Protein AF-0000000071163552 (afdb_homodimer)

Solvent-accessible surface area (backbone atoms only — not comparable to full-atom values): 39730 Å² total; per-residue (Å²): 121,70,62,83,81,59,37,46,93,86,49,30,57,55,77,51,95,56,21,67,60,42,23,53,52,38,26,50,52,43,44,50,51,34,49,50,31,59,75,70,67,54,68,48,98,85,42,50,65,62,81,58,57,57,61,61,71,66,43,89,66,30,21,30,47,32,41,34,40,38,36,32,29,97,85,51,42,32,45,34,43,35,42,30,41,34,53,87,60,36,42,56,37,57,42,43,37,38,30,37,78,97,78,46,43,33,28,38,60,50,49,63,61,36,46,64,49,71,61,27,72,38,85,54,45,50,41,45,74,52,30,38,52,44,72,74,37,63,73,34,31,32,42,38,38,36,51,45,67,27,27,28,71,94,42,67,86,43,69,43,50,34,37,37,47,32,37,37,38,31,80,34,50,73,46,36,58,94,50,58,56,39,32,60,23,45,11,53,30,52,22,43,45,59,76,66,50,55,50,44,68,69,60,48,70,80,63,75,58,64,46,46,36,37,31,50,32,30,33,39,33,45,34,28,50,73,83,42,79,45,79,43,65,71,15,43,28,42,32,41,38,38,37,18,36,68,84,62,68,68,50,28,49,33,36,41,43,35,40,37,44,34,73,88,69,38,38,38,40,40,36,39,36,23,30,69,83,79,28,48,47,39,51,47,33,36,32,50,43,95,84,23,45,75,43,47,37,40,42,62,75,71,54,71,67,40,51,39,67,33,66,48,71,69,47,52,45,33,43,41,37,22,47,84,92,43,69,43,45,36,40,37,42,27,89,52,78,46,75,48,38,56,40,94,56,28,36,34,35,43,26,54,37,40,29,28,52,62,87,45,49,32,39,31,36,39,37,38,39,35,10,41,69,64,36,65,68,37,91,70,37,54,87,61,64,73,70,63,67,74,104,124,71,64,82,83,60,38,49,94,85,50,29,57,56,76,52,94,56,20,67,59,42,24,55,52,37,27,50,50,43,45,50,50,34,48,50,32,59,74,69,66,55,67,48,97,86,43,50,66,64,81,56,58,58,63,61,73,65,43,89,66,29,20,29,46,32,41,34,39,39,36,31,30,97,84,51,43,33,45,35,42,35,41,29,38,31,55,85,59,34,46,56,38,55,44,42,37,39,30,37,78,95,78,46,44,32,28,40,61,50,48,67,59,35,45,62,52,74,61,23,74,36,82,58,43,52,41,47,74,52,29,38,52,41,75,75,39,63,75,33,31,32,41,37,37,34,50,44,66,28,27,28,71,96,42,69,85,43,68,43,49,36,39,37,47,32,38,38,38,34,79,37,51,73,45,34,58,93,49,58,55,40,34,58,23,46,12,53,30,52,23,44,46,61,75,67,50,54,52,44,66,69,60,47,65,79,64,73,55,64,46,45,35,35,31,49,33,30,32,40,33,45,34,28,52,72,83,43,78,46,80,45,66,70,14,43,29,42,33,41,39,38,36,16,35,67,83,61,69,67,50,28,48,33,34,41,43,34,41,37,43,34,74,90,69,40,38,37,39,40,36,39,36,23,29,68,82,78,29,46,49,39,51,48,33,36,33,51,43,93,85,22,46,74,43,47,36,40,43,61,74,71,54,70,66,41,51,40,66,36,67,49,72,69,46,52,46,34,43,42,37,22,47,83,93,41,68,44,42,37,38,36,41,27,90,51,78,46,75,47,38,58,41,93,58,28,36,33,33,43,26,53,38,39,29,29,52,63,86,45,48,30,39,30,36,41,38,38,39,34,11,42,68,62,38,67,68,37,91,70,37,51,86,61,62,73,69,62,66,78,103

Secondary structure (DSSP, 8-state):
---TTSEETTTEE---TTHHHHHHHHHHHHHHHHHHHHHTT--BTTB-GGGGSSPPPPSSS--EEEEEEEEE-TT--EEEEEEEEETTS-EEEEEEEEEETTTEEEE---TTTTT--TT---TTSEEETTEEEEEEETTTEEEEEEEEEEEETTEEEEEEEEEEEEEEE--SPPEEHHHH--HHHHHHHHHTS-HHHHHHHHH-TTT---EEEEEEEEEEEEEEETTEEEEEEEEEEEEEEEEES---GGGEEEEEEEEEEETTS-EEEEEEEEETTTEEEEEEEEEE-TTS-EEE--EE---GGGSSTTS---SEEEEEEEETTEEEEEEEEE---EEEEEETTEEEEEEEEEEEETTEEEEEEEEEEEEHHHHHTSTTPPP-THHHH--/---TTSEETTTEE---TTHHHHHHHHHHHHHHHHHHHHHTT--BTTB-GGGGSSPPPPSSS--EEEEEEEEE-TT--EEEEEEEEETTTEEEEEEEEEEETTTEEEE---TTTTT--TT---TTSEEETTEEEEEEETTTEEEEEEEEEEEETTEEEEEEEEEEEEEEE--SPPEEHHHH--HHHHHHHHHTS-HHHHHHHHH-TTT---EEEEEEEEEEEEEEETTEEEEEEEEEEEEEEEEES---GGGEEEEEEEEEEETTS-EEEEEEEEETTTEEEEEEEEEE-TTS-EEE--EE---GGGSSTTS---SEEEEEEEETTEEEEEEEEE---EEEEEETTEEEEEEEEEEEETTEEEEEEEEEEEEHHHHHTSTTPPP-THHHHT-

Structure (mmCIF, N/CA/C/O backbone):
data_AF-0000000071163552-model_v1
#
loop_
_entity.id
_entity.type
_entity.pdbx_description
1 polymer 'Uncharacterized protein'
#
loop_
_atom_site.group_PDB
_atom_site.id
_atom_site.type_symbol
_atom_site.label_atom_id
_atom_site.label_alt_id
_atom_site.label_comp_id
_atom_site.label_asym_id
_atom_site.label_entity_id
_atom_site.label_seq_id
_atom_site.pdbx_PDB_ins_code
_atom_site.Cartn_x
_atom_site.Cartn_y
_atom_site.Cartn_z
_atom_site.occupancy
_atom_site.B_iso_or_equiv
_atom_site.auth_seq_id
_atom_site.auth_comp_id
_atom_site.auth_asym_id
_atom_site.auth_atom_id
_atom_site.pdbx_PDB_model_num
ATOM 1 N N . MET A 1 1 ? -4.895 -18.984 16.172 1 31.03 1 MET A N 1
ATOM 2 C CA . MET A 1 1 ? -5.949 -18.469 17.047 1 31.03 1 MET A CA 1
ATOM 3 C C . MET A 1 1 ? -6.367 -17.062 16.625 1 31.03 1 MET A C 1
ATOM 5 O O . MET A 1 1 ? -5.527 -16.25 16.219 1 31.03 1 MET A O 1
ATOM 9 N N . PRO A 1 2 ? -7.602 -16.844 16.172 1 39.31 2 PRO A N 1
ATOM 10 C CA . PRO A 1 2 ? -8.023 -15.453 15.977 1 39.31 2 PRO A CA 1
ATOM 11 C C . PRO A 1 2 ? -7.504 -14.516 17.062 1 39.31 2 PRO A C 1
ATOM 13 O O . PRO A 1 2 ? -7.355 -14.922 18.219 1 39.31 2 PRO A O 1
ATOM 16 N N . ASN A 1 3 ? -6.566 -13.734 16.766 1 43.59 3 ASN A N 1
ATOM 17 C CA . ASN A 1 3 ? -6.094 -12.805 17.781 1 43.59 3 ASN A CA 1
ATOM 18 C C . ASN A 1 3 ? -7.223 -12.383 18.719 1 43.59 3 ASN A C 1
ATOM 20 O O . ASN A 1 3 ? -8.203 -11.781 18.281 1 43.59 3 ASN A O 1
ATOM 24 N N . ARG A 1 4 ? -7.477 -13.016 19.844 1 44 4 ARG A N 1
ATOM 25 C CA . ARG A 1 4 ? -8.414 -12.781 20.938 1 44 4 ARG A CA 1
ATOM 26 C C . ARG A 1 4 ? -8.523 -11.289 21.25 1 44 4 ARG A C 1
ATOM 28 O O . ARG A 1 4 ? -9.445 -10.859 21.953 1 44 4 ARG A O 1
ATOM 35 N N . SER A 1 5 ? -7.41 -10.508 21.156 1 53.72 5 SER A N 1
ATOM 36 C CA . SER A 1 5 ? -7.402 -9.156 21.719 1 53.72 5 SER A CA 1
ATOM 37 C C . SER A 1 5 ? -8.25 -8.203 20.875 1 53.72 5 SER A C 1
ATOM 39 O O . SER A 1 5 ? -8.539 -7.086 21.312 1 53.72 5 SER A O 1
ATOM 41 N N . GLY A 1 6 ? -8.898 -8.609 19.844 1 76.44 6 GLY A N 1
ATOM 42 C CA . GLY A 1 6 ? -9.758 -7.805 19 1 76.44 6 GLY A CA 1
ATOM 43 C C . GLY A 1 6 ? -8.984 -6.852 18.094 1 76.44 6 GLY A C 1
ATOM 44 O O . GLY A 1 6 ? -9.578 -6.094 17.328 1 76.44 6 GLY A O 1
ATOM 45 N N . THR A 1 7 ? -7.617 -6.84 18.359 1 87.12 7 THR A N 1
ATOM 46 C CA . THR A 1 7 ? -6.797 -5.949 17.547 1 87.12 7 THR A CA 1
ATOM 47 C C . THR A 1 7 ? -5.938 -6.754 16.562 1 87.12 7 THR A C 1
ATOM 49 O O . THR A 1 7 ? -5.684 -7.938 16.781 1 87.12 7 THR A O 1
ATOM 52 N N . PHE A 1 8 ? -5.645 -6.141 15.57 1 90.19 8 PHE A N 1
ATOM 53 C CA . PHE A 1 8 ? -4.676 -6.711 14.641 1 90.19 8 PHE A CA 1
ATOM 54 C C . PHE A 1 8 ? -3.498 -5.766 14.445 1 90.19 8 PHE A C 1
ATOM 56 O O . PHE A 1 8 ? -3.631 -4.551 14.617 1 90.19 8 PHE A O 1
ATOM 63 N N . PHE A 1 9 ? -2.311 -6.352 14.219 1 90.31 9 PHE A N 1
ATOM 64 C CA . PHE A 1 9 ? -1.047 -5.625 14.188 1 90.31 9 PHE A CA 1
ATOM 65 C C . PHE A 1 9 ? -0.836 -4.848 15.477 1 90.31 9 PHE A C 1
ATOM 67 O O . PHE A 1 9 ? -0.377 -3.705 15.453 1 90.31 9 PHE A O 1
ATOM 74 N N . ASP A 1 10 ? -1.286 -5.332 16.562 1 88.88 10 ASP A N 1
ATOM 75 C CA . ASP A 1 10 ? -1.067 -4.895 17.938 1 88.88 10 ASP A CA 1
ATOM 76 C C . ASP A 1 10 ? -1.965 -3.709 18.281 1 88.88 10 ASP A C 1
ATOM 78 O O . ASP A 1 10 ? -2.334 -3.525 19.438 1 88.88 10 ASP A O 1
ATOM 82 N N . TYR A 1 11 ? -2.367 -2.92 17.281 1 93.31 11 TYR A N 1
ATOM 83 C CA . TYR A 1 11 ? -2.975 -1.653 17.672 1 93.31 11 TYR A CA 1
ATOM 84 C C . TYR A 1 11 ? -4.277 -1.413 16.922 1 93.31 11 TYR A C 1
ATOM 86 O O . TYR A 1 11 ? -5.121 -0.629 17.359 1 93.31 11 TYR A O 1
ATOM 94 N N . TYR A 1 12 ? -4.5 -2.021 15.836 1 95.25 12 TYR A N 1
ATOM 95 C CA . TYR A 1 12 ? -5.621 -1.677 14.969 1 95.25 12 TYR A CA 1
ATOM 96 C C . TYR A 1 12 ? -6.836 -2.547 15.281 1 95.25 12 TYR A C 1
ATOM 98 O O . TYR A 1 12 ? -6.691 -3.695 15.703 1 95.25 12 TYR A O 1
ATOM 106 N N . LYS A 1 13 ? -7.953 -2.031 15.008 1 93.25 13 LYS A N 1
ATOM 107 C CA . LYS A 1 13 ? -9.188 -2.748 15.312 1 93.25 13 LYS A CA 1
ATOM 108 C C . LYS A 1 13 ? -10.039 -2.941 14.055 1 93.25 13 LYS A C 1
ATOM 110 O O . LYS A 1 13 ? -9.992 -2.121 13.133 1 93.25 13 LYS A O 1
ATOM 115 N N . LEU A 1 14 ? -10.758 -3.998 14.109 1 92.25 14 LEU A N 1
ATOM 116 C CA . LEU A 1 14 ? -11.758 -4.27 13.07 1 92.25 14 LEU A CA 1
ATOM 117 C C . LEU A 1 14 ? -13.148 -3.852 13.539 1 92.25 14 LEU A C 1
ATOM 119 O O . LEU A 1 14 ? -13.406 -3.76 14.742 1 92.25 14 LEU A O 1
ATOM 123 N N . PRO A 1 15 ? -14.023 -3.574 12.531 1 91.62 15 PRO A N 1
ATOM 124 C CA . PRO A 1 15 ? -15.406 -3.311 12.938 1 91.62 15 PRO A CA 1
ATOM 125 C C . PRO A 1 15 ? -16.031 -4.484 13.688 1 91.62 15 PRO A C 1
ATOM 127 O O . PRO A 1 15 ? -15.984 -5.621 13.219 1 91.62 15 PRO A O 1
ATOM 130 N N . GLY A 1 16 ? -16.578 -4.184 14.836 1 89 16 GLY A N 1
ATOM 131 C CA . GLY A 1 16 ? -17.281 -5.188 15.633 1 89 16 GLY A CA 1
ATOM 132 C C . GLY A 1 16 ? -18.75 -5.297 15.305 1 89 16 GLY A C 1
ATOM 133 O O . GLY A 1 16 ? -19.234 -4.637 14.383 1 89 16 GLY A O 1
ATOM 134 N N . PRO A 1 17 ? -19.422 -6.102 16.047 1 90 17 PRO A N 1
ATOM 135 C CA . PRO A 1 17 ? -20.828 -6.324 15.758 1 90 17 PRO A CA 1
ATOM 136 C C . PRO A 1 17 ? -21.672 -5.062 15.93 1 90 17 PRO A C 1
ATOM 138 O O . PRO A 1 17 ? -22.719 -4.91 15.273 1 90 17 PRO A O 1
ATOM 141 N N . TRP A 1 18 ? -21.234 -4.148 16.781 1 93.81 18 TRP A N 1
ATOM 142 C CA . TRP A 1 18 ? -22.016 -2.953 17.078 1 93.81 18 TRP A CA 1
ATOM 143 C C . TRP A 1 18 ? -21.531 -1.768 16.25 1 93.81 18 TRP A C 1
ATOM 145 O O . TRP A 1 18 ? -21.969 -0.633 16.469 1 93.81 18 TRP A O 1
ATOM 155 N N . TYR A 1 19 ? -20.703 -1.975 15.375 1 94.88 19 TYR A N 1
ATOM 156 C CA . TYR A 1 19 ? -20.062 -0.91 14.617 1 94.88 19 TYR A CA 1
ATOM 157 C C . TYR A 1 19 ? -21.094 -0.001 13.969 1 94.88 19 TYR A C 1
ATOM 159 O O . TYR A 1 19 ? -21.047 1.222 14.109 1 94.88 19 TYR A O 1
ATOM 167 N N . ASN A 1 20 ? -22.094 -0.601 13.328 1 96.12 20 ASN A N 1
ATOM 168 C CA . ASN A 1 20 ? -23.078 0.191 12.586 1 96.12 20 ASN A CA 1
ATOM 169 C C . ASN A 1 20 ? -23.938 1.044 13.516 1 96.12 20 ASN A C 1
ATOM 171 O O . ASN A 1 20 ? -24.266 2.186 13.188 1 96.12 20 ASN A O 1
ATOM 175 N N . VAL A 1 21 ? -24.266 0.477 14.57 1 97.19 21 VAL A N 1
ATOM 176 C CA . VAL A 1 21 ? -25.062 1.206 15.555 1 97.19 21 VAL A CA 1
ATOM 177 C C . VAL A 1 21 ? -24.234 2.357 16.125 1 97.19 21 VAL A C 1
ATOM 179 O O . VAL A 1 21 ? -24.703 3.496 16.188 1 97.19 21 VAL A O 1
ATOM 182 N N . LYS A 1 22 ? -23.031 2.01 16.562 1 95.62 22 LYS A N 1
ATOM 183 C CA . LYS A 1 22 ? -22.156 3.045 17.094 1 95.62 22 LYS A CA 1
ATOM 184 C C . LYS A 1 22 ? -21.922 4.148 16.062 1 95.62 22 LYS A C 1
ATOM 186 O O . LYS A 1 22 ? -21.969 5.336 16.391 1 95.62 22 LYS A O 1
ATOM 191 N N . TYR A 1 23 ? -21.719 3.75 14.852 1 97 23 TYR A N 1
ATOM 192 C CA . TYR A 1 23 ? -21.469 4.711 13.781 1 97 23 TYR A CA 1
ATOM 193 C C . TYR A 1 23 ? -22.625 5.699 13.656 1 97 23 TYR A C 1
ATOM 195 O O . TYR A 1 23 ? -22.406 6.91 13.594 1 97 23 TYR A O 1
ATOM 203 N N . THR A 1 24 ? -23.781 5.172 13.641 1 98.06 24 THR A N 1
ATOM 204 C CA . THR A 1 24 ? -24.969 6.004 13.484 1 98.06 24 THR A CA 1
ATOM 205 C C . THR A 1 24 ? -25.109 6.977 14.656 1 98.06 24 THR A C 1
ATOM 207 O O . THR A 1 24 ? -25.359 8.164 14.453 1 98.06 24 THR A O 1
ATOM 210 N N . ILE A 1 25 ? -24.906 6.488 15.805 1 96.75 25 ILE A N 1
ATOM 211 C CA . ILE A 1 25 ? -25.016 7.316 17 1 96.75 25 ILE A CA 1
ATOM 212 C C . ILE A 1 25 ? -23.969 8.422 16.969 1 96.75 25 ILE A C 1
ATOM 214 O O . ILE A 1 25 ? -24.281 9.602 17.125 1 96.75 25 ILE A O 1
ATOM 218 N N . TYR A 1 26 ? -22.75 8.055 16.703 1 95.38 26 TYR A N 1
ATOM 219 C CA . TYR A 1 26 ? -21.656 9.016 16.734 1 95.38 26 TYR A CA 1
ATOM 220 C C . TYR A 1 26 ? -21.797 10.023 15.602 1 95.38 26 TYR A C 1
ATOM 222 O O . TYR A 1 26 ? -21.422 11.195 15.75 1 95.38 26 TYR A O 1
ATOM 230 N N . TYR A 1 27 ? -22.266 9.602 14.469 1 97.44 27 TYR A N 1
ATOM 231 C CA . TYR A 1 27 ? -22.5 10.531 13.367 1 97.44 27 TYR A CA 1
ATOM 232 C C . TYR A 1 27 ? -23.406 11.672 13.805 1 97.44 27 TYR A C 1
ATOM 234 O O . TYR A 1 27 ? -23.109 12.844 13.57 1 97.44 27 TYR A O 1
ATOM 242 N N . TRP A 1 28 ? -24.469 11.32 14.461 1 97.44 28 TRP A N 1
ATOM 243 C CA . TRP A 1 28 ? -25.438 12.328 14.875 1 97.44 28 TRP A CA 1
ATOM 244 C C . TRP A 1 28 ? -24.891 13.164 16.031 1 97.44 28 TRP A C 1
ATOM 246 O O . TRP A 1 28 ? -25.109 14.375 16.078 1 97.44 28 TRP A O 1
ATOM 256 N N . VAL A 1 29 ? -24.172 12.531 16.922 1 94.31 29 VAL A N 1
ATOM 257 C CA . VAL A 1 29 ? -23.578 13.258 18.031 1 94.31 29 VAL A CA 1
ATOM 258 C C . VAL A 1 29 ? -22.609 14.32 17.5 1 94.31 29 VAL A C 1
ATOM 260 O O . VAL A 1 29 ? -22.703 15.492 17.859 1 94.31 29 VAL A O 1
ATOM 263 N N . PHE A 1 30 ? -21.766 13.93 16.594 1 94.62 30 PHE A N 1
ATOM 264 C CA . PHE A 1 30 ? -20.781 14.875 16.047 1 94.62 30 PHE A CA 1
ATOM 265 C C . PHE A 1 30 ? -21.469 15.945 15.211 1 94.62 30 PHE A C 1
ATOM 267 O O . PHE A 1 30 ? -21.047 17.094 15.211 1 94.62 30 PHE A O 1
ATOM 274 N N . THR A 1 31 ? -22.5 15.555 14.547 1 96.88 31 THR A N 1
ATOM 275 C CA . THR A 1 31 ? -23.234 16.531 13.734 1 96.88 31 THR A CA 1
ATOM 276 C C . THR A 1 31 ? -23.891 17.578 14.617 1 96.88 31 THR A C 1
ATOM 278 O O . THR A 1 31 ? -23.812 18.781 14.32 1 96.88 31 THR A O 1
ATOM 281 N N . VAL A 1 32 ? -24.5 17.125 15.656 1 96.31 32 VAL A N 1
ATOM 282 C CA . VAL A 1 32 ? -25.188 18.047 16.578 1 96.31 32 VAL A CA 1
ATOM 283 C C . VAL A 1 32 ? -24.156 18.953 17.25 1 96.31 32 VAL A C 1
ATOM 285 O O . VAL A 1 32 ? -24.359 20.172 17.312 1 96.31 32 VAL A O 1
ATOM 288 N N . ILE A 1 33 ? -23.094 18.391 17.703 1 92.06 33 ILE A N 1
ATOM 289 C CA . ILE A 1 33 ? -22.047 19.156 18.375 1 92.06 33 ILE A CA 1
ATOM 290 C C . ILE A 1 33 ? -21.5 20.219 17.422 1 92.06 33 ILE A C 1
ATOM 292 O O . ILE A 1 33 ? -21.375 21.391 17.781 1 92.06 33 ILE A O 1
ATOM 296 N N . LYS A 1 34 ? -21.203 19.812 16.297 1 93.94 34 LYS A N 1
ATOM 297 C CA . LYS A 1 34 ? -20.672 20.734 15.289 1 93.94 34 LYS A CA 1
ATOM 298 C C . LYS A 1 34 ? -21.656 21.859 15 1 93.94 34 LYS A C 1
ATOM 300 O O . LYS A 1 34 ? -21.266 23.031 14.914 1 93.94 34 LYS A O 1
ATOM 305 N N . THR A 1 35 ? -22.906 21.5 14.891 1 95.88 35 THR A N 1
ATOM 306 C CA . THR A 1 35 ? -23.938 22.484 14.609 1 95.88 35 THR A CA 1
ATOM 307 C C . THR A 1 35 ? -24.047 23.5 15.75 1 95.88 35 THR A C 1
ATOM 309 O O . THR A 1 35 ? -24.125 24.703 15.508 1 95.88 35 THR A O 1
ATOM 312 N N . ILE A 1 36 ? -24.016 23.031 16.891 1 95.06 36 ILE A N 1
ATOM 313 C CA . ILE A 1 36 ? -24.109 23.891 18.062 1 95.06 36 ILE A CA 1
ATOM 314 C C . ILE A 1 36 ? -22.906 24.828 18.141 1 95.06 36 ILE A C 1
ATOM 316 O O . ILE A 1 36 ? -23.047 26.031 18.359 1 95.06 36 ILE A O 1
ATOM 320 N N . LEU A 1 37 ? -21.719 24.266 17.953 1 93.88 37 LEU A N 1
ATOM 321 C CA . LEU A 1 37 ? -20.5 25.047 18 1 93.88 37 LEU A CA 1
ATOM 322 C C . LEU A 1 37 ? -20.516 26.156 16.953 1 93.88 37 LEU A C 1
ATOM 324 O O . LEU A 1 37 ? -20.109 27.281 17.234 1 93.88 37 LEU A O 1
ATOM 328 N N . HIS A 1 38 ? -21.062 25.844 15.844 1 94.19 38 HIS A N 1
ATOM 329 C CA . HIS A 1 38 ? -21.109 26.844 14.773 1 94.19 38 HIS A CA 1
ATOM 330 C C . HIS A 1 38 ? -22.219 27.859 15.023 1 94.19 38 HIS A C 1
ATOM 332 O O . HIS A 1 38 ? -22.031 29.062 14.766 1 94.19 38 HIS A O 1
ATOM 338 N N . LEU A 1 39 ? -23.328 27.375 15.492 1 95.31 39 LEU A N 1
ATOM 339 C CA . LEU A 1 39 ? -24.453 28.266 15.773 1 95.31 39 LEU A CA 1
ATOM 340 C C . LEU A 1 39 ? -24.078 29.312 16.828 1 95.31 39 LEU A C 1
ATOM 342 O O . LEU A 1 39 ? -24.422 30.484 16.688 1 95.31 39 LEU A O 1
ATOM 346 N N . PHE A 1 40 ? -23.328 28.922 17.797 1 95 40 PHE A N 1
ATOM 347 C CA . PHE A 1 40 ? -22.984 29.812 18.906 1 95 40 PHE A CA 1
ATOM 348 C C . PHE A 1 40 ? -21.594 30.391 18.719 1 95 40 PHE A C 1
ATOM 350 O O . PHE A 1 40 ? -21.062 31.062 19.609 1 95 40 PHE A O 1
ATOM 357 N N . ASN A 1 41 ? -20.953 30.062 17.641 1 94.44 41 ASN A N 1
ATOM 358 C CA . ASN A 1 41 ? -19.641 30.578 17.25 1 94.44 41 ASN A CA 1
ATOM 359 C C . ASN A 1 41 ? -18.594 30.266 18.312 1 94.44 41 ASN A C 1
ATOM 361 O O . ASN A 1 41 ? -17.828 31.156 18.719 1 94.44 41 ASN A O 1
ATOM 365 N N . ILE A 1 42 ? -18.625 29.062 18.844 1 92.94 42 ILE A N 1
ATOM 366 C CA . ILE A 1 42 ? -17.641 28.594 19.812 1 92.94 42 ILE A CA 1
ATOM 367 C C . ILE A 1 42 ? -16.469 27.938 19.078 1 92.94 42 ILE A C 1
ATOM 369 O O . ILE A 1 42 ? -16.672 27.016 18.281 1 92.94 42 ILE A O 1
ATOM 373 N N . HIS A 1 43 ? -15.328 28.344 19.344 1 91.81 43 HIS A N 1
ATOM 374 C CA . HIS A 1 43 ? -14.18 27.844 18.609 1 91.81 43 HIS A CA 1
ATOM 375 C C . HIS A 1 43 ? -13.352 26.875 19.438 1 91.81 43 HIS A C 1
ATOM 377 O O . HIS A 1 43 ? -13.18 25.719 19.062 1 91.81 43 HIS A O 1
ATOM 383 N N . THR A 1 44 ? -12.781 27.359 20.516 1 88.56 44 THR A N 1
ATOM 384 C CA . THR A 1 44 ? -12.008 26.516 21.422 1 88.56 44 THR A CA 1
ATOM 385 C C . THR A 1 44 ? -12.32 26.844 22.875 1 88.56 44 THR A C 1
ATOM 387 O O . THR A 1 44 ? -13.016 27.828 23.156 1 88.56 44 THR A O 1
ATOM 390 N N . LYS A 1 45 ? -11.758 26.016 23.688 1 84.44 45 LYS A N 1
ATOM 391 C CA . LYS A 1 45 ? -11.875 26.281 25.125 1 84.44 45 LYS A CA 1
ATOM 392 C C . LYS A 1 45 ? -11.078 27.531 25.516 1 84.44 45 LYS A C 1
ATOM 394 O O . LYS A 1 45 ? -11.328 28.125 26.578 1 84.44 45 LYS A O 1
ATOM 399 N N . HIS A 1 46 ? -10.18 27.938 24.656 1 88.62 46 HIS A N 1
ATOM 400 C CA . HIS A 1 46 ? -9.312 29.062 24.953 1 88.62 46 HIS A CA 1
ATOM 401 C C . HIS A 1 46 ? -9.727 30.297 24.156 1 88.62 46 HIS A C 1
ATOM 403 O O . HIS A 1 46 ? -8.977 31.281 24.094 1 88.62 46 HIS A O 1
ATOM 409 N N . GLY A 1 47 ? -10.812 30.203 23.484 1 91.25 47 GLY A N 1
ATOM 410 C CA . GLY A 1 47 ? -11.297 31.344 22.719 1 91.25 47 GLY A CA 1
ATOM 411 C C . GLY A 1 47 ? -11.117 31.188 21.219 1 91.25 47 GLY A C 1
ATOM 412 O O . GLY A 1 47 ? -11.047 30.062 20.719 1 91.25 47 GLY A O 1
ATOM 413 N N . LYS A 1 48 ? -11.07 32.344 20.594 1 94.94 48 LYS A N 1
ATOM 414 C CA . LYS A 1 48 ? -10.984 32.344 19.141 1 94.94 48 LYS A CA 1
ATOM 415 C C . LYS A 1 48 ? -9.547 32.125 18.672 1 94.94 48 LYS A C 1
ATOM 417 O O . LYS A 1 48 ? -8.602 32.531 19.359 1 94.94 48 LYS A O 1
ATOM 422 N N . PRO A 1 49 ? -9.461 31.547 17.484 1 95.69 49 PRO A N 1
ATOM 423 C CA . PRO A 1 49 ? -8.109 31.359 16.953 1 95.69 49 PRO A CA 1
ATOM 424 C C . PRO A 1 49 ? -7.336 32.656 16.828 1 95.69 49 PRO A C 1
ATOM 426 O O . PRO A 1 49 ? -6.121 32.688 17.047 1 95.69 49 PRO A O 1
ATOM 429 N N . GLU A 1 50 ? -7.969 33.719 16.531 1 95.62 50 GLU A N 1
ATOM 430 C CA . GLU A 1 50 ? -7.316 35.031 16.359 1 95.62 50 GLU A CA 1
ATOM 431 C C . GLU A 1 50 ? -6.617 35.469 17.641 1 95.62 50 GLU A C 1
ATOM 433 O O . GLU A 1 50 ? -5.539 36.062 17.609 1 95.62 50 GLU A O 1
ATOM 438 N N . ASP A 1 51 ? -7.168 35.094 18.75 1 94.62 51 ASP A N 1
ATOM 439 C CA . ASP A 1 51 ? -6.633 35.5 20.047 1 94.62 51 ASP A CA 1
ATOM 440 C C . ASP A 1 51 ? -5.531 34.531 20.5 1 94.62 51 ASP A C 1
ATOM 442 O O . ASP A 1 51 ? -4.785 34.844 21.438 1 94.62 51 ASP A O 1
ATOM 446 N N . ASN A 1 52 ? -5.398 33.469 19.828 1 94.44 52 ASN A N 1
ATOM 447 C CA . ASN A 1 52 ? -4.488 32.406 20.266 1 94.44 52 ASN A CA 1
ATOM 448 C C . ASN A 1 52 ? -3.436 32.094 19.219 1 94.44 52 ASN A C 1
ATOM 450 O O . ASN A 1 52 ? -2.785 31.062 19.266 1 94.44 52 ASN A O 1
ATOM 454 N N . ASP A 1 53 ? -3.301 33 18.312 1 96.38 53 ASP A N 1
ATOM 455 C CA . ASP A 1 53 ? -2.432 32.75 17.172 1 96.38 53 ASP A CA 1
ATOM 456 C C . ASP A 1 53 ? -0.961 32.875 17.547 1 96.38 53 ASP A C 1
ATOM 458 O O . ASP A 1 53 ? -0.096 32.219 16.969 1 96.38 53 ASP A O 1
ATOM 462 N N . GLY A 1 54 ? -0.655 33.688 18.484 1 92.5 54 GLY A N 1
ATOM 463 C CA . GLY A 1 54 ? 0.712 33.938 18.922 1 92.5 54 GLY A CA 1
ATOM 464 C C . GLY A 1 54 ? 1.148 33 20.031 1 92.5 54 GLY A C 1
ATOM 465 O O . GLY A 1 54 ? 0.384 32.125 20.453 1 92.5 54 GLY A O 1
ATOM 466 N N . PRO A 1 55 ? 2.373 33.188 20.5 1 91.81 55 PRO A N 1
ATOM 467 C CA . PRO A 1 55 ? 2.908 32.312 21.531 1 91.81 55 PRO A CA 1
ATOM 468 C C . PRO A 1 55 ? 2.188 32.469 22.875 1 91.81 55 PRO A C 1
ATOM 470 O O . PRO A 1 55 ? 1.833 33.562 23.266 1 91.81 55 PRO A O 1
ATOM 473 N N . HIS A 1 56 ? 2.021 31.328 23.5 1 90.06 56 HIS A N 1
ATOM 474 C CA . HIS A 1 56 ? 1.431 31.297 24.844 1 90.06 56 HIS A CA 1
ATOM 475 C C . HIS A 1 56 ? 2.508 31.234 25.922 1 90.06 56 HIS A C 1
ATOM 477 O O . HIS A 1 56 ? 3.607 30.734 25.672 1 90.06 56 HIS A O 1
ATOM 483 N N . LYS A 1 57 ? 2.074 31.781 27.031 1 86 57 LYS A N 1
ATOM 484 C CA . LYS A 1 57 ? 2.902 31.5 28.203 1 86 57 LYS A CA 1
ATOM 485 C C . LYS A 1 57 ? 2.709 30.062 28.688 1 86 57 LYS A C 1
ATOM 487 O O . LYS A 1 57 ? 1.58 29.625 28.922 1 86 57 LYS A O 1
ATOM 492 N N . LEU A 1 58 ? 3.834 29.359 28.797 1 85.94 58 LEU A N 1
ATOM 493 C CA . LEU A 1 58 ? 3.75 27.969 29.234 1 85.94 58 LEU A CA 1
ATOM 494 C C . LEU A 1 58 ? 3.541 27.875 30.734 1 85.94 58 LEU A C 1
ATOM 496 O O . LEU A 1 58 ? 4.148 28.625 31.5 1 85.94 58 LEU A O 1
ATOM 500 N N . ASN A 1 59 ? 2.619 27.078 31.078 1 84.06 59 ASN A N 1
ATOM 501 C CA . ASN A 1 59 ? 2.281 26.844 32.5 1 84.06 59 ASN A CA 1
ATOM 502 C C . ASN A 1 59 ? 1.676 25.469 32.688 1 84.06 59 ASN A C 1
ATOM 504 O O . ASN A 1 59 ? 1.914 24.547 31.906 1 84.06 59 ASN A O 1
ATOM 508 N N . GLU A 1 60 ? 0.988 25.328 33.75 1 81.88 60 GLU A N 1
ATOM 509 C CA . GLU A 1 60 ? 0.405 24.047 34.094 1 81.88 60 GLU A CA 1
ATOM 510 C C . GLU A 1 60 ? -0.757 23.688 33.188 1 81.88 60 GLU A C 1
ATOM 512 O O . GLU A 1 60 ? -1.071 22.516 33 1 81.88 60 GLU A O 1
ATOM 517 N N . ILE A 1 61 ? -1.272 24.703 32.625 1 83.25 61 ILE A N 1
ATOM 518 C CA . ILE A 1 61 ? -2.434 24.516 31.781 1 83.25 61 ILE A CA 1
ATOM 519 C C . ILE A 1 61 ? -1.977 24.312 30.328 1 83.25 61 ILE A C 1
ATOM 521 O O . ILE A 1 61 ? -2.52 23.469 29.625 1 83.25 61 ILE A O 1
ATOM 525 N N . ILE A 1 62 ? -1.042 25.094 29.953 1 87.94 62 ILE A N 1
ATOM 526 C CA . ILE A 1 62 ? -0.439 24.969 28.625 1 87.94 62 ILE A CA 1
ATOM 527 C C . ILE A 1 62 ? 1.001 24.484 28.766 1 87.94 62 ILE A C 1
ATOM 529 O O . ILE A 1 62 ? 1.904 25.266 29.062 1 87.94 62 ILE A O 1
ATOM 533 N N . GLY A 1 63 ? 1.123 23.203 28.469 1 85.69 63 GLY A N 1
ATOM 534 C CA . GLY A 1 63 ? 2.432 22.594 28.656 1 85.69 63 GLY A CA 1
ATOM 535 C C . GLY A 1 63 ? 3.264 22.562 27.391 1 85.69 63 GLY A C 1
ATOM 536 O O . GLY A 1 63 ? 4.477 22.344 27.438 1 85.69 63 GLY A O 1
ATOM 537 N N . TYR A 1 64 ? 2.674 22.781 26.281 1 89.19 64 TYR A N 1
ATOM 538 C CA . TYR A 1 64 ? 3.406 22.891 25.016 1 89.19 64 TYR A CA 1
ATOM 539 C C . TYR A 1 64 ? 2.73 23.891 24.078 1 89.19 64 TYR A C 1
ATOM 541 O O . TYR A 1 64 ? 1.534 24.156 24.219 1 89.19 64 TYR A O 1
ATOM 549 N N . ASP A 1 65 ? 3.484 24.453 23.219 1 91.38 65 ASP A N 1
ATOM 550 C CA . ASP A 1 65 ? 3.068 25.453 22.25 1 91.38 65 ASP A CA 1
ATOM 551 C C . ASP A 1 65 ? 3.865 25.344 20.953 1 91.38 65 ASP A C 1
ATOM 553 O O . ASP A 1 65 ? 5.055 25.656 20.906 1 91.38 65 ASP A O 1
ATOM 557 N N . ALA A 1 66 ? 3.105 24.859 19.875 1 92.75 66 ALA A N 1
ATOM 558 C CA . ALA A 1 66 ? 3.848 24.484 18.672 1 92.75 66 ALA A CA 1
ATOM 559 C C . ALA A 1 66 ? 3.238 25.141 17.438 1 92.75 66 ALA A C 1
ATOM 561 O O . ALA A 1 66 ? 2.023 25.344 17.359 1 92.75 66 ALA A O 1
ATOM 562 N N . THR A 1 67 ? 4.051 25.453 16.5 1 95.31 67 THR A N 1
ATOM 563 C CA . THR A 1 67 ? 3.635 25.906 15.18 1 95.31 67 THR A CA 1
ATOM 564 C C . THR A 1 67 ? 4.555 25.328 14.102 1 95.31 67 THR A C 1
ATOM 566 O O . THR A 1 67 ? 5.758 25.172 14.32 1 95.31 67 THR A O 1
ATOM 569 N N . TRP A 1 68 ? 3.998 24.891 13.047 1 96.75 68 TRP A N 1
ATOM 570 C CA . TRP A 1 68 ? 4.672 24.312 11.883 1 96.75 68 TRP A CA 1
ATOM 571 C C . TRP A 1 68 ? 4.152 24.938 10.594 1 96.75 68 TRP A C 1
ATOM 573 O O . TRP A 1 68 ? 2.941 25.031 10.383 1 96.75 68 TRP A O 1
ATOM 583 N N . ILE A 1 69 ? 5.016 25.469 9.773 1 98.25 69 ILE A N 1
ATOM 584 C CA . ILE A 1 69 ? 4.676 26.016 8.469 1 98.25 69 ILE A CA 1
ATOM 585 C C . ILE A 1 69 ? 5.504 25.312 7.387 1 98.25 69 ILE A C 1
ATOM 587 O O . ILE A 1 69 ? 6.734 25.281 7.465 1 98.25 69 ILE A O 1
ATOM 591 N N . GLY A 1 70 ? 4.859 24.719 6.469 1 98.25 70 GLY A N 1
ATOM 592 C CA . GLY A 1 70 ? 5.57 24.047 5.387 1 98.25 70 GLY A CA 1
ATOM 593 C C . GLY A 1 70 ? 4.855 24.156 4.055 1 98.25 70 GLY A C 1
ATOM 594 O O . GLY A 1 70 ? 3.625 24.172 3.998 1 98.25 70 GLY A O 1
ATOM 595 N N . GLY A 1 71 ? 5.648 24.188 3.002 1 97.94 71 GLY A N 1
ATOM 596 C CA . GLY A 1 71 ? 5.059 24.234 1.674 1 97.94 71 GLY A CA 1
ATOM 597 C C . GLY A 1 71 ? 6.094 24.328 0.567 1 97.94 71 GLY A C 1
ATOM 598 O O . GLY A 1 71 ? 7.254 23.969 0.765 1 97.94 71 GLY A O 1
ATOM 599 N N . THR A 1 72 ? 5.594 24.656 -0.585 1 98.62 72 THR A N 1
ATOM 600 C CA . THR A 1 72 ? 6.469 24.562 -1.75 1 98.62 72 THR A CA 1
ATOM 601 C C . THR A 1 72 ? 5.961 25.453 -2.879 1 98.62 72 THR A C 1
ATOM 603 O O . THR A 1 72 ? 4.805 25.875 -2.865 1 98.62 72 THR A O 1
ATOM 606 N N . THR A 1 73 ? 6.836 25.766 -3.746 1 98 73 THR A N 1
ATOM 607 C CA . THR A 1 73 ? 6.477 26.359 -5.027 1 98 73 THR A CA 1
ATOM 608 C C . THR A 1 73 ? 6.23 25.281 -6.078 1 98 73 THR A C 1
ATOM 610 O O . THR A 1 73 ? 6.633 24.141 -5.895 1 98 73 THR A O 1
ATOM 613 N N . PRO A 1 74 ? 5.547 25.656 -7.18 1 95.5 74 PRO A N 1
ATOM 614 C CA . PRO A 1 74 ? 5.297 24.672 -8.234 1 95.5 74 PRO A CA 1
ATOM 615 C C . PRO A 1 74 ? 6.582 24.078 -8.805 1 95.5 74 PRO A C 1
ATOM 617 O O . PRO A 1 74 ? 6.582 22.938 -9.266 1 95.5 74 PRO A O 1
ATOM 620 N N . ASP A 1 75 ? 7.625 24.812 -8.734 1 95.06 75 ASP A N 1
ATOM 621 C CA . ASP A 1 75 ? 8.883 24.328 -9.281 1 95.06 75 ASP A CA 1
ATOM 622 C C . ASP A 1 75 ? 9.648 23.5 -8.258 1 95.06 75 ASP A C 1
ATOM 624 O O . ASP A 1 75 ? 10.766 23.047 -8.523 1 95.06 75 ASP A O 1
ATOM 628 N N . GLY A 1 76 ? 9.117 23.375 -7.074 1 96.38 76 GLY A N 1
ATOM 629 C CA . GLY A 1 76 ? 9.633 22.375 -6.156 1 96.38 76 GLY A CA 1
ATOM 630 C C . GLY A 1 76 ? 10.555 22.938 -5.098 1 96.38 76 GLY A C 1
ATOM 631 O O . GLY A 1 76 ? 11.375 22.219 -4.523 1 96.38 76 GLY A O 1
ATOM 632 N N . LYS A 1 77 ? 10.531 24.203 -4.867 1 98 77 LYS A N 1
ATOM 633 C CA . LYS A 1 77 ? 11.273 24.781 -3.75 1 98 77 LYS A CA 1
ATOM 634 C C . LYS A 1 77 ? 10.492 24.641 -2.445 1 98 77 LYS A C 1
ATOM 636 O O . LYS A 1 77 ? 9.477 25.297 -2.246 1 98 77 LYS A O 1
ATOM 641 N N . TRP A 1 78 ? 11.023 23.844 -1.593 1 98.25 78 TRP A N 1
ATOM 642 C CA . TRP A 1 78 ? 10.344 23.578 -0.333 1 98.25 78 TRP A CA 1
ATOM 643 C C . TRP A 1 78 ? 10.961 24.375 0.809 1 98.25 78 TRP A C 1
ATOM 645 O O . TRP A 1 78 ? 12.188 24.531 0.87 1 98.25 78 TRP A O 1
ATOM 655 N N . ILE A 1 79 ? 10.156 24.812 1.683 1 98.44 79 ILE A N 1
ATOM 656 C CA . ILE A 1 79 ? 10.586 25.516 2.887 1 98.44 79 ILE A CA 1
ATOM 657 C C . ILE A 1 79 ? 9.703 25.109 4.062 1 98.44 79 ILE A C 1
ATOM 659 O O . ILE A 1 79 ? 8.477 25.047 3.936 1 98.44 79 ILE A O 1
ATOM 663 N N . ILE A 1 80 ? 10.312 24.766 5.188 1 97.81 80 ILE A N 1
ATOM 664 C CA . ILE A 1 80 ? 9.594 24.312 6.379 1 97.81 80 ILE A CA 1
ATOM 665 C C . ILE A 1 80 ? 10.164 25 7.617 1 97.81 80 ILE A C 1
ATOM 667 O O . ILE A 1 80 ? 11.383 25.094 7.773 1 97.81 80 ILE A O 1
ATOM 671 N N . PHE A 1 81 ? 9.297 25.484 8.445 1 96.56 81 PHE A N 1
ATOM 672 C CA . PHE A 1 81 ? 9.625 26.047 9.75 1 96.56 81 PHE A CA 1
ATOM 673 C C . PHE A 1 81 ? 8.852 25.328 10.852 1 96.56 81 PHE A C 1
ATOM 675 O O . PHE A 1 81 ? 7.637 25.141 10.75 1 96.56 81 PHE A O 1
ATOM 682 N N . ALA A 1 82 ? 9.555 24.906 11.844 1 94.31 82 ALA A N 1
ATOM 683 C CA . ALA A 1 82 ? 8.867 24.25 12.953 1 94.31 82 ALA A CA 1
ATOM 684 C C . ALA A 1 82 ? 9.461 24.672 14.289 1 94.31 82 ALA A C 1
ATOM 686 O O . ALA A 1 82 ? 10.68 24.625 14.477 1 94.31 82 ALA A O 1
ATOM 687 N N . LEU A 1 83 ? 8.609 25.078 15.141 1 90.25 83 LEU A N 1
ATOM 688 C CA . LEU A 1 83 ? 8.992 25.375 16.516 1 90.25 83 LEU A CA 1
ATOM 689 C C . LEU A 1 83 ? 7.996 24.781 17.5 1 90.25 83 LEU A C 1
ATOM 691 O O . LEU A 1 83 ? 6.785 24.953 17.344 1 90.25 83 LEU A O 1
ATOM 695 N N . ASP A 1 84 ? 8.453 24.016 18.406 1 89.19 84 ASP A N 1
ATOM 696 C CA . ASP A 1 84 ? 7.66 23.391 19.469 1 89.19 84 ASP A CA 1
ATOM 697 C C . ASP A 1 84 ? 8.266 23.672 20.828 1 89.19 84 ASP A C 1
ATOM 699 O O . ASP A 1 84 ? 9.336 23.156 21.172 1 89.19 84 ASP A O 1
ATOM 703 N N . ARG A 1 85 ? 7.539 24.453 21.594 1 84.94 85 ARG A N 1
ATOM 704 C CA . ARG A 1 85 ? 7.977 24.828 22.938 1 84.94 85 ARG A CA 1
ATOM 705 C C . ARG A 1 85 ? 7.34 23.922 23.984 1 84.94 85 ARG A C 1
ATOM 707 O O . ARG A 1 85 ? 6.164 23.562 23.875 1 84.94 85 ARG A O 1
ATOM 714 N N . ARG A 1 86 ? 8.141 23.578 25.094 1 82.31 86 ARG A N 1
ATOM 715 C CA . ARG A 1 86 ? 7.645 22.734 26.188 1 82.31 86 ARG A CA 1
ATOM 716 C C . ARG A 1 86 ? 7.98 23.359 27.547 1 82.31 86 ARG A C 1
ATOM 718 O O . ARG A 1 86 ? 8.836 24.234 27.625 1 82.31 86 ARG A O 1
ATOM 725 N N . ASN A 1 87 ? 7.172 23.031 28.594 1 70 87 ASN A N 1
ATOM 726 C CA . ASN A 1 87 ? 7.27 23.656 29.906 1 70 87 ASN A CA 1
ATOM 727 C C . ASN A 1 87 ? 8.625 23.375 30.562 1 70 87 ASN A C 1
ATOM 729 O O . ASN A 1 87 ? 9.094 24.172 31.375 1 70 87 ASN A O 1
ATOM 733 N N . ASP A 1 88 ? 9.102 22.406 30.359 1 59.69 88 ASP A N 1
ATOM 734 C CA . ASP A 1 88 ? 10.391 22.344 31.047 1 59.69 88 ASP A CA 1
ATOM 735 C C . ASP A 1 88 ? 11.438 23.188 30.328 1 59.69 88 ASP A C 1
ATOM 737 O O . ASP A 1 88 ? 12.641 22.953 30.484 1 59.69 88 ASP A O 1
ATOM 741 N N . ASN A 1 89 ? 10.742 24.219 29.766 1 52.84 89 ASN A N 1
ATOM 742 C CA . ASN A 1 89 ? 11.422 25.312 29.078 1 52.84 89 ASN A CA 1
ATOM 743 C C . ASN A 1 89 ? 12.438 24.797 28.062 1 52.84 89 ASN A C 1
ATOM 745 O O . ASN A 1 89 ? 13.484 25.422 27.859 1 52.84 89 ASN A O 1
ATOM 749 N N . LYS A 1 90 ? 12.234 23.734 27.719 1 57.5 90 LYS A N 1
ATOM 750 C CA . LYS A 1 90 ? 13.188 23.281 26.719 1 57.5 90 LYS A CA 1
ATOM 751 C C . LYS A 1 90 ? 12.547 23.219 25.344 1 57.5 90 LYS A C 1
ATOM 753 O O . LYS A 1 90 ? 11.352 22.922 25.219 1 57.5 90 LYS A O 1
ATOM 758 N N . MET A 1 91 ? 13.148 24.172 24.531 1 56.69 91 MET A N 1
ATOM 759 C CA . MET A 1 91 ? 12.758 23.922 23.156 1 56.69 91 MET A CA 1
ATOM 760 C C . MET A 1 91 ? 12.93 22.453 22.797 1 56.69 91 MET A C 1
ATOM 762 O O . MET A 1 91 ? 14.031 21.922 22.875 1 56.69 91 MET A O 1
ATOM 766 N N . SER A 1 92 ? 11.734 21.891 22.5 1 60.34 92 SER A N 1
ATOM 767 C CA . SER A 1 92 ? 11.812 20.438 22.312 1 60.34 92 SER A CA 1
ATOM 768 C C . SER A 1 92 ? 12 20.078 20.844 1 60.34 92 SER A C 1
ATOM 770 O O . SER A 1 92 ? 12.703 19.125 20.516 1 60.34 92 SER A O 1
ATOM 772 N N . ILE A 1 93 ? 11.414 20.922 19.984 1 73.81 93 ILE A N 1
ATOM 773 C CA . ILE A 1 93 ? 11.562 20.688 18.547 1 73.81 93 ILE A CA 1
ATOM 774 C C . ILE A 1 93 ? 11.719 22.016 17.828 1 73.81 93 ILE A C 1
ATOM 776 O O . ILE A 1 93 ? 10.945 22.953 18.047 1 73.81 93 ILE A O 1
ATOM 780 N N . GLY A 1 94 ? 12.781 22.266 17.156 1 81.69 94 GLY A N 1
ATOM 781 C CA . GLY A 1 94 ? 12.992 23.406 16.281 1 81.69 94 GLY A CA 1
ATOM 782 C C . GLY A 1 94 ? 13.852 23.094 15.078 1 81.69 94 GLY A C 1
ATOM 783 O O . GLY A 1 94 ? 15.016 22.719 15.219 1 81.69 94 GLY A O 1
ATOM 784 N N . TYR A 1 95 ? 13.18 23.188 13.945 1 88.88 95 TYR A N 1
ATOM 785 C CA . TYR A 1 95 ? 14 22.922 12.773 1 88.88 95 TYR A CA 1
ATOM 786 C C . TYR A 1 95 ? 13.469 23.672 11.555 1 88.88 95 TYR A C 1
ATOM 788 O O . TYR A 1 95 ? 12.312 24.078 11.531 1 88.88 95 TYR A O 1
ATOM 796 N N . VAL A 1 96 ? 14.367 23.938 10.742 1 94.81 96 VAL A N 1
ATOM 797 C CA . VAL A 1 96 ? 14.102 24.516 9.43 1 94.81 96 VAL A CA 1
ATOM 798 C C . VAL A 1 96 ? 14.648 23.594 8.344 1 94.81 96 VAL A C 1
ATOM 800 O O . VAL A 1 96 ? 15.727 23.031 8.492 1 94.81 96 VAL A O 1
ATOM 803 N N . CYS A 1 97 ? 13.836 23.453 7.348 1 96.19 97 CYS A N 1
ATOM 804 C CA . CYS A 1 97 ? 14.25 22.656 6.207 1 96.19 97 CYS A CA 1
ATOM 805 C C . CYS A 1 97 ? 14.062 23.406 4.902 1 96.19 97 CYS A C 1
ATOM 807 O O . CYS A 1 97 ? 13.094 24.156 4.746 1 96.19 97 CYS A O 1
ATOM 809 N N . LEU A 1 98 ? 15.039 23.188 4.066 1 96.94 98 LEU A N 1
ATOM 810 C CA . LEU A 1 98 ? 15.016 23.797 2.736 1 96.94 98 LEU A CA 1
ATOM 811 C C . LEU A 1 98 ? 15.375 22.766 1.671 1 96.94 98 LEU A C 1
ATOM 813 O O . LEU A 1 98 ? 16.328 22 1.833 1 96.94 98 LEU A O 1
ATOM 817 N N . LYS A 1 99 ? 14.562 22.703 0.67 1 97.25 99 LYS A N 1
ATOM 818 C CA . LYS A 1 99 ? 14.93 21.922 -0.508 1 97.25 99 LYS A CA 1
ATOM 819 C C . LYS A 1 99 ? 14.859 22.781 -1.774 1 97.25 99 LYS A C 1
ATOM 821 O O . LYS A 1 99 ? 13.781 23.25 -2.156 1 97.25 99 LYS A O 1
ATOM 826 N N . ILE A 1 100 ? 15.945 22.938 -2.379 1 96.5 100 ILE A N 1
ATOM 827 C CA . ILE A 1 100 ? 16.062 23.75 -3.58 1 96.5 100 ILE A CA 1
ATOM 828 C C . ILE A 1 100 ? 16.578 22.906 -4.738 1 96.5 100 ILE A C 1
ATOM 830 O O . ILE A 1 100 ? 17.688 22.375 -4.68 1 96.5 100 ILE A O 1
ATOM 834 N N . PRO A 1 101 ? 15.727 22.844 -5.742 1 95.06 101 PRO A N 1
ATOM 835 C CA . PRO A 1 101 ? 16.219 22.109 -6.91 1 95.06 101 PRO A CA 1
ATOM 836 C C . PRO A 1 101 ? 17.562 22.625 -7.41 1 95.06 101 PRO A C 1
ATOM 838 O O . PRO A 1 101 ? 17.766 23.844 -7.527 1 95.06 101 PRO A O 1
ATOM 841 N N . GLY A 1 102 ? 18.469 21.672 -7.707 1 92.5 102 GLY A N 1
ATOM 842 C CA . GLY A 1 102 ? 19.781 22.047 -8.219 1 92.5 102 GLY A CA 1
ATOM 843 C C . GLY A 1 102 ? 20.797 22.297 -7.125 1 92.5 102 GLY A C 1
ATOM 844 O O . GLY A 1 102 ? 22 22.281 -7.371 1 92.5 102 GLY A O 1
ATOM 845 N N . ILE A 1 103 ? 20.359 22.625 -5.945 1 93.44 103 ILE A N 1
ATOM 846 C CA . ILE A 1 103 ? 21.281 22.891 -4.844 1 93.44 103 ILE A CA 1
ATOM 847 C C . ILE A 1 103 ? 21.281 21.719 -3.867 1 93.44 103 ILE A C 1
ATOM 849 O O . ILE A 1 103 ? 22.328 21.156 -3.576 1 93.44 103 ILE A O 1
ATOM 853 N N . GLY A 1 104 ? 20.016 21.375 -3.385 1 94 104 GLY A N 1
ATOM 854 C CA . GLY A 1 104 ? 19.953 20.234 -2.484 1 94 104 GLY A CA 1
ATOM 855 C C . GLY A 1 104 ? 18.906 20.391 -1.4 1 94 104 GLY A C 1
ATOM 856 O O . GLY A 1 104 ? 18.062 21.297 -1.459 1 94 104 GLY A O 1
ATOM 857 N N . HIS A 1 105 ? 18.906 19.453 -0.541 1 95.75 105 HIS A N 1
ATOM 858 C CA . HIS A 1 105 ? 18.016 19.391 0.614 1 95.75 105 HIS A CA 1
ATOM 859 C C . HIS A 1 105 ? 18.781 19.656 1.908 1 95.75 105 HIS A C 1
ATOM 861 O O . HIS A 1 105 ? 19.703 18.906 2.256 1 95.75 105 HIS A O 1
ATOM 867 N N . LEU A 1 106 ? 18.406 20.734 2.555 1 96.06 106 LEU A N 1
ATOM 868 C CA . LEU A 1 106 ? 19.109 21.172 3.754 1 96.06 106 LEU A CA 1
ATOM 869 C C . LEU A 1 106 ? 18.188 21.156 4.965 1 96.06 106 LEU A C 1
ATOM 871 O O . LEU A 1 106 ? 16.984 21.391 4.84 1 96.06 106 LEU A O 1
ATOM 875 N N . SER A 1 107 ? 18.75 20.891 6.059 1 94 107 SER A N 1
ATOM 876 C CA . SER A 1 107 ? 18 20.922 7.312 1 94 107 SER A CA 1
ATOM 877 C C . SER A 1 107 ? 18.906 21.328 8.477 1 94 107 SER A C 1
ATOM 879 O O . SER A 1 107 ? 20.125 21.125 8.438 1 94 107 SER A O 1
ATOM 881 N N . THR A 1 108 ? 18.281 21.922 9.453 1 91.56 108 THR A N 1
ATOM 882 C CA . THR A 1 108 ? 19.016 22.156 10.695 1 91.56 108 THR A CA 1
ATOM 883 C C . THR A 1 108 ? 19.312 20.844 11.414 1 91.56 108 THR A C 1
ATOM 885 O O . THR A 1 108 ? 18.672 19.828 11.133 1 91.56 108 THR A O 1
ATOM 888 N N . PRO A 1 109 ? 20.25 20.875 12.359 1 82.25 109 PRO A N 1
ATOM 889 C CA . PRO A 1 109 ? 20.484 19.656 13.133 1 82.25 109 PRO A CA 1
ATOM 890 C C . PRO A 1 109 ? 19.25 19.203 13.906 1 82.25 109 PRO A C 1
ATOM 892 O O . PRO A 1 109 ? 18.484 20.031 14.391 1 82.25 109 PRO A O 1
ATOM 895 N N . MET A 1 110 ? 19.172 17.875 14.031 1 81.19 110 MET A N 1
ATOM 896 C CA . MET A 1 110 ? 18.016 17.281 14.703 1 81.19 110 MET A CA 1
ATOM 897 C C . MET A 1 110 ? 18.422 16.656 16.031 1 81.19 110 MET A C 1
ATOM 899 O O . MET A 1 110 ? 19.578 16.766 16.453 1 81.19 110 MET A O 1
ATOM 903 N N . TYR A 1 111 ? 17.484 16.188 16.734 1 77.56 111 TYR A N 1
ATOM 904 C CA . TYR A 1 111 ? 17.766 15.555 18.016 1 77.56 111 TYR A CA 1
ATOM 905 C C . TYR A 1 111 ? 18.969 14.633 17.922 1 77.56 111 TYR A C 1
ATOM 907 O O . TYR A 1 111 ? 19.094 13.859 16.969 1 77.56 111 TYR A O 1
ATOM 915 N N . PRO A 1 112 ? 19.703 14.734 18.891 1 76.06 112 PRO A N 1
ATOM 916 C CA . PRO A 1 112 ? 19.625 15.461 20.156 1 76.06 112 PRO A CA 1
ATOM 917 C C . PRO A 1 112 ? 20.219 16.875 20.062 1 76.06 112 PRO A C 1
ATOM 919 O O . PRO A 1 112 ? 20.031 17.672 20.984 1 76.06 112 PRO A O 1
ATOM 922 N N . ASN A 1 113 ? 20.781 17.141 19 1 70.56 113 ASN A N 1
ATOM 923 C CA . ASN A 1 113 ? 21.547 18.375 18.906 1 70.56 113 ASN A CA 1
ATOM 924 C C . ASN A 1 113 ? 20.625 19.594 18.891 1 70.56 113 ASN A C 1
ATOM 926 O O . ASN A 1 113 ? 21.047 20.703 19.234 1 70.56 113 ASN A O 1
ATOM 930 N N . SER A 1 114 ? 19.469 19.328 18.547 1 67 114 SER A N 1
ATOM 931 C CA . SER A 1 114 ? 18.531 20.438 18.5 1 67 114 SER A CA 1
ATOM 932 C C . SER A 1 114 ? 18.109 20.875 19.891 1 67 114 SER A C 1
ATOM 934 O O . SER A 1 114 ? 17.719 22.031 20.109 1 67 114 SER A O 1
ATOM 936 N N . MET A 1 115 ? 18.125 20 20.766 1 61.31 115 MET A N 1
ATOM 937 C CA . MET A 1 115 ? 17.641 20.25 22.109 1 61.31 115 MET A CA 1
ATOM 938 C C . MET A 1 115 ? 18.719 20.953 22.953 1 61.31 115 MET A C 1
ATOM 940 O O . MET A 1 115 ? 18.406 21.625 23.938 1 61.31 115 MET A O 1
ATOM 944 N N . ASP A 1 116 ? 19.906 20.625 22.562 1 57.28 116 ASP A N 1
ATOM 945 C CA . ASP A 1 116 ? 21 21.266 23.312 1 57.28 116 ASP A CA 1
ATOM 946 C C . ASP A 1 116 ? 21.031 22.766 23.047 1 57.28 116 ASP A C 1
ATOM 948 O O . ASP A 1 116 ? 21.781 23.5 23.703 1 57.28 116 ASP A O 1
ATOM 952 N N . ASN A 1 117 ? 20.297 23.031 22.141 1 52.78 117 ASN A N 1
ATOM 953 C CA . ASN A 1 117 ? 20.375 24.469 21.828 1 52.78 117 ASN A CA 1
ATOM 954 C C . ASN A 1 117 ? 19.734 25.312 22.938 1 52.78 117 ASN A C 1
ATOM 956 O O . ASN A 1 117 ? 18.547 25.188 23.203 1 52.78 117 ASN A O 1
ATOM 960 N N . ALA A 1 118 ? 20.453 25.375 24.031 1 46.75 118 ALA A N 1
ATOM 961 C CA . ALA A 1 118 ? 20.281 26.188 25.234 1 46.75 118 ALA A CA 1
ATOM 962 C C . ALA A 1 118 ? 19.562 27.5 24.906 1 46.75 118 ALA A C 1
ATOM 964 O O . ALA A 1 118 ? 19.109 28.203 25.812 1 46.75 118 ALA A O 1
ATOM 965 N N . LEU A 1 119 ? 19.703 27.922 23.75 1 48.94 119 LEU A N 1
ATOM 966 C CA . LEU A 1 119 ? 19.469 29.359 23.625 1 48.94 119 LEU A CA 1
ATOM 967 C C . LEU A 1 119 ? 17.969 29.656 23.625 1 48.94 119 LEU A C 1
ATOM 969 O O . LEU A 1 119 ? 17.578 30.828 23.609 1 48.94 119 LEU A O 1
ATOM 973 N N . GLY A 1 120 ? 17.109 28.688 23.531 1 49.28 120 GLY A N 1
ATOM 974 C CA . GLY A 1 120 ? 15.805 29.281 23.281 1 49.28 120 GLY A CA 1
ATOM 975 C C . GLY A 1 120 ? 15.086 29.703 24.547 1 49.28 120 GLY A C 1
ATOM 976 O O . GLY A 1 120 ? 14.289 28.953 25.109 1 49.28 120 GLY A O 1
ATOM 977 N N . ASN A 1 121 ? 15.75 30.359 25.391 1 50.12 121 ASN A N 1
ATOM 978 C CA . ASN A 1 121 ? 15 30.922 26.516 1 50.12 121 ASN A CA 1
ATOM 979 C C . ASN A 1 121 ? 13.898 31.859 26.031 1 50.12 121 ASN A C 1
ATOM 981 O O . ASN A 1 121 ? 14.117 33.062 25.938 1 50.12 121 ASN A O 1
ATOM 985 N N . SER A 1 122 ? 13.211 31.609 24.953 1 56.69 122 SER A N 1
ATOM 986 C CA . SER A 1 122 ? 12.336 32.75 24.672 1 56.69 122 SER A CA 1
ATOM 987 C C . SER A 1 122 ? 11.023 32.625 25.438 1 56.69 122 SER A C 1
ATOM 989 O O . SER A 1 122 ? 10.156 31.828 25.078 1 56.69 122 SER A O 1
ATOM 991 N N . VAL A 1 123 ? 11.008 33.219 26.469 1 61.66 123 VAL A N 1
ATOM 992 C CA . VAL A 1 123 ? 9.781 33.375 27.25 1 61.66 123 VAL A CA 1
ATOM 993 C C . VAL A 1 123 ? 8.703 34.031 26.375 1 61.66 123 VAL A C 1
ATOM 995 O O . VAL A 1 123 ? 8.898 35.125 25.844 1 61.66 123 VAL A O 1
ATOM 998 N N . ASN A 1 124 ? 7.637 33.406 25.922 1 72.94 124 ASN A N 1
ATOM 999 C CA . ASN A 1 124 ? 6.43 33.844 25.219 1 72.94 124 ASN A CA 1
ATOM 1000 C C . ASN A 1 124 ? 6.711 34.125 23.75 1 72.94 124 ASN A C 1
ATOM 1002 O O . ASN A 1 124 ? 6.191 35.094 23.188 1 72.94 124 ASN A O 1
ATOM 1006 N N . SER A 1 125 ? 7.707 33.594 23.25 1 81.88 125 SER A N 1
ATOM 1007 C CA . SER A 1 125 ? 8 33.781 21.844 1 81.88 125 SER A CA 1
ATOM 1008 C C . SER A 1 125 ? 8.352 32.469 21.156 1 81.88 125 SER A C 1
ATOM 1010 O O . SER A 1 125 ? 8.812 31.531 21.812 1 81.88 125 SER A O 1
ATOM 1012 N N . PHE A 1 126 ? 8.07 32.469 19.891 1 89.31 126 PHE A N 1
ATOM 1013 C CA . PHE A 1 126 ? 8.594 31.406 19.062 1 89.31 126 PHE A CA 1
ATOM 1014 C C . PHE A 1 126 ? 9.984 31.766 18.531 1 89.31 126 PHE A C 1
ATOM 1016 O O . PHE A 1 126 ? 10.109 32.312 17.438 1 89.31 126 PHE A O 1
ATOM 1023 N N . ALA A 1 127 ? 10.977 31.438 19.406 1 84.12 127 ALA A N 1
ATOM 1024 C CA . ALA A 1 127 ? 12.336 31.797 19.031 1 84.12 127 ALA A CA 1
ATOM 1025 C C . ALA A 1 127 ? 13.336 30.75 19.5 1 84.12 127 ALA A C 1
ATOM 1027 O O . ALA A 1 127 ? 13.195 30.203 20.609 1 84.12 127 ALA A O 1
ATOM 1028 N N . LEU A 1 128 ? 14.188 30.453 18.625 1 83.06 128 LEU A N 1
ATOM 1029 C CA . LEU A 1 128 ? 15.336 29.578 18.875 1 83.06 128 LEU A CA 1
ATOM 1030 C C . LEU A 1 128 ? 16.594 30.141 18.234 1 83.06 128 LEU A C 1
ATOM 1032 O O . LEU A 1 128 ? 16.797 29.984 17.031 1 83.06 128 LEU A O 1
ATOM 1036 N N . ASP A 1 129 ? 17.422 30.75 19.031 1 81.81 129 ASP A N 1
ATOM 1037 C CA . ASP A 1 129 ? 18.594 31.422 18.516 1 81.81 129 ASP A CA 1
ATOM 1038 C C . ASP A 1 129 ? 18.219 32.469 17.469 1 81.81 129 ASP A C 1
ATOM 1040 O O . ASP A 1 129 ? 17.5 33.438 17.766 1 81.81 129 ASP A O 1
ATOM 1044 N N . LYS A 1 130 ? 18.703 32.219 16.312 1 86.12 130 LYS A N 1
ATOM 1045 C CA . LYS A 1 130 ? 18.406 33.188 15.242 1 86.12 130 LYS A CA 1
ATOM 1046 C C . LYS A 1 130 ? 17.25 32.688 14.375 1 86.12 130 LYS A C 1
ATOM 1048 O O . LYS A 1 130 ? 17.172 33.031 13.195 1 86.12 130 LYS A O 1
ATOM 1053 N N . PHE A 1 131 ? 16.547 31.828 14.898 1 91.06 131 PHE A N 1
ATOM 1054 C CA . PHE A 1 131 ? 15.32 31.344 14.289 1 91.06 131 PHE A CA 1
ATOM 1055 C C . PHE A 1 131 ? 14.102 31.906 15.016 1 91.06 131 PHE A C 1
ATOM 1057 O O . PHE A 1 131 ? 13.867 31.578 16.188 1 91.06 131 PHE A O 1
ATOM 1064 N N . THR A 1 132 ? 13.297 32.719 14.305 1 92 132 THR A N 1
ATOM 1065 C CA . THR A 1 132 ? 12.156 33.375 14.953 1 92 132 THR A CA 1
ATOM 1066 C C . THR A 1 132 ? 10.922 33.312 14.055 1 92 132 THR A C 1
ATOM 1068 O O . THR A 1 132 ? 11.023 33.469 12.844 1 92 132 THR A O 1
ATOM 1071 N N . LEU A 1 133 ? 9.844 33.094 14.656 1 95.12 133 LEU A N 1
ATOM 1072 C CA . LEU A 1 133 ? 8.516 33.219 14.062 1 95.12 133 LEU A CA 1
ATOM 1073 C C . LEU A 1 133 ? 7.684 34.25 14.836 1 95.12 133 LEU A C 1
ATOM 1075 O O . LEU A 1 133 ? 7.414 34.062 16.031 1 95.12 133 LEU A O 1
ATOM 1079 N N . SER A 1 134 ? 7.215 35.312 14.164 1 94.81 134 SER A N 1
ATOM 1080 C CA . SER A 1 134 ? 6.512 36.375 14.875 1 94.81 134 SER A CA 1
ATOM 1081 C C . SER A 1 134 ? 5.199 36.719 14.18 1 94.81 134 SER A C 1
ATOM 1083 O O . SER A 1 134 ? 5.145 36.812 12.953 1 94.81 134 SER A O 1
ATOM 1085 N N . VAL A 1 135 ? 4.289 37 15.023 1 96.31 135 VAL A N 1
ATOM 1086 C CA . VAL A 1 135 ? 2.979 37.375 14.508 1 96.31 135 VAL A CA 1
ATOM 1087 C C . VAL A 1 135 ? 2.975 38.875 14.156 1 96.31 135 VAL A C 1
ATOM 1089 O O . VAL A 1 135 ? 3.373 39.688 14.969 1 96.31 135 VAL A O 1
ATOM 1092 N N . ILE A 1 136 ? 2.598 39.219 12.969 1 97.62 136 ILE A N 1
ATOM 1093 C CA . ILE A 1 136 ? 2.354 40.594 12.578 1 97.62 136 ILE A CA 1
ATOM 1094 C C . ILE A 1 136 ? 0.86 40.906 12.672 1 97.62 136 ILE A C 1
ATOM 1096 O O . ILE A 1 136 ? 0.457 41.875 13.32 1 97.62 136 ILE A O 1
ATOM 1100 N N . GLU A 1 137 ? 0.062 40.156 12.039 1 97.94 137 GLU A N 1
ATOM 1101 C CA . GLU A 1 137 ? -1.397 40.156 12.094 1 97.94 137 GLU A CA 1
ATOM 1102 C C . GLU A 1 137 ? -1.932 38.75 12.32 1 97.94 137 GLU A C 1
ATOM 1104 O O . GLU A 1 137 ? -1.738 37.844 11.484 1 97.94 137 GLU A O 1
ATOM 1109 N N . PRO A 1 138 ? -2.635 38.562 13.398 1 97.69 138 PRO A N 1
ATOM 1110 C CA . PRO A 1 138 ? -3.082 37.188 13.734 1 97.69 138 PRO A CA 1
ATOM 1111 C C . PRO A 1 138 ? -3.834 36.531 12.586 1 97.69 138 PRO A C 1
ATOM 1113 O O . PRO A 1 138 ? -4.746 37.125 12.008 1 97.69 138 PRO A O 1
ATOM 1116 N N . LEU A 1 139 ? -3.416 35.344 12.258 1 98 139 LEU A N 1
ATOM 1117 C CA . LEU A 1 139 ? -4.012 34.438 11.281 1 98 139 LEU A CA 1
ATOM 1118 C C . LEU A 1 139 ? -3.785 34.938 9.859 1 98 139 LEU A C 1
ATOM 1120 O O . LEU A 1 139 ? -4.094 34.25 8.891 1 98 139 LEU A O 1
ATOM 1124 N N . ARG A 1 140 ? -3.113 36.062 9.719 1 98.44 140 ARG A N 1
ATOM 1125 C CA . ARG A 1 140 ? -3.057 36.656 8.391 1 98.44 140 ARG A CA 1
ATOM 1126 C C . ARG A 1 140 ? -1.613 36.875 7.949 1 98.44 140 ARG A C 1
ATOM 1128 O O . ARG A 1 140 ? -1.294 36.75 6.766 1 98.44 140 ARG A O 1
ATOM 1135 N N . LYS A 1 141 ? -0.844 37.25 8.922 1 98.56 141 LYS A N 1
ATOM 1136 C CA . LYS A 1 141 ? 0.518 37.594 8.523 1 98.56 141 LYS A CA 1
ATOM 1137 C C . LYS A 1 141 ? 1.517 37.281 9.625 1 98.56 141 LYS A C 1
ATOM 1139 O O . LYS A 1 141 ? 1.323 37.656 10.781 1 98.56 141 LYS A O 1
ATOM 1144 N N . TRP A 1 142 ? 2.584 36.562 9.266 1 98.5 142 TRP A N 1
ATOM 1145 C CA . TRP A 1 142 ? 3.689 36.219 10.156 1 98.5 142 TRP A CA 1
ATOM 1146 C C . TRP A 1 142 ? 5.031 36.562 9.516 1 98.5 142 TRP A C 1
ATOM 1148 O O . TRP A 1 142 ? 5.176 36.5 8.289 1 98.5 142 TRP A O 1
ATOM 1158 N N . LYS A 1 143 ? 5.98 36.938 10.336 1 98.31 143 LYS A N 1
ATOM 1159 C CA . LYS A 1 143 ? 7.375 37.062 9.922 1 98.31 143 LYS A CA 1
ATOM 1160 C C . LYS A 1 143 ? 8.188 35.844 10.344 1 98.31 143 LYS A C 1
ATOM 1162 O O . LYS A 1 143 ? 8.109 35.406 11.492 1 98.31 143 LYS A O 1
ATOM 1167 N N . LEU A 1 144 ? 8.969 35.281 9.43 1 98.06 144 LEU A N 1
ATOM 1168 C CA . LEU A 1 144 ? 9.797 34.094 9.641 1 98.06 144 LEU A CA 1
ATOM 1169 C C . LEU A 1 144 ? 11.258 34.406 9.359 1 98.06 144 LEU A C 1
ATOM 1171 O O . LEU A 1 144 ? 11.617 34.75 8.227 1 98.06 144 LEU A O 1
ATOM 1175 N N . ASN A 1 145 ? 12.109 34.219 10.328 1 96.5 145 ASN A N 1
ATOM 1176 C CA . ASN A 1 145 ? 13.523 34.5 10.141 1 96.5 145 ASN A CA 1
ATOM 1177 C C . ASN A 1 145 ? 14.398 33.344 10.648 1 96.5 145 ASN A C 1
ATOM 1179 O O . ASN A 1 145 ? 14.086 32.719 11.672 1 96.5 145 ASN A O 1
ATOM 1183 N N . PHE A 1 146 ? 15.438 33.125 9.898 1 96.25 146 PHE A N 1
ATOM 1184 C CA . PHE A 1 146 ? 16.406 32.094 10.305 1 96.25 146 PHE A CA 1
ATOM 1185 C C . PHE A 1 146 ? 17.797 32.469 9.812 1 96.25 146 PHE A C 1
ATOM 1187 O O . PHE A 1 146 ? 17.969 32.938 8.688 1 96.25 146 PHE A O 1
ATOM 1194 N N . GLU A 1 147 ? 18.734 32.25 10.664 1 95.44 147 GLU A N 1
ATOM 1195 C CA . GLU A 1 147 ? 20.141 32.312 10.281 1 95.44 147 GLU A CA 1
ATOM 1196 C C . GLU A 1 147 ? 20.953 31.281 11.055 1 95.44 147 GLU A C 1
ATOM 1198 O O . GLU A 1 147 ? 20.922 31.25 12.289 1 95.44 147 GLU A O 1
ATOM 1203 N N . GLY A 1 148 ? 21.578 30.469 10.305 1 92.94 148 GLY A N 1
ATOM 1204 C CA . GLY A 1 148 ? 22.391 29.453 10.969 1 92.94 148 GLY A CA 1
ATOM 1205 C C . GLY A 1 148 ? 22.922 28.391 10.023 1 92.94 148 GLY A C 1
ATOM 1206 O O . GLY A 1 148 ? 22.875 28.578 8.805 1 92.94 148 GLY A O 1
ATOM 1207 N N . LYS A 1 149 ? 23.453 27.422 10.641 1 91.94 149 LYS A N 1
ATOM 1208 C CA . LYS A 1 149 ? 24.062 26.328 9.891 1 91.94 149 LYS A CA 1
ATOM 1209 C C . LYS A 1 149 ? 23.031 25.25 9.562 1 91.94 149 LYS A C 1
ATOM 1211 O O . LYS A 1 149 ? 22.188 24.922 10.406 1 91.94 149 LYS A O 1
ATOM 1216 N N . MET A 1 150 ? 23.031 24.797 8.328 1 93.69 150 MET A N 1
ATOM 1217 C CA . MET A 1 150 ? 22.25 23.641 7.902 1 93.69 150 MET A CA 1
ATOM 1218 C C . MET A 1 150 ? 23.141 22.578 7.285 1 93.69 150 MET A C 1
ATOM 1220 O O . MET A 1 150 ? 24.203 22.875 6.762 1 93.69 150 MET A O 1
ATOM 1224 N N . MET A 1 151 ? 22.625 21.422 7.422 1 93.12 151 MET A N 1
ATOM 1225 C CA . MET A 1 151 ? 23.328 20.281 6.816 1 93.12 151 MET A CA 1
ATOM 1226 C C . MET A 1 151 ? 22.547 19.75 5.617 1 93.12 151 MET A C 1
ATOM 1228 O O . MET A 1 151 ? 21.312 19.781 5.602 1 93.12 151 MET A O 1
ATOM 1232 N N . PHE A 1 152 ? 23.359 19.219 4.695 1 93.31 152 PHE A N 1
ATOM 1233 C CA . PHE A 1 152 ? 22.703 18.531 3.586 1 93.31 152 PHE A CA 1
ATOM 1234 C C . PHE A 1 152 ? 22.203 17.156 4.02 1 93.31 152 PHE A C 1
ATOM 1236 O O . PHE A 1 152 ? 22.938 16.391 4.648 1 93.31 152 PHE A O 1
ATOM 1243 N N . VAL A 1 153 ? 21 16.891 3.68 1 90.31 153 VAL A N 1
ATOM 1244 C CA . VAL A 1 153 ? 20.344 15.664 4.109 1 90.31 153 VAL A CA 1
ATOM 1245 C C . VAL A 1 153 ? 21.047 14.453 3.506 1 90.31 153 VAL A C 1
ATOM 1247 O O . VAL A 1 153 ? 21.234 13.43 4.172 1 90.31 153 VAL A O 1
ATOM 1250 N N . ASN A 1 154 ? 21.422 14.453 2.23 1 86.25 154 ASN A N 1
ATOM 1251 C CA . ASN A 1 154 ? 22.062 13.336 1.547 1 86.25 154 ASN A CA 1
ATOM 1252 C C . ASN A 1 154 ? 23.578 13.375 1.734 1 86.25 154 ASN A C 1
ATOM 1254 O O . ASN A 1 154 ? 24.297 12.539 1.186 1 86.25 154 ASN A O 1
ATOM 1258 N N . GLY A 1 155 ? 24.156 14.211 2.465 1 83.56 155 GLY A N 1
ATOM 1259 C CA . GLY A 1 155 ? 25.578 14.367 2.773 1 83.56 155 GLY A CA 1
ATOM 1260 C C . GLY A 1 155 ? 25.828 15.148 4.047 1 83.56 155 GLY A C 1
ATOM 1261 O O . GLY A 1 155 ? 26.328 16.266 4.004 1 83.56 155 GLY A O 1
ATOM 1262 N N . PRO A 1 156 ? 25.547 14.516 5.078 1 77.56 156 PRO A N 1
ATOM 1263 C CA . PRO A 1 156 ? 25.516 15.273 6.336 1 77.56 156 PRO A CA 1
ATOM 1264 C C . PRO A 1 156 ? 26.891 15.781 6.758 1 77.56 156 PRO A C 1
ATOM 1266 O O . PRO A 1 156 ? 27 16.578 7.695 1 77.56 156 PRO A O 1
ATOM 1269 N N . GLU A 1 157 ? 27.797 15.445 6.016 1 84.19 157 GLU A N 1
ATOM 1270 C CA . GLU A 1 157 ? 29.141 15.938 6.34 1 84.19 157 GLU A CA 1
ATOM 1271 C C . GLU A 1 157 ? 29.344 17.344 5.809 1 84.19 157 GLU A C 1
ATOM 1273 O O . GLU A 1 157 ? 30.281 18.031 6.219 1 84.19 157 GLU A O 1
ATOM 1278 N N . VAL A 1 158 ? 28.516 17.703 4.961 1 89.06 158 VAL A N 1
ATOM 1279 C CA . VAL A 1 158 ? 28.656 19.031 4.348 1 89.06 158 VAL A CA 1
ATOM 1280 C C . VAL A 1 158 ? 27.594 19.969 4.898 1 89.06 158 VAL A C 1
ATOM 1282 O O . VAL A 1 158 ? 26.406 19.609 4.969 1 89.06 158 VAL A O 1
ATOM 1285 N N . SER A 1 159 ? 28.047 21.125 5.309 1 93.25 159 SER A N 1
ATOM 1286 C CA . SER A 1 159 ? 27.125 22.125 5.859 1 93.25 159 SER A CA 1
ATOM 1287 C C . SER A 1 159 ? 27.234 23.438 5.113 1 93.25 159 SER A C 1
ATOM 1289 O O . SER A 1 159 ? 28.172 23.656 4.348 1 93.25 159 SER A O 1
ATOM 1291 N N . ALA A 1 160 ? 26.234 24.203 5.266 1 95.62 160 ALA A N 1
ATOM 1292 C CA . ALA A 1 160 ? 26.172 25.547 4.688 1 95.62 160 ALA A CA 1
ATOM 1293 C C . ALA A 1 160 ? 25.594 26.547 5.676 1 95.62 160 ALA A C 1
ATOM 1295 O O . ALA A 1 160 ? 24.797 26.188 6.543 1 95.62 160 ALA A O 1
ATOM 1296 N N . HIS A 1 161 ? 26.109 27.781 5.543 1 96.5 161 HIS A N 1
ATOM 1297 C CA . HIS A 1 161 ? 25.453 28.859 6.27 1 96.5 161 HIS A CA 1
ATOM 1298 C C . HIS A 1 161 ? 24.25 29.391 5.508 1 96.5 161 HIS A C 1
ATOM 1300 O O . HIS A 1 161 ? 24.359 29.75 4.332 1 96.5 161 HIS A O 1
ATOM 1306 N N . VAL A 1 162 ? 23.109 29.391 6.223 1 97.5 162 VAL A N 1
ATOM 1307 C CA . VAL A 1 162 ? 21.875 29.75 5.551 1 97.5 162 VAL A CA 1
ATOM 1308 C C . VAL A 1 162 ? 21.219 30.922 6.277 1 97.5 162 VAL A C 1
ATOM 1310 O O . VAL A 1 162 ? 21.188 30.953 7.512 1 97.5 162 VAL A O 1
ATOM 1313 N N . LYS A 1 163 ? 20.75 31.906 5.523 1 98 163 LYS A N 1
ATOM 1314 C CA . LYS A 1 163 ? 19.938 33 6.016 1 98 163 LYS A CA 1
ATOM 1315 C C . LYS A 1 163 ? 18.594 33.062 5.293 1 98 163 LYS A C 1
ATOM 1317 O O . LYS A 1 163 ? 18.547 33.031 4.062 1 98 163 LYS A O 1
ATOM 1322 N N . ILE A 1 164 ? 17.562 33.156 6.059 1 98.5 164 ILE A N 1
ATOM 1323 C CA . ILE A 1 164 ? 16.219 33.219 5.488 1 98.5 164 ILE A CA 1
ATOM 1324 C C . ILE A 1 164 ? 15.453 34.406 6.094 1 98.5 164 ILE A C 1
ATOM 1326 O O . ILE A 1 164 ? 15.398 34.562 7.316 1 98.5 164 ILE A O 1
ATOM 1330 N N . THR A 1 165 ? 14.898 35.219 5.305 1 98.62 165 THR A N 1
ATOM 1331 C CA . THR A 1 165 ? 13.883 36.188 5.66 1 98.62 165 THR A CA 1
ATOM 1332 C C . THR A 1 165 ? 12.594 35.938 4.883 1 98.62 165 THR A C 1
ATOM 1334 O O . THR A 1 165 ? 12.586 36 3.652 1 98.62 165 THR A O 1
ATOM 1337 N N . ALA A 1 166 ? 11.586 35.75 5.668 1 98.69 166 ALA A N 1
ATOM 1338 C CA . ALA A 1 166 ? 10.367 35.312 4.984 1 98.69 166 ALA A CA 1
ATOM 1339 C C . ALA A 1 166 ? 9.125 35.938 5.652 1 98.69 166 ALA A C 1
ATOM 1341 O O . ALA A 1 166 ? 9.203 36.438 6.766 1 98.69 166 ALA A O 1
ATOM 1342 N N . GLU A 1 167 ? 8.07 35.906 4.895 1 98.75 167 GLU A N 1
ATOM 1343 C CA . GLU A 1 167 ? 6.746 36.312 5.363 1 98.75 167 GLU A CA 1
ATOM 1344 C C . GLU A 1 167 ? 5.688 35.281 4.977 1 98.75 167 GLU A C 1
ATOM 1346 O O . GLU A 1 167 ? 5.645 34.812 3.83 1 98.75 167 GLU A O 1
ATOM 1351 N N . TRP A 1 168 ? 4.926 34.906 5.926 1 98.81 168 TRP A N 1
ATOM 1352 C CA . TRP A 1 168 ? 3.764 34.062 5.68 1 98.81 168 TRP A CA 1
ATOM 1353 C C . TRP A 1 168 ? 2.477 34.875 5.711 1 98.81 168 TRP A C 1
ATOM 1355 O O . TRP A 1 168 ? 2.262 35.688 6.621 1 98.81 168 TRP A O 1
ATOM 1365 N N . THR A 1 169 ? 1.596 34.656 4.691 1 98.75 169 THR A N 1
ATOM 1366 C CA . THR A 1 169 ? 0.305 35.344 4.625 1 98.75 169 THR A CA 1
ATOM 1367 C C . THR A 1 169 ? -0.811 34.344 4.312 1 98.75 169 THR A C 1
ATOM 1369 O O . THR A 1 169 ? -0.572 33.312 3.684 1 98.75 169 THR A O 1
ATOM 1372 N N . SER A 1 170 ? -1.956 34.625 4.832 1 98.25 170 SER A N 1
ATOM 1373 C CA . SER A 1 170 ? -3.096 33.781 4.527 1 98.25 170 SER A CA 1
ATOM 1374 C C . SER A 1 170 ? -4.391 34.562 4.449 1 98.25 170 SER A C 1
ATOM 1376 O O . SER A 1 170 ? -4.57 35.531 5.191 1 98.25 170 SER A O 1
ATOM 1378 N N . HIS A 1 171 ? -5.242 34.125 3.553 1 95.94 171 HIS A N 1
ATOM 1379 C CA . HIS A 1 171 ? -6.613 34.625 3.49 1 95.94 171 HIS A CA 1
ATOM 1380 C C . HIS A 1 171 ? -7.617 33.5 3.744 1 95.94 171 HIS A C 1
ATOM 1382 O O . HIS A 1 171 ? -8.82 33.719 3.58 1 95.94 171 HIS A O 1
ATOM 1388 N N . HIS A 1 172 ? -7.129 32.438 4.129 1 97.31 172 HIS A N 1
ATOM 1389 C CA . HIS A 1 172 ? -7.984 31.266 4.344 1 97.31 172 HIS A CA 1
ATOM 1390 C C . HIS A 1 172 ? -8.477 31.219 5.785 1 97.31 172 HIS A C 1
ATOM 1392 O O . HIS A 1 172 ? -7.805 31.703 6.699 1 97.31 172 HIS A O 1
ATOM 1398 N N . ASP A 1 173 ? -9.617 30.594 5.91 1 96.5 173 ASP A N 1
ATOM 1399 C CA . ASP A 1 173 ? -10.109 30.266 7.25 1 96.5 173 ASP A CA 1
ATOM 1400 C C . ASP A 1 173 ? -9.273 29.172 7.887 1 96.5 173 ASP A C 1
ATOM 1402 O O . ASP A 1 173 ? -8.633 28.375 7.188 1 96.5 173 ASP A O 1
ATOM 1406 N N . VAL A 1 174 ? -9.305 29.188 9.195 1 97.25 174 VAL A N 1
ATOM 1407 C CA . VAL A 1 174 ? -8.672 28.078 9.906 1 97.25 174 VAL A CA 1
ATOM 1408 C C . VAL A 1 174 ? -9.578 26.859 9.891 1 97.25 174 VAL A C 1
ATOM 1410 O O . VAL A 1 174 ? -10.805 26.984 9.82 1 97.25 174 VAL A O 1
ATOM 1413 N N . TRP A 1 175 ? -9.039 25.75 9.812 1 97.94 175 TRP A N 1
ATOM 1414 C CA . TRP A 1 175 ? -9.727 24.484 10.039 1 97.94 175 TRP A CA 1
ATOM 1415 C C . TRP A 1 175 ? -9.406 23.922 11.422 1 97.94 175 TRP A C 1
ATOM 1417 O O . TRP A 1 175 ? -8.273 23.5 11.68 1 97.94 175 TRP A O 1
ATOM 1427 N N . LEU A 1 176 ? -10.375 23.906 12.258 1 96.31 176 LEU A N 1
ATOM 1428 C CA . LEU A 1 176 ? -10.195 23.469 13.641 1 96.31 176 LEU A CA 1
ATOM 1429 C C . LEU A 1 176 ? -10.594 22 13.797 1 96.31 176 LEU A C 1
ATOM 1431 O O . LEU A 1 176 ? -11.734 21.625 13.508 1 96.31 176 LEU A O 1
ATOM 1435 N N . LEU A 1 177 ? -9.734 21.234 14.359 1 93.25 177 LEU A N 1
ATOM 1436 C CA . LEU A 1 177 ? -9.938 19.797 14.469 1 93.25 177 LEU A CA 1
ATOM 1437 C C . LEU A 1 177 ? -11.195 19.484 15.266 1 93.25 177 LEU A C 1
ATOM 1439 O O . LEU A 1 177 ? -12.016 18.656 14.852 1 93.25 177 LEU A O 1
ATOM 1443 N N . ASN A 1 178 ? -11.43 20.125 16.375 1 88.75 178 ASN A N 1
ATOM 1444 C CA . ASN A 1 178 ? -12.523 19.797 17.297 1 88.75 178 ASN A CA 1
ATOM 1445 C C . ASN A 1 178 ? -13.805 20.547 16.922 1 88.75 178 ASN A C 1
ATOM 1447 O O . ASN A 1 178 ? -14.805 20.453 17.641 1 88.75 178 ASN A O 1
ATOM 1451 N N . ARG A 1 179 ? -13.789 21.266 15.891 1 93.12 179 ARG A N 1
ATOM 1452 C CA . ARG A 1 179 ? -14.953 22.062 15.516 1 93.12 179 ARG A CA 1
ATOM 1453 C C . ARG A 1 179 ? -15.383 21.766 14.086 1 93.12 179 ARG A C 1
ATOM 1455 O O . ARG A 1 179 ? -16.578 21.688 13.789 1 93.12 179 ARG A O 1
ATOM 1462 N N . ASP A 1 180 ? -14.398 21.609 13.242 1 95.38 180 ASP A N 1
ATOM 1463 C CA . ASP A 1 180 ? -14.664 21.562 11.812 1 95.38 180 ASP A CA 1
ATOM 1464 C C . ASP A 1 180 ? -14.539 20.141 11.273 1 95.38 180 ASP A C 1
ATOM 1466 O O . ASP A 1 180 ? -14.648 19.922 10.062 1 95.38 180 ASP A O 1
ATOM 1470 N N . LEU A 1 181 ? -14.406 19.234 12.094 1 93.5 181 LEU A N 1
ATOM 1471 C CA . LEU A 1 181 ? -14.156 17.844 11.734 1 93.5 181 LEU A CA 1
ATOM 1472 C C . LEU A 1 181 ? -15.297 17.297 10.891 1 93.5 181 LEU A C 1
ATOM 1474 O O . LEU A 1 181 ? -16.391 17.859 10.867 1 93.5 181 LEU A O 1
ATOM 1478 N N . SER A 1 182 ? -15.039 16.266 10.102 1 97.31 182 SER A N 1
ATOM 1479 C CA . SER A 1 182 ? -16.078 15.523 9.391 1 97.31 182 SER A CA 1
ATOM 1480 C C . SER A 1 182 ? -16.812 14.578 10.328 1 97.31 182 SER A C 1
ATOM 1482 O O . SER A 1 182 ? -16.219 13.68 10.914 1 97.31 182 SER A O 1
ATOM 1484 N N . SER A 1 183 ? -18.125 14.734 10.375 1 97.19 183 SER A N 1
ATOM 1485 C CA . SER A 1 183 ? -18.922 13.844 11.211 1 97.19 183 SER A CA 1
ATOM 1486 C C . SER A 1 183 ? -18.797 12.391 10.766 1 97.19 183 SER A C 1
ATOM 1488 O O . SER A 1 183 ? -18.734 11.484 11.602 1 97.19 183 SER A O 1
ATOM 1490 N N . GLU A 1 184 ? -18.703 12.258 9.531 1 97.38 184 GLU A N 1
ATOM 1491 C CA . GLU A 1 184 ? -18.609 10.906 8.977 1 97.38 184 GLU A CA 1
ATOM 1492 C C . GLU A 1 184 ? -17.281 10.25 9.352 1 97.38 184 GLU A C 1
ATOM 1494 O O . GLU A 1 184 ? -17.266 9.125 9.852 1 97.38 184 GLU A O 1
ATOM 1499 N N . SER A 1 185 ? -16.188 10.906 9.086 1 96.69 185 SER A N 1
ATOM 1500 C CA . SER A 1 185 ? -14.867 10.336 9.336 1 96.69 185 SER A CA 1
ATOM 1501 C C . SER A 1 185 ? -14.656 10.07 10.82 1 96.69 185 SER A C 1
ATOM 1503 O O . SER A 1 185 ? -14.109 9.031 11.195 1 96.69 185 SER A O 1
ATOM 1505 N N . PHE A 1 186 ? -15.117 10.938 11.656 1 94.94 186 PHE A N 1
ATOM 1506 C CA . PHE A 1 186 ? -14.945 10.758 13.086 1 94.94 186 PHE A CA 1
ATOM 1507 C C . PHE A 1 186 ? -15.852 9.648 13.609 1 94.94 186 PHE A C 1
ATOM 1509 O O . PHE A 1 186 ? -15.445 8.859 14.461 1 94.94 186 PHE A O 1
ATOM 1516 N N . ALA A 1 187 ? -17.078 9.656 13.117 1 96.56 187 ALA A N 1
ATOM 1517 C CA . ALA A 1 187 ? -17.969 8.57 13.5 1 96.56 187 ALA A CA 1
ATOM 1518 C C . ALA A 1 187 ? -17.359 7.211 13.172 1 96.56 187 ALA A C 1
ATOM 1520 O O . ALA A 1 187 ? -17.422 6.281 13.984 1 96.56 187 ALA A O 1
ATOM 1521 N N . ASP A 1 188 ? -16.812 7.141 12.023 1 95.88 188 ASP A N 1
ATOM 1522 C CA . ASP A 1 188 ? -16.172 5.902 11.594 1 95.88 188 ASP A CA 1
ATOM 1523 C C . ASP A 1 188 ? -15.023 5.52 12.531 1 95.88 188 ASP A C 1
ATOM 1525 O O . ASP A 1 188 ? -14.93 4.371 12.969 1 95.88 188 ASP A O 1
ATOM 1529 N N . SER A 1 189 ? -14.18 6.461 12.844 1 93.44 189 SER A N 1
ATOM 1530 C CA . SER A 1 189 ? -13.016 6.227 13.695 1 93.44 189 SER A CA 1
ATOM 1531 C C . SER A 1 189 ? -13.438 5.828 15.102 1 93.44 189 SER A C 1
ATOM 1533 O O . SER A 1 189 ? -12.859 4.918 15.695 1 93.44 189 SER A O 1
ATOM 1535 N N . PHE A 1 190 ? -14.477 6.422 15.594 1 93 190 PHE A N 1
ATOM 1536 C CA . PHE A 1 190 ? -14.93 6.152 16.953 1 93 190 PHE A CA 1
ATOM 1537 C C . PHE A 1 190 ? -15.695 4.836 17.016 1 93 190 PHE A C 1
ATOM 1539 O O . PHE A 1 190 ? -15.648 4.133 18.031 1 93 190 PHE A O 1
ATOM 1546 N N . ALA A 1 191 ? -16.375 4.566 15.977 1 95.19 191 ALA A N 1
ATOM 1547 C CA . ALA A 1 191 ? -17.188 3.352 15.953 1 95.19 191 ALA A CA 1
ATOM 1548 C C . ALA A 1 191 ? -16.312 2.104 16.016 1 95.19 191 ALA A C 1
ATOM 1550 O O . ALA A 1 191 ? -16.781 1.035 16.422 1 95.19 191 ALA A O 1
ATOM 1551 N N . LEU A 1 192 ? -15.102 2.211 15.609 1 93.44 192 LEU A N 1
ATOM 1552 C CA . LEU A 1 192 ? -14.172 1.091 15.656 1 93.44 192 LEU A CA 1
ATOM 1553 C C . LEU A 1 192 ? -13.773 0.778 17.094 1 93.44 192 LEU A C 1
ATOM 1555 O O . LEU A 1 192 ? -13.391 -0.353 17.406 1 93.44 192 LEU A O 1
ATOM 1559 N N . GLU A 1 193 ? -13.875 1.781 17.969 1 92.12 193 GLU A N 1
ATOM 1560 C CA . GLU A 1 193 ? -13.359 1.659 19.328 1 92.12 193 GLU A CA 1
ATOM 1561 C C . GLU A 1 193 ? -14.422 1.094 20.281 1 92.12 193 GLU A C 1
ATOM 1563 O O . GLU A 1 193 ? -15.602 1.036 19.922 1 92.12 193 GLU A O 1
ATOM 1568 N N . ASN A 1 194 ? -13.922 0.72 21.422 1 88.06 194 ASN A N 1
ATOM 1569 C CA . ASN A 1 194 ? -14.852 0.238 22.438 1 88.06 194 ASN A CA 1
ATOM 1570 C C . ASN A 1 194 ? -15.742 1.36 22.953 1 88.06 194 ASN A C 1
ATOM 1572 O O . ASN A 1 194 ? -15.352 2.527 22.953 1 88.06 194 ASN A O 1
ATOM 1576 N N . TRP A 1 195 ? -16.844 1.002 23.484 1 83.88 195 TRP A N 1
ATOM 1577 C CA . TRP A 1 195 ? -17.812 1.964 24 1 83.88 195 TRP A CA 1
ATOM 1578 C C . TRP A 1 195 ? -17.172 2.836 25.094 1 83.88 195 TRP A C 1
ATOM 1580 O O . TRP A 1 195 ? -17.484 4.027 25.188 1 83.88 195 TRP A O 1
ATOM 1590 N N . SER A 1 196 ? -16.328 2.336 25.812 1 78.56 196 SER A N 1
ATOM 1591 C CA . SER A 1 196 ? -15.734 3.035 26.953 1 78.56 196 SER A CA 1
ATOM 1592 C C . SER A 1 196 ? -14.828 4.168 26.484 1 78.56 196 SER A C 1
ATOM 1594 O O . SER A 1 196 ? -14.648 5.16 27.188 1 78.56 196 SER A O 1
ATOM 1596 N N . LYS A 1 197 ? -14.352 4.059 25.375 1 72.19 197 LYS A N 1
ATOM 1597 C CA . LYS A 1 197 ? -13.422 5.062 24.859 1 72.19 197 LYS A CA 1
ATOM 1598 C C . LYS A 1 197 ? -14.148 6.363 24.531 1 72.19 197 LYS A C 1
ATOM 1600 O O . LYS A 1 197 ? -13.602 7.453 24.734 1 72.19 197 LYS A O 1
ATOM 1605 N N . PHE A 1 198 ? -15.266 6.242 24.062 1 68.19 198 PHE A N 1
ATOM 1606 C CA . PHE A 1 198 ? -16.047 7.43 23.75 1 68.19 198 PHE A CA 1
ATOM 1607 C C . PHE A 1 198 ? -16.312 8.25 25 1 68.19 198 PHE A C 1
ATOM 1609 O O . PHE A 1 198 ? -16.141 9.469 25 1 68.19 198 PHE A O 1
ATOM 1616 N N . SER A 1 199 ? -16.625 7.594 25.969 1 65.31 199 SER A N 1
ATOM 1617 C CA . SER A 1 199 ? -16.922 8.266 27.234 1 65.31 199 SER A CA 1
ATOM 1618 C C . SER A 1 199 ? -15.688 8.977 27.781 1 65.31 199 SER A C 1
ATOM 1620 O O . SER A 1 199 ? -15.773 10.117 28.25 1 65.31 199 SER A O 1
ATOM 1622 N N . SER A 1 200 ? -14.656 8.359 27.609 1 65.25 200 SER A N 1
ATOM 1623 C CA . SER A 1 200 ? -13.414 8.938 28.109 1 65.25 200 SER A CA 1
ATOM 1624 C C . SER A 1 200 ? -12.984 10.133 27.25 1 65.25 200 SER A C 1
ATOM 1626 O O . SER A 1 200 ? -12.508 11.141 27.781 1 65.25 200 SER A O 1
ATOM 1628 N N . ALA A 1 201 ? -13.234 9.992 26 1 62.25 201 ALA A N 1
ATOM 1629 C CA . ALA A 1 201 ? -12.844 11.055 25.078 1 62.25 201 ALA A CA 1
ATOM 1630 C C . ALA A 1 201 ? -13.719 12.297 25.266 1 62.25 201 ALA A C 1
ATOM 1632 O O . ALA A 1 201 ? -13.234 13.422 25.172 1 62.25 201 ALA A O 1
ATOM 1633 N N . PHE A 1 202 ? -14.883 12.055 25.578 1 56.25 202 PHE A N 1
ATOM 1634 C CA . PHE A 1 202 ? -15.844 13.148 25.703 1 56.25 202 PHE A CA 1
ATOM 1635 C C . PHE A 1 202 ? -15.875 13.68 27.125 1 56.25 202 PHE A C 1
ATOM 1637 O O . PHE A 1 202 ? -16.078 14.875 27.359 1 56.25 202 PHE A O 1
ATOM 1644 N N . PHE A 1 203 ? -15.695 12.719 28.047 1 48.56 203 PHE A N 1
ATOM 1645 C CA . PHE A 1 203 ? -15.93 13.148 29.422 1 48.56 203 PHE A CA 1
ATOM 1646 C C . PHE A 1 203 ? -14.609 13.414 30.125 1 48.56 203 PHE A C 1
ATOM 1648 O O . PHE A 1 203 ? -14.586 14.086 31.172 1 48.56 203 PHE A O 1
ATOM 1655 N N . ASP A 1 204 ? -13.727 12.75 29.828 1 51.47 204 ASP A N 1
ATOM 1656 C CA . ASP A 1 204 ? -12.461 13.055 30.5 1 51.47 204 ASP A CA 1
ATOM 1657 C C . ASP A 1 204 ? -11.828 14.32 29.922 1 51.47 204 ASP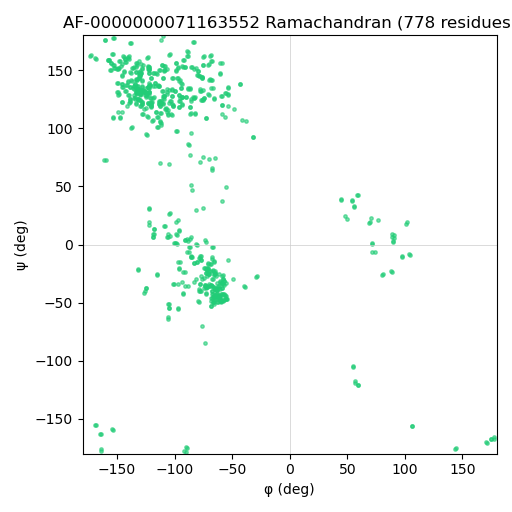 A C 1
ATOM 1659 O O . ASP A 1 204 ? -10.961 14.242 29.047 1 51.47 204 ASP A O 1
ATOM 1663 N N . ARG A 1 205 ? -12.445 15.484 30.344 1 47.34 205 ARG A N 1
ATOM 1664 C CA . ARG A 1 205 ? -12.078 16.859 30.047 1 47.34 205 ARG A CA 1
ATOM 1665 C C . ARG A 1 205 ? -10.68 17.172 30.562 1 47.34 205 ARG A C 1
ATOM 1667 O O . ARG A 1 205 ? -10.141 18.25 30.281 1 47.34 205 ARG A O 1
ATOM 1674 N N . SER A 1 206 ? -10.344 16.531 31.625 1 45.06 206 SER A N 1
ATOM 1675 C CA . SER A 1 206 ? -9.094 16.844 32.312 1 45.06 206 SER A CA 1
ATOM 1676 C C . SER A 1 206 ? -7.895 16.688 31.391 1 45.06 206 SER A C 1
ATOM 1678 O O . SER A 1 206 ? -6.895 17.391 31.531 1 45.06 206 SER A O 1
ATOM 1680 N N . LYS A 1 207 ? -7.891 15.617 30.766 1 50.41 207 LYS A N 1
ATOM 1681 C CA . LYS A 1 207 ? -6.602 15.18 30.25 1 50.41 207 LYS A CA 1
ATOM 1682 C C . LYS A 1 207 ? -6.176 16.031 29.047 1 50.41 207 LYS A C 1
ATOM 1684 O O . LYS A 1 207 ? -5.027 16.469 28.969 1 50.41 207 LYS A O 1
ATOM 1689 N N . ASP A 1 208 ? -6.637 15.711 27.703 1 53.12 208 ASP A N 1
ATOM 1690 C CA . ASP A 1 208 ? -5.871 16.203 26.547 1 53.12 208 ASP A CA 1
ATOM 1691 C C . ASP A 1 208 ? -6.578 17.375 25.875 1 53.12 208 ASP A C 1
ATOM 1693 O O . ASP A 1 208 ? -7.465 17.172 25.047 1 53.12 208 ASP A O 1
ATOM 1697 N N . ASN A 1 209 ? -6.57 18.516 26.641 1 69.81 209 ASN A N 1
ATOM 1698 C CA . ASN A 1 209 ? -7.066 19.766 26.094 1 69.81 209 ASN A CA 1
ATOM 1699 C C . ASN A 1 209 ? -6.172 20.281 24.969 1 69.81 209 ASN A C 1
ATOM 1701 O O . ASN A 1 209 ? -5.496 21.312 25.141 1 69.81 209 ASN A O 1
ATOM 1705 N N . VAL A 1 210 ? -6.121 19.609 23.938 1 84.38 210 VAL A N 1
ATOM 1706 C CA . VAL A 1 210 ? -5.277 20 22.812 1 84.38 210 VAL A CA 1
ATOM 1707 C C . VAL A 1 210 ? -6.09 20.828 21.812 1 84.38 210 VAL A C 1
ATOM 1709 O O . VAL A 1 210 ? -7.207 20.438 21.438 1 84.38 210 VAL A O 1
ATOM 1712 N N . VAL A 1 211 ? -5.645 22 21.625 1 92.31 211 VAL A N 1
ATOM 1713 C CA . VAL A 1 211 ? -6.172 22.797 20.531 1 92.31 211 VAL A CA 1
ATOM 1714 C C . VAL A 1 211 ? -5.289 22.625 19.297 1 92.31 211 VAL A C 1
ATOM 1716 O O . VAL A 1 211 ? -4.062 22.734 19.375 1 92.31 211 VAL A O 1
ATOM 1719 N N . HIS A 1 212 ? -5.93 22.281 18.234 1 94.31 212 HIS A N 1
ATOM 1720 C CA . HIS A 1 212 ? -5.199 22.062 17 1 94.31 212 HIS A CA 1
ATOM 1721 C C . HIS A 1 212 ? -5.957 22.641 15.805 1 94.31 212 HIS A C 1
ATOM 1723 O O . HIS A 1 212 ? -7.141 22.359 15.617 1 94.31 212 HIS A O 1
ATOM 1729 N N . TRP A 1 213 ? -5.305 23.5 15.039 1 96.75 213 TRP A N 1
ATOM 1730 C CA . TRP A 1 213 ? -5.906 23.938 13.781 1 96.75 213 TRP A CA 1
ATOM 1731 C C . TRP A 1 213 ? -4.855 24.031 12.68 1 96.75 213 TRP A C 1
ATOM 1733 O O . TRP A 1 213 ? -3.654 24.047 12.961 1 96.75 213 TRP A O 1
ATOM 1743 N N . GLU A 1 214 ? -5.312 24 11.523 1 98.25 214 GLU A N 1
ATOM 1744 C CA . GLU A 1 214 ? -4.48 24.156 10.328 1 98.25 214 GLU A CA 1
ATOM 1745 C C . GLU A 1 214 ? -5.039 25.234 9.406 1 98.25 214 GLU A C 1
ATOM 1747 O O . GLU A 1 214 ? -6.238 25.516 9.422 1 98.25 214 GLU A O 1
ATOM 1752 N N . GLN A 1 215 ? -4.141 25.844 8.688 1 98.69 215 GLN A N 1
ATOM 1753 C CA . GLN A 1 215 ? -4.531 26.953 7.82 1 98.69 215 GLN A CA 1
ATOM 1754 C C . GLN A 1 215 ? -3.629 27.031 6.594 1 98.69 215 GLN A C 1
ATOM 1756 O O . GLN A 1 215 ? -2.402 27 6.711 1 98.69 215 GLN A O 1
ATOM 1761 N N . PHE A 1 216 ? -4.301 27.141 5.441 1 98.75 216 PHE A N 1
ATOM 1762 C CA . PHE A 1 216 ? -3.527 27.297 4.215 1 98.75 216 PHE A CA 1
ATOM 1763 C C . PHE A 1 216 ? -3.057 28.734 4.055 1 98.75 216 PHE A C 1
ATOM 1765 O O . PHE A 1 216 ? -3.717 29.672 4.52 1 98.75 216 PHE A O 1
ATOM 1772 N N . GLY A 1 217 ? -1.903 28.875 3.408 1 98.62 217 GLY A N 1
ATOM 1773 C CA . GLY A 1 217 ? -1.339 30.188 3.158 1 98.62 217 GLY A CA 1
ATOM 1774 C C . GLY A 1 217 ? -0.234 30.188 2.119 1 98.62 217 GLY A C 1
ATOM 1775 O O . GLY A 1 217 ? -0.146 29.25 1.309 1 98.62 217 GLY A O 1
ATOM 1776 N N . ARG A 1 218 ? 0.515 31.297 2.162 1 98.62 218 ARG A N 1
ATOM 1777 C CA . ARG A 1 218 ? 1.62 31.484 1.228 1 98.62 218 ARG A CA 1
ATOM 1778 C C . ARG A 1 218 ? 2.855 32.031 1.938 1 98.62 218 ARG A C 1
ATOM 1780 O O . ARG A 1 218 ? 2.74 32.719 2.943 1 98.62 218 ARG A O 1
ATOM 1787 N N . VAL A 1 219 ? 3.971 31.672 1.342 1 98.75 219 VAL A N 1
ATOM 1788 C CA . VAL A 1 219 ? 5.219 32.188 1.879 1 98.75 219 VAL A CA 1
ATOM 1789 C C . VAL A 1 219 ? 6.02 32.875 0.764 1 98.75 219 VAL A C 1
ATOM 1791 O O . VAL A 1 219 ? 6.125 32.344 -0.343 1 98.75 219 VAL A O 1
ATOM 1794 N N . ASP A 1 220 ? 6.504 34.031 1.01 1 98.75 220 ASP A N 1
ATOM 1795 C CA . ASP A 1 220 ? 7.574 34.688 0.263 1 98.75 220 ASP A CA 1
ATOM 1796 C C . ASP A 1 220 ? 8.859 34.75 1.081 1 98.75 220 ASP A C 1
ATOM 1798 O O . ASP A 1 220 ? 8.859 35.219 2.219 1 98.75 220 ASP A O 1
ATOM 1802 N N . ALA A 1 221 ? 9.953 34.281 0.488 1 98.81 221 ALA A N 1
ATOM 1803 C CA . ALA A 1 221 ? 11.195 34.188 1.251 1 98.81 221 ALA A CA 1
ATOM 1804 C C . ALA A 1 221 ? 12.391 34.594 0.395 1 98.81 221 ALA A C 1
ATOM 1806 O O . ALA A 1 221 ? 12.438 34.281 -0.798 1 98.81 221 ALA A O 1
ATOM 1807 N N . ASN A 1 222 ? 13.281 35.312 1.041 1 98.62 222 ASN A N 1
ATOM 1808 C CA . ASN A 1 222 ? 14.641 35.5 0.551 1 98.62 222 ASN A CA 1
ATOM 1809 C C . ASN A 1 222 ? 15.625 34.594 1.303 1 98.62 222 ASN A C 1
ATOM 1811 O O . ASN A 1 222 ? 15.75 34.688 2.525 1 98.62 222 ASN A O 1
ATOM 1815 N N . VAL A 1 223 ? 16.266 33.75 0.507 1 98.5 223 VAL A N 1
ATOM 1816 C CA . VAL A 1 223 ? 17.188 32.781 1.093 1 98.5 223 VAL A CA 1
ATOM 1817 C C . VAL A 1 223 ? 18.609 33.031 0.585 1 98.5 223 VAL A C 1
ATOM 1819 O O . VAL A 1 223 ? 18.812 33.312 -0.6 1 98.5 223 VAL A O 1
ATOM 1822 N N . GLU A 1 224 ? 19.5 32.969 1.509 1 98.06 224 GLU A N 1
ATOM 1823 C CA . GLU A 1 224 ? 20.922 33.031 1.167 1 98.06 224 GLU A CA 1
ATOM 1824 C C . GLU A 1 224 ? 21.641 31.766 1.643 1 98.06 224 GLU A C 1
ATOM 1826 O O . GLU A 1 224 ? 21.609 31.438 2.83 1 98.06 224 GLU A O 1
ATOM 1831 N N . ILE A 1 225 ? 22.219 31.031 0.72 1 97.19 225 ILE A N 1
ATOM 1832 C CA . ILE A 1 225 ? 23.031 29.859 1.03 1 97.19 225 ILE A CA 1
ATOM 1833 C C . ILE A 1 225 ? 24.484 30.141 0.684 1 97.19 225 ILE A C 1
ATOM 1835 O O . ILE A 1 225 ? 24.859 30.203 -0.493 1 97.19 225 ILE A O 1
ATOM 1839 N N . ASP A 1 226 ? 25.312 30.203 1.642 1 95 226 ASP A N 1
ATOM 1840 C CA . ASP A 1 226 ? 26.719 30.562 1.471 1 95 226 ASP A CA 1
ATOM 1841 C C . ASP A 1 226 ? 26.859 31.766 0.544 1 95 226 ASP A C 1
ATOM 1843 O O . ASP A 1 226 ? 27.625 31.719 -0.428 1 95 226 ASP A O 1
ATOM 1847 N N . ARG A 1 227 ? 26.078 32.688 0.565 1 90.12 227 ARG A N 1
ATOM 1848 C CA . ARG A 1 227 ? 26.141 34 -0.074 1 90.12 227 ARG A CA 1
ATOM 1849 C C . ARG A 1 227 ? 25.5 33.969 -1.459 1 90.12 227 ARG A C 1
ATOM 1851 O O . ARG A 1 227 ? 25.578 34.938 -2.217 1 90.12 227 ARG A O 1
ATOM 1858 N N . ILE A 1 228 ? 24.938 32.844 -1.715 1 93.88 228 ILE A N 1
ATOM 1859 C CA . ILE A 1 228 ? 24.156 32.781 -2.949 1 93.88 228 ILE A CA 1
ATOM 1860 C C . ILE A 1 228 ? 22.688 33.031 -2.654 1 93.88 228 ILE A C 1
ATOM 1862 O O . ILE A 1 228 ? 22.062 32.312 -1.87 1 93.88 228 ILE A O 1
ATOM 1866 N N . GLY A 1 229 ? 22.109 34.031 -3.312 1 96.19 229 GLY A N 1
ATOM 1867 C CA . GLY A 1 229 ? 20.734 34.406 -3.074 1 96.19 229 GLY A CA 1
ATOM 1868 C C . GLY A 1 229 ? 19.734 33.625 -3.891 1 96.19 229 GLY A C 1
ATOM 1869 O O . GLY A 1 229 ? 19.938 33.406 -5.086 1 96.19 229 GLY A O 1
ATOM 1870 N N . ILE A 1 230 ? 18.688 33.188 -3.256 1 96.94 230 ILE A N 1
ATOM 1871 C CA . ILE A 1 230 ? 17.578 32.438 -3.877 1 96.94 230 ILE A CA 1
ATOM 1872 C C . ILE A 1 230 ? 16.25 33.031 -3.402 1 96.94 230 ILE A C 1
ATOM 1874 O O . ILE A 1 230 ? 16.062 33.281 -2.209 1 96.94 230 ILE A O 1
ATOM 1878 N N . GLU A 1 231 ? 15.367 33.219 -4.332 1 97.69 231 GLU A N 1
ATOM 1879 C CA . GLU A 1 231 ? 14.039 33.719 -3.979 1 97.69 231 GLU A CA 1
ATOM 1880 C C . GLU A 1 231 ? 12.992 32.594 -4.047 1 97.69 231 GLU A C 1
ATOM 1882 O O . GLU A 1 231 ? 12.969 31.812 -5 1 97.69 231 GLU A O 1
ATOM 1887 N N . ILE A 1 232 ? 12.219 32.531 -3.053 1 98.25 232 ILE A N 1
ATOM 1888 C CA . ILE A 1 232 ? 11.008 31.719 -3.021 1 98.25 232 ILE A CA 1
ATOM 1889 C C . ILE A 1 232 ? 9.781 32.625 -2.98 1 98.25 232 ILE A C 1
ATOM 1891 O O . ILE A 1 232 ? 9.602 33.406 -2.035 1 98.25 232 ILE A O 1
ATOM 1895 N N . ARG A 1 233 ? 8.938 32.5 -4.012 1 98.31 233 ARG A N 1
ATOM 1896 C CA . ARG A 1 233 ? 7.785 33.406 -4.102 1 98.31 233 ARG A CA 1
ATOM 1897 C C . ARG A 1 233 ? 6.484 32.625 -4.172 1 98.31 233 ARG A C 1
ATOM 1899 O O . ARG A 1 233 ? 6.398 31.609 -4.883 1 98.31 233 ARG A O 1
ATOM 1906 N N . ASN A 1 234 ? 5.578 33.094 -3.424 1 98 234 ASN A N 1
ATOM 1907 C CA . ASN A 1 234 ? 4.211 32.594 -3.439 1 98 234 ASN A CA 1
ATOM 1908 C C . ASN A 1 234 ? 4.164 31.078 -3.217 1 98 234 ASN A C 1
ATOM 1910 O O . ASN A 1 234 ? 3.428 30.359 -3.904 1 98 234 ASN A O 1
ATOM 1914 N N . ALA A 1 235 ? 5.008 30.625 -2.377 1 98.62 235 ALA A N 1
ATOM 1915 C CA . ALA A 1 235 ? 4.965 29.188 -2.047 1 98.62 235 ALA A CA 1
ATOM 1916 C C . ALA A 1 235 ? 3.67 28.844 -1.325 1 98.62 235 ALA A C 1
ATOM 1918 O O . ALA A 1 235 ? 3.303 29.484 -0.341 1 98.62 235 ALA A O 1
ATOM 1919 N N . ALA A 1 236 ? 2.947 27.828 -1.869 1 98.69 236 ALA A N 1
ATOM 1920 C CA . ALA A 1 236 ? 1.775 27.328 -1.159 1 98.69 236 ALA A CA 1
ATOM 1921 C C . ALA A 1 236 ? 2.178 26.609 0.129 1 98.69 236 ALA A C 1
ATOM 1923 O O . ALA A 1 236 ? 3.109 25.812 0.132 1 98.69 236 ALA A O 1
ATOM 1924 N N . THR A 1 237 ? 1.469 26.922 1.209 1 98.75 237 THR A N 1
ATOM 1925 C CA . THR A 1 237 ? 1.861 26.359 2.494 1 98.75 237 THR A CA 1
ATOM 1926 C C . THR A 1 237 ? 0.633 25.969 3.307 1 98.75 237 THR A C 1
ATOM 1928 O O . THR A 1 237 ? -0.491 26.328 2.967 1 98.75 237 THR A O 1
ATOM 1931 N N . VAL A 1 238 ? 0.901 25.125 4.277 1 98.75 238 VAL A N 1
ATOM 1932 C CA . VAL A 1 238 ? -0.024 24.875 5.379 1 98.75 238 VAL A CA 1
ATOM 1933 C C . VAL A 1 238 ? 0.661 25.188 6.711 1 98.75 238 VAL A C 1
ATOM 1935 O O . VAL A 1 238 ? 1.853 24.906 6.875 1 98.75 238 VAL A O 1
ATOM 1938 N N . ARG A 1 239 ? -0.041 25.812 7.535 1 98.5 239 ARG A N 1
ATOM 1939 C CA . ARG A 1 239 ? 0.421 26.062 8.898 1 98.5 239 ARG A CA 1
ATOM 1940 C C . ARG A 1 239 ? -0.359 25.219 9.906 1 98.5 239 ARG A C 1
ATOM 1942 O O . ARG A 1 239 ? -1.592 25.219 9.898 1 98.5 239 ARG A O 1
ATOM 1949 N N . ASP A 1 240 ? 0.327 24.516 10.656 1 97.5 240 ASP A N 1
ATOM 1950 C CA . ASP A 1 240 ? -0.216 23.719 11.758 1 97.5 240 ASP A CA 1
ATOM 1951 C C . ASP A 1 240 ? 0.05 24.406 13.102 1 97.5 240 ASP A C 1
ATOM 1953 O O . ASP A 1 240 ? 1.191 24.75 13.414 1 97.5 240 ASP A O 1
ATOM 1957 N N . ARG A 1 241 ? -0.945 24.656 13.844 1 96.69 241 ARG A N 1
ATOM 1958 C CA . ARG A 1 241 ? -0.881 25.281 15.164 1 96.69 241 ARG A CA 1
ATOM 1959 C C . ARG A 1 241 ? -1.483 24.359 16.234 1 96.69 241 ARG A C 1
ATOM 1961 O O . ARG A 1 241 ? -2.623 23.906 16.094 1 96.69 241 ARG A O 1
ATOM 1968 N N . SER A 1 242 ? -0.67 24.109 17.266 1 94.38 242 SER A N 1
ATOM 1969 C CA . SER A 1 242 ? -1.164 23.234 18.312 1 94.38 242 SER A CA 1
ATOM 1970 C C . SER A 1 242 ? -0.637 23.656 19.672 1 94.38 242 SER A C 1
ATOM 1972 O O . SER A 1 242 ? 0.527 24.031 19.812 1 94.38 242 SER A O 1
ATOM 1974 N N . PHE A 1 243 ? -1.472 23.625 20.641 1 92.75 243 PHE A N 1
ATOM 1975 C CA . PHE A 1 243 ? -1.061 23.844 22.031 1 92.75 243 PHE A CA 1
ATOM 1976 C C . PHE A 1 243 ? -2 23.141 23 1 92.75 243 PHE A C 1
ATOM 1978 O O . PHE A 1 243 ? -3.15 22.859 22.656 1 92.75 243 PHE A O 1
ATOM 1985 N N . GLY A 1 244 ? -1.492 22.828 24.156 1 90.5 244 GLY A N 1
ATOM 1986 C CA . GLY A 1 244 ? -2.244 22.094 25.156 1 90.5 244 GLY A CA 1
ATOM 1987 C C . GLY A 1 244 ? -1.414 21.734 26.375 1 90.5 244 GLY A C 1
ATOM 1988 O O . GLY A 1 244 ? -0.31 22.25 26.562 1 90.5 244 GLY A O 1
ATOM 1989 N N . LYS A 1 245 ? -1.945 20.891 27.156 1 86.5 245 LYS A N 1
ATOM 1990 C CA . LYS A 1 245 ? -1.317 20.562 28.438 1 86.5 245 LYS A CA 1
ATOM 1991 C C . LYS A 1 245 ? -0.161 19.594 28.25 1 86.5 245 LYS A C 1
ATOM 1993 O O . LYS A 1 245 ? 0.918 19.781 28.812 1 86.5 245 LYS A O 1
ATOM 1998 N N . ILE A 1 246 ? -0.471 18.531 27.5 1 82.75 246 ILE A N 1
ATOM 1999 C CA . ILE A 1 246 ? 0.538 17.484 27.344 1 82.75 246 ILE A CA 1
ATOM 2000 C C . ILE A 1 246 ? 0.703 17.125 25.875 1 82.75 246 ILE A C 1
ATOM 2002 O O . ILE A 1 246 ? -0.286 16.969 25.156 1 82.75 246 ILE A O 1
ATOM 2006 N N . ARG A 1 247 ? 1.938 17.062 25.5 1 83.19 247 ARG A N 1
ATOM 2007 C CA . ARG A 1 247 ? 2.293 16.547 24.172 1 83.19 247 ARG A CA 1
ATOM 2008 C C . ARG A 1 247 ? 3.18 15.305 24.297 1 83.19 247 ARG A C 1
ATOM 2010 O O . ARG A 1 247 ? 4.34 15.406 24.703 1 83.19 247 ARG A O 1
ATOM 2017 N N . ASP A 1 248 ? 2.627 14.203 24.016 1 84.38 248 ASP A N 1
ATOM 2018 C CA . ASP A 1 248 ? 3.377 12.953 24.109 1 84.38 248 ASP A CA 1
ATOM 2019 C C . ASP A 1 248 ? 3.338 12.188 22.797 1 84.38 248 ASP A C 1
ATOM 2021 O O . ASP A 1 248 ? 2.479 11.328 22.594 1 84.38 248 ASP A O 1
ATOM 2025 N N . PHE A 1 249 ? 4.355 12.398 22.031 1 88.88 249 PHE A N 1
ATOM 2026 C CA . PHE A 1 249 ? 4.414 11.734 20.734 1 88.88 249 PHE A CA 1
ATOM 2027 C C . PHE A 1 249 ? 4.598 10.227 20.906 1 88.88 249 PHE A C 1
ATOM 2029 O O . PHE A 1 249 ? 4.305 9.453 19.984 1 88.88 249 PHE A O 1
ATOM 2036 N N . THR A 1 250 ? 5.109 9.805 22.016 1 89.19 250 THR A N 1
ATOM 2037 C CA . THR A 1 250 ? 5.359 8.383 22.219 1 89.19 250 THR A CA 1
ATOM 2038 C C . THR A 1 250 ? 4.047 7.625 22.375 1 89.19 250 THR A C 1
ATOM 2040 O O . THR A 1 250 ? 4.016 6.395 22.266 1 89.19 250 THR A O 1
ATOM 2043 N N . ALA A 1 251 ? 3.023 8.359 22.641 1 90.5 251 ALA A N 1
ATOM 2044 C CA . ALA A 1 251 ? 1.697 7.758 22.75 1 90.5 251 ALA A CA 1
ATOM 2045 C C . ALA A 1 251 ? 1.15 7.383 21.375 1 90.5 251 ALA A C 1
ATOM 2047 O O . ALA A 1 251 ? 0.205 6.598 21.266 1 90.5 251 ALA A O 1
ATOM 2048 N N . ILE A 1 252 ? 1.717 8.016 20.391 1 94.19 252 ILE A N 1
ATOM 2049 C CA . ILE A 1 252 ? 1.315 7.734 19.016 1 94.19 252 ILE A CA 1
ATOM 2050 C C . ILE A 1 252 ? 2.105 6.547 18.469 1 94.19 252 ILE A C 1
ATOM 2052 O O . ILE A 1 252 ? 3.338 6.535 18.516 1 94.19 252 ILE A O 1
ATOM 2056 N N . HIS A 1 253 ? 1.4 5.562 18.031 1 95.94 253 HIS A N 1
ATOM 2057 C CA . HIS A 1 253 ? 2.084 4.465 17.359 1 95.94 253 HIS A CA 1
ATOM 2058 C C . HIS A 1 253 ? 2.693 4.926 16.031 1 95.94 253 HIS A C 1
ATOM 2060 O O . HIS A 1 253 ? 3.895 4.766 15.805 1 95.94 253 HIS A O 1
ATOM 2066 N N . ARG A 1 254 ? 1.871 5.551 15.32 1 96.31 254 ARG A N 1
ATOM 2067 C CA . ARG A 1 254 ? 2.326 6.133 14.055 1 96.31 254 ARG A CA 1
ATOM 2068 C C . ARG A 1 254 ? 1.283 7.086 13.484 1 96.31 254 ARG A C 1
ATOM 2070 O O . ARG A 1 254 ? 0.111 7.031 13.859 1 96.31 254 ARG A O 1
ATOM 2077 N N . TYR A 1 255 ? 1.714 7.961 12.602 1 96.69 255 TYR A N 1
ATOM 2078 C CA . TYR A 1 255 ? 0.767 8.734 11.812 1 96.69 255 TYR A CA 1
ATOM 2079 C C . TYR A 1 255 ? 1.334 9.039 10.43 1 96.69 255 TYR A C 1
ATOM 2081 O O . TYR A 1 255 ? 2.537 8.898 10.203 1 96.69 255 TYR A O 1
ATOM 2089 N N . TYR A 1 256 ? 0.409 9.32 9.492 1 96.88 256 TYR A N 1
ATOM 2090 C CA . TYR A 1 256 ? 0.705 9.953 8.211 1 96.88 256 TYR A CA 1
ATOM 2091 C C . TYR A 1 256 ? 0.1 11.352 8.141 1 96.88 256 TYR A C 1
ATOM 2093 O O . TYR A 1 256 ? -1.08 11.539 8.445 1 96.88 256 TYR A O 1
ATOM 2101 N N . TYR A 1 257 ? 0.922 12.211 7.902 1 97.81 257 TYR A N 1
ATOM 2102 C CA . TYR A 1 257 ? 0.522 13.578 7.59 1 97.81 257 TYR A CA 1
ATOM 2103 C C . TYR A 1 257 ? 0.903 13.945 6.16 1 97.81 257 TYR A C 1
ATOM 2105 O O . TYR A 1 257 ? 2.088 14.07 5.84 1 97.81 257 TYR A O 1
ATOM 2113 N N . ILE A 1 258 ? -0.092 14.078 5.312 1 98.38 258 ILE A N 1
ATOM 2114 C CA . ILE A 1 258 ? 0.137 14.312 3.891 1 98.38 258 ILE A CA 1
ATOM 2115 C C . ILE A 1 258 ? -0.355 15.703 3.51 1 98.38 258 ILE A C 1
ATOM 2117 O O . ILE A 1 258 ? -1.521 16.047 3.729 1 98.38 258 ILE A O 1
ATOM 2121 N N . THR A 1 259 ? 0.492 16.469 2.986 1 98.75 259 THR A N 1
ATOM 2122 C CA . THR A 1 259 ? 0.12 17.766 2.438 1 98.75 259 THR A CA 1
ATOM 2123 C C . THR A 1 259 ? 0.307 17.797 0.922 1 98.75 259 THR A C 1
ATOM 2125 O O . THR A 1 259 ? 1.283 17.25 0.405 1 98.75 259 THR A O 1
ATOM 2128 N N . MET A 1 260 ? -0.602 18.328 0.288 1 98.75 260 MET A N 1
ATOM 2129 C CA . MET A 1 260 ? -0.562 18.422 -1.17 1 98.75 260 MET A CA 1
ATOM 2130 C C . MET A 1 260 ? -0.898 19.828 -1.644 1 98.75 260 MET A C 1
ATOM 2132 O O . MET A 1 260 ? -1.854 20.438 -1.16 1 98.75 260 MET A O 1
ATOM 2136 N N . PHE A 1 261 ? -0.166 20.297 -2.559 1 98.81 261 PHE A N 1
ATOM 2137 C CA . PHE A 1 261 ? -0.342 21.594 -3.174 1 98.81 261 PHE A CA 1
ATOM 2138 C C . PHE A 1 261 ? -0.498 21.469 -4.684 1 98.81 261 PHE A C 1
ATOM 2140 O O . PHE A 1 261 ? 0.477 21.219 -5.395 1 98.81 261 PHE A O 1
ATOM 2147 N N . MET A 1 262 ? -1.658 21.719 -5.145 1 98.31 262 MET A N 1
ATOM 2148 C CA . MET A 1 262 ? -2.02 21.422 -6.523 1 98.31 262 MET A CA 1
ATOM 2149 C C . MET A 1 262 ? -1.76 22.625 -7.434 1 98.31 262 MET A C 1
ATOM 2151 O O . MET A 1 262 ? -1.815 23.766 -6.984 1 98.31 262 MET A O 1
ATOM 2155 N N . GLU A 1 263 ? -1.641 22.328 -8.695 1 97.06 263 GLU A N 1
ATOM 2156 C CA . GLU A 1 263 ? -1.355 23.375 -9.68 1 97.06 263 GLU A CA 1
ATOM 2157 C C . GLU A 1 263 ? -2.574 24.25 -9.914 1 97.06 263 GLU A C 1
ATOM 2159 O O . GLU A 1 263 ? -2.441 25.391 -10.367 1 97.06 263 GLU A O 1
ATOM 2164 N N . ASN A 1 264 ? -3.691 23.719 -9.656 1 96.19 264 ASN A N 1
ATOM 2165 C CA . ASN A 1 264 ? -4.891 24.516 -9.859 1 96.19 264 ASN A CA 1
ATOM 2166 C C . ASN A 1 264 ? -5.145 25.453 -8.672 1 96.19 264 ASN A C 1
ATOM 2168 O O . ASN A 1 264 ? -6.195 26.094 -8.594 1 96.19 264 ASN A O 1
ATOM 2172 N N . GLY A 1 265 ? -4.277 25.406 -7.688 1 95.69 265 GLY A N 1
ATOM 2173 C CA . GLY A 1 265 ? -4.352 26.359 -6.59 1 95.69 265 GLY A CA 1
ATOM 2174 C C . GLY A 1 265 ? -4.938 25.766 -5.324 1 95.69 265 GLY A C 1
ATOM 2175 O O . GLY A 1 265 ? -4.879 26.375 -4.258 1 95.69 265 GLY A O 1
ATOM 2176 N N . ARG A 1 266 ? -5.438 24.609 -5.379 1 96.94 266 ARG A N 1
ATOM 2177 C CA . ARG A 1 266 ? -6.016 23.984 -4.199 1 96.94 266 ARG A CA 1
ATOM 2178 C C . ARG A 1 266 ? -4.941 23.266 -3.381 1 96.94 266 ARG A C 1
ATOM 2180 O O . ARG A 1 266 ? -3.912 22.859 -3.922 1 96.94 266 ARG A O 1
ATOM 2187 N N . SER A 1 267 ? -5.227 23.188 -2.154 1 98.38 267 SER A N 1
ATOM 2188 C CA . SER A 1 267 ? -4.355 22.484 -1.226 1 98.38 267 SER A CA 1
ATOM 2189 C C . SER A 1 267 ? -5.148 21.5 -0.371 1 98.38 267 SER A C 1
ATOM 2191 O O . SER A 1 267 ? -6.32 21.734 -0.074 1 98.38 267 SER A O 1
ATOM 2193 N N . LEU A 1 268 ? -4.52 20.406 -0.078 1 98.56 268 LEU A N 1
ATOM 2194 C CA . LEU A 1 268 ? -5.152 19.375 0.736 1 98.56 268 LEU A CA 1
ATOM 2195 C C . LEU A 1 268 ? -4.234 18.953 1.875 1 98.56 268 LEU A C 1
ATOM 2197 O O . LEU A 1 268 ? -3.012 18.953 1.728 1 98.56 268 LEU A O 1
ATOM 2201 N N . VAL A 1 269 ? -4.883 18.578 2.916 1 98.62 269 VAL A N 1
ATOM 2202 C CA . VAL A 1 269 ? -4.211 17.906 4.02 1 98.62 269 VAL A CA 1
ATOM 2203 C C . VAL A 1 269 ? -4.961 16.625 4.375 1 98.62 269 VAL A C 1
ATOM 2205 O O . VAL A 1 269 ? -6.195 16.609 4.438 1 98.62 269 VAL A O 1
ATOM 2208 N N . ILE A 1 270 ? -4.215 15.578 4.523 1 98.38 270 ILE A N 1
ATOM 2209 C CA . ILE A 1 270 ? -4.758 14.297 4.941 1 98.38 270 ILE A CA 1
ATOM 2210 C C . ILE A 1 270 ? -3.943 13.742 6.109 1 98.38 270 ILE A C 1
ATOM 2212 O O . ILE A 1 270 ? -2.715 13.664 6.035 1 98.38 270 ILE A O 1
ATOM 2216 N N . THR A 1 271 ? -4.633 13.359 7.137 1 97.88 271 THR A N 1
ATOM 2217 C CA . THR A 1 271 ? -3.951 12.812 8.305 1 97.88 271 THR A CA 1
ATOM 2218 C C . THR A 1 271 ? -4.609 11.516 8.766 1 97.88 271 THR A C 1
ATOM 2220 O O . THR A 1 271 ? -5.836 11.422 8.836 1 97.88 271 THR A O 1
ATOM 2223 N N . VAL A 1 272 ? -3.822 10.562 8.977 1 97.06 272 VAL A N 1
ATOM 2224 C CA . VAL A 1 272 ? -4.246 9.32 9.617 1 97.06 272 VAL A CA 1
ATOM 2225 C C . VAL A 1 272 ? -3.346 9.023 10.82 1 97.06 272 VAL A C 1
ATOM 2227 O O . VAL A 1 272 ? -2.119 9.031 10.703 1 97.06 272 VAL A O 1
ATOM 2230 N N . VAL A 1 273 ? -3.988 8.727 11.945 1 95.88 273 VAL A N 1
ATOM 2231 C CA . VAL A 1 273 ? -3.213 8.594 13.172 1 95.88 273 VAL A CA 1
ATOM 2232 C C . VAL A 1 273 ? -3.65 7.344 13.93 1 95.88 273 VAL A C 1
ATOM 2234 O O . VAL A 1 273 ? -4.84 7.031 13.984 1 95.88 273 VAL A O 1
ATOM 2237 N N . CYS A 1 274 ? -2.73 6.66 14.43 1 96 274 CYS A N 1
ATOM 2238 C CA . CYS A 1 274 ? -2.959 5.582 15.383 1 96 274 CYS A CA 1
ATOM 2239 C C . CYS A 1 274 ? -2.406 5.945 16.75 1 96 274 CYS A C 1
ATOM 2241 O O . CYS A 1 274 ? -1.191 6.012 16.938 1 96 274 CYS A O 1
ATOM 2243 N N . HIS A 1 275 ? -3.26 6.238 17.594 1 92.25 275 HIS A N 1
ATOM 2244 C CA . HIS A 1 275 ? -2.914 6.465 19 1 92.25 275 HIS A CA 1
ATOM 2245 C C . HIS A 1 275 ? -3.064 5.188 19.812 1 92.25 275 HIS A C 1
ATOM 2247 O O . HIS A 1 275 ? -4.145 4.59 19.859 1 92.25 275 HIS A O 1
ATOM 2253 N N . LYS A 1 276 ? -2.078 4.801 20.5 1 88.56 276 LYS A N 1
ATOM 2254 C CA . LYS A 1 276 ? -1.971 3.477 21.109 1 88.56 276 LYS A CA 1
ATOM 2255 C C . LYS A 1 276 ? -3.145 3.205 22.047 1 88.56 276 LYS A C 1
ATOM 2257 O O . LYS A 1 276 ? -3.631 2.074 22.125 1 88.56 276 LYS A O 1
ATOM 2262 N N . LYS A 1 277 ? -3.656 4.23 22.625 1 83.44 277 LYS A N 1
ATOM 2263 C CA . LYS A 1 277 ? -4.633 3.982 23.688 1 83.44 277 LYS A CA 1
ATOM 2264 C C . LYS A 1 277 ? -6.012 4.508 23.297 1 83.44 277 LYS A C 1
ATOM 2266 O O . LYS A 1 277 ? -7.031 4.008 23.766 1 83.44 277 LYS A O 1
ATOM 2271 N N . THR A 1 278 ? -6.027 5.484 22.438 1 82.94 278 THR A N 1
ATOM 2272 C CA . THR A 1 278 ? -7.305 6.172 22.25 1 82.94 278 THR A CA 1
ATOM 2273 C C . THR A 1 278 ? -7.949 5.766 20.922 1 82.94 278 THR A C 1
ATOM 2275 O O . THR A 1 278 ? -9.148 5.469 20.875 1 82.94 278 THR A O 1
ATOM 2278 N N . PHE A 1 279 ? -7.184 5.855 19.844 1 89.31 279 PHE A N 1
ATOM 2279 C CA . PHE A 1 279 ? -7.742 5.578 18.531 1 89.31 279 PHE A CA 1
ATOM 2280 C C . PHE A 1 279 ? -6.836 4.637 17.75 1 89.31 279 PHE A C 1
ATOM 2282 O O . PHE A 1 279 ? -5.66 4.938 17.516 1 89.31 279 PHE A O 1
ATOM 2289 N N . SER A 1 280 ? -7.5 3.566 17.344 1 92.5 280 SER A N 1
ATOM 2290 C CA . SER A 1 280 ? -6.746 2.658 16.484 1 92.5 280 SER A CA 1
ATOM 2291 C C . SER A 1 280 ? -6.48 3.281 15.109 1 92.5 280 SER A C 1
ATOM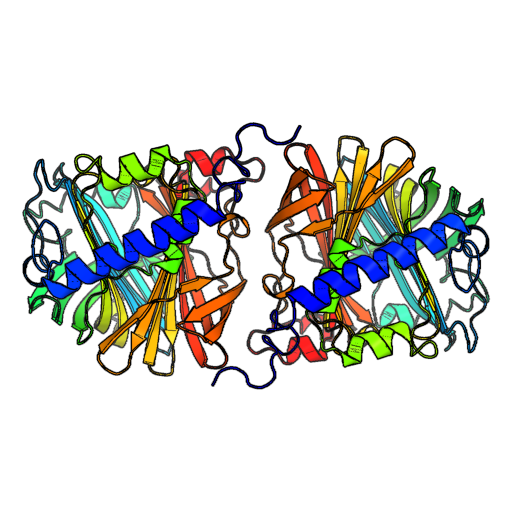 2293 O O . SER A 1 280 ? -5.449 3.02 14.492 1 92.5 280 SER A O 1
ATOM 2295 N N . ARG A 1 281 ? -7.422 4.023 14.664 1 94 281 ARG A N 1
ATOM 2296 C CA . ARG A 1 281 ? -7.293 4.738 13.391 1 94 281 ARG A CA 1
ATOM 2297 C C . ARG A 1 281 ? -8.172 5.984 13.375 1 94 281 ARG A C 1
ATOM 2299 O O . ARG A 1 281 ? -9.398 5.883 13.359 1 94 281 ARG A O 1
ATOM 2306 N N . LEU A 1 282 ? -7.59 7.113 13.414 1 93.94 282 LEU A N 1
ATOM 2307 C CA . LEU A 1 282 ? -8.289 8.383 13.266 1 93.94 282 LEU A CA 1
ATOM 2308 C C . LEU A 1 282 ? -7.934 9.055 11.945 1 93.94 282 LEU A C 1
ATOM 2310 O O . LEU A 1 282 ? -6.754 9.289 11.664 1 93.94 282 LEU A O 1
ATOM 2314 N N . PHE A 1 283 ? -8.984 9.273 11.18 1 96.56 283 PHE A N 1
ATOM 2315 C CA . PHE A 1 283 ? -8.781 9.922 9.883 1 96.56 283 PHE A CA 1
ATOM 2316 C C . PHE A 1 283 ? -9.438 11.297 9.867 1 96.56 283 PHE A C 1
ATOM 2318 O O . PHE A 1 283 ? -10.586 11.453 10.281 1 96.56 283 PHE A O 1
ATOM 2325 N N . PHE A 1 284 ? -8.688 12.25 9.32 1 97.12 284 PHE A N 1
ATOM 2326 C CA . PHE A 1 284 ? -9.289 13.531 8.977 1 97.12 284 PHE A CA 1
ATOM 2327 C C . PHE A 1 284 ? -8.508 14.219 7.871 1 97.12 284 PHE A C 1
ATOM 2329 O O . PHE A 1 284 ? -7.332 13.906 7.648 1 97.12 284 PHE A O 1
ATOM 2336 N N . GLY A 1 285 ? -9.125 15.055 7.191 1 97.94 285 GLY A N 1
ATOM 2337 C CA . GLY A 1 285 ? -8.523 15.836 6.121 1 97.94 285 GLY A CA 1
ATOM 2338 C C . GLY A 1 285 ? -9.461 16.891 5.566 1 97.94 285 GLY A C 1
ATOM 2339 O O . GLY A 1 285 ? -10.664 16.875 5.828 1 97.94 285 GLY A O 1
ATOM 2340 N N . PHE A 1 286 ? -8.875 17.812 4.895 1 98.5 286 PHE A N 1
ATOM 2341 C CA . PHE A 1 286 ? -9.664 18.891 4.297 1 98.5 286 PHE A CA 1
ATOM 2342 C C . PHE A 1 286 ? -8.961 19.469 3.078 1 98.5 286 PHE A C 1
ATOM 2344 O O . PHE A 1 286 ? -7.789 19.172 2.836 1 98.5 286 PHE A O 1
ATOM 2351 N N . ILE A 1 287 ? -9.711 20.172 2.311 1 98.44 287 ILE A N 1
ATOM 2352 C CA . ILE A 1 287 ? -9.25 20.797 1.071 1 98.44 287 ILE A CA 1
ATOM 2353 C C . ILE A 1 287 ? -9.648 22.266 1.043 1 98.44 287 ILE A C 1
ATOM 2355 O O . ILE A 1 287 ? -10.711 22.625 1.562 1 98.44 287 ILE A O 1
ATOM 2359 N N . SER A 1 288 ? -8.82 23.062 0.447 1 97.94 288 SER A N 1
ATOM 2360 C CA . SER A 1 288 ? -9.109 24.484 0.337 1 97.94 288 SER A CA 1
ATOM 2361 C C . SER A 1 288 ? -10.094 24.766 -0.791 1 97.94 288 SER A C 1
ATOM 2363 O O . SER A 1 288 ? -10.055 24.109 -1.837 1 97.94 288 SER A O 1
ATOM 2365 N N . ASN A 1 289 ? -10.875 25.734 -0.529 1 95.81 289 ASN A N 1
ATOM 2366 C CA . ASN A 1 289 ? -11.742 26.281 -1.572 1 95.81 289 ASN A CA 1
ATOM 2367 C C . ASN A 1 289 ? -11.219 27.609 -2.092 1 95.81 289 ASN A C 1
ATOM 2369 O O . ASN A 1 289 ? -10.43 28.281 -1.421 1 95.81 289 ASN A O 1
ATOM 2373 N N . ASP A 1 290 ? -11.727 27.984 -3.217 1 92.5 290 ASP A N 1
ATOM 2374 C CA . ASP A 1 290 ? -11.266 29.219 -3.855 1 92.5 290 ASP A CA 1
ATOM 2375 C C . ASP A 1 290 ? -11.641 30.438 -3.025 1 92.5 290 ASP A C 1
ATOM 2377 O O . ASP A 1 290 ? -10.93 31.453 -3.049 1 92.5 290 ASP A O 1
ATOM 2381 N N . ASP A 1 291 ? -12.664 30.328 -2.242 1 94.69 291 ASP A N 1
ATOM 2382 C CA . ASP A 1 291 ? -13.156 31.484 -1.511 1 94.69 291 ASP A CA 1
ATOM 2383 C C . ASP A 1 291 ? -12.5 31.594 -0.138 1 94.69 291 ASP A C 1
ATOM 2385 O O . ASP A 1 291 ? -12.898 32.406 0.689 1 94.69 291 ASP A O 1
ATOM 2389 N N . GLY A 1 292 ? -11.602 30.75 0.12 1 95.69 292 GLY A N 1
ATOM 2390 C CA . GLY A 1 292 ? -10.875 30.828 1.376 1 95.69 292 GLY A CA 1
ATOM 2391 C C . GLY A 1 292 ? -11.43 29.891 2.445 1 95.69 292 GLY A C 1
ATOM 2392 O O . GLY A 1 292 ? -10.82 29.734 3.504 1 95.69 292 GLY A O 1
ATOM 2393 N N . THR A 1 293 ? -12.555 29.328 2.15 1 96.81 293 THR A N 1
ATOM 2394 C CA . THR A 1 293 ? -13.117 28.359 3.072 1 96.81 293 THR A CA 1
ATOM 2395 C C . THR A 1 293 ? -12.516 26.969 2.83 1 96.81 293 THR A C 1
ATOM 2397 O O . THR A 1 293 ? -11.664 26.812 1.954 1 96.81 293 THR A O 1
ATOM 2400 N N . ASN A 1 294 ? -12.883 26.047 3.699 1 97.62 294 ASN A N 1
ATOM 2401 C CA . ASN A 1 294 ? -12.398 24.672 3.574 1 97.62 294 ASN A CA 1
ATOM 2402 C C . ASN A 1 294 ? -13.555 23.688 3.465 1 97.62 294 ASN A C 1
ATOM 2404 O O . ASN A 1 294 ? -14.664 23.969 3.928 1 97.62 294 ASN A O 1
ATOM 2408 N N . SER A 1 295 ? -13.266 22.594 2.807 1 98 295 SER A N 1
ATOM 2409 C CA . SER A 1 295 ? -14.18 21.469 2.768 1 98 295 SER A CA 1
ATOM 2410 C C . SER A 1 295 ? -13.539 20.203 3.352 1 98 295 SER A C 1
ATOM 2412 O O . SER A 1 295 ? -12.359 19.953 3.127 1 98 295 SER A O 1
ATOM 2414 N N . ASN A 1 296 ? -14.344 19.484 4.016 1 98.25 296 ASN A N 1
ATOM 2415 C CA . ASN A 1 296 ? -13.836 18.25 4.625 1 98.25 296 ASN A CA 1
ATOM 2416 C C . ASN A 1 296 ? -13.656 17.141 3.594 1 98.25 296 ASN A C 1
ATOM 2418 O O . ASN A 1 296 ? -14.438 17.031 2.648 1 98.25 296 ASN A O 1
ATOM 2422 N N . ILE A 1 297 ? -12.648 16.391 3.773 1 98.44 297 ILE A N 1
ATOM 2423 C CA . ILE A 1 297 ? -12.555 15.062 3.188 1 98.44 297 ILE A CA 1
ATOM 2424 C C . ILE A 1 297 ? -13.227 14.039 4.109 1 98.44 297 ILE A C 1
ATOM 2426 O O . ILE A 1 297 ? -12.719 13.742 5.191 1 98.44 297 ILE A O 1
ATOM 2430 N N . ASP A 1 298 ? -14.227 13.398 3.656 1 98.06 298 ASP A N 1
ATOM 2431 C CA . ASP A 1 298 ? -15.133 12.688 4.551 1 98.06 298 ASP A CA 1
ATOM 2432 C C . ASP A 1 298 ? -14.758 11.203 4.641 1 98.06 298 ASP A C 1
ATOM 2434 O O . ASP A 1 298 ? -15.172 10.508 5.566 1 98.06 298 ASP A O 1
ATOM 2438 N N . TRP A 1 299 ? -14.07 10.82 3.652 1 97 299 TRP A N 1
ATOM 2439 C CA . TRP A 1 299 ? -13.773 9.391 3.59 1 97 299 TRP A CA 1
ATOM 2440 C C . TRP A 1 299 ? -12.5 9.141 2.785 1 97 299 TRP A C 1
ATOM 2442 O O . TRP A 1 299 ? -12.188 9.891 1.861 1 97 299 TRP A O 1
ATOM 2452 N N . THR A 1 300 ? -11.789 8.07 3.137 1 97.25 300 THR A N 1
ATOM 2453 C CA . THR A 1 300 ? -10.656 7.566 2.369 1 97.25 300 THR A CA 1
ATOM 2454 C C . THR A 1 300 ? -10.531 6.055 2.521 1 97.25 300 THR A C 1
ATOM 2456 O O . THR A 1 300 ? -10.984 5.484 3.516 1 97.25 300 THR A O 1
ATOM 2459 N N . ASP A 1 301 ? -10.016 5.402 1.548 1 95.38 301 ASP A N 1
ATOM 2460 C CA . ASP A 1 301 ? -9.703 3.984 1.702 1 95.38 301 ASP A CA 1
ATOM 2461 C C . ASP A 1 301 ? -8.234 3.783 2.086 1 95.38 301 ASP A C 1
ATOM 2463 O O . ASP A 1 301 ? -7.715 2.67 1.997 1 95.38 301 ASP A O 1
ATOM 2467 N N . LEU A 1 302 ? -7.602 4.863 2.441 1 95.25 302 LEU A N 1
ATOM 2468 C CA . LEU A 1 302 ? -6.234 4.809 2.947 1 95.25 302 LEU A CA 1
ATOM 2469 C C . LEU A 1 302 ? -6.199 4.223 4.355 1 95.25 302 LEU A C 1
ATOM 2471 O O . LEU A 1 302 ? -6.645 4.863 5.309 1 95.25 302 LEU A O 1
ATOM 2475 N N . ASN A 1 303 ? -5.684 3.031 4.453 1 94.12 303 ASN A N 1
ATOM 2476 C CA . ASN A 1 303 ? -5.5 2.393 5.754 1 94.12 303 ASN A CA 1
ATOM 2477 C C . ASN A 1 303 ? -4.043 2.451 6.207 1 94.12 303 ASN A C 1
ATOM 2479 O O . ASN A 1 303 ? -3.154 1.944 5.52 1 94.12 303 ASN A O 1
ATOM 2483 N N . ILE A 1 304 ? -3.844 2.902 7.34 1 94.5 304 ILE A N 1
ATOM 2484 C CA . ILE A 1 304 ? -2.508 3.236 7.816 1 94.5 304 ILE A CA 1
ATOM 2485 C C . ILE A 1 304 ? -1.677 1.963 7.961 1 94.5 304 ILE A C 1
ATOM 2487 O O . ILE A 1 304 ? -0.457 1.987 7.785 1 94.5 304 ILE A O 1
ATOM 2491 N N . TYR A 1 305 ? -2.281 0.855 8.242 1 95 305 TYR A N 1
ATOM 2492 C CA . TYR A 1 305 ? -1.523 -0.36 8.516 1 95 305 TYR A CA 1
ATOM 2493 C C . TYR A 1 305 ? -1.021 -0.993 7.223 1 95 305 TYR A C 1
ATOM 2495 O O . TYR A 1 305 ? -0.163 -1.878 7.25 1 95 305 TYR A O 1
ATOM 2503 N N . GLN A 1 306 ? -1.506 -0.524 6.133 1 94.44 306 GLN A N 1
ATOM 2504 C CA . GLN A 1 306 ? -1.151 -1.168 4.871 1 94.44 306 GLN A CA 1
ATOM 2505 C C . GLN A 1 306 ? 0.164 -0.621 4.324 1 94.44 306 GLN A C 1
ATOM 2507 O O . GLN A 1 306 ? 0.763 -1.214 3.424 1 94.44 306 GLN A O 1
ATOM 2512 N N . PHE A 1 307 ? 0.613 0.479 4.973 1 90.44 307 PHE A N 1
ATOM 2513 C CA . PHE A 1 307 ? 1.799 1.137 4.438 1 90.44 307 PHE A CA 1
ATOM 2514 C C . PHE A 1 307 ? 2.775 1.485 5.555 1 90.44 307 PHE A C 1
ATOM 2516 O O . PHE A 1 307 ? 2.391 2.094 6.555 1 90.44 307 PHE A O 1
ATOM 2523 N N . GLY A 1 308 ? 3.912 1.076 5.402 1 92.44 308 GLY A N 1
ATOM 2524 C CA . GLY A 1 308 ? 4.984 1.524 6.277 1 92.44 308 GLY A CA 1
ATOM 2525 C C . GLY A 1 308 ? 4.859 0.988 7.691 1 92.44 308 GLY A C 1
ATOM 2526 O O . GLY A 1 308 ? 5.418 1.562 8.633 1 92.44 308 GLY A O 1
ATOM 2527 N N . GLU A 1 309 ? 4.125 -0.039 7.887 1 94.06 309 GLU A N 1
ATOM 2528 C CA . GLU A 1 309 ? 3.898 -0.575 9.227 1 94.06 309 GLU A CA 1
ATOM 2529 C C . GLU A 1 309 ? 5.215 -0.938 9.906 1 94.06 309 GLU A C 1
ATOM 2531 O O . GLU A 1 309 ? 5.363 -0.757 11.117 1 94.06 309 GLU A O 1
ATOM 2536 N N . ASN A 1 310 ? 6.195 -1.336 9.133 1 94.31 310 ASN A N 1
ATOM 2537 C CA . ASN A 1 310 ? 7.465 -1.814 9.672 1 94.31 310 ASN A CA 1
ATOM 2538 C C . ASN A 1 310 ? 8.594 -0.816 9.422 1 94.31 310 ASN A C 1
ATOM 2540 O O . ASN A 1 310 ? 9.766 -1.18 9.461 1 94.31 310 ASN A O 1
ATOM 2544 N N . GLY A 1 311 ? 8.258 0.35 9.102 1 94.19 311 GLY A N 1
ATOM 2545 C CA . GLY A 1 311 ? 9.258 1.387 8.898 1 94.19 311 GLY A CA 1
ATOM 2546 C C . GLY A 1 311 ? 9.766 1.456 7.477 1 94.19 311 GLY A C 1
ATOM 2547 O O . GLY A 1 311 ? 10.781 2.102 7.207 1 94.19 311 GLY A O 1
ATOM 2548 N N . ARG A 1 312 ? 9.18 0.76 6.598 1 93.44 312 ARG A N 1
ATOM 2549 C CA . ARG A 1 312 ? 9.523 0.831 5.184 1 93.44 312 ARG A CA 1
ATOM 2550 C C . ARG A 1 312 ? 8.547 1.734 4.43 1 93.44 312 ARG A C 1
ATOM 2552 O O . ARG A 1 312 ? 7.492 1.285 3.988 1 93.44 312 ARG A O 1
ATOM 2559 N N . VAL A 1 313 ? 9 2.906 4.266 1 91.38 313 VAL A N 1
ATOM 2560 C CA . VAL A 1 313 ? 8.109 3.9 3.68 1 91.38 313 VAL A CA 1
ATOM 2561 C C . VAL A 1 313 ? 7.969 3.648 2.18 1 91.38 313 VAL A C 1
ATOM 2563 O O . VAL A 1 313 ? 8.789 2.941 1.585 1 91.38 313 VAL A O 1
ATOM 2566 N N . ILE A 1 314 ? 6.949 4.211 1.648 1 88.38 314 ILE A N 1
ATOM 2567 C CA . ILE A 1 314 ? 6.527 3.859 0.298 1 88.38 314 ILE A CA 1
ATOM 2568 C C . ILE A 1 314 ? 7.055 4.895 -0.695 1 88.38 314 ILE A C 1
ATOM 2570 O O . ILE A 1 314 ? 7.199 6.07 -0.357 1 88.38 314 ILE A O 1
ATOM 2574 N N . GLU A 1 315 ? 7.285 4.379 -1.894 1 92.56 315 GLU A N 1
ATOM 2575 C CA . GLU A 1 315 ? 7.664 5.27 -2.988 1 92.56 315 GLU A CA 1
ATOM 2576 C C . GLU A 1 315 ? 6.438 5.73 -3.771 1 92.56 315 GLU A C 1
ATOM 2578 O O . GLU A 1 315 ? 6.484 6.75 -4.461 1 92.56 315 GLU A O 1
ATOM 2583 N N . GLU A 1 316 ? 5.445 4.922 -3.65 1 94.88 316 GLU A N 1
ATOM 2584 C CA . GLU A 1 316 ? 4.195 5.234 -4.34 1 94.88 316 GLU A CA 1
ATOM 2585 C C . GLU A 1 316 ? 2.988 4.926 -3.459 1 94.88 316 GLU A C 1
ATOM 2587 O O . GLU A 1 316 ? 2.959 3.904 -2.771 1 94.88 316 GLU A O 1
ATOM 2592 N N . LEU A 1 317 ? 2.1 5.863 -3.479 1 94.56 317 LEU A N 1
ATOM 2593 C CA . LEU A 1 317 ? 0.852 5.719 -2.738 1 94.56 317 LEU A CA 1
ATOM 2594 C C . LEU A 1 317 ? -0.343 6.105 -3.602 1 94.56 317 LEU A C 1
ATOM 2596 O O . LEU A 1 317 ? -0.379 7.203 -4.16 1 94.56 317 LEU A O 1
ATOM 2600 N N . CYS A 1 318 ? -1.269 5.188 -3.789 1 96.38 318 CYS A N 1
ATOM 2601 C CA . CYS A 1 318 ? -2.514 5.449 -4.504 1 96.38 318 CYS A CA 1
ATOM 2602 C C . CYS A 1 318 ? -3.721 5.145 -3.623 1 96.38 318 CYS A C 1
ATOM 2604 O O . CYS A 1 318 ? -3.775 4.094 -2.98 1 96.38 318 CYS A O 1
ATOM 2606 N N . PHE A 1 319 ? -4.668 6.039 -3.553 1 97.12 319 PHE A N 1
ATOM 2607 C CA . PHE A 1 319 ? -5.859 5.832 -2.74 1 97.12 319 PHE A CA 1
ATOM 2608 C C . PHE A 1 319 ? -6.984 6.758 -3.188 1 97.12 319 PHE A C 1
ATOM 2610 O O . PHE A 1 319 ? -6.812 7.547 -4.117 1 97.12 319 PHE A O 1
ATOM 2617 N N . LEU A 1 320 ? -8.094 6.578 -2.57 1 97.44 320 LEU A N 1
ATOM 2618 C CA . LEU A 1 320 ? -9.281 7.367 -2.885 1 97.44 320 LEU A CA 1
ATOM 2619 C C . LEU A 1 320 ? -9.648 8.273 -1.719 1 97.44 320 LEU A C 1
ATOM 2621 O O . LEU A 1 320 ? -9.406 7.934 -0.559 1 97.44 320 LEU A O 1
ATOM 2625 N N . ILE A 1 321 ? -10.219 9.367 -2.045 1 98.06 321 ILE A N 1
ATOM 2626 C CA . ILE A 1 321 ? -10.836 10.242 -1.05 1 98.06 321 ILE A CA 1
ATOM 2627 C C . ILE A 1 321 ? -12.227 10.664 -1.522 1 98.06 321 ILE A C 1
ATOM 2629 O O . ILE A 1 321 ? -12.508 10.656 -2.723 1 98.06 321 ILE A O 1
ATOM 2633 N N . ARG A 1 322 ? -13.016 11.008 -0.592 1 97.62 322 ARG A N 1
ATOM 2634 C CA . ARG A 1 322 ? -14.336 11.508 -0.943 1 97.62 322 ARG A CA 1
ATOM 2635 C C . ARG A 1 322 ? -14.586 12.883 -0.335 1 97.62 322 ARG A C 1
ATOM 2637 O O . ARG A 1 322 ? -14.344 13.094 0.857 1 97.62 322 ARG A O 1
ATOM 2644 N N . ILE A 1 323 ? -14.953 13.781 -1.104 1 97.19 323 ILE A N 1
ATOM 2645 C CA . ILE A 1 323 ? -15.375 15.117 -0.715 1 97.19 323 ILE A CA 1
ATOM 2646 C C . ILE A 1 323 ? -16.844 15.328 -1.076 1 97.19 323 ILE A C 1
ATOM 2648 O O . ILE A 1 323 ? -17.203 15.383 -2.256 1 97.19 323 ILE A O 1
ATOM 2652 N N . GLY A 1 324 ? -17.656 15.484 -0.059 1 94.38 324 GLY A N 1
ATOM 2653 C CA . GLY A 1 324 ? -19.078 15.469 -0.332 1 94.38 324 GLY A CA 1
ATOM 2654 C C . GLY A 1 324 ? -19.547 14.172 -0.964 1 94.38 324 GLY A C 1
ATOM 2655 O O . GLY A 1 324 ? -19.328 13.086 -0.415 1 94.38 324 GLY A O 1
ATOM 2656 N N . LYS A 1 325 ? -20.125 14.273 -2.145 1 92.12 325 LYS A N 1
ATOM 2657 C CA . LYS A 1 325 ? -20.656 13.094 -2.812 1 92.12 325 LYS A CA 1
ATOM 2658 C C . LYS A 1 325 ? -19.688 12.57 -3.863 1 92.12 325 LYS A C 1
ATOM 2660 O O . LYS A 1 325 ? -19.922 11.523 -4.473 1 92.12 325 LYS A O 1
ATOM 2665 N N . PHE A 1 326 ? -18.547 13.219 -3.984 1 93.44 326 PHE A N 1
ATOM 2666 C CA . PHE A 1 326 ? -17.672 12.898 -5.102 1 93.44 326 PHE A CA 1
ATOM 2667 C C . PHE A 1 326 ? -16.406 12.188 -4.609 1 93.44 326 PHE A C 1
ATOM 2669 O O . PHE A 1 326 ? -15.789 12.617 -3.639 1 93.44 326 PHE A O 1
ATOM 2676 N N . VAL A 1 327 ? -16.141 11.109 -5.301 1 95.81 327 VAL A N 1
ATOM 2677 C CA . VAL A 1 327 ? -14.914 10.359 -5.012 1 95.81 327 VAL A CA 1
ATOM 2678 C C . VAL A 1 327 ? -13.797 10.812 -5.949 1 95.81 327 VAL A C 1
ATOM 2680 O O . VAL A 1 327 ? -14.016 10.961 -7.156 1 95.81 327 VAL A O 1
ATOM 2683 N N . HIS A 1 328 ? -12.617 11.031 -5.414 1 96.94 328 HIS A N 1
ATOM 2684 C CA . HIS A 1 328 ? -11.43 11.469 -6.145 1 96.94 328 HIS A CA 1
ATOM 2685 C C . HIS A 1 328 ? -10.281 10.484 -5.977 1 96.94 328 HIS A C 1
ATOM 2687 O O . HIS A 1 328 ? -10.211 9.773 -4.973 1 96.94 328 HIS A O 1
ATOM 2693 N N . THR A 1 329 ? -9.422 10.414 -6.988 1 97.19 329 THR A N 1
ATOM 2694 C CA . THR A 1 329 ? -8.234 9.57 -6.941 1 97.19 329 THR A CA 1
ATOM 2695 C C . THR A 1 329 ? -7.016 10.383 -6.52 1 97.19 329 THR A C 1
ATOM 2697 O O . THR A 1 329 ? -6.863 11.539 -6.914 1 97.19 329 THR A O 1
ATOM 2700 N N . VAL A 1 330 ? -6.219 9.789 -5.73 1 98.12 330 VAL A N 1
ATOM 2701 C CA . VAL A 1 330 ? -4.969 10.406 -5.312 1 98.12 330 VAL A CA 1
ATOM 2702 C C . VAL A 1 330 ? -3.799 9.477 -5.637 1 98.12 330 VAL A C 1
ATOM 2704 O O . VAL A 1 330 ? -3.834 8.289 -5.309 1 98.12 330 VAL A O 1
ATOM 2707 N N . GLN A 1 331 ? -2.84 9.992 -6.289 1 97.25 331 GLN A N 1
ATOM 2708 C CA . GLN A 1 331 ? -1.576 9.305 -6.539 1 97.25 331 GLN A CA 1
ATOM 2709 C C . GLN A 1 331 ? -0.393 10.133 -6.051 1 97.25 331 GLN A C 1
ATOM 2711 O O . GLN A 1 331 ? -0.3 11.328 -6.348 1 97.25 331 GLN A O 1
ATOM 2716 N N . ILE A 1 332 ? 0.475 9.484 -5.324 1 97.06 332 ILE A N 1
ATOM 2717 C CA . ILE A 1 332 ? 1.666 10.148 -4.812 1 97.06 332 ILE A CA 1
ATOM 2718 C C . ILE A 1 332 ? 2.908 9.336 -5.16 1 97.06 332 ILE A C 1
ATOM 2720 O O . ILE A 1 332 ? 2.902 8.109 -5.043 1 97.06 332 ILE A O 1
ATOM 2724 N N . VAL A 1 333 ? 3.939 9.984 -5.605 1 96.44 333 VAL A N 1
ATOM 2725 C CA . VAL A 1 333 ? 5.234 9.359 -5.852 1 96.44 333 VAL A CA 1
ATOM 2726 C C . VAL A 1 333 ? 6.332 10.148 -5.145 1 96.44 333 VAL A C 1
ATOM 2728 O O . VAL A 1 333 ? 6.457 11.359 -5.34 1 96.44 333 VAL A O 1
ATOM 2731 N N . CYS A 1 334 ? 7.051 9.406 -4.277 1 93.88 334 CYS A N 1
ATOM 2732 C CA . CYS A 1 334 ? 8.172 9.992 -3.555 1 93.88 334 CYS A CA 1
ATOM 2733 C C . CYS A 1 334 ? 9.43 9.141 -3.715 1 93.88 334 CYS A C 1
ATOM 2735 O O . CYS A 1 334 ? 9.375 7.922 -3.566 1 93.88 334 CYS A O 1
ATOM 2737 N N . ASP A 1 335 ? 10.516 9.711 -4.035 1 83.25 335 ASP A N 1
ATOM 2738 C CA . ASP A 1 335 ? 11.727 8.922 -4.219 1 83.25 335 ASP A CA 1
ATOM 2739 C C . ASP A 1 335 ? 12.812 9.32 -3.219 1 83.25 335 ASP A C 1
ATOM 2741 O O . ASP A 1 335 ? 13.992 9.023 -3.418 1 83.25 335 ASP A O 1
ATOM 2745 N N . ASN A 1 336 ? 12.492 10.039 -2.252 1 90.88 336 ASN A N 1
ATOM 2746 C CA . ASN A 1 336 ? 13.453 10.445 -1.223 1 90.88 336 ASN A CA 1
ATOM 2747 C C . ASN A 1 336 ? 12.938 10.117 0.176 1 90.88 336 ASN A C 1
ATOM 2749 O O . ASN A 1 336 ? 11.734 9.953 0.377 1 90.88 336 ASN A O 1
ATOM 2753 N N . GLN A 1 337 ? 13.852 9.953 1.078 1 92.12 337 GLN A N 1
ATOM 2754 C CA . GLN A 1 337 ? 13.539 9.719 2.484 1 92.12 337 GLN A CA 1
ATOM 2755 C C . GLN A 1 337 ? 14.477 10.508 3.395 1 92.12 337 GLN A C 1
ATOM 2757 O O . GLN A 1 337 ? 15.703 10.43 3.25 1 92.12 337 GLN A O 1
ATOM 2762 N N . HIS A 1 338 ? 13.93 11.305 4.195 1 93.5 338 HIS A N 1
ATOM 2763 C CA . HIS A 1 338 ? 14.688 11.984 5.234 1 93.5 338 HIS A CA 1
ATOM 2764 C C . HIS A 1 338 ? 14.25 11.531 6.625 1 93.5 338 HIS A C 1
ATOM 2766 O O . HIS A 1 338 ? 13.227 11.992 7.137 1 93.5 338 HIS A O 1
ATOM 2772 N N . TRP A 1 339 ? 15.07 10.633 7.203 1 93.19 339 TRP A N 1
ATOM 2773 C CA . TRP A 1 339 ? 14.789 10.117 8.539 1 93.19 339 TRP A CA 1
ATOM 2774 C C . TRP A 1 339 ? 15.516 10.93 9.602 1 93.19 339 TRP A C 1
ATOM 2776 O O . TRP A 1 339 ? 16.672 11.312 9.414 1 93.19 339 TRP A O 1
ATOM 2786 N N . TYR A 1 340 ? 14.859 11.195 10.648 1 90.81 340 TYR A N 1
ATOM 2787 C CA . TYR A 1 340 ? 15.492 11.852 11.789 1 90.81 340 TYR A CA 1
ATOM 2788 C C . TYR A 1 340 ? 14.734 11.562 13.078 1 90.81 340 TYR A C 1
ATOM 2790 O O . TYR A 1 340 ? 13.578 11.141 13.039 1 90.81 340 TYR A O 1
ATOM 2798 N N . ARG A 1 341 ? 15.359 11.711 14.156 1 90.38 341 ARG A N 1
ATOM 2799 C CA . ARG A 1 341 ? 14.711 11.648 15.453 1 90.38 341 ARG A CA 1
ATOM 2800 C C . ARG A 1 341 ? 14.133 13.008 15.852 1 90.38 341 ARG A C 1
ATOM 2802 O O . ARG A 1 341 ? 14.875 13.977 16.016 1 90.38 341 ARG A O 1
ATOM 2809 N N . LEU A 1 342 ? 12.883 13.008 15.891 1 88.12 342 LEU A N 1
ATOM 2810 C CA . LEU A 1 342 ? 12.203 14.242 16.266 1 88.12 342 LEU A CA 1
ATOM 2811 C C . LEU A 1 342 ? 12.469 14.578 17.734 1 88.12 342 LEU A C 1
ATOM 2813 O O . LEU A 1 342 ? 12.742 15.734 18.062 1 88.12 342 LEU A O 1
ATOM 2817 N N . GLU A 1 343 ? 12.367 13.664 18.547 1 85.75 343 GLU A N 1
ATOM 2818 C CA . GLU A 1 343 ? 12.695 13.672 19.969 1 85.75 343 GLU A CA 1
ATOM 2819 C C . GLU A 1 343 ? 13.062 12.281 20.453 1 85.75 343 GLU A C 1
ATOM 2821 O O . GLU A 1 343 ? 13.008 11.312 19.703 1 85.75 343 GLU A O 1
ATOM 2826 N N . LYS A 1 344 ? 13.406 12.234 21.688 1 84.62 344 LYS A N 1
ATOM 2827 C CA . LYS A 1 344 ? 13.797 10.93 22.219 1 84.62 344 LYS A CA 1
ATOM 2828 C C . LYS A 1 344 ? 12.664 9.914 22.078 1 84.62 344 LYS A C 1
ATOM 2830 O O . LYS A 1 344 ? 11.547 10.172 22.531 1 84.62 344 LYS A O 1
ATOM 2835 N N . GLY A 1 345 ? 12.953 8.891 21.375 1 89.31 345 GLY A N 1
ATOM 2836 C CA . GLY A 1 345 ? 12.008 7.785 21.266 1 89.31 345 GLY A CA 1
ATOM 2837 C C . GLY A 1 345 ? 11.031 7.949 20.109 1 89.31 345 GLY A C 1
ATOM 2838 O O . GLY A 1 345 ? 10.141 7.113 19.938 1 89.31 345 GLY A O 1
ATOM 2839 N N . VAL A 1 346 ? 11.148 8.961 19.344 1 93.06 346 VAL A N 1
ATOM 2840 C CA . VAL A 1 346 ? 10.234 9.227 18.25 1 93.06 346 VAL A CA 1
ATOM 2841 C C . VAL A 1 346 ? 11.031 9.492 16.969 1 93.06 346 VAL A C 1
ATOM 2843 O O . VAL A 1 346 ? 11.891 10.375 16.938 1 93.06 346 VAL A O 1
ATOM 2846 N N . VAL A 1 347 ? 10.742 8.734 15.969 1 94.5 347 VAL A N 1
ATOM 2847 C CA . VAL A 1 347 ? 11.414 8.945 14.695 1 94.5 347 VAL A CA 1
ATOM 2848 C C . VAL A 1 347 ? 10.398 9.367 13.633 1 94.5 347 VAL A C 1
ATOM 2850 O O . VAL A 1 347 ? 9.234 8.969 13.688 1 94.5 347 VAL A O 1
ATOM 2853 N N . ARG A 1 348 ? 10.867 10.164 12.75 1 95.5 348 ARG A N 1
ATOM 2854 C CA . ARG A 1 348 ? 10.023 10.688 11.68 1 95.5 348 ARG A CA 1
ATOM 2855 C C . ARG A 1 348 ? 10.727 10.586 10.336 1 95.5 348 ARG A C 1
ATOM 2857 O O . ARG A 1 348 ? 11.945 10.703 10.258 1 95.5 348 ARG A O 1
ATOM 2864 N N . CYS A 1 349 ? 9.992 10.289 9.352 1 95.81 349 CYS A N 1
ATOM 2865 C CA . CYS A 1 349 ? 10.469 10.312 7.969 1 95.81 349 CYS A CA 1
ATOM 2866 C C . CYS A 1 349 ? 9.68 11.32 7.141 1 95.81 349 CYS A C 1
ATOM 2868 O O . CYS A 1 349 ? 8.445 11.297 7.133 1 95.81 349 CYS A O 1
ATOM 2870 N N . GLU A 1 350 ? 10.359 12.18 6.516 1 96.25 350 GLU A N 1
ATOM 2871 C CA . GLU A 1 350 ? 9.734 13.117 5.59 1 96.25 350 GLU A CA 1
ATOM 2872 C C . GLU A 1 350 ? 10.102 12.797 4.145 1 96.25 350 GLU A C 1
ATOM 2874 O O . GLU A 1 350 ? 11.273 12.609 3.826 1 96.25 350 GLU A O 1
ATOM 2879 N N . GLN A 1 351 ? 9.078 12.688 3.367 1 96.69 351 GLN A N 1
ATOM 2880 C CA . GLN A 1 351 ? 9.242 12.453 1.937 1 96.69 351 GLN A CA 1
ATOM 2881 C C . GLN A 1 351 ? 8.578 13.555 1.117 1 96.69 351 GLN A C 1
ATOM 2883 O O . GLN A 1 351 ? 7.488 14.016 1.452 1 96.69 351 GLN A O 1
ATOM 2888 N N . ILE A 1 352 ? 9.281 14 0.143 1 96.69 352 ILE A N 1
ATOM 2889 C CA . ILE A 1 352 ? 8.773 15.023 -0.766 1 96.69 352 ILE A CA 1
ATOM 2890 C C . ILE A 1 352 ? 8.68 14.453 -2.182 1 96.69 352 ILE A C 1
ATOM 2892 O O . ILE A 1 352 ? 9.555 13.695 -2.611 1 96.69 352 ILE A O 1
ATOM 2896 N N . GLY A 1 353 ? 7.605 14.789 -2.85 1 96 353 GLY A N 1
ATOM 2897 C CA . GLY A 1 353 ? 7.453 14.273 -4.203 1 96 353 GLY A CA 1
ATOM 2898 C C . GLY A 1 353 ? 6.328 14.938 -4.973 1 96 353 GLY A C 1
ATOM 2899 O O . GLY A 1 353 ? 6.031 16.125 -4.758 1 96 353 GLY A O 1
ATOM 2900 N N . ASP A 1 354 ? 5.816 14.219 -5.941 1 97.44 354 ASP A N 1
ATOM 2901 C CA . ASP A 1 354 ? 4.75 14.695 -6.82 1 97.44 354 ASP A CA 1
ATOM 2902 C C . ASP A 1 354 ? 3.451 13.938 -6.562 1 97.44 354 ASP A C 1
ATOM 2904 O O . ASP A 1 354 ? 3.471 12.812 -6.047 1 97.44 354 ASP A O 1
ATOM 2908 N N . CYS A 1 355 ? 2.408 14.617 -6.895 1 98.06 355 CYS A N 1
ATOM 2909 C CA . CYS A 1 355 ? 1.118 13.961 -6.695 1 98.06 355 CYS A CA 1
ATOM 2910 C C . CYS A 1 355 ? 0.151 14.32 -7.82 1 98.06 355 CYS A C 1
ATOM 2912 O O . CYS A 1 355 ? 0.407 15.234 -8.602 1 98.06 355 CYS A O 1
ATOM 2914 N N . LEU A 1 356 ? -0.821 13.5 -7.945 1 97.75 356 LEU A N 1
ATOM 2915 C CA . LEU A 1 356 ? -1.971 13.695 -8.82 1 97.75 356 LEU A CA 1
ATOM 2916 C C . LEU A 1 356 ? -3.277 13.516 -8.055 1 97.75 356 LEU A C 1
ATOM 2918 O O . LEU A 1 356 ? -3.463 12.5 -7.371 1 97.75 356 LEU A O 1
ATOM 2922 N N . VAL A 1 357 ? -4.066 14.484 -8.031 1 97.62 357 VAL A N 1
ATOM 2923 C CA . VAL A 1 357 ? -5.453 14.328 -7.605 1 97.62 357 VAL A CA 1
ATOM 2924 C C . VAL A 1 357 ? -6.375 14.375 -8.82 1 97.62 357 VAL A C 1
ATOM 2926 O O . VAL A 1 357 ? -6.504 15.414 -9.477 1 97.62 357 VAL A O 1
ATOM 2929 N N . ASP A 1 358 ? -6.941 13.195 -9.039 1 94.5 358 ASP A N 1
ATOM 2930 C CA . ASP A 1 358 ? -7.574 12.992 -10.336 1 94.5 358 ASP A CA 1
ATOM 2931 C C . ASP A 1 358 ? -6.594 13.273 -11.477 1 94.5 358 ASP A C 1
ATOM 2933 O O . ASP A 1 358 ? -5.594 12.57 -11.625 1 94.5 358 ASP A O 1
ATOM 2937 N N . HIS A 1 359 ? -6.668 14.32 -12.156 1 92.94 359 HIS A N 1
ATOM 2938 C CA . HIS A 1 359 ? -5.777 14.609 -13.273 1 92.94 359 HIS A CA 1
ATOM 2939 C C . HIS A 1 359 ? -4.973 15.883 -13.023 1 92.94 359 HIS A C 1
ATOM 2941 O O . HIS A 1 359 ? -4.203 16.312 -13.891 1 92.94 359 HIS A O 1
ATOM 2947 N N . VAL A 1 360 ? -5.098 16.406 -11.867 1 97 360 VAL A N 1
ATOM 2948 C CA . VAL A 1 360 ? -4.43 17.656 -11.57 1 97 360 VAL A CA 1
ATOM 2949 C C . VAL A 1 360 ? -3.098 17.391 -10.867 1 97 360 VAL A C 1
ATOM 2951 O O . VAL A 1 360 ? -3.068 16.828 -9.773 1 97 360 VAL A O 1
ATOM 2954 N N . PRO A 1 361 ? -2.021 17.797 -11.469 1 97.69 361 PRO A N 1
ATOM 2955 C CA . PRO A 1 361 ? -0.713 17.578 -10.852 1 97.69 361 PRO A CA 1
ATOM 2956 C C . PRO A 1 361 ? -0.444 18.531 -9.68 1 97.69 361 PRO A C 1
ATOM 2958 O O . PRO A 1 361 ? -1.055 19.594 -9.602 1 97.69 361 PRO A O 1
ATOM 2961 N N . GLY A 1 362 ? 0.415 18.109 -8.758 1 98.31 362 GLY A N 1
ATOM 2962 C CA . GLY A 1 362 ? 0.863 18.922 -7.637 1 98.31 362 GLY A CA 1
ATOM 2963 C C . GLY A 1 362 ? 2.111 18.375 -6.969 1 98.31 362 GLY A C 1
ATOM 2964 O O . GLY A 1 362 ? 2.76 17.484 -7.5 1 98.31 362 GLY A O 1
ATOM 2965 N N . LYS A 1 363 ? 2.479 19.078 -5.93 1 98.31 363 LYS A N 1
ATOM 2966 C CA . LYS A 1 363 ? 3.572 18.656 -5.062 1 98.31 363 LYS A CA 1
ATOM 2967 C C . LYS A 1 363 ? 3.045 18.141 -3.725 1 98.31 363 LYS A C 1
ATOM 2969 O O . LYS A 1 363 ? 1.963 18.531 -3.287 1 98.31 363 LYS A O 1
ATOM 2974 N N . CYS A 1 364 ? 3.828 17.234 -3.18 1 98.06 364 CYS A N 1
ATOM 2975 C CA . CYS A 1 364 ? 3.326 16.672 -1.928 1 98.06 364 CYS A CA 1
ATOM 2976 C C . CYS A 1 364 ? 4.469 16.406 -0.952 1 98.06 364 CYS A C 1
ATOM 2978 O O . CYS A 1 364 ? 5.629 16.344 -1.354 1 98.06 364 CYS A O 1
ATOM 2980 N N . MET A 1 365 ? 4.113 16.359 0.271 1 97.88 365 MET A N 1
ATOM 2981 C CA . MET A 1 365 ? 4.98 15.898 1.352 1 97.88 365 MET A CA 1
ATOM 2982 C C . MET A 1 365 ? 4.254 14.891 2.242 1 97.88 365 MET A C 1
ATOM 2984 O O . MET A 1 365 ? 3.072 15.07 2.547 1 97.88 365 MET A O 1
ATOM 2988 N N . ILE A 1 366 ? 4.949 13.82 2.541 1 97.69 366 ILE A N 1
ATOM 2989 C CA . ILE A 1 366 ? 4.449 12.852 3.512 1 97.69 366 ILE A CA 1
ATOM 2990 C C . ILE A 1 366 ? 5.344 12.852 4.75 1 97.69 366 ILE A C 1
ATOM 2992 O O . ILE A 1 366 ? 6.555 12.648 4.648 1 97.69 366 ILE A O 1
ATOM 2996 N N . GLN A 1 367 ? 4.738 13.133 5.848 1 97.44 367 GLN A N 1
ATOM 2997 C CA . GLN A 1 367 ? 5.395 12.938 7.137 1 97.44 367 GLN A CA 1
ATOM 2998 C C . GLN A 1 367 ? 4.906 11.656 7.809 1 97.44 367 GLN A C 1
ATOM 3000 O O . GLN A 1 367 ? 3.707 11.492 8.062 1 97.44 367 GLN A O 1
ATOM 3005 N N . SER A 1 368 ? 5.812 10.758 8.039 1 97 368 SER A N 1
ATOM 3006 C CA . SER A 1 368 ? 5.516 9.516 8.75 1 97 368 SER A CA 1
ATOM 3007 C C . SER A 1 368 ? 6.199 9.484 10.117 1 97 368 SER A C 1
ATOM 3009 O O . SER A 1 368 ? 7.422 9.586 10.203 1 97 368 SER A O 1
ATOM 3011 N N . LEU A 1 369 ? 5.426 9.352 11.109 1 97.25 369 LEU A N 1
ATOM 3012 C CA . LEU A 1 369 ? 5.965 9.297 12.469 1 97.25 369 LEU A CA 1
ATOM 3013 C C . LEU A 1 369 ? 5.809 7.902 13.062 1 97.25 369 LEU A C 1
ATOM 3015 O O . LEU A 1 369 ? 4.781 7.25 12.859 1 97.25 369 LEU A O 1
ATOM 3019 N N . TYR A 1 370 ? 6.84 7.516 13.844 1 96.25 370 TYR A N 1
ATOM 3020 C CA . TYR A 1 370 ? 6.836 6.234 14.539 1 96.25 370 TYR A CA 1
ATOM 3021 C C . TYR A 1 370 ? 7.301 6.398 15.984 1 96.25 370 TYR A C 1
ATOM 3023 O O . TYR A 1 370 ? 8.273 7.113 16.25 1 96.25 370 TYR A O 1
ATOM 3031 N N . SER A 1 371 ? 6.598 5.738 16.859 1 95.12 371 SER A N 1
ATOM 3032 C CA . SER A 1 371 ? 7.23 5.445 18.141 1 95.12 371 SER A CA 1
ATOM 3033 C C . SER A 1 371 ? 8.32 4.391 17.984 1 95.12 371 SER A C 1
ATOM 3035 O O . SER A 1 371 ? 8.07 3.297 17.484 1 95.12 371 SER A O 1
ATOM 3037 N N . GLU A 1 372 ? 9.445 4.676 18.484 1 92.44 372 GLU A N 1
ATOM 3038 C CA . GLU A 1 372 ? 10.562 3.756 18.312 1 92.44 372 GLU A CA 1
ATOM 3039 C C . GLU A 1 372 ? 10.297 2.428 19.016 1 92.44 372 GLU A C 1
ATOM 3041 O O . GLU A 1 372 ? 10.633 1.363 18.5 1 92.44 372 GLU A O 1
ATOM 3046 N N . THR A 1 373 ? 9.719 2.566 20.109 1 91.44 373 THR A N 1
ATOM 3047 C CA . THR A 1 373 ? 9.43 1.365 20.875 1 91.44 373 THR A CA 1
ATOM 3048 C C . THR A 1 373 ? 8.492 0.437 20.109 1 91.44 373 THR A C 1
ATOM 3050 O O . THR A 1 373 ? 8.758 -0.759 19.984 1 91.44 373 THR A O 1
ATOM 3053 N N . SER A 1 374 ? 7.5 0.975 19.562 1 91 374 SER A N 1
ATOM 3054 C CA . SER A 1 374 ? 6.527 0.156 18.859 1 91 374 SER A CA 1
ATOM 3055 C C . SER A 1 374 ? 7.094 -0.346 17.531 1 91 374 SER A C 1
ATOM 3057 O O . SER A 1 374 ? 6.805 -1.469 17.109 1 91 374 SER A O 1
ATOM 3059 N N . LEU A 1 375 ? 7.883 0.47 16.906 1 93.06 375 LEU A N 1
ATOM 3060 C CA . LEU A 1 375 ? 8.484 0.081 15.641 1 93.06 375 LEU A CA 1
ATOM 3061 C C . LEU A 1 375 ? 9.477 -1.058 15.836 1 93.06 375 LEU A C 1
ATOM 3063 O O . LEU A 1 375 ? 9.43 -2.057 15.117 1 93.06 375 LEU A O 1
ATOM 3067 N N . ARG A 1 376 ? 10.281 -0.975 16.875 1 92 376 ARG A N 1
ATOM 3068 C CA . ARG A 1 376 ? 11.328 -1.963 17.141 1 92 376 ARG A CA 1
ATOM 3069 C C . ARG A 1 376 ? 10.727 -3.287 17.594 1 92 376 ARG A C 1
ATOM 3071 O O . ARG A 1 376 ? 11.375 -4.332 17.516 1 92 376 ARG A O 1
ATOM 3078 N N . ALA A 1 377 ? 9.539 -3.203 18.047 1 91.44 377 ALA A N 1
ATOM 3079 C CA . ALA A 1 377 ? 8.867 -4.41 18.516 1 91.44 377 ALA A CA 1
ATOM 3080 C C . ALA A 1 377 ? 8.359 -5.25 17.344 1 91.44 377 ALA A C 1
ATOM 3082 O O . ALA A 1 377 ? 8 -6.418 17.531 1 91.44 377 ALA A O 1
ATOM 3083 N N . LYS A 1 378 ? 8.344 -4.668 16.188 1 93.38 378 LYS A N 1
ATOM 3084 C CA . LYS A 1 378 ? 7.848 -5.379 15.016 1 93.38 378 LYS A CA 1
ATOM 3085 C C . LYS A 1 378 ? 8.867 -6.398 14.516 1 93.38 378 LYS A C 1
ATOM 3087 O O . LYS A 1 378 ? 10.07 -6.133 14.5 1 93.38 378 LYS A O 1
ATOM 3092 N N . THR A 1 379 ? 8.352 -7.488 14.039 1 91.75 379 THR A N 1
ATOM 3093 C CA . THR A 1 379 ? 9.203 -8.562 13.539 1 91.75 379 THR A CA 1
ATOM 3094 C C . THR A 1 379 ? 9.984 -8.109 12.312 1 91.75 379 THR A C 1
ATOM 3096 O O . THR A 1 379 ? 11.172 -8.422 12.18 1 91.75 379 THR A O 1
ATOM 3099 N N . PHE A 1 380 ? 9.406 -7.344 11.453 1 93.25 380 PHE A N 1
ATOM 3100 C CA . PHE A 1 380 ? 10.031 -6.93 10.203 1 93.25 380 PHE A CA 1
ATOM 3101 C C . PHE A 1 380 ? 10.516 -5.488 10.297 1 93.25 380 PHE A C 1
ATOM 3103 O O . PHE A 1 380 ? 10.602 -4.789 9.281 1 93.25 380 PHE A O 1
ATOM 3110 N N . CYS A 1 381 ? 10.797 -5.121 11.422 1 93.25 381 CYS A N 1
ATOM 3111 C CA . CYS A 1 381 ? 11.227 -3.74 11.617 1 93.25 381 CYS A CA 1
ATOM 3112 C C . CYS A 1 381 ? 12.43 -3.414 10.742 1 93.25 381 CYS A C 1
ATOM 3114 O O . CYS A 1 381 ? 13.414 -4.156 10.734 1 93.25 381 CYS A O 1
ATOM 3116 N N . LYS A 1 382 ? 12.297 -2.328 10.062 1 90.75 382 LYS A N 1
ATOM 3117 C CA . LYS A 1 382 ? 13.438 -1.823 9.312 1 90.75 382 LYS A CA 1
ATOM 3118 C C . LYS A 1 382 ? 14.523 -1.299 10.25 1 90.75 382 LYS A C 1
ATOM 3120 O O . LYS A 1 382 ? 14.227 -0.637 11.25 1 90.75 382 LYS A O 1
ATOM 3125 N N . SER A 1 383 ? 15.719 -1.563 9.859 1 87.38 383 SER A N 1
ATOM 3126 C CA . SER A 1 383 ? 16.812 -1.068 10.695 1 87.38 383 SER A CA 1
ATOM 3127 C C . SER A 1 383 ? 17 0.433 10.508 1 87.38 383 SER A C 1
ATOM 3129 O O . SER A 1 383 ? 17.125 0.918 9.383 1 87.38 383 SER A O 1
ATOM 3131 N N . LEU A 1 384 ? 16.953 1.099 11.602 1 86 384 LEU A N 1
ATOM 3132 C CA . LEU A 1 384 ? 17.219 2.531 11.625 1 86 384 LEU A CA 1
ATOM 3133 C C . LEU A 1 384 ? 18.375 2.855 12.562 1 86 384 LEU A C 1
ATOM 3135 O O . LEU A 1 384 ? 18.406 3.932 13.164 1 86 384 LEU A O 1
ATOM 3139 N N . ASN A 1 385 ? 19.203 1.956 12.641 1 80.44 385 ASN A N 1
ATOM 3140 C CA . ASN A 1 385 ? 20.312 2.066 13.578 1 80.44 385 ASN A CA 1
ATOM 3141 C C . ASN A 1 385 ? 21.25 3.219 13.219 1 80.44 385 ASN A C 1
ATOM 3143 O O . ASN A 1 385 ? 21.969 3.725 14.07 1 80.44 385 ASN A O 1
ATOM 3147 N N . TYR A 1 386 ? 21.25 3.617 11.992 1 79.94 386 TYR A N 1
ATOM 3148 C CA . TYR A 1 386 ? 22.125 4.715 11.586 1 79.94 386 TYR A CA 1
ATOM 3149 C C . TYR A 1 386 ? 21.703 6.02 12.25 1 79.94 386 TYR A C 1
ATOM 3151 O O . TYR A 1 386 ? 22.484 6.973 12.297 1 79.94 386 TYR A O 1
ATOM 3159 N N . LEU A 1 387 ? 20.531 5.996 12.789 1 82.25 387 LEU A N 1
ATOM 3160 C CA . LEU A 1 387 ? 20.062 7.184 13.492 1 82.25 387 LEU A CA 1
ATOM 3161 C C . LEU A 1 387 ? 20.641 7.246 14.898 1 82.25 387 LEU A C 1
ATOM 3163 O O . LEU A 1 387 ? 20.609 8.297 15.547 1 82.25 387 LEU A O 1
ATOM 3167 N N . ASP A 1 388 ? 21.188 6.082 15.336 1 74.5 388 ASP A N 1
ATOM 3168 C CA . ASP A 1 388 ? 21.766 6.031 16.672 1 74.5 388 ASP A CA 1
ATOM 3169 C C . ASP A 1 388 ? 23.156 6.66 16.703 1 74.5 388 ASP A C 1
ATOM 3171 O O . ASP A 1 388 ? 23.625 7.117 17.75 1 74.5 388 ASP A O 1
ATOM 3175 N N . LYS A 1 389 ? 24.094 6.426 15.594 1 60.72 389 LYS A N 1
ATOM 3176 C CA . LYS A 1 389 ? 25.484 6.879 15.547 1 60.72 389 LYS A CA 1
ATOM 3177 C C . LYS A 1 389 ? 25.562 8.398 15.477 1 60.72 389 LYS A C 1
ATOM 3179 O O . LYS A 1 389 ? 26.594 8.992 15.797 1 60.72 389 LYS A O 1
ATOM 3184 N N . ASN A 1 390 ? 24.891 8.852 14.672 1 48.97 390 ASN A N 1
ATOM 3185 C CA . ASN A 1 390 ? 25.172 10.25 14.375 1 48.97 390 ASN A CA 1
ATOM 3186 C C . ASN A 1 390 ? 25.266 11.094 15.648 1 48.97 390 ASN A C 1
ATOM 3188 O O . ASN A 1 390 ? 25.516 12.297 15.586 1 48.97 390 ASN A O 1
ATOM 3192 N N . TYR A 1 391 ? 24.609 10.852 16.812 1 40.25 391 TYR A N 1
ATOM 3193 C CA . TYR A 1 391 ? 24.781 11.93 17.781 1 40.25 391 TYR A CA 1
ATOM 3194 C C . TYR A 1 391 ? 25.688 11.492 18.938 1 40.25 391 TYR A C 1
ATOM 3196 O O . TYR A 1 391 ? 25.625 10.336 19.375 1 40.25 391 TYR A O 1
ATOM 3204 N N . MET B 1 1 ? -14.141 17.438 -12.539 1 30.91 1 MET B N 1
ATOM 3205 C CA . MET B 1 1 ? -15.312 16.703 -13 1 30.91 1 MET B CA 1
ATOM 3206 C C . MET B 1 1 ? -15.273 15.258 -12.516 1 30.91 1 MET B C 1
ATOM 3208 O O . MET B 1 1 ? -14.211 14.641 -12.477 1 30.91 1 MET B O 1
ATOM 3212 N N . PRO B 1 2 ? -16.203 14.789 -11.68 1 39.56 2 PRO B N 1
ATOM 3213 C CA . PRO B 1 2 ? -16.234 13.359 -11.375 1 39.56 2 PRO B CA 1
ATOM 3214 C C . PRO B 1 2 ? -15.984 12.484 -12.602 1 3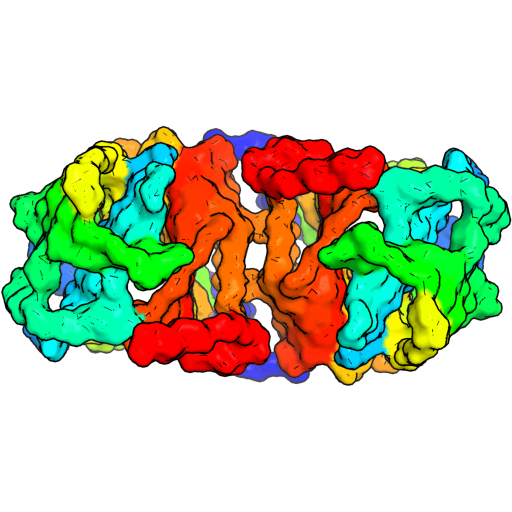9.56 2 PRO B C 1
ATOM 3216 O O . PRO B 1 2 ? -16.344 12.867 -13.719 1 39.56 2 PRO B O 1
ATOM 3219 N N . ASN B 1 3 ? -14.883 11.906 -12.672 1 43.59 3 ASN B N 1
ATOM 3220 C CA . ASN B 1 3 ? -14.641 11.031 -13.812 1 43.59 3 ASN B CA 1
ATOM 3221 C C . ASN B 1 3 ? -15.922 10.359 -14.281 1 43.59 3 ASN B C 1
ATOM 3223 O O . ASN B 1 3 ? -16.531 9.594 -13.539 1 43.59 3 ASN B O 1
ATOM 3227 N N . ARG B 1 4 ? -16.703 10.875 -15.234 1 44.12 4 ARG B N 1
ATOM 3228 C CA . ARG B 1 4 ? -17.906 10.406 -15.914 1 44.12 4 ARG B CA 1
ATOM 3229 C C . ARG B 1 4 ? -17.828 8.914 -16.219 1 44.12 4 ARG B C 1
ATOM 3231 O O . ARG B 1 4 ? -18.828 8.297 -16.578 1 44.12 4 ARG B O 1
ATOM 3238 N N . SER B 1 5 ? -16.625 8.367 -16.562 1 54.12 5 SER B N 1
ATOM 3239 C CA . SER B 1 5 ? -16.562 7.031 -17.141 1 54.12 5 SER B CA 1
ATOM 3240 C C . SER B 1 5 ? -16.828 5.957 -16.094 1 54.12 5 SER B C 1
ATOM 3242 O O . SER B 1 5 ? -17.047 4.793 -16.438 1 54.12 5 SER B O 1
ATOM 3244 N N . GLY B 1 6 ? -17.141 6.258 -14.891 1 77.25 6 GLY B N 1
ATOM 3245 C CA . GLY B 1 6 ? -17.453 5.328 -13.82 1 77.25 6 GLY B CA 1
ATOM 3246 C C . GLY B 1 6 ? -16.25 4.574 -13.305 1 77.25 6 GLY B C 1
ATOM 3247 O O . GLY B 1 6 ? -16.359 3.73 -12.414 1 77.25 6 GLY B O 1
ATOM 3248 N N . THR B 1 7 ? -15.086 4.812 -14.047 1 87.5 7 THR B N 1
ATOM 3249 C CA . THR B 1 7 ? -13.875 4.125 -13.617 1 87.5 7 THR B CA 1
ATOM 3250 C C . THR B 1 7 ? -12.883 5.113 -13.008 1 87.5 7 THR B C 1
ATOM 3252 O O . THR B 1 7 ? -12.953 6.316 -13.266 1 87.5 7 THR B O 1
ATOM 3255 N N . PHE B 1 8 ? -12.125 4.602 -12.211 1 90.38 8 PHE B N 1
ATOM 3256 C CA . PHE B 1 8 ? -11.008 5.379 -11.688 1 90.38 8 PHE B CA 1
ATOM 3257 C C . PHE B 1 8 ? -9.688 4.684 -11.984 1 90.38 8 PHE B C 1
ATOM 3259 O O . PHE B 1 8 ? -9.641 3.463 -12.141 1 90.38 8 PHE B O 1
ATOM 3266 N N . PHE B 1 9 ? -8.641 5.488 -12.195 1 90.38 9 PHE B N 1
ATOM 3267 C CA . PHE B 1 9 ? -7.344 5.02 -12.664 1 90.38 9 PHE B CA 1
ATOM 3268 C C . PHE B 1 9 ? -7.488 4.246 -13.969 1 90.38 9 PHE B C 1
ATOM 3270 O O . PHE B 1 9 ? -6.844 3.213 -14.164 1 90.38 9 PHE B O 1
ATOM 3277 N N . ASP B 1 10 ? -8.391 4.578 -14.781 1 88.94 10 ASP B N 1
ATOM 3278 C CA . ASP B 1 10 ? -8.625 4.141 -16.156 1 88.94 10 ASP B CA 1
ATOM 3279 C C . ASP B 1 10 ? -9.344 2.793 -16.188 1 88.94 10 ASP B C 1
ATOM 3281 O O . ASP B 1 10 ? -10.078 2.498 -17.125 1 88.94 10 ASP B O 1
ATOM 3285 N N . TYR B 1 11 ? -9.188 1.979 -15.125 1 93.25 11 TYR B N 1
ATOM 3286 C CA . TYR B 1 11 ? -9.641 0.606 -15.312 1 93.25 11 TYR B CA 1
ATOM 3287 C C . TYR B 1 11 ? -10.508 0.157 -14.133 1 93.25 11 TYR B C 1
ATOM 3289 O O . TYR B 1 11 ? -11.297 -0.779 -14.258 1 93.25 11 TYR B O 1
ATOM 3297 N N . TYR B 1 12 ? -10.406 0.748 -13.016 1 95.25 12 TYR B N 1
ATOM 3298 C CA . TYR B 1 12 ? -11.039 0.232 -11.805 1 95.25 12 TYR B CA 1
ATOM 3299 C C . TYR B 1 12 ? -12.422 0.846 -11.609 1 95.25 12 TYR B C 1
ATOM 3301 O O . TYR B 1 12 ? -12.656 1.988 -12.008 1 95.25 12 TYR B O 1
ATOM 3309 N N . LYS B 1 13 ? -13.242 0.144 -10.961 1 93.38 13 LYS B N 1
ATOM 3310 C CA . LYS B 1 13 ? -14.617 0.604 -10.758 1 93.38 13 LYS B CA 1
ATOM 3311 C C . LYS B 1 13 ? -14.953 0.687 -9.273 1 93.38 13 LYS B C 1
ATOM 3313 O O . LYS B 1 13 ? -14.422 -0.08 -8.469 1 93.38 13 LYS B O 1
ATOM 3318 N N . LEU B 1 14 ? -15.828 1.58 -9.016 1 92.38 14 LEU B N 1
ATOM 3319 C CA . LEU B 1 14 ? -16.391 1.7 -7.68 1 92.38 14 LEU B CA 1
ATOM 3320 C C . LEU B 1 14 ? -17.75 1.008 -7.602 1 92.38 14 LEU B C 1
ATOM 3322 O O . LEU B 1 14 ? -18.422 0.819 -8.625 1 92.38 14 LEU B O 1
ATOM 3326 N N . PRO B 1 15 ? -18.125 0.617 -6.348 1 91.69 15 PRO B N 1
ATOM 3327 C CA . PRO B 1 15 ? -19.484 0.082 -6.215 1 91.69 15 PRO B CA 1
ATOM 3328 C C . PRO B 1 15 ? -20.547 1.083 -6.637 1 91.69 15 PRO B C 1
ATOM 3330 O O . PRO B 1 15 ? -20.547 2.227 -6.176 1 91.69 15 PRO B O 1
ATOM 3333 N N . GLY B 1 16 ? -21.422 0.651 -7.508 1 89.19 16 GLY B N 1
ATOM 3334 C CA . GLY B 1 16 ? -22.531 1.473 -7.953 1 89.19 16 GLY B CA 1
ATOM 3335 C C . GLY B 1 16 ? -23.766 1.309 -7.098 1 89.19 16 GLY B C 1
ATOM 3336 O O . GLY B 1 16 ? -23.75 0.609 -6.086 1 89.19 16 GLY B O 1
ATOM 3337 N N . PRO B 1 17 ? -24.812 1.936 -7.52 1 90.19 17 PRO B N 1
ATOM 3338 C CA . PRO B 1 17 ? -26.031 1.897 -6.715 1 90.19 17 PRO B CA 1
ATOM 3339 C C . PRO B 1 17 ? -26.625 0.493 -6.605 1 90.19 17 PRO B C 1
ATOM 3341 O O . PRO B 1 17 ? -27.297 0.175 -5.617 1 90.19 17 PRO B O 1
ATOM 3344 N N . TRP B 1 18 ? -26.344 -0.353 -7.586 1 93.88 18 TRP B N 1
ATOM 3345 C CA . TRP B 1 18 ? -26.938 -1.687 -7.609 1 93.88 18 TRP B CA 1
ATOM 3346 C C . TRP B 1 18 ? -25.969 -2.725 -7.07 1 93.88 18 TRP B C 1
ATOM 3348 O O . TRP B 1 18 ? -26.219 -3.928 -7.152 1 93.88 18 TRP B O 1
ATOM 3358 N N . TYR B 1 19 ? -24.938 -2.328 -6.555 1 94.81 19 TYR B N 1
ATOM 3359 C CA . TYR B 1 19 ? -23.875 -3.223 -6.129 1 94.81 19 TYR B CA 1
ATOM 3360 C C . TYR B 1 19 ? -24.406 -4.285 -5.172 1 94.81 19 TYR B C 1
ATOM 3362 O O . TYR B 1 19 ? -24.172 -5.48 -5.371 1 94.81 19 TYR B O 1
ATOM 3370 N N . ASN B 1 20 ? -25.188 -3.863 -4.176 1 96.12 20 ASN B N 1
ATOM 3371 C CA . ASN B 1 20 ? -25.641 -4.797 -3.152 1 96.12 20 ASN B CA 1
ATOM 3372 C C . ASN B 1 20 ? -26.609 -5.832 -3.727 1 96.12 20 ASN B C 1
ATOM 3374 O O . ASN B 1 20 ? -26.562 -7.004 -3.35 1 96.12 20 ASN B O 1
ATOM 3378 N N . VAL B 1 21 ? -27.422 -5.379 -4.559 1 97.12 21 VAL B N 1
ATOM 3379 C CA . VAL B 1 21 ? -28.359 -6.281 -5.203 1 97.12 21 VAL B CA 1
ATOM 3380 C C . VAL B 1 21 ? -27.625 -7.277 -6.086 1 97.12 21 VAL B C 1
ATOM 3382 O O . VAL B 1 21 ? -27.859 -8.484 -6.004 1 97.12 21 VAL B O 1
ATOM 3385 N N . LYS B 1 22 ? -26.734 -6.723 -6.914 1 95.62 22 LYS B N 1
ATOM 3386 C CA . LYS B 1 22 ? -25.938 -7.59 -7.773 1 95.62 22 LYS B CA 1
ATOM 3387 C C . LYS B 1 22 ? -25.141 -8.594 -6.949 1 95.62 22 LYS B C 1
ATOM 3389 O O . LYS B 1 22 ? -25.078 -9.773 -7.285 1 95.62 22 LYS B O 1
ATOM 3394 N N . TYR B 1 23 ? -24.578 -8.125 -5.898 1 97 23 TYR B N 1
ATOM 3395 C CA . TYR B 1 23 ? -23.781 -8.984 -5.031 1 97 23 TYR B CA 1
ATOM 3396 C C . TYR B 1 23 ? -24.594 -10.164 -4.527 1 97 23 TYR B C 1
ATOM 3398 O O . TYR B 1 23 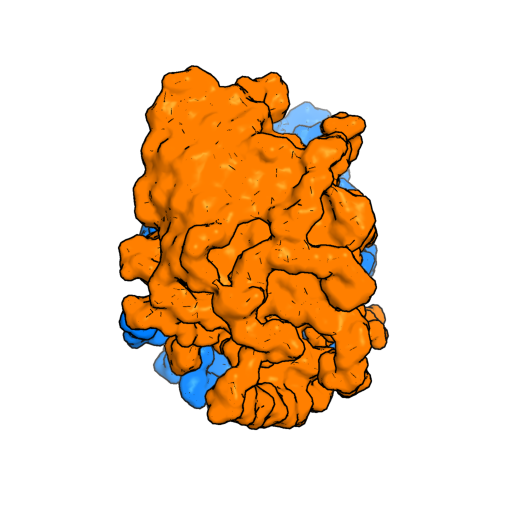? -24.156 -11.312 -4.594 1 97 23 TYR B O 1
ATOM 3406 N N . THR B 1 24 ? -25.75 -9.859 -4.059 1 98.06 24 THR B N 1
ATOM 3407 C CA . THR B 1 24 ? -26.609 -10.891 -3.502 1 98.06 24 THR B CA 1
ATOM 3408 C C . THR B 1 24 ? -26.984 -11.914 -4.57 1 98.06 24 THR B C 1
ATOM 3410 O O . THR B 1 24 ? -26.922 -13.125 -4.336 1 98.06 24 THR B O 1
ATOM 3413 N N . ILE B 1 25 ? -27.328 -11.438 -5.695 1 96.75 25 ILE B N 1
ATOM 3414 C CA . ILE B 1 25 ? -27.703 -12.312 -6.793 1 96.75 25 ILE B CA 1
ATOM 3415 C C . ILE B 1 25 ? -26.531 -13.195 -7.191 1 96.75 25 ILE B C 1
ATOM 3417 O O . ILE B 1 25 ? -26.656 -14.422 -7.266 1 96.75 25 ILE B O 1
ATOM 3421 N N . TYR B 1 26 ? -25.391 -12.602 -7.391 1 95.38 26 TYR B N 1
ATOM 3422 C CA . TYR B 1 26 ? -24.219 -13.344 -7.855 1 95.38 26 TYR B CA 1
ATOM 3423 C C . TYR B 1 26 ? -23.734 -14.32 -6.789 1 95.38 26 TYR B C 1
ATOM 3425 O O . TYR B 1 26 ? -23.25 -15.406 -7.109 1 95.38 26 TYR B O 1
ATOM 3433 N N . TYR B 1 27 ? -23.828 -13.938 -5.543 1 97.44 27 TYR B N 1
ATOM 3434 C CA . TYR B 1 27 ? -23.453 -14.859 -4.473 1 97.44 27 TYR B CA 1
ATOM 3435 C C . TYR B 1 27 ? -24.234 -16.156 -4.574 1 97.44 27 TYR B C 1
ATOM 3437 O O . TYR B 1 27 ? -23.656 -17.25 -4.52 1 97.44 27 TYR B O 1
ATOM 3445 N N . TRP B 1 28 ? -25.5 -16.031 -4.797 1 97.44 28 TRP B N 1
ATOM 3446 C CA . TRP B 1 28 ? -26.344 -17.219 -4.859 1 97.44 28 TRP B CA 1
ATOM 3447 C C . TRP B 1 28 ? -26.125 -17.984 -6.16 1 97.44 28 TRP B C 1
ATOM 3449 O O . TRP B 1 28 ? -26.109 -19.219 -6.168 1 97.44 28 TRP B O 1
ATOM 3459 N N . VAL B 1 29 ? -25.922 -17.266 -7.23 1 94.31 29 VAL B N 1
ATOM 3460 C CA . VAL B 1 29 ? -25.641 -17.906 -8.508 1 94.31 29 VAL B CA 1
ATOM 3461 C C . VAL B 1 29 ? -24.375 -18.75 -8.406 1 94.31 29 VAL B C 1
ATOM 3463 O O . VAL B 1 29 ? -24.375 -19.938 -8.75 1 94.31 29 VAL B O 1
ATOM 3466 N N . PHE B 1 30 ? -23.344 -18.172 -7.867 1 94.69 30 PHE B N 1
ATOM 3467 C CA . PHE B 1 30 ? -22.078 -18.891 -7.77 1 94.69 30 PHE B CA 1
ATOM 3468 C C . PHE B 1 30 ? -22.188 -20.047 -6.773 1 94.69 30 PHE B C 1
ATOM 3470 O O . PHE B 1 30 ? -21.578 -21.109 -6.973 1 94.69 30 PHE B O 1
ATOM 3477 N N . THR B 1 31 ? -22.953 -19.844 -5.742 1 96.88 31 THR B N 1
ATOM 3478 C CA . THR B 1 31 ? -23.125 -20.891 -4.754 1 96.88 31 THR B CA 1
ATOM 3479 C C . THR B 1 31 ? -23.859 -22.094 -5.363 1 96.88 31 THR B C 1
ATOM 3481 O O . THR B 1 31 ? -23.453 -23.234 -5.164 1 96.88 31 THR B O 1
ATOM 3484 N N . VAL B 1 32 ? -24.891 -21.797 -6.094 1 96.38 32 VAL B N 1
ATOM 3485 C CA . VAL B 1 32 ? -25.672 -22.859 -6.723 1 96.38 32 VAL B CA 1
ATOM 3486 C C . VAL B 1 32 ? -24.828 -23.578 -7.762 1 96.38 32 VAL B C 1
ATOM 3488 O O . VAL B 1 32 ? -24.812 -24.812 -7.801 1 96.38 32 VAL B O 1
ATOM 3491 N N . ILE B 1 33 ? -24.125 -22.844 -8.555 1 92.19 33 ILE B N 1
ATOM 3492 C CA . ILE B 1 33 ? -23.297 -23.422 -9.594 1 92.19 33 ILE B CA 1
ATOM 3493 C C . ILE B 1 33 ? -22.234 -24.328 -8.953 1 92.19 33 ILE B C 1
ATOM 3495 O O . ILE B 1 33 ? -22.047 -25.469 -9.375 1 92.19 33 ILE B O 1
ATOM 3499 N N . LYS B 1 34 ? -21.625 -23.812 -8 1 93.94 34 LYS B N 1
ATOM 3500 C CA . LYS B 1 34 ? -20.594 -24.578 -7.301 1 93.94 34 LYS B CA 1
ATOM 3501 C C . LYS B 1 34 ? -21.172 -25.859 -6.711 1 93.94 34 LYS B C 1
ATOM 3503 O O . LYS B 1 34 ? -20.562 -26.938 -6.82 1 93.94 34 LYS B O 1
ATOM 3508 N N . THR B 1 35 ? -22.328 -25.75 -6.133 1 95.88 35 THR B N 1
ATOM 3509 C CA . THR B 1 35 ? -22.969 -26.906 -5.527 1 95.88 35 THR B CA 1
ATOM 3510 C C . THR B 1 35 ? -23.312 -27.953 -6.582 1 95.88 35 THR B C 1
ATOM 3512 O O . THR B 1 35 ? -23.062 -29.141 -6.379 1 95.88 35 THR B O 1
ATOM 3515 N N . ILE B 1 36 ? -23.781 -27.531 -7.629 1 95 36 ILE B N 1
ATOM 3516 C CA . ILE B 1 36 ? -24.156 -28.438 -8.719 1 95 36 ILE B CA 1
ATOM 3517 C C . ILE B 1 36 ? -22.906 -29.125 -9.266 1 95 36 ILE B C 1
ATOM 3519 O O . ILE B 1 36 ? -22.906 -30.344 -9.453 1 95 36 ILE B O 1
ATOM 3523 N N . LEU B 1 37 ? -21.875 -28.344 -9.508 1 93.94 37 LEU B N 1
ATOM 3524 C CA . LEU B 1 37 ? -20.625 -28.891 -10.047 1 93.94 37 LEU B CA 1
ATOM 3525 C C . LEU B 1 37 ? -20.047 -29.953 -9.102 1 93.94 37 LEU B C 1
ATOM 3527 O O . LEU B 1 37 ? -19.578 -30.984 -9.547 1 93.94 37 LEU B O 1
ATOM 3531 N N . HIS B 1 38 ? -20.188 -29.703 -7.859 1 94.12 38 HIS B N 1
ATOM 3532 C CA . HIS B 1 38 ? -19.656 -30.656 -6.883 1 94.12 38 HIS B CA 1
ATOM 3533 C C . HIS B 1 38 ? -20.562 -31.875 -6.746 1 94.12 38 HIS B C 1
ATOM 3535 O O . HIS B 1 38 ? -20.078 -33 -6.617 1 94.12 38 HIS B O 1
ATOM 3541 N N . LEU B 1 39 ? -21.844 -31.609 -6.758 1 95.31 39 LEU B N 1
ATOM 3542 C CA . LEU B 1 39 ? -22.797 -32.719 -6.637 1 95.31 39 LEU B CA 1
ATOM 3543 C C . LEU B 1 39 ? -22.641 -33.688 -7.789 1 95.31 39 LEU B C 1
ATOM 3545 O O . LEU B 1 39 ? -22.688 -34.906 -7.582 1 95.31 39 LEU B O 1
ATOM 3549 N N . PHE B 1 40 ? -22.391 -33.219 -8.945 1 94.94 40 PHE B N 1
ATOM 3550 C CA . PHE B 1 40 ? -22.312 -34.062 -10.133 1 94.94 40 PHE B CA 1
ATOM 3551 C C . PHE B 1 40 ? -20.875 -34.375 -10.492 1 94.94 40 PHE B C 1
ATOM 3553 O O . PHE B 1 40 ? -20.594 -34.969 -11.547 1 94.94 40 PHE B O 1
ATOM 3560 N N . ASN B 1 41 ? -19.969 -33.906 -9.719 1 94.31 41 ASN B N 1
ATOM 3561 C CA . ASN B 1 41 ? -18.531 -34.156 -9.867 1 94.31 41 ASN B CA 1
ATOM 3562 C C . ASN B 1 41 ? -18.031 -33.688 -11.234 1 94.31 41 ASN B C 1
ATOM 3564 O O . ASN B 1 41 ? -17.312 -34.406 -11.914 1 94.31 41 ASN B O 1
ATOM 3568 N N . ILE B 1 42 ? -18.469 -32.531 -11.664 1 92.81 42 ILE B N 1
ATOM 3569 C CA . ILE B 1 42 ? -18.016 -31.906 -12.906 1 92.81 42 ILE B CA 1
ATOM 3570 C C . ILE B 1 42 ? -16.812 -31.016 -12.625 1 92.81 42 ILE B C 1
ATOM 3572 O O . ILE B 1 42 ? -16.875 -30.109 -11.789 1 92.81 42 ILE B O 1
ATOM 3576 N N . HIS B 1 43 ? -15.797 -31.219 -13.312 1 91.69 43 HIS B N 1
ATOM 3577 C CA . HIS B 1 43 ? -14.57 -30.484 -13.023 1 91.69 43 HIS B CA 1
ATOM 3578 C C . HIS B 1 43 ? -14.312 -29.406 -14.07 1 91.69 43 HIS B C 1
ATOM 3580 O O . HIS B 1 43 ? -14.211 -28.234 -13.734 1 91.69 43 HIS B O 1
ATOM 3586 N N . THR B 1 44 ? -14.125 -29.797 -15.305 1 88.38 44 THR B N 1
ATOM 3587 C CA . THR B 1 44 ? -13.922 -28.859 -16.391 1 88.38 44 THR B CA 1
ATOM 3588 C C . THR B 1 44 ? -14.68 -29.297 -17.641 1 88.38 44 THR B C 1
ATOM 3590 O O . THR B 1 44 ? -15.227 -30.406 -17.688 1 88.38 44 THR B O 1
ATOM 3593 N N . LYS B 1 45 ? -14.625 -28.406 -18.562 1 84.31 45 LYS B N 1
ATOM 3594 C CA . LYS B 1 45 ? -15.211 -28.75 -19.859 1 84.31 45 LYS B CA 1
ATOM 3595 C C . LYS B 1 45 ? -14.398 -29.828 -20.578 1 84.31 45 LYS B C 1
ATOM 3597 O O . LYS B 1 45 ? -14.906 -30.484 -21.469 1 84.31 45 LYS B O 1
ATOM 3602 N N . HIS B 1 46 ? -13.188 -30.016 -20.125 1 88.62 46 HIS B N 1
ATOM 3603 C CA . HIS B 1 46 ? -12.289 -30.984 -20.766 1 88.62 46 HIS B CA 1
ATOM 3604 C C . HIS B 1 46 ? -12.133 -32.25 -19.938 1 88.62 46 HIS B C 1
ATOM 3606 O O . HIS B 1 46 ? -11.25 -33.062 -20.188 1 88.62 46 HIS B O 1
ATOM 3612 N N . GLY B 1 47 ? -12.891 -32.344 -18.891 1 91.19 47 GLY B N 1
ATOM 3613 C CA . GLY B 1 47 ? -12.828 -33.531 -18.047 1 91.19 47 GLY B CA 1
ATOM 3614 C C . GLY B 1 47 ? -12.125 -33.281 -16.734 1 91.19 47 GLY B C 1
ATOM 3615 O O . GLY B 1 47 ? -12.078 -32.125 -16.25 1 91.19 47 GLY B O 1
ATOM 3616 N N . LYS B 1 48 ? -11.641 -34.375 -16.219 1 94.94 48 LYS B N 1
ATOM 3617 C CA . LYS B 1 48 ? -11.016 -34.312 -14.891 1 94.94 48 LYS B CA 1
ATOM 3618 C C . LYS B 1 48 ? -9.57 -33.844 -14.992 1 94.94 48 LYS B C 1
ATOM 3620 O O . LYS B 1 48 ? -8.898 -34.062 -16 1 94.94 48 LYS B O 1
ATOM 3625 N N . PRO B 1 49 ? -9.172 -33.188 -13.891 1 95.75 49 PRO B N 1
ATOM 3626 C CA . PRO B 1 49 ? -7.781 -32.719 -13.898 1 95.75 49 PRO B CA 1
ATOM 3627 C C . PRO B 1 49 ? -6.785 -33.875 -14.125 1 95.75 49 PRO B C 1
ATOM 3629 O O . PRO B 1 49 ? -5.758 -33.656 -14.781 1 95.75 49 PRO B O 1
ATOM 3632 N N . GLU B 1 50 ? -7.051 -35 -13.648 1 95.56 50 GLU B N 1
ATOM 3633 C CA . GLU B 1 50 ? -6.16 -36.156 -13.781 1 95.56 50 GLU B CA 1
ATOM 3634 C C . GLU B 1 50 ? -5.922 -36.5 -15.25 1 95.56 50 GLU B C 1
ATOM 3636 O O . GLU B 1 50 ? -4.816 -36.875 -15.633 1 95.56 50 GLU B O 1
ATOM 3641 N N . ASP B 1 51 ? -6.887 -36.281 -16.047 1 94.62 51 ASP B N 1
ATOM 3642 C CA . ASP B 1 51 ? -6.809 -36.625 -17.469 1 94.62 51 ASP B CA 1
ATOM 3643 C C . ASP B 1 51 ? -6.156 -35.5 -18.266 1 94.62 51 ASP B C 1
ATOM 3645 O O . ASP B 1 51 ? -5.785 -35.688 -19.422 1 94.62 51 ASP B O 1
ATOM 3649 N N . ASN B 1 52 ? -5.984 -34.375 -17.656 1 94.44 52 ASN B N 1
ATOM 3650 C CA . ASN B 1 52 ? -5.52 -33.219 -18.375 1 94.44 52 ASN B CA 1
ATOM 3651 C C . ASN B 1 52 ? -4.227 -32.656 -17.766 1 94.44 52 ASN B C 1
ATOM 3653 O O . ASN B 1 52 ? -3.859 -31.516 -18.031 1 94.44 52 ASN B O 1
ATOM 3657 N N . ASP B 1 53 ? -3.586 -33.5 -17.016 1 96.38 53 ASP B N 1
ATOM 3658 C CA . ASP B 1 53 ? -2.422 -33.031 -16.281 1 96.38 53 ASP B CA 1
ATOM 3659 C C . ASP B 1 53 ? -1.202 -32.906 -17.188 1 96.38 53 ASP B C 1
ATOM 3661 O O . ASP B 1 53 ? -0.32 -32.062 -16.953 1 96.38 53 ASP B O 1
ATOM 3665 N N . GLY B 1 54 ? -1.131 -33.656 -18.219 1 92.56 54 GLY B N 1
ATOM 3666 C CA . GLY B 1 54 ? -0.01 -33.656 -19.141 1 92.56 54 GLY B CA 1
ATOM 3667 C C . GLY B 1 54 ? -0.205 -32.688 -20.297 1 92.56 54 GLY B C 1
ATOM 3668 O O . GLY B 1 54 ? -1.225 -32 -20.375 1 92.56 54 GLY B O 1
ATOM 3669 N N . PRO B 1 55 ? 0.772 -32.688 -21.188 1 91.94 55 PRO B N 1
ATOM 3670 C CA . PRO B 1 55 ? 0.702 -31.75 -22.312 1 91.94 55 PRO B CA 1
ATOM 3671 C C . PRO B 1 55 ? -0.422 -32.094 -23.297 1 91.94 55 PRO B C 1
ATOM 3673 O O . PRO B 1 55 ? -0.677 -33.281 -23.562 1 91.94 55 PRO B O 1
ATOM 3676 N N . HIS B 1 56 ? -1.027 -31.031 -23.766 1 90.25 56 HIS B N 1
ATOM 3677 C CA . HIS B 1 56 ? -2.068 -31.172 -24.781 1 90.25 56 HIS B CA 1
ATOM 3678 C C . HIS B 1 56 ? -1.509 -30.953 -26.188 1 90.25 56 HIS B C 1
ATOM 3680 O O . HIS B 1 56 ? -0.516 -30.234 -26.359 1 90.25 56 HIS B O 1
ATOM 3686 N N . LYS B 1 57 ? -2.211 -31.609 -27.078 1 86.5 57 LYS B N 1
ATOM 3687 C CA . LYS B 1 57 ? -1.955 -31.219 -28.469 1 86.5 57 LYS B CA 1
ATOM 3688 C C . LYS B 1 57 ? -2.59 -29.875 -28.781 1 86.5 57 LYS B C 1
ATOM 3690 O O . LYS B 1 57 ? -3.785 -29.672 -28.547 1 86.5 57 LYS B O 1
ATOM 3695 N N . LEU B 1 58 ? -1.741 -28.984 -29.281 1 86.62 58 LEU B N 1
ATOM 3696 C CA . LEU B 1 58 ? -2.252 -27.656 -29.594 1 86.62 58 LEU B CA 1
ATOM 3697 C C . LEU B 1 58 ? -3.029 -27.688 -30.906 1 86.62 58 LEU B C 1
ATOM 3699 O O . LEU B 1 58 ? -2.617 -28.328 -31.875 1 86.62 58 LEU B O 1
ATOM 3703 N N . ASN B 1 59 ? -4.145 -27.078 -30.859 1 84.38 59 ASN B N 1
ATOM 3704 C CA . ASN B 1 59 ? -5.023 -26.984 -32.031 1 84.38 59 ASN B CA 1
ATOM 3705 C C . ASN B 1 59 ? -5.914 -25.75 -31.953 1 84.38 59 ASN B C 1
ATOM 3707 O O . ASN B 1 59 ? -5.574 -24.766 -31.297 1 84.38 59 ASN B O 1
ATOM 3711 N N . GLU B 1 60 ? -6.969 -25.797 -32.656 1 81.94 60 GLU B N 1
ATOM 3712 C CA . GLU B 1 60 ? -7.871 -24.641 -32.719 1 81.94 60 GLU B CA 1
ATOM 3713 C C . GLU B 1 60 ? -8.648 -24.484 -31.422 1 81.94 60 GLU B C 1
ATOM 3715 O O . GLU B 1 60 ? -9.086 -23.375 -31.094 1 81.94 60 GLU B O 1
ATOM 3720 N N . ILE B 1 61 ? -8.719 -25.531 -30.734 1 83.19 61 ILE B N 1
ATOM 3721 C CA . ILE B 1 61 ? -9.484 -25.516 -29.5 1 83.19 61 ILE B CA 1
ATOM 3722 C C . ILE B 1 61 ? -8.562 -25.172 -28.328 1 83.19 61 ILE B C 1
ATOM 3724 O O . ILE B 1 61 ? -8.945 -24.422 -27.438 1 83.19 61 ILE B O 1
ATOM 3728 N N . ILE B 1 62 ? -7.426 -25.75 -28.375 1 88 62 ILE B N 1
ATOM 3729 C CA . ILE B 1 62 ? -6.406 -25.469 -27.359 1 88 62 ILE B CA 1
ATOM 3730 C C . ILE B 1 62 ? -5.242 -24.719 -28.016 1 88 62 ILE B C 1
ATOM 3732 O O . ILE B 1 62 ? -4.398 -25.328 -28.672 1 88 62 ILE B O 1
ATOM 3736 N N . GLY B 1 63 ? -5.25 -23.422 -27.719 1 86.31 63 GLY B N 1
ATOM 3737 C CA . GLY B 1 63 ? -4.25 -22.594 -28.375 1 86.31 63 GLY B CA 1
ATOM 3738 C C . GLY B 1 63 ? -3.023 -22.359 -27.516 1 86.31 63 GLY B C 1
ATOM 3739 O O . GLY B 1 63 ? -1.98 -21.938 -28.016 1 86.31 63 GLY B O 1
ATOM 3740 N N . TYR B 1 64 ? -3.102 -22.625 -26.266 1 89.5 64 TYR B N 1
ATOM 3741 C CA . TYR B 1 64 ? -1.941 -22.562 -25.391 1 89.5 64 TYR B CA 1
ATOM 3742 C C . TYR B 1 64 ? -2.014 -23.625 -24.312 1 89.5 64 TYR B C 1
ATOM 3744 O O . TYR B 1 64 ? -3.096 -24.125 -23.984 1 89.5 64 TYR B O 1
ATOM 3752 N N . ASP B 1 65 ? -0.891 -24 -23.797 1 91.81 65 ASP B N 1
ATOM 3753 C CA . ASP B 1 65 ? -0.709 -25.031 -22.781 1 91.81 65 ASP B CA 1
ATOM 3754 C C . ASP B 1 65 ? 0.473 -24.703 -21.875 1 91.81 65 ASP B C 1
ATOM 3756 O O . ASP B 1 65 ? 1.629 -24.797 -22.297 1 91.81 65 ASP B O 1
ATOM 3760 N N . ALA B 1 66 ? 0.091 -24.328 -20.578 1 93.06 66 ALA B N 1
ATOM 3761 C CA . ALA B 1 66 ? 1.139 -23.781 -19.734 1 93.06 66 ALA B CA 1
ATOM 3762 C C . ALA B 1 66 ? 1.171 -24.469 -18.375 1 93.06 66 ALA B C 1
ATOM 3764 O O . ALA B 1 66 ? 0.134 -24.906 -17.875 1 93.06 66 ALA B O 1
ATOM 3765 N N . THR B 1 67 ? 2.316 -24.609 -17.828 1 95.5 67 THR B N 1
ATOM 3766 C CA . THR B 1 67 ? 2.516 -25.078 -16.453 1 95.5 67 THR B CA 1
ATOM 3767 C C . THR B 1 67 ? 3.646 -24.312 -15.789 1 95.5 67 THR B C 1
ATOM 3769 O O . THR B 1 67 ? 4.633 -23.953 -16.438 1 95.5 67 THR B O 1
ATOM 3772 N N . TRP B 1 68 ? 3.461 -23.938 -14.578 1 96.88 68 TRP B N 1
ATOM 3773 C CA . TRP B 1 68 ? 4.395 -23.203 -13.734 1 96.88 68 TRP B CA 1
ATOM 3774 C C . TRP B 1 68 ? 4.527 -23.859 -12.367 1 96.88 68 TRP B C 1
ATOM 3776 O O . TRP B 1 68 ? 3.523 -24.188 -11.727 1 96.88 68 TRP B O 1
ATOM 3786 N N . ILE B 1 69 ? 5.715 -24.188 -11.945 1 98.25 69 ILE B N 1
ATOM 3787 C CA . ILE B 1 69 ? 6 -24.734 -10.625 1 98.25 69 ILE B CA 1
ATOM 3788 C C . ILE B 1 69 ? 7.02 -23.859 -9.906 1 98.25 69 ILE B C 1
ATOM 3790 O O . ILE B 1 69 ? 8.094 -23.578 -10.445 1 98.25 69 ILE B O 1
ATOM 3794 N N . GLY B 1 70 ? 6.668 -23.359 -8.797 1 98.25 70 GLY B N 1
ATOM 3795 C CA . GLY B 1 70 ? 7.59 -22.531 -8.031 1 98.25 70 GLY B CA 1
ATOM 3796 C C . GLY B 1 70 ? 7.461 -22.719 -6.531 1 98.25 70 GLY B C 1
ATOM 3797 O O . GLY B 1 70 ? 6.363 -22.953 -6.023 1 98.25 70 GLY B O 1
ATOM 3798 N N . GLY B 1 71 ? 8.57 -22.547 -5.855 1 97.88 71 GLY B N 1
ATOM 3799 C CA . GLY B 1 71 ? 8.539 -22.672 -4.406 1 97.88 71 GLY B CA 1
ATOM 3800 C C . GLY B 1 71 ? 9.906 -22.516 -3.766 1 97.88 71 GLY B C 1
ATOM 3801 O O . GLY B 1 71 ? 10.82 -21.938 -4.367 1 97.88 71 GLY B O 1
ATOM 3802 N N . THR B 1 72 ? 9.945 -22.875 -2.516 1 98.62 72 THR B N 1
ATOM 3803 C CA . THR B 1 72 ? 11.156 -22.578 -1.759 1 98.62 72 THR B CA 1
ATOM 3804 C C . THR B 1 72 ? 11.281 -23.5 -0.554 1 98.62 72 THR B C 1
ATOM 3806 O O . THR B 1 72 ? 10.312 -24.141 -0.148 1 98.62 72 THR B O 1
ATOM 3809 N N . THR B 1 73 ? 12.453 -23.625 -0.091 1 98 73 THR B N 1
ATOM 3810 C CA . THR B 1 73 ? 12.719 -24.219 1.212 1 98 73 THR B CA 1
ATOM 3811 C C . THR B 1 73 ? 12.688 -23.172 2.312 1 98 73 THR B C 1
ATOM 3813 O O . THR B 1 73 ? 12.766 -21.969 2.031 1 98 73 THR B O 1
ATOM 3816 N N . PRO B 1 74 ? 12.547 -23.625 3.58 1 95.62 74 PRO B N 1
ATOM 3817 C CA . PRO B 1 74 ? 12.531 -22.672 4.688 1 95.62 74 PRO B CA 1
ATOM 3818 C C . PRO B 1 74 ? 13.797 -21.828 4.754 1 95.62 74 PRO B C 1
ATOM 3820 O O . PRO B 1 74 ? 13.758 -20.688 5.23 1 95.62 74 PRO B O 1
ATOM 3823 N N . ASP B 1 75 ? 14.852 -22.344 4.262 1 95.06 75 ASP B N 1
ATOM 3824 C CA . ASP B 1 75 ? 16.109 -21.609 4.324 1 95.06 75 ASP B CA 1
ATOM 3825 C C . ASP B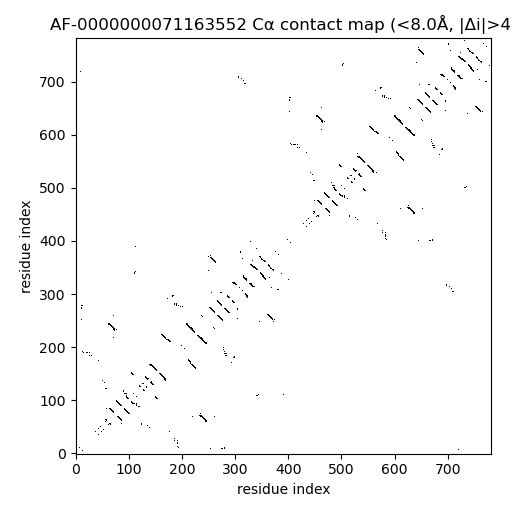 1 75 ? 16.266 -20.688 3.115 1 95.06 75 ASP B C 1
ATOM 3827 O O . ASP B 1 75 ? 17.297 -20.016 2.965 1 95.06 75 ASP B O 1
ATOM 3831 N N . GLY B 1 76 ? 15.336 -20.719 2.229 1 96.31 76 GLY B N 1
ATOM 3832 C CA . GLY B 1 76 ? 15.266 -19.672 1.223 1 96.31 76 GLY B CA 1
ATOM 3833 C C . GLY B 1 76 ? 15.82 -20.094 -0.123 1 96.31 76 GLY B C 1
ATOM 3834 O O . GLY B 1 76 ? 16.219 -19.266 -0.934 1 96.31 76 GLY B O 1
ATOM 3835 N N . LYS B 1 77 ? 15.938 -21.344 -0.378 1 98 77 LYS B N 1
ATOM 3836 C CA . LYS B 1 77 ? 16.297 -21.812 -1.71 1 98 77 LYS B CA 1
ATOM 3837 C C . LYS B 1 77 ? 15.086 -21.875 -2.623 1 98 77 LYS B C 1
ATOM 3839 O O . LYS B 1 77 ? 14.211 -22.734 -2.451 1 98 77 LYS B O 1
ATOM 3844 N N . TRP B 1 78 ? 15.102 -21.047 -3.584 1 98.19 78 TRP B N 1
ATOM 3845 C CA . TRP B 1 78 ? 13.961 -20.938 -4.488 1 98.19 78 TRP B CA 1
ATOM 3846 C C . TRP B 1 78 ? 14.25 -21.656 -5.805 1 98.19 78 TRP B C 1
ATOM 3848 O O . TRP B 1 78 ? 15.367 -21.578 -6.324 1 98.19 78 TRP B O 1
ATOM 3858 N N . ILE B 1 79 ? 13.266 -22.266 -6.332 1 98.44 79 ILE B N 1
ATOM 3859 C CA . ILE B 1 79 ? 13.344 -22.922 -7.633 1 98.44 79 ILE B CA 1
ATOM 3860 C C . ILE B 1 79 ? 12.023 -22.734 -8.383 1 98.44 79 ILE B C 1
ATOM 3862 O O . ILE B 1 79 ? 10.945 -22.891 -7.801 1 98.44 79 ILE B O 1
ATOM 3866 N N . ILE B 1 80 ? 12.094 -22.344 -9.633 1 97.81 80 ILE B N 1
ATOM 3867 C CA . ILE B 1 80 ? 10.922 -22.078 -10.453 1 97.81 80 ILE B CA 1
ATOM 3868 C C . ILE B 1 80 ? 11.109 -22.688 -11.836 1 97.81 80 ILE B C 1
ATOM 3870 O O . ILE B 1 80 ? 12.172 -22.562 -12.445 1 97.81 80 ILE B O 1
ATOM 3874 N N . PHE B 1 81 ? 10.102 -23.344 -12.305 1 96.69 81 PHE B N 1
ATOM 3875 C CA . PHE B 1 81 ? 10.016 -23.875 -13.664 1 96.69 81 PHE B CA 1
ATOM 3876 C C . PHE B 1 81 ? 8.766 -23.359 -14.367 1 96.69 81 PHE B C 1
ATOM 3878 O O . PHE B 1 81 ? 7.668 -23.406 -13.812 1 96.69 81 PHE B O 1
ATOM 3885 N N . ALA B 1 82 ? 8.945 -22.859 -15.539 1 94.44 82 ALA B N 1
ATOM 3886 C CA . ALA B 1 82 ? 7.785 -22.391 -16.281 1 94.44 82 ALA B CA 1
ATOM 3887 C C . ALA B 1 82 ? 7.902 -22.734 -17.766 1 94.44 82 ALA B C 1
ATOM 3889 O O . ALA B 1 82 ? 8.938 -22.484 -18.391 1 94.44 82 ALA B O 1
ATOM 3890 N N . LEU B 1 83 ? 6.895 -23.328 -18.266 1 90.69 83 LEU B N 1
ATOM 3891 C CA . LEU B 1 83 ? 6.789 -23.594 -19.688 1 90.69 83 LEU B CA 1
ATOM 3892 C C . LEU B 1 83 ? 5.398 -23.234 -20.203 1 90.69 83 LEU B C 1
ATOM 3894 O O . LEU B 1 83 ? 4.391 -23.625 -19.609 1 90.69 83 LEU B O 1
ATOM 3898 N N . ASP B 1 84 ? 5.332 -22.453 -21.188 1 89.5 84 ASP B N 1
ATOM 3899 C CA . ASP B 1 84 ? 4.102 -22.031 -21.859 1 89.5 84 ASP B CA 1
ATOM 3900 C C . ASP B 1 84 ? 4.191 -22.25 -23.359 1 89.5 84 ASP B C 1
ATOM 3902 O O . ASP B 1 84 ? 4.945 -21.547 -24.047 1 89.5 84 ASP B O 1
ATOM 3906 N N . ARG B 1 85 ? 3.406 -23.156 -23.828 1 85.31 85 ARG B N 1
ATOM 3907 C CA . ARG B 1 85 ? 3.367 -23.484 -25.25 1 85.31 85 ARG B CA 1
ATOM 3908 C C . ARG B 1 85 ? 2.215 -22.766 -25.953 1 85.31 85 ARG B C 1
ATOM 3910 O O . ARG B 1 85 ? 1.122 -22.656 -25.391 1 85.31 85 ARG B O 1
ATOM 3917 N N . ARG B 1 86 ? 2.453 -22.328 -27.25 1 82.81 86 ARG B N 1
ATOM 3918 C CA . ARG B 1 86 ? 1.422 -21.641 -28.031 1 82.81 86 ARG B CA 1
ATOM 3919 C C . ARG B 1 86 ? 1.291 -22.25 -29.422 1 82.81 86 ARG B C 1
ATOM 3921 O O . ARG B 1 86 ? 2.166 -22.984 -29.875 1 82.81 86 ARG B O 1
ATOM 3928 N N . ASN B 1 87 ? 0.118 -22.062 -30.109 1 71.06 87 ASN B N 1
ATOM 3929 C CA . ASN B 1 87 ? -0.295 -22.703 -31.344 1 71.06 87 ASN B CA 1
ATOM 3930 C C . ASN B 1 87 ? 0.738 -22.5 -32.438 1 71.06 87 ASN B C 1
ATOM 3932 O O . ASN B 1 87 ? 0.887 -23.359 -33.344 1 71.06 87 ASN B O 1
ATOM 3936 N N . ASP B 1 88 ? 1.308 -21.594 -32.469 1 61.12 88 ASP B N 1
ATOM 3937 C CA . ASP B 1 88 ? 2.266 -21.578 -33.562 1 61.12 88 ASP B CA 1
ATOM 3938 C C . ASP B 1 88 ? 3.537 -22.344 -33.188 1 61.12 88 ASP B C 1
ATOM 3940 O O . ASP B 1 88 ? 4.602 -22.109 -33.781 1 61.12 88 ASP B O 1
ATOM 3944 N N . ASN B 1 89 ? 3.129 -23.312 -32.312 1 54.06 89 ASN B N 1
ATOM 3945 C CA . ASN B 1 89 ? 4.094 -24.281 -31.812 1 54.06 89 ASN B CA 1
ATOM 3946 C C . ASN B 1 89 ? 5.367 -23.594 -31.328 1 54.06 89 ASN B C 1
ATOM 3948 O O . ASN B 1 89 ? 6.465 -24.141 -31.469 1 54.06 89 ASN B O 1
ATOM 3952 N N . LYS B 1 90 ? 5.148 -22.5 -31.031 1 59.94 90 LYS B N 1
ATOM 3953 C CA . LYS B 1 90 ? 6.328 -21.812 -30.516 1 59.94 90 LYS B CA 1
ATOM 3954 C C . LYS B 1 90 ? 6.262 -21.656 -28.984 1 59.94 90 LYS B C 1
ATOM 3956 O O . LYS B 1 90 ? 5.176 -21.531 -28.422 1 59.94 90 LYS B O 1
ATOM 3961 N N . MET B 1 91 ? 7.324 -22.25 -28.469 1 58.16 91 MET B N 1
ATOM 3962 C CA . MET B 1 91 ? 7.453 -21.922 -27.062 1 58.16 91 MET B CA 1
ATOM 3963 C C . MET B 1 91 ? 7.453 -20.406 -26.859 1 58.16 91 MET B C 1
ATOM 3965 O O . MET B 1 91 ? 8.297 -19.703 -27.406 1 58.16 91 MET B O 1
ATOM 3969 N N . SER B 1 92 ? 6.43 -20.047 -26.094 1 61.47 92 SER B N 1
ATOM 3970 C CA . SER B 1 92 ? 6.293 -18.609 -25.938 1 61.47 92 SER B CA 1
ATOM 3971 C C . SER B 1 92 ? 6.945 -18.125 -24.641 1 61.47 92 SER B C 1
ATOM 3973 O O . SER B 1 92 ? 7.512 -17.031 -24.609 1 61.47 92 SER B O 1
ATOM 3975 N N . ILE B 1 93 ? 6.871 -18.969 -23.656 1 75.19 93 ILE B N 1
ATOM 3976 C CA . ILE B 1 93 ? 7.492 -18.656 -22.375 1 75.19 93 ILE B CA 1
ATOM 3977 C C . ILE B 1 93 ? 8.164 -19.906 -21.812 1 75.19 93 ILE B C 1
ATOM 3979 O O . ILE B 1 93 ? 7.555 -20.969 -21.766 1 75.19 93 ILE B O 1
ATOM 3983 N N . GLY B 1 94 ? 9.398 -19.875 -21.562 1 82.38 94 GLY B N 1
ATOM 3984 C CA . GLY B 1 94 ? 10.141 -20.922 -20.875 1 82.38 94 GLY B CA 1
ATOM 3985 C C . GLY B 1 94 ? 11.312 -20.406 -20.062 1 82.38 94 GLY B C 1
ATOM 3986 O O . GLY B 1 94 ? 12.242 -19.812 -20.625 1 82.38 94 GLY B O 1
ATOM 3987 N N . TYR B 1 95 ? 11.148 -20.594 -18.766 1 89.12 95 TYR B N 1
ATOM 3988 C CA . TYR B 1 95 ? 12.289 -20.125 -17.984 1 89.12 95 TYR B CA 1
ATOM 3989 C C . TYR B 1 95 ? 12.398 -20.922 -16.672 1 89.12 95 TYR B C 1
ATOM 3991 O O . TYR B 1 95 ? 11.43 -21.547 -16.234 1 89.12 95 TYR B O 1
ATOM 3999 N N . VAL B 1 96 ? 13.562 -20.984 -16.266 1 94.88 96 VAL B N 1
ATOM 4000 C CA . VAL B 1 96 ? 13.914 -21.547 -14.961 1 94.88 96 VAL B CA 1
ATOM 4001 C C . VAL B 1 96 ? 14.641 -20.5 -14.125 1 94.88 96 VAL B C 1
ATOM 4003 O O . VAL B 1 96 ? 15.461 -19.734 -14.641 1 94.88 96 VAL B O 1
ATOM 4006 N N . CYS B 1 97 ? 14.25 -20.469 -12.898 1 96.25 97 CYS B N 1
ATOM 4007 C CA . CYS B 1 97 ? 14.898 -19.547 -11.961 1 96.25 97 CYS B CA 1
ATOM 4008 C C . CYS B 1 97 ? 15.359 -20.281 -10.711 1 96.25 97 CYS B C 1
ATOM 4010 O O . CYS B 1 97 ? 14.68 -21.188 -10.227 1 96.25 97 CYS B O 1
ATOM 4012 N N . LEU B 1 98 ? 16.516 -19.844 -10.289 1 96.94 98 LEU B N 1
ATOM 4013 C CA . LEU B 1 98 ? 17.109 -20.391 -9.07 1 96.94 98 LEU B CA 1
ATOM 4014 C C . LEU B 1 98 ? 17.625 -19.266 -8.18 1 96.94 98 LEU B C 1
ATOM 4016 O O . LEU B 1 98 ? 18.297 -18.344 -8.656 1 96.94 98 LEU B O 1
ATOM 4020 N N . LYS B 1 99 ? 17.266 -19.344 -6.945 1 97.25 99 LYS B N 1
ATOM 4021 C CA . LYS B 1 99 ? 17.875 -18.469 -5.957 1 97.25 99 LYS B CA 1
ATOM 4022 C C . LYS B 1 99 ? 18.453 -19.266 -4.793 1 97.25 99 LYS B C 1
ATOM 4024 O O . LYS B 1 99 ? 17.703 -19.922 -4.055 1 97.25 99 LYS B O 1
ATOM 4029 N N . ILE B 1 100 ? 19.688 -19.188 -4.641 1 96.44 100 ILE B N 1
ATOM 4030 C CA . ILE B 1 100 ? 20.406 -19.922 -3.6 1 96.44 100 ILE B CA 1
ATOM 4031 C C . ILE B 1 100 ? 21.141 -18.953 -2.688 1 96.44 100 ILE B C 1
ATOM 4033 O O . ILE B 1 100 ? 22.031 -18.219 -3.139 1 96.44 100 ILE B O 1
ATOM 4037 N N . PRO B 1 101 ? 20.734 -19.016 -1.443 1 95.06 101 PRO B N 1
ATOM 4038 C CA . PRO B 1 101 ? 21.469 -18.156 -0.517 1 95.06 101 PRO B CA 1
ATOM 4039 C C . PRO B 1 101 ? 22.984 -18.391 -0.578 1 95.06 101 PRO B C 1
ATOM 4041 O O . PRO B 1 101 ? 23.438 -19.531 -0.588 1 95.06 101 PRO B O 1
ATOM 4044 N N . GLY B 1 102 ? 23.719 -17.266 -0.605 1 92.44 102 GLY B N 1
ATOM 4045 C CA . GLY B 1 102 ? 25.172 -17.359 -0.634 1 92.44 102 GLY B CA 1
ATOM 4046 C C . GLY B 1 102 ? 25.734 -17.469 -2.039 1 92.44 102 GLY B C 1
ATOM 4047 O O . GLY B 1 102 ? 26.922 -17.219 -2.26 1 92.44 102 GLY B O 1
ATOM 4048 N N . ILE B 1 103 ? 24.969 -17.906 -2.977 1 93.44 103 ILE B N 1
ATOM 4049 C CA . ILE B 1 103 ? 25.438 -18.062 -4.352 1 93.44 103 ILE B CA 1
ATOM 4050 C C . ILE B 1 103 ? 24.859 -16.938 -5.215 1 93.44 103 ILE B C 1
ATOM 4052 O O . ILE B 1 103 ? 25.594 -16.203 -5.859 1 93.44 103 ILE B O 1
ATOM 4056 N N . GLY B 1 104 ? 23.453 -16.844 -5.164 1 94 104 GLY B N 1
ATOM 4057 C CA . GLY B 1 104 ? 22.844 -15.781 -5.938 1 94 104 GLY B CA 1
ATOM 4058 C C . GLY B 1 104 ? 21.531 -16.172 -6.559 1 94 104 GLY B C 1
ATOM 4059 O O . GLY B 1 104 ? 20.969 -17.219 -6.227 1 94 104 GLY B O 1
ATOM 4060 N N . HIS B 1 105 ? 21.031 -15.273 -7.312 1 95.69 105 HIS B N 1
ATOM 4061 C CA . HIS B 1 105 ? 19.797 -15.43 -8.055 1 95.69 105 HIS B CA 1
ATOM 4062 C C . HIS B 1 105 ? 20.047 -15.594 -9.547 1 95.69 105 HIS B C 1
ATOM 4064 O O . HIS B 1 105 ? 20.625 -14.703 -10.18 1 95.69 105 HIS B O 1
ATOM 4070 N N . LEU B 1 106 ? 19.656 -16.734 -10.047 1 96.06 106 LEU B N 1
ATOM 4071 C CA . LEU B 1 106 ? 19.938 -17.078 -11.445 1 96.06 106 LEU B CA 1
ATOM 4072 C C . LEU B 1 106 ? 18.641 -17.281 -12.219 1 96.06 106 LEU B C 1
ATOM 4074 O O . LEU B 1 106 ? 17.641 -17.734 -11.664 1 96.06 106 LEU B O 1
ATOM 4078 N N . SER B 1 107 ? 18.703 -16.953 -13.43 1 93.88 107 SER B N 1
ATOM 4079 C CA . SER B 1 107 ? 17.562 -17.172 -14.312 1 93.88 107 SER B CA 1
ATOM 4080 C C . SER B 1 107 ? 18.016 -17.453 -15.742 1 93.88 107 SER B C 1
ATOM 4082 O O . SER B 1 107 ? 19.094 -17.016 -16.156 1 93.88 107 SER B O 1
ATOM 4084 N N . THR B 1 108 ? 17.219 -18.188 -16.453 1 91.5 108 THR B N 1
ATOM 4085 C CA . THR B 1 108 ? 17.453 -18.328 -17.891 1 91.5 108 THR B CA 1
ATOM 4086 C C . THR B 1 108 ? 17.172 -17.016 -18.609 1 91.5 108 THR B C 1
ATOM 4088 O O . THR B 1 108 ? 16.484 -16.125 -18.078 1 91.5 108 THR B O 1
ATOM 4091 N N . PRO B 1 109 ? 17.688 -16.891 -19.844 1 82 109 PRO B N 1
ATOM 4092 C CA . PRO B 1 109 ? 17.359 -15.688 -20.594 1 82 109 PRO B CA 1
ATOM 4093 C C . PRO B 1 109 ? 15.859 -15.531 -20.844 1 82 109 PRO B C 1
ATOM 4095 O O . PRO B 1 109 ? 15.164 -16.531 -21.047 1 82 109 PRO B O 1
ATOM 4098 N N . MET B 1 110 ? 15.461 -14.273 -20.859 1 80.56 110 MET B N 1
ATOM 4099 C CA . MET B 1 110 ? 14.047 -13.969 -21.047 1 80.56 110 MET B CA 1
ATOM 4100 C C . MET B 1 110 ? 13.797 -13.336 -22.406 1 80.56 110 MET B C 1
ATOM 4102 O O . MET B 1 110 ? 14.703 -13.258 -23.234 1 80.56 110 MET B O 1
ATOM 4106 N N . TYR B 1 111 ? 12.594 -13.039 -22.703 1 77.12 111 TYR B N 1
ATOM 4107 C CA . TYR B 1 111 ? 12.25 -12.414 -23.969 1 77.12 111 TYR B CA 1
ATOM 4108 C C . TYR B 1 111 ? 13.234 -11.305 -24.328 1 77.12 111 TYR B C 1
ATOM 4110 O O . TYR B 1 111 ? 13.586 -10.484 -23.469 1 77.12 111 TYR B O 1
ATOM 4118 N N . PRO B 1 112 ? 13.531 -11.312 -25.5 1 75.56 112 PRO B N 1
ATOM 4119 C CA . PRO B 1 112 ? 13.109 -12.109 -26.656 1 75.56 112 PRO B CA 1
ATOM 4120 C C . PRO B 1 112 ? 13.93 -13.383 -26.828 1 75.56 112 PRO B C 1
ATOM 4122 O O . PRO B 1 112 ? 13.57 -14.258 -27.625 1 75.56 112 PRO B O 1
ATOM 4125 N N . ASN B 1 113 ? 14.898 -13.508 -26.062 1 69.88 113 ASN B N 1
ATOM 4126 C CA . ASN B 1 113 ? 15.852 -14.594 -26.281 1 69.88 113 ASN B CA 1
ATOM 4127 C C . ASN B 1 113 ? 15.234 -15.953 -25.953 1 69.88 113 ASN B C 1
ATOM 4129 O O . ASN B 1 113 ? 15.672 -16.984 -26.469 1 69.88 113 ASN B O 1
ATOM 4133 N N . SER B 1 114 ? 14.281 -15.867 -25.172 1 65.88 114 SER B N 1
ATOM 4134 C CA . SER B 1 114 ? 13.641 -17.125 -24.812 1 65.88 114 SER B CA 1
ATOM 4135 C C . SER B 1 114 ? 12.836 -17.703 -25.969 1 65.88 114 SER B C 1
ATOM 4137 O O . SER B 1 114 ? 12.641 -18.922 -26.047 1 65.88 114 SER B O 1
ATOM 4139 N N . MET B 1 115 ? 12.391 -16.891 -26.797 1 61.22 115 MET B N 1
ATOM 4140 C CA . MET B 1 115 ? 11.523 -17.297 -27.891 1 61.22 115 MET B CA 1
ATOM 4141 C C . MET B 1 115 ? 12.344 -17.828 -29.062 1 61.22 115 MET B C 1
ATOM 4143 O O . MET B 1 115 ? 11.836 -18.594 -29.875 1 61.22 115 MET B O 1
ATOM 4147 N N . ASP B 1 116 ? 13.5 -17.219 -29.156 1 57.19 116 ASP B N 1
ATOM 4148 C CA . ASP B 1 116 ? 14.336 -17.656 -30.266 1 57.19 116 ASP B CA 1
ATOM 4149 C C . ASP B 1 116 ? 14.82 -19.094 -30.062 1 57.19 116 ASP B C 1
ATOM 4151 O O . ASP B 1 116 ? 15.43 -19.688 -30.953 1 57.19 116 ASP B O 1
ATOM 4155 N N . ASN B 1 117 ? 14.594 -19.422 -28.938 1 52.5 117 ASN B N 1
ATOM 4156 C CA . ASN B 1 117 ? 15.086 -20.781 -28.719 1 52.5 117 ASN B CA 1
ATOM 4157 C C . ASN B 1 117 ? 14.328 -21.797 -29.578 1 52.5 117 ASN B C 1
ATOM 4159 O O . ASN B 1 117 ? 13.117 -21.938 -29.438 1 52.5 117 ASN B O 1
ATOM 4163 N N . ALA B 1 118 ? 14.656 -21.766 -30.859 1 46.69 118 ALA B N 1
ATOM 4164 C CA . ALA B 1 118 ? 14.25 -22.609 -31.984 1 46.69 118 ALA B CA 1
ATOM 4165 C C . ALA B 1 118 ? 13.914 -24.016 -31.5 1 46.69 118 ALA B C 1
ATOM 4167 O O . ALA B 1 118 ? 13.344 -24.828 -32.25 1 46.69 118 ALA B O 1
ATOM 4168 N N . LEU B 1 119 ? 14.508 -24.391 -30.484 1 48.84 119 LEU B N 1
ATOM 4169 C CA . LEU B 1 119 ? 14.57 -25.844 -30.359 1 48.84 119 LEU B CA 1
ATOM 4170 C C . LEU B 1 119 ? 13.234 -26.406 -29.891 1 48.84 119 LEU B C 1
ATOM 4172 O O . LEU B 1 119 ? 13.07 -27.625 -29.797 1 48.84 119 LEU B O 1
ATOM 4176 N N . GLY B 1 120 ? 12.297 -25.609 -29.484 1 49.09 120 GLY B N 1
ATOM 4177 C CA . GLY B 1 120 ? 11.305 -26.422 -28.797 1 49.09 120 GLY B CA 1
ATOM 4178 C C . GLY B 1 120 ? 10.281 -27.031 -29.734 1 49.09 120 GLY B C 1
ATOM 4179 O O . GLY B 1 120 ? 9.258 -26.422 -30.031 1 49.09 120 GLY B O 1
ATOM 4180 N N . ASN B 1 121 ? 10.727 -27.672 -30.75 1 50.31 121 ASN B N 1
ATOM 4181 C CA . ASN B 1 121 ? 9.727 -28.484 -31.438 1 50.31 121 ASN B CA 1
ATOM 4182 C C . ASN B 1 121 ? 9.047 -29.469 -30.484 1 50.31 121 ASN B C 1
ATOM 4184 O O . ASN B 1 121 ? 9.547 -30.578 -30.281 1 50.31 121 ASN B O 1
ATOM 4188 N N . SER B 1 122 ? 8.578 -29.016 -29.359 1 56.97 122 SER B N 1
ATOM 4189 C CA . SER B 1 122 ? 8.055 -30.078 -28.5 1 56.97 122 SER B CA 1
ATOM 4190 C C . SER B 1 122 ? 6.602 -30.391 -28.828 1 56.97 122 SER B C 1
ATOM 4192 O O . SER B 1 122 ? 5.688 -29.875 -28.188 1 56.97 122 SER B O 1
ATOM 4194 N N . VAL B 1 123 ? 6.441 -31.062 -29.828 1 62.75 123 VAL B N 1
ATOM 4195 C CA . VAL B 1 123 ? 5.098 -31.547 -30.125 1 62.75 123 VAL B CA 1
ATOM 4196 C C . VAL B 1 123 ? 4.582 -32.406 -28.953 1 62.75 123 VAL B C 1
ATOM 4198 O O . VAL B 1 123 ? 5.188 -33.406 -28.594 1 62.75 123 VAL B O 1
ATOM 4201 N N . ASN B 1 124 ? 3.602 -32.031 -28.188 1 73 124 ASN B N 1
ATOM 4202 C CA . ASN B 1 124 ? 2.861 -32.719 -27.109 1 73 124 ASN B CA 1
ATOM 4203 C C . ASN B 1 124 ? 3.725 -32.906 -25.875 1 73 124 ASN B C 1
ATOM 4205 O O . ASN B 1 124 ? 3.672 -33.938 -25.234 1 73 124 ASN B O 1
ATOM 4209 N N . SER B 1 125 ? 4.68 -32.125 -25.75 1 82.38 125 SER B N 1
ATOM 4210 C CA . SER B 1 125 ? 5.52 -32.219 -24.562 1 82.38 125 SER B CA 1
ATOM 4211 C C . SER B 1 125 ? 5.844 -30.844 -24 1 82.38 125 SER B C 1
ATOM 4213 O O . SER B 1 125 ? 5.828 -29.844 -24.734 1 82.38 125 SER B O 1
ATOM 4215 N N . PHE B 1 126 ? 6.062 -30.859 -22.734 1 89.5 126 PHE B N 1
ATOM 4216 C CA . PHE B 1 126 ? 6.645 -29.672 -22.109 1 89.5 126 PHE B CA 1
ATOM 4217 C C . PHE B 1 126 ? 8.172 -29.75 -22.141 1 89.5 126 PHE B C 1
ATOM 4219 O O . PHE B 1 126 ? 8.797 -30.25 -21.203 1 89.5 126 PHE B O 1
ATOM 4226 N N . ALA B 1 127 ? 8.68 -29.266 -23.312 1 84.62 127 ALA B N 1
ATOM 4227 C CA . ALA B 1 127 ? 10.125 -29.375 -23.484 1 84.62 127 ALA B CA 1
ATOM 4228 C C . ALA B 1 127 ? 10.664 -28.172 -24.266 1 84.62 127 ALA B C 1
ATOM 4230 O O . ALA B 1 127 ? 10.023 -27.688 -25.203 1 84.62 127 ALA B O 1
ATOM 4231 N N . LEU B 1 128 ? 11.711 -27.688 -23.766 1 83.19 128 LEU B N 1
ATOM 4232 C CA . LEU B 1 128 ? 12.492 -26.625 -24.391 1 83.19 128 LEU B CA 1
ATOM 4233 C C . LEU B 1 128 ? 13.984 -26.906 -24.281 1 83.19 128 LEU B C 1
ATOM 4235 O O . LEU B 1 128 ? 14.586 -26.672 -23.234 1 83.19 128 LEU B O 1
ATOM 4239 N N . ASP B 1 129 ? 14.555 -27.391 -25.344 1 81.94 129 ASP B N 1
ATOM 4240 C CA . ASP B 1 129 ? 15.953 -27.812 -25.312 1 81.94 129 ASP B CA 1
ATOM 4241 C C . ASP B 1 129 ? 16.188 -28.859 -24.234 1 81.94 129 ASP B C 1
ATOM 4243 O O . ASP B 1 129 ? 15.617 -29.953 -24.281 1 81.94 129 ASP B O 1
ATOM 4247 N N . LYS B 1 130 ? 17.031 -28.5 -23.344 1 86.44 130 LYS B N 1
ATOM 4248 C CA . LYS B 1 130 ? 17.328 -29.438 -22.266 1 86.44 130 LYS B CA 1
ATOM 4249 C C . LYS B 1 130 ? 16.516 -29.125 -21.016 1 86.44 130 LYS B C 1
ATOM 4251 O O . LYS B 1 130 ? 16.969 -29.375 -19.906 1 86.44 130 LYS B O 1
ATOM 4256 N N . PHE B 1 131 ? 15.516 -28.469 -21.234 1 91.12 131 PHE B N 1
ATOM 4257 C CA . PHE B 1 131 ? 14.531 -28.203 -20.203 1 91.12 131 PHE B CA 1
ATOM 4258 C C . PHE B 1 131 ? 13.258 -29 -20.438 1 91.12 131 PHE B C 1
ATOM 4260 O O . PHE B 1 131 ? 12.555 -28.781 -21.422 1 91.12 131 PHE B O 1
ATOM 4267 N N . THR B 1 132 ? 12.93 -29.922 -19.5 1 92.19 132 THR B N 1
ATOM 4268 C CA . THR B 1 132 ? 11.766 -30.781 -19.688 1 92.19 132 THR B CA 1
ATOM 4269 C C . THR B 1 132 ? 10.977 -30.922 -18.406 1 92.19 132 THR B C 1
ATOM 4271 O O . THR B 1 132 ? 11.555 -31.031 -17.312 1 92.19 132 THR B O 1
ATOM 4274 N N . LEU B 1 133 ? 9.719 -30.938 -18.547 1 95.19 133 LEU B N 1
ATOM 4275 C CA . LEU B 1 133 ? 8.766 -31.312 -17.5 1 95.19 133 LEU B CA 1
ATOM 4276 C C . LEU B 1 133 ? 7.91 -32.5 -17.938 1 95.19 133 LEU B C 1
ATOM 4278 O O . LEU B 1 133 ? 7.195 -32.406 -18.938 1 95.19 133 LEU B O 1
ATOM 4282 N N . SER B 1 134 ? 7.934 -33.594 -17.172 1 94.94 134 SER B N 1
ATOM 4283 C CA . SER B 1 134 ? 7.234 -34.781 -17.609 1 94.94 134 SER B CA 1
ATOM 4284 C C . SER B 1 134 ? 6.367 -35.344 -16.5 1 94.94 134 SER B C 1
ATOM 4286 O O . SER B 1 134 ? 6.797 -35.406 -15.336 1 94.94 134 SER B O 1
ATOM 4288 N N . VAL B 1 135 ? 5.277 -35.812 -16.938 1 96.31 135 VAL B N 1
ATOM 4289 C CA . VAL B 1 135 ? 4.352 -36.438 -15.984 1 96.31 135 VAL B CA 1
ATOM 4290 C C . VAL B 1 135 ? 4.762 -37.875 -15.719 1 96.31 135 VAL B C 1
ATOM 4292 O O . VAL B 1 135 ? 4.969 -38.656 -16.656 1 96.31 135 VAL B O 1
ATOM 4295 N N . ILE B 1 136 ? 4.93 -38.25 -14.492 1 97.62 136 ILE B N 1
ATOM 4296 C CA . ILE B 1 136 ? 5.113 -39.625 -14.086 1 97.62 136 ILE B CA 1
ATOM 4297 C C . ILE B 1 136 ? 3.781 -40.219 -13.625 1 97.62 136 ILE B C 1
ATOM 4299 O O . ILE B 1 136 ? 3.357 -41.25 -14.109 1 97.62 136 ILE B O 1
ATOM 4303 N N . GLU B 1 137 ? 3.152 -39.625 -12.703 1 97.94 137 GLU B N 1
ATOM 4304 C CA . GLU B 1 137 ? 1.806 -39.875 -12.211 1 97.94 137 GLU B CA 1
ATOM 4305 C C . GLU B 1 137 ? 0.968 -38.594 -12.164 1 97.94 137 GLU B C 1
ATOM 4307 O O . GLU B 1 137 ? 1.291 -37.656 -11.438 1 97.94 137 GLU B O 1
ATOM 4312 N N . PRO B 1 138 ? -0.111 -38.594 -12.898 1 97.69 138 PRO B N 1
ATOM 4313 C CA . PRO B 1 138 ? -0.898 -37.375 -13 1 97.69 138 PRO B CA 1
ATOM 4314 C C . PRO B 1 138 ? -1.278 -36.812 -11.633 1 97.69 138 PRO B C 1
ATOM 4316 O O . PRO B 1 138 ? -1.777 -37.531 -10.773 1 97.69 138 PRO B O 1
ATOM 4319 N N . LEU B 1 139 ? -1.005 -35.562 -11.445 1 98.06 139 LEU B N 1
ATOM 4320 C CA . LEU B 1 139 ? -1.352 -34.719 -10.281 1 98.06 139 LEU B CA 1
ATOM 4321 C C . LEU B 1 139 ? -0.517 -35.125 -9.07 1 98.06 139 LEU B C 1
ATOM 4323 O O . LEU B 1 139 ? -0.567 -34.469 -8.031 1 98.06 139 LEU B O 1
ATOM 4327 N N . ARG B 1 140 ? 0.36 -36.094 -9.234 1 98.38 140 ARG B N 1
ATOM 4328 C CA . ARG B 1 140 ? 1.021 -36.625 -8.039 1 98.38 140 ARG B CA 1
ATOM 4329 C C . ARG B 1 140 ? 2.537 -36.562 -8.18 1 98.38 140 ARG B C 1
ATOM 4331 O O . ARG B 1 140 ? 3.246 -36.312 -7.203 1 98.38 140 ARG B O 1
ATOM 4338 N N . LYS B 1 141 ? 2.947 -36.812 -9.375 1 98.56 141 LYS B N 1
ATOM 4339 C CA . LYS B 1 141 ? 4.398 -36.906 -9.523 1 98.56 141 LYS B CA 1
ATOM 4340 C C . LYS B 1 141 ? 4.828 -36.438 -10.914 1 98.56 141 LYS B C 1
ATOM 4342 O O . LYS B 1 141 ? 4.297 -36.875 -11.922 1 98.56 141 LYS B O 1
ATOM 4347 N N . TRP B 1 142 ? 5.809 -35.5 -10.953 1 98.5 142 TRP B N 1
ATOM 4348 C CA . TRP B 1 142 ? 6.414 -35 -12.18 1 98.5 142 TRP B CA 1
ATOM 4349 C C . TRP B 1 142 ? 7.934 -35.062 -12.102 1 98.5 142 TRP B C 1
ATOM 4351 O O . TRP B 1 142 ? 8.516 -34.906 -11.016 1 98.5 142 TRP B O 1
ATOM 4361 N N . LYS B 1 143 ? 8.555 -35.281 -13.227 1 98.31 143 LYS B N 1
ATOM 4362 C CA . LYS B 1 143 ? 10 -35.125 -13.367 1 98.31 143 LYS B CA 1
ATOM 4363 C C . LYS B 1 143 ? 10.359 -33.781 -14.016 1 98.31 143 LYS B C 1
ATOM 4365 O O . LYS B 1 143 ? 9.773 -33.406 -15.031 1 98.31 143 LYS B O 1
ATOM 4370 N N . LEU B 1 144 ? 11.289 -33.062 -13.445 1 98.06 144 LEU B N 1
ATOM 4371 C CA . LEU B 1 144 ? 11.742 -31.766 -13.906 1 98.06 144 LEU B CA 1
ATOM 4372 C C . LEU B 1 144 ? 13.234 -31.766 -14.203 1 98.06 144 LEU B C 1
ATOM 4374 O O . LEU B 1 144 ? 14.047 -32 -13.305 1 98.06 144 LEU B O 1
ATOM 4378 N N . ASN B 1 145 ? 13.609 -31.453 -15.414 1 96.5 145 ASN B N 1
ATOM 4379 C CA . ASN B 1 145 ? 15.023 -31.453 -15.781 1 96.5 145 ASN B CA 1
ATOM 4380 C C . ASN B 1 145 ? 15.406 -30.172 -16.531 1 96.5 145 ASN B C 1
ATOM 4382 O O . ASN B 1 145 ? 14.625 -29.656 -17.328 1 96.5 145 ASN B O 1
ATOM 4386 N N . PHE B 1 146 ? 16.578 -29.734 -16.203 1 96.31 146 PHE B N 1
ATOM 4387 C CA . PHE B 1 146 ? 17.109 -28.578 -16.906 1 96.31 146 PHE B CA 1
ATOM 4388 C C . PHE B 1 146 ? 18.641 -28.641 -17 1 96.31 146 PHE B C 1
ATOM 4390 O O . PHE B 1 146 ? 19.297 -29.031 -16.031 1 96.31 146 PHE B O 1
ATOM 4397 N N . GLU B 1 147 ? 19.125 -28.281 -18.125 1 95.31 147 GLU B N 1
ATOM 4398 C CA . GLU B 1 147 ? 20.562 -28.047 -18.297 1 95.31 147 GLU B CA 1
ATOM 4399 C C . GLU B 1 147 ? 20.812 -26.922 -19.281 1 95.31 147 GLU B C 1
ATOM 4401 O O . GLU B 1 147 ? 20.312 -26.938 -20.406 1 95.31 147 GLU B O 1
ATOM 4406 N N . GLY B 1 148 ? 21.5 -25.984 -18.781 1 92.94 148 GLY B N 1
ATOM 4407 C CA . GLY B 1 148 ? 21.797 -24.859 -19.656 1 92.94 148 GLY B CA 1
ATOM 4408 C C . GLY B 1 148 ? 22.438 -23.703 -18.953 1 92.94 148 GLY B C 1
ATOM 4409 O O . GLY B 1 148 ? 22.891 -23.828 -17.812 1 92.94 148 GLY B O 1
ATOM 4410 N N . LYS B 1 149 ? 22.516 -22.656 -19.688 1 92 149 LYS B N 1
ATOM 4411 C CA . LYS B 1 149 ? 23.141 -21.438 -19.172 1 92 149 LYS B CA 1
ATOM 4412 C C . LYS B 1 149 ? 22.125 -20.562 -18.453 1 92 149 LYS B C 1
ATOM 4414 O O . LYS B 1 149 ? 21 -20.406 -18.906 1 92 149 LYS B O 1
ATOM 4419 N N . MET B 1 150 ? 22.5 -20.062 -17.281 1 93.62 150 MET B N 1
ATOM 4420 C CA . MET B 1 150 ? 21.719 -19.062 -16.562 1 93.62 150 MET B CA 1
ATOM 4421 C C . MET B 1 150 ? 22.562 -17.812 -16.281 1 93.62 150 MET B C 1
ATOM 4423 O O . MET B 1 150 ? 23.781 -17.891 -16.219 1 93.62 150 MET B O 1
ATOM 4427 N N . MET B 1 151 ? 21.828 -16.781 -16.172 1 93.06 151 MET B N 1
ATOM 4428 C CA . MET B 1 151 ? 22.469 -15.523 -15.82 1 93.06 151 MET B CA 1
ATOM 4429 C C . MET B 1 151 ? 22.109 -15.102 -14.398 1 93.06 151 MET B C 1
ATOM 4431 O O . MET B 1 151 ? 21 -15.375 -13.93 1 93.06 151 MET B O 1
ATOM 4435 N N . PHE B 1 152 ? 23.094 -14.414 -13.828 1 93.25 152 PHE B N 1
ATOM 4436 C CA . PHE B 1 152 ? 22.781 -13.82 -12.531 1 93.25 152 PHE B CA 1
ATOM 4437 C C . PHE B 1 152 ? 21.906 -12.586 -12.695 1 93.25 152 PHE B C 1
ATOM 4439 O O . PHE B 1 152 ? 22.188 -11.719 -13.523 1 93.25 152 PHE B O 1
ATOM 4446 N N . VAL B 1 153 ? 20.875 -12.531 -11.914 1 90.12 153 VAL B N 1
ATOM 4447 C CA . VAL B 1 153 ? 19.891 -11.461 -12.023 1 90.12 153 VAL B CA 1
ATOM 4448 C C . VAL B 1 153 ? 20.531 -10.125 -11.68 1 90.12 153 VAL B C 1
ATOM 4450 O O . VAL B 1 153 ? 20.266 -9.109 -12.328 1 90.12 153 VAL B O 1
ATOM 4453 N N . ASN B 1 154 ? 21.344 -10.008 -10.625 1 86.12 154 ASN B N 1
ATOM 4454 C CA . ASN B 1 154 ? 21.984 -8.766 -10.188 1 86.12 154 ASN B CA 1
ATOM 4455 C C . ASN B 1 154 ? 23.297 -8.523 -10.93 1 86.12 154 ASN B C 1
ATOM 4457 O O . ASN B 1 154 ? 24.016 -7.559 -10.648 1 86.12 154 ASN B O 1
ATOM 4461 N N . GLY B 1 155 ? 23.688 -9.242 -11.875 1 83.5 155 GLY B N 1
ATOM 4462 C CA . GLY B 1 155 ? 24.891 -9.141 -12.695 1 83.5 155 GLY B CA 1
ATOM 4463 C C . GLY B 1 155 ? 24.781 -9.914 -13.992 1 83.5 155 GLY B C 1
ATOM 4464 O O . GLY B 1 155 ? 25.469 -10.922 -14.18 1 83.5 155 GLY B O 1
ATOM 4465 N N . PRO B 1 156 ? 24.031 -9.391 -14.828 1 77.44 156 PRO B N 1
ATOM 4466 C CA . PRO B 1 156 ? 23.688 -10.18 -16 1 77.44 156 PRO B CA 1
ATOM 4467 C C . PRO B 1 156 ? 24.875 -10.438 -16.922 1 77.44 156 PRO B C 1
ATOM 4469 O O . PRO B 1 156 ? 24.766 -11.219 -17.875 1 77.44 156 PRO B O 1
ATOM 4472 N N . GLU B 1 157 ? 25.922 -9.914 -16.562 1 84.06 157 GLU B N 1
ATOM 4473 C CA . GLU B 1 157 ? 27.109 -10.148 -17.375 1 84.06 157 GLU B CA 1
ATOM 4474 C C . GLU B 1 157 ? 27.766 -11.477 -17.016 1 84.06 157 GLU B C 1
ATOM 4476 O O . GLU B 1 157 ? 28.594 -11.992 -17.766 1 84.06 157 GLU B O 1
ATOM 4481 N N . VAL B 1 158 ? 27.375 -11.953 -15.93 1 89 158 VAL B N 1
ATOM 4482 C CA . VAL B 1 158 ? 27.984 -13.195 -15.461 1 89 158 VAL B CA 1
ATOM 4483 C C . VAL B 1 158 ? 27 -14.344 -15.625 1 89 158 VAL B C 1
ATOM 4485 O O . VAL B 1 158 ? 25.828 -14.227 -15.234 1 89 158 VAL B O 1
ATOM 4488 N N . SER B 1 159 ? 27.484 -15.398 -16.234 1 93.12 159 SER B N 1
ATOM 4489 C CA . SER B 1 159 ? 26.641 -16.562 -16.438 1 93.12 159 SER B CA 1
ATOM 4490 C C . SER B 1 159 ? 27.266 -17.812 -15.828 1 93.12 159 SER B C 1
ATOM 4492 O O . SER B 1 159 ? 28.438 -17.812 -15.477 1 93.12 159 SER B O 1
ATOM 4494 N N . ALA B 1 160 ? 26.422 -18.766 -15.641 1 95.5 160 ALA B N 1
ATOM 4495 C CA . ALA B 1 160 ? 26.859 -20.078 -15.125 1 95.5 160 ALA B CA 1
ATOM 4496 C C . ALA B 1 160 ? 26.141 -21.203 -15.859 1 95.5 160 ALA B C 1
ATOM 4498 O O . ALA B 1 160 ? 25.016 -21.031 -16.344 1 95.5 160 ALA B O 1
ATOM 4499 N N . HIS B 1 161 ? 26.891 -22.297 -15.969 1 96.44 161 HIS B N 1
ATOM 4500 C CA . HIS B 1 161 ? 26.234 -23.516 -16.438 1 96.44 161 HIS B CA 1
ATOM 4501 C C . HIS B 1 161 ? 25.531 -24.234 -15.305 1 96.44 161 HIS B C 1
ATOM 4503 O O . HIS B 1 161 ? 26.125 -24.516 -14.266 1 96.44 161 HIS B O 1
ATOM 4509 N N . VAL B 1 162 ? 24.219 -24.5 -15.547 1 97.44 162 VAL B N 1
ATOM 4510 C CA . VAL B 1 162 ? 23.406 -25.062 -14.469 1 97.44 162 VAL B CA 1
ATOM 4511 C C . VAL B 1 162 ? 22.766 -26.359 -14.945 1 97.44 162 VAL B C 1
ATOM 4513 O O . VAL B 1 162 ? 22.281 -26.453 -16.078 1 97.44 162 VAL B O 1
ATOM 4516 N N . LYS B 1 163 ? 22.812 -27.375 -14.109 1 97.94 163 LYS B N 1
ATOM 4517 C CA . LYS B 1 163 ? 22.109 -28.641 -14.305 1 97.94 163 LYS B CA 1
ATOM 4518 C C . LYS B 1 163 ? 21.172 -28.922 -13.133 1 97.94 163 LYS B C 1
ATOM 4520 O O . LYS B 1 163 ? 21.578 -28.844 -11.969 1 97.94 163 LYS B O 1
ATOM 4525 N N . ILE B 1 164 ? 19.953 -29.234 -13.461 1 98.5 164 ILE B N 1
ATOM 4526 C CA . ILE B 1 164 ? 18.969 -29.516 -12.43 1 98.5 164 ILE B CA 1
ATOM 4527 C C . ILE B 1 164 ? 18.266 -30.844 -12.75 1 98.5 164 ILE B C 1
ATOM 4529 O O . ILE B 1 164 ? 17.797 -31.047 -13.867 1 98.5 164 ILE B O 1
ATOM 4533 N N . THR B 1 165 ? 18.203 -31.703 -11.836 1 98.56 165 THR B N 1
ATOM 4534 C CA . THR B 1 165 ? 17.344 -32.875 -11.82 1 98.56 165 THR B CA 1
ATOM 4535 C C . THR B 1 165 ? 16.406 -32.844 -10.609 1 98.56 165 THR B C 1
ATOM 4537 O O . THR B 1 165 ? 16.875 -32.844 -9.469 1 98.56 165 THR B O 1
ATOM 4540 N N . ALA B 1 166 ? 15.164 -32.875 -10.953 1 98.69 166 ALA B N 1
ATOM 4541 C CA . ALA B 1 166 ? 14.234 -32.656 -9.844 1 98.69 166 ALA B CA 1
ATOM 4542 C C . ALA B 1 166 ? 12.977 -33.5 -10.023 1 98.69 166 ALA B C 1
ATOM 4544 O O . ALA B 1 166 ? 12.727 -34.062 -11.102 1 98.69 166 ALA B O 1
ATOM 4545 N N . GLU B 1 167 ? 12.281 -33.656 -8.93 1 98.75 167 GLU B N 1
ATOM 4546 C CA . GLU B 1 167 ? 10.984 -34.312 -8.883 1 98.75 167 GLU B CA 1
ATOM 4547 C C . GLU B 1 167 ? 9.969 -33.5 -8.094 1 98.75 167 GLU B C 1
ATOM 4549 O O . GLU B 1 167 ? 10.273 -33 -7 1 98.75 167 GLU B O 1
ATOM 4554 N N . TRP B 1 168 ? 8.859 -33.312 -8.68 1 98.81 168 TRP B N 1
ATOM 4555 C CA . TRP B 1 168 ? 7.734 -32.688 -7.992 1 98.81 168 TRP B CA 1
ATOM 4556 C C . TRP B 1 168 ? 6.707 -33.75 -7.562 1 98.81 168 TRP B C 1
ATOM 4558 O O . TRP B 1 168 ? 6.328 -34.594 -8.352 1 98.81 168 TRP B O 1
ATOM 4568 N N . THR B 1 169 ? 6.242 -33.656 -6.277 1 98.75 169 THR B N 1
ATOM 4569 C CA . THR B 1 169 ? 5.227 -34.562 -5.758 1 98.75 169 THR B CA 1
ATOM 4570 C C . THR B 1 169 ? 4.137 -33.781 -5.02 1 98.75 169 THR B C 1
ATOM 4572 O O . THR B 1 169 ? 4.391 -32.688 -4.496 1 98.75 169 THR B O 1
ATOM 4575 N N . SER B 1 170 ? 2.961 -34.312 -5.09 1 98.25 170 SER B N 1
ATOM 4576 C CA . SER B 1 170 ? 1.878 -33.656 -4.348 1 98.25 170 SER B CA 1
ATOM 4577 C C . SER B 1 170 ? 0.887 -34.688 -3.82 1 98.25 170 SER B C 1
ATOM 4579 O O . SER B 1 170 ? 0.636 -35.719 -4.469 1 98.25 170 SER B O 1
ATOM 4581 N N . HIS B 1 171 ? 0.352 -34.375 -2.662 1 96.06 171 HIS B N 1
ATOM 4582 C CA . HIS B 1 171 ? -0.776 -35.125 -2.109 1 96.06 171 HIS B CA 1
ATOM 4583 C C . HIS B 1 171 ? -1.993 -34.219 -1.929 1 96.06 171 HIS B C 1
ATOM 4585 O O . HIS B 1 171 ? -2.986 -34.625 -1.321 1 96.06 171 HIS B O 1
ATOM 4591 N N . HIS B 1 172 ? -1.897 -33.094 -2.432 1 97.31 172 HIS B N 1
ATOM 4592 C CA . HIS B 1 172 ? -2.975 -32.125 -2.27 1 97.31 172 HIS B CA 1
ATOM 4593 C C . HIS B 1 172 ? -3.973 -32.219 -3.418 1 97.31 172 HIS B C 1
ATOM 4595 O O . HIS B 1 172 ? -3.613 -32.625 -4.531 1 97.31 172 HIS B O 1
ATOM 4601 N N . ASP B 1 173 ? -5.172 -31.828 -3.082 1 96.5 173 ASP B N 1
ATOM 4602 C CA . ASP B 1 173 ? -6.176 -31.656 -4.125 1 96.5 173 ASP B CA 1
ATOM 4603 C C . ASP B 1 173 ? -5.863 -30.438 -4.992 1 96.5 173 ASP B C 1
ATOM 4605 O O . ASP B 1 173 ? -5.18 -29.516 -4.547 1 96.5 173 ASP B O 1
ATOM 4609 N N . VAL B 1 174 ? -6.363 -30.516 -6.199 1 97.25 174 VAL B N 1
ATOM 4610 C CA . VAL B 1 174 ? -6.262 -29.328 -7.062 1 97.25 174 VAL B CA 1
ATOM 4611 C C . VAL B 1 174 ? -7.316 -28.297 -6.66 1 97.25 174 VAL B C 1
ATOM 4613 O O . VAL B 1 174 ? -8.383 -28.656 -6.148 1 97.25 174 VAL B O 1
ATOM 4616 N N . TRP B 1 175 ? -7.016 -27.109 -6.758 1 97.94 175 TRP B N 1
ATOM 4617 C CA . TRP B 1 175 ? -7.969 -26.016 -6.66 1 97.94 175 TRP B CA 1
ATOM 4618 C C . TRP B 1 175 ? -8.297 -25.453 -8.039 1 97.94 175 TRP B C 1
ATOM 4620 O O . TRP B 1 175 ? -7.441 -24.844 -8.688 1 97.94 175 TRP B O 1
ATOM 4630 N N . LEU B 1 176 ? -9.492 -25.656 -8.453 1 96.38 176 LEU B N 1
ATOM 4631 C CA . LEU B 1 176 ? -9.93 -25.234 -9.781 1 96.38 176 LEU B CA 1
ATOM 4632 C C . LEU B 1 176 ? -10.625 -23.891 -9.719 1 96.38 176 LEU B C 1
ATOM 4634 O O . LEU B 1 176 ? -11.617 -23.719 -9.008 1 96.38 176 LEU B O 1
ATOM 4638 N N . LEU B 1 177 ? -10.203 -22.984 -10.531 1 93.25 177 LEU B N 1
ATOM 4639 C CA . LEU B 1 177 ? -10.703 -21.609 -10.5 1 93.25 177 LEU B CA 1
ATOM 4640 C C . LEU B 1 177 ? -12.203 -21.578 -10.766 1 93.25 177 LEU B C 1
ATOM 4642 O O . LEU B 1 177 ? -12.945 -20.906 -10.039 1 93.25 177 LEU B O 1
ATOM 4646 N N . ASN B 1 178 ? -12.711 -22.297 -11.727 1 88.94 178 ASN B N 1
ATOM 4647 C CA . ASN B 1 178 ? -14.109 -22.203 -12.156 1 88.94 178 ASN B CA 1
ATOM 4648 C C . ASN B 1 178 ? -14.992 -23.172 -11.367 1 88.94 178 ASN B C 1
ATOM 4650 O O . ASN B 1 178 ? -16.188 -23.297 -11.656 1 88.94 178 ASN B O 1
ATOM 4654 N N . ARG B 1 179 ? -14.461 -23.828 -10.438 1 93.12 179 ARG B N 1
ATOM 4655 C CA . ARG B 1 179 ? -15.227 -24.828 -9.68 1 93.12 179 ARG B CA 1
ATOM 4656 C C . ARG B 1 179 ? -15.133 -24.547 -8.18 1 93.12 179 ARG B C 1
ATOM 4658 O O . ARG B 1 179 ? -16.125 -24.688 -7.461 1 93.12 179 ARG B O 1
ATOM 4665 N N . ASP B 1 180 ? -13.953 -24.203 -7.762 1 95.31 180 ASP B N 1
ATOM 4666 C CA . ASP B 1 180 ? -13.672 -24.156 -6.332 1 95.31 180 ASP B CA 1
ATOM 4667 C C . ASP B 1 180 ? -13.633 -22.719 -5.828 1 95.31 180 ASP B C 1
ATOM 4669 O O . ASP B 1 180 ? -13.344 -22.469 -4.656 1 95.31 180 ASP B O 1
ATOM 4673 N N . LEU B 1 181 ? -13.969 -21.828 -6.621 1 93.62 181 LEU B N 1
ATOM 4674 C CA . LEU B 1 181 ? -13.883 -20.406 -6.332 1 93.62 181 LEU B CA 1
ATOM 4675 C C . LEU B 1 181 ? -14.711 -20.047 -5.102 1 93.62 181 LEU B C 1
ATOM 4677 O O . LEU B 1 181 ? -15.586 -20.812 -4.695 1 93.62 181 LEU B O 1
ATOM 4681 N N . SER B 1 182 ? -14.383 -18.969 -4.43 1 97.31 182 SER B N 1
ATOM 4682 C CA . SER B 1 182 ? -15.195 -18.406 -3.357 1 97.31 182 SER B CA 1
ATOM 4683 C C . SER B 1 182 ? -16.406 -17.656 -3.914 1 97.31 182 SER B C 1
ATOM 4685 O O . SER B 1 182 ? -16.25 -16.688 -4.652 1 97.31 182 SER B O 1
ATOM 4687 N N . SER B 1 183 ? -17.578 -18.047 -3.479 1 97.19 183 SER B N 1
ATOM 4688 C CA . SER B 1 183 ? -18.781 -17.375 -3.924 1 97.19 183 SER B CA 1
ATOM 4689 C C . SER B 1 183 ? -18.781 -15.898 -3.506 1 97.19 183 SER B C 1
ATOM 4691 O O . SER B 1 183 ? -19.219 -15.031 -4.262 1 97.19 183 SER B O 1
ATOM 4693 N N . GLU B 1 184 ? -18.25 -15.688 -2.391 1 97.44 184 GLU B N 1
ATOM 4694 C CA . GLU B 1 184 ? -18.203 -14.328 -1.862 1 97.44 184 GLU B CA 1
ATOM 4695 C C . GLU B 1 184 ? -17.266 -13.445 -2.682 1 97.44 184 GLU B C 1
ATOM 4697 O O . GLU B 1 184 ? -17.656 -12.359 -3.113 1 97.44 184 GLU B O 1
ATOM 4702 N N . SER B 1 185 ? -16.062 -13.883 -2.857 1 96.62 185 SER B N 1
ATOM 4703 C CA . SER B 1 185 ? -15.062 -13.078 -3.562 1 96.62 185 SER B CA 1
ATOM 4704 C C . SER B 1 185 ? -15.477 -12.836 -5.008 1 96.62 185 SER B C 1
ATOM 4706 O O . SER B 1 185 ? -15.312 -11.727 -5.527 1 96.62 185 SER B O 1
ATOM 4708 N N . PHE B 1 186 ? -16.031 -13.797 -5.641 1 95 186 PHE B N 1
ATOM 4709 C CA . PHE B 1 186 ? -16.453 -13.641 -7.031 1 95 186 PHE B CA 1
ATOM 4710 C C . PHE B 1 186 ? -17.688 -12.75 -7.133 1 95 186 PHE B C 1
ATOM 4712 O O . PHE B 1 186 ? -17.781 -11.922 -8.047 1 95 186 PHE B O 1
ATOM 4719 N N . ALA B 1 187 ? -18.594 -12.969 -6.223 1 96.56 187 ALA B N 1
ATOM 4720 C CA . ALA B 1 187 ? -19.766 -12.086 -6.203 1 96.56 187 ALA B CA 1
ATOM 4721 C C . ALA B 1 187 ? -19.344 -10.625 -6.074 1 96.56 187 ALA B C 1
ATOM 4723 O O . ALA B 1 187 ? -19.875 -9.758 -6.77 1 96.56 187 ALA B O 1
ATOM 4724 N N . ASP B 1 188 ? -18.422 -10.406 -5.215 1 95.88 188 ASP B N 1
ATOM 4725 C CA . ASP B 1 188 ? -17.906 -9.055 -5.004 1 95.88 188 ASP B CA 1
ATOM 4726 C C . ASP B 1 188 ? -17.297 -8.5 -6.285 1 95.88 188 ASP B C 1
ATOM 4728 O O . ASP B 1 188 ? -17.594 -7.371 -6.684 1 95.88 188 ASP B O 1
ATOM 4732 N N . SER B 1 189 ? -16.484 -9.281 -6.934 1 93.44 189 SER B N 1
ATOM 4733 C CA . SER B 1 189 ? -15.789 -8.859 -8.148 1 93.44 189 SER B CA 1
ATOM 4734 C C . SER B 1 189 ? -16.766 -8.602 -9.281 1 93.44 189 SER B C 1
ATOM 4736 O O . SER B 1 189 ? -16.641 -7.621 -10.016 1 93.44 189 SER B O 1
ATOM 4738 N N . PHE B 1 190 ? -17.781 -9.398 -9.367 1 92.94 190 PHE B N 1
ATOM 4739 C CA . PHE B 1 190 ? -18.75 -9.273 -10.445 1 92.94 190 PHE B CA 1
ATOM 4740 C C . PHE B 1 190 ? -19.719 -8.125 -10.18 1 92.94 190 PHE B C 1
ATOM 4742 O O . PHE B 1 190 ? -20.188 -7.469 -11.117 1 92.94 190 PHE B O 1
ATOM 4749 N N . ALA B 1 191 ? -20 -7.945 -8.953 1 95.19 191 ALA B N 1
ATOM 4750 C CA . ALA B 1 191 ? -20.953 -6.906 -8.578 1 95.19 191 ALA B CA 1
ATOM 4751 C C . ALA B 1 191 ? -20.422 -5.52 -8.93 1 95.19 191 ALA B C 1
ATOM 4753 O O . ALA B 1 191 ? -21.188 -4.574 -9.086 1 95.19 191 ALA B O 1
ATOM 4754 N N . LEU B 1 192 ? -19.156 -5.391 -9.008 1 93.38 192 LEU B N 1
ATOM 4755 C CA . LEU B 1 192 ? -18.531 -4.121 -9.375 1 93.38 192 LEU B CA 1
ATOM 4756 C C . LEU B 1 192 ? -18.766 -3.801 -10.844 1 93.38 192 LEU B C 1
ATOM 4758 O O . LEU B 1 192 ? -18.75 -2.633 -11.242 1 93.38 192 LEU B O 1
ATOM 4762 N N . GLU B 1 193 ? -18.984 -4.836 -11.648 1 92.06 193 GLU B N 1
ATOM 4763 C CA . GLU B 1 193 ? -19.062 -4.68 -13.102 1 92.06 193 GLU B CA 1
ATOM 4764 C C . GLU B 1 193 ? -20.469 -4.363 -13.555 1 92.06 193 GLU B C 1
ATOM 4766 O O . GLU B 1 193 ? -21.422 -4.516 -12.789 1 92.06 193 GLU B O 1
ATOM 4771 N N . ASN B 1 194 ? -20.516 -3.936 -14.789 1 87.94 194 ASN B N 1
ATOM 4772 C CA . ASN B 1 194 ? -21.828 -3.676 -15.367 1 87.94 194 ASN B CA 1
ATOM 4773 C C . ASN B 1 194 ? -22.625 -4.965 -15.555 1 87.94 194 ASN B C 1
ATOM 4775 O O . ASN B 1 194 ? -22.047 -6.035 -15.734 1 87.94 194 ASN B O 1
ATOM 4779 N N . TRP B 1 195 ? -23.891 -4.84 -15.625 1 83.75 195 TRP B N 1
ATOM 4780 C CA . TRP B 1 195 ? -24.781 -5.984 -15.781 1 83.75 195 TRP B CA 1
ATOM 4781 C C . TRP B 1 195 ? -24.453 -6.762 -17.047 1 83.75 195 TRP B C 1
ATOM 4783 O O . TRP B 1 195 ? -24.547 -7.992 -17.078 1 83.75 195 TRP B O 1
ATOM 4793 N N . SER B 1 196 ? -24.047 -6.133 -18.016 1 77.94 196 SER B N 1
ATOM 4794 C CA . SER B 1 196 ? -23.797 -6.75 -19.328 1 77.94 196 SER B CA 1
ATOM 4795 C C . SER B 1 196 ? -22.578 -7.672 -19.266 1 77.94 196 SER B C 1
ATOM 4797 O O . SER B 1 196 ? -22.484 -8.633 -20.031 1 77.94 196 SER B O 1
ATOM 4799 N N . LYS B 1 197 ? -21.766 -7.426 -18.422 1 71.5 197 LYS B N 1
ATOM 4800 C CA . LYS B 1 197 ? -20.547 -8.211 -18.328 1 71.5 197 LYS B CA 1
ATOM 4801 C C . LYS B 1 197 ? -20.828 -9.617 -17.797 1 71.5 197 LYS B C 1
ATOM 4803 O O . LYS B 1 197 ? -20.188 -10.586 -18.219 1 71.5 197 LYS B O 1
ATOM 4808 N N . PHE B 1 198 ? -21.719 -9.688 -16.953 1 67.69 198 PHE B N 1
ATOM 4809 C CA . PHE B 1 198 ? -22.078 -10.992 -16.406 1 67.69 198 PHE B CA 1
ATOM 4810 C C . PHE B 1 198 ? -22.625 -11.906 -17.5 1 67.69 198 PHE B C 1
ATOM 4812 O O . PHE B 1 198 ? -22.219 -13.062 -17.594 1 67.69 198 PHE B O 1
ATOM 4819 N N . SER B 1 199 ? -23.375 -11.367 -18.266 1 64.75 199 SER B N 1
ATOM 4820 C CA . SER B 1 199 ? -23.984 -12.148 -19.344 1 64.75 199 SER B CA 1
ATOM 4821 C C . SER B 1 199 ? -22.922 -12.625 -20.344 1 64.75 199 SER B C 1
ATOM 4823 O O . SER B 1 199 ? -22.953 -13.773 -20.781 1 64.75 199 SER B O 1
ATOM 4825 N N . SER B 1 200 ? -22.031 -11.805 -20.531 1 63.78 200 SER B N 1
ATOM 4826 C CA . SER B 1 200 ? -20.969 -12.156 -21.484 1 63.78 200 SER B CA 1
ATOM 4827 C C . SER B 1 200 ? -20.031 -13.203 -20.891 1 63.78 200 SER B C 1
ATOM 4829 O O . SER B 1 200 ? -19.609 -14.125 -21.594 1 63.78 200 SER B O 1
ATOM 4831 N N . ALA B 1 201 ? -19.844 -13.086 -19.656 1 61.28 201 ALA B N 1
ATOM 4832 C CA . ALA B 1 201 ? -18.938 -14.016 -18.984 1 61.28 201 ALA B CA 1
ATOM 4833 C C . ALA B 1 201 ? -19.547 -15.406 -18.875 1 61.28 201 ALA B C 1
ATOM 4835 O O . ALA B 1 201 ? -18.859 -16.422 -19 1 61.28 201 ALA B O 1
ATOM 4836 N N . PHE B 1 202 ? -20.781 -15.406 -18.672 1 55 202 PHE B N 1
ATOM 4837 C CA . PHE B 1 202 ? -21.5 -16.672 -18.469 1 55 202 PHE B CA 1
ATOM 4838 C C . PHE B 1 202 ? -21.953 -17.25 -19.797 1 55 202 PHE B C 1
ATOM 4840 O O . PHE B 1 202 ? -21.969 -18.484 -19.969 1 55 202 PHE B O 1
ATOM 4847 N N . PHE B 1 203 ? -22.312 -16.328 -20.672 1 47.44 203 PHE B N 1
ATOM 4848 C CA . PHE B 1 203 ? -22.953 -16.844 -21.875 1 47.44 203 PHE B CA 1
ATOM 4849 C C . PHE B 1 203 ? -21.969 -16.906 -23.031 1 47.44 203 PHE B C 1
ATOM 4851 O O . PHE B 1 203 ? -22.172 -17.641 -24 1 47.44 203 PHE B O 1
ATOM 4858 N N . ASP B 1 204 ? -21.172 -16.062 -23.047 1 50.78 204 ASP B N 1
ATOM 4859 C CA . ASP B 1 204 ? -20.203 -16.156 -24.141 1 50.78 204 ASP B CA 1
ATOM 4860 C C . ASP B 1 204 ? -19.141 -17.203 -23.859 1 50.78 204 ASP B C 1
ATOM 4862 O O . ASP B 1 204 ? -18.047 -16.875 -23.406 1 50.78 204 ASP B O 1
ATOM 4866 N N . ARG B 1 205 ? -19.625 -18.469 -23.938 1 46.56 205 ARG B N 1
ATOM 4867 C CA . ARG B 1 205 ? -18.844 -19.688 -23.781 1 46.56 205 ARG B CA 1
ATOM 4868 C C . ARG B 1 205 ? -17.766 -19.797 -24.844 1 46.56 205 ARG B C 1
ATOM 4870 O O . ARG B 1 205 ? -16.938 -20.719 -24.812 1 46.56 205 ARG B O 1
ATOM 4877 N N . SER B 1 206 ? -18 -19.156 -25.953 1 44.66 206 SER B N 1
ATOM 4878 C CA . SER B 1 206 ? -17.078 -19.312 -27.078 1 44.66 206 SER B CA 1
ATOM 4879 C C . SER B 1 206 ? -15.672 -18.875 -26.719 1 44.66 206 SER B C 1
ATOM 4881 O O . SER B 1 206 ? -14.695 -19.406 -27.25 1 44.66 206 SER B O 1
ATOM 4883 N N . LYS B 1 207 ? -15.578 -17.75 -26.172 1 50.28 207 LYS B N 1
ATOM 4884 C CA . LYS B 1 207 ? -14.305 -17.047 -26.266 1 50.28 207 LYS B CA 1
ATOM 4885 C C . LYS B 1 207 ? -13.281 -17.656 -25.297 1 50.28 207 LYS B C 1
ATOM 4887 O O . LYS B 1 207 ? -12.094 -17.766 -25.641 1 50.28 207 LYS B O 1
ATOM 4892 N N . ASP B 1 208 ? -13.391 -17.516 -23.891 1 53.38 208 ASP B N 1
ATOM 4893 C CA . ASP B 1 208 ? -12.188 -17.812 -23.125 1 53.38 208 ASP B CA 1
ATOM 4894 C C . ASP B 1 208 ? -12.352 -19.062 -22.281 1 53.38 208 ASP B C 1
ATOM 4896 O O . ASP B 1 208 ? -12.891 -19 -21.172 1 53.38 208 ASP B O 1
ATOM 4900 N N . ASN B 1 209 ? -12.406 -20.219 -23.047 1 71 209 ASN B N 1
ATOM 4901 C CA . ASN B 1 209 ? -12.438 -21.531 -22.406 1 71 209 ASN B CA 1
ATOM 4902 C C . ASN B 1 209 ? -11.117 -21.844 -21.703 1 71 209 ASN B C 1
ATOM 4904 O O . ASN B 1 209 ? -10.383 -22.734 -22.125 1 71 209 ASN B O 1
ATOM 4908 N N . VAL B 1 210 ? -10.805 -21.109 -20.734 1 84.38 210 VAL B N 1
ATOM 4909 C CA . VAL B 1 210 ? -9.547 -21.297 -20.016 1 84.38 210 VAL B CA 1
ATOM 4910 C C . VAL B 1 210 ? -9.758 -22.203 -18.812 1 84.38 210 VAL B C 1
ATOM 4912 O O . VAL B 1 210 ? -10.711 -22.031 -18.047 1 84.38 210 VAL B O 1
ATOM 4915 N N . VAL B 1 211 ? -9.047 -23.25 -18.828 1 92.31 211 VAL B N 1
ATOM 4916 C CA . VAL B 1 211 ? -8.969 -24.094 -17.641 1 92.31 211 VAL B CA 1
ATOM 4917 C C . VAL B 1 211 ? -7.738 -23.719 -16.812 1 92.31 211 VAL B C 1
ATOM 4919 O O . VAL B 1 211 ? -6.637 -23.578 -17.359 1 92.31 211 VAL B O 1
ATOM 4922 N N . HIS B 1 212 ? -7.988 -23.453 -15.578 1 94.44 212 HIS B N 1
ATOM 4923 C CA . HIS B 1 212 ? -6.906 -23.062 -14.688 1 94.44 212 HIS B CA 1
ATOM 4924 C C . HIS B 1 212 ? -7.039 -23.719 -13.328 1 94.44 212 HIS B C 1
ATOM 4926 O O . HIS B 1 212 ? -8.102 -23.656 -12.695 1 94.44 212 HIS B O 1
ATOM 4932 N N . TRP B 1 213 ? -6.004 -24.406 -12.898 1 96.75 213 TRP B N 1
ATOM 4933 C CA . TRP B 1 213 ? -6 -24.891 -11.523 1 96.75 213 TRP B CA 1
ATOM 4934 C C . TRP B 1 213 ? -4.613 -24.75 -10.898 1 96.75 213 TRP B C 1
ATOM 4936 O O . TRP B 1 213 ? -3.625 -24.562 -11.609 1 96.75 213 TRP B O 1
ATOM 4946 N N . GLU B 1 214 ? -4.594 -24.766 -9.656 1 98.25 214 GLU B N 1
ATOM 4947 C CA . GLU B 1 214 ? -3.365 -24.719 -8.867 1 98.25 214 GLU B CA 1
ATOM 4948 C C . GLU B 1 214 ? -3.322 -25.844 -7.844 1 98.25 214 GLU B C 1
ATOM 4950 O O . GLU B 1 214 ? -4.367 -26.344 -7.414 1 98.25 214 GLU B O 1
ATOM 4955 N N . GLN B 1 215 ? -2.119 -26.234 -7.535 1 98.69 215 GLN B N 1
ATOM 4956 C CA . GLN B 1 215 ? -1.94 -27.359 -6.629 1 98.69 215 GLN B CA 1
ATOM 4957 C C . GLN B 1 215 ? -0.649 -27.234 -5.828 1 98.69 215 GLN B C 1
ATOM 4959 O O . GLN B 1 215 ? 0.412 -26.953 -6.391 1 98.69 215 GLN B O 1
ATOM 4964 N N . PHE B 1 216 ? -0.815 -27.422 -4.516 1 98.75 216 PHE B N 1
ATOM 4965 C CA . PHE B 1 216 ? 0.374 -27.375 -3.67 1 98.75 216 PHE B CA 1
ATOM 4966 C C . PHE B 1 216 ? 1.136 -28.703 -3.748 1 98.75 216 PHE B C 1
ATOM 4968 O O . PHE B 1 216 ? 0.537 -29.75 -3.955 1 98.75 216 PHE B O 1
ATOM 4975 N N . GLY B 1 217 ? 2.445 -28.594 -3.596 1 98.62 217 GLY B N 1
ATOM 4976 C CA . GLY B 1 217 ? 3.301 -29.766 -3.623 1 98.62 217 GLY B CA 1
ATOM 4977 C C . GLY B 1 217 ? 4.688 -29.5 -3.064 1 98.62 217 GLY B C 1
ATOM 4978 O O . GLY B 1 217 ? 4.891 -28.562 -2.307 1 98.62 217 GLY B O 1
ATOM 4979 N N . ARG B 1 218 ? 5.57 -30.469 -3.42 1 98.62 218 ARG B N 1
ATOM 4980 C CA . ARG B 1 218 ? 6.957 -30.406 -2.969 1 98.62 218 ARG B CA 1
ATOM 4981 C C . ARG B 1 218 ? 7.918 -30.719 -4.109 1 98.62 218 ARG B C 1
ATOM 4983 O O . ARG B 1 218 ? 7.574 -31.469 -5.027 1 98.62 218 ARG B O 1
ATOM 4990 N N . VAL B 1 219 ? 9.086 -30.156 -3.951 1 98.75 219 VAL B N 1
ATOM 4991 C CA . VAL B 1 219 ? 10.125 -30.453 -4.934 1 98.75 219 VAL B CA 1
ATOM 4992 C C . VAL B 1 219 ? 11.391 -30.922 -4.227 1 98.75 219 VAL B C 1
ATOM 4994 O O . VAL B 1 219 ? 11.797 -30.328 -3.219 1 98.75 219 VAL B O 1
ATOM 4997 N N . ASP B 1 220 ? 11.953 -31.953 -4.672 1 98.75 220 ASP B N 1
ATOM 4998 C CA . ASP B 1 220 ? 13.328 -32.375 -4.402 1 98.75 220 ASP B CA 1
ATOM 4999 C C . ASP B 1 220 ? 14.203 -32.219 -5.645 1 98.75 220 ASP B C 1
ATOM 5001 O O . ASP B 1 220 ? 13.867 -32.719 -6.719 1 98.75 220 ASP B O 1
ATOM 5005 N N . ALA B 1 221 ? 15.328 -31.531 -5.492 1 98.81 221 ALA B N 1
ATOM 5006 C CA . ALA B 1 221 ? 16.156 -31.25 -6.66 1 98.81 221 ALA B CA 1
ATOM 5007 C C . ALA B 1 221 ? 17.641 -31.391 -6.328 1 98.81 221 ALA B C 1
ATOM 5009 O O . ALA B 1 221 ? 18.078 -31.031 -5.227 1 98.81 221 ALA B O 1
ATOM 5010 N N . ASN B 1 222 ? 18.344 -31.938 -7.273 1 98.62 222 ASN B N 1
ATOM 5011 C CA . ASN B 1 222 ? 19.797 -31.844 -7.332 1 98.62 222 ASN B CA 1
ATOM 5012 C C . ASN B 1 222 ? 20.234 -30.812 -8.367 1 98.62 222 ASN B C 1
ATOM 5014 O O . ASN B 1 222 ? 19.906 -30.922 -9.547 1 98.62 222 ASN B O 1
ATOM 5018 N N . VAL B 1 223 ? 20.969 -29.844 -7.848 1 98.5 223 VAL B N 1
ATOM 5019 C CA . VAL B 1 223 ? 21.391 -28.734 -8.695 1 98.5 223 VAL B CA 1
ATOM 5020 C C . VAL B 1 223 ? 22.922 -28.703 -8.758 1 98.5 223 VAL B C 1
ATOM 5022 O O . VAL B 1 223 ? 23.594 -28.891 -7.746 1 98.5 223 VAL B O 1
ATOM 5025 N N . GLU B 1 224 ? 23.375 -28.5 -9.945 1 98.06 224 GLU B N 1
ATOM 5026 C CA . GLU B 1 224 ? 24.797 -28.25 -10.164 1 98.06 224 GLU B CA 1
ATOM 5027 C C . GLU B 1 224 ? 25.031 -26.906 -10.828 1 98.06 224 GLU B C 1
ATOM 5029 O O . GLU B 1 224 ? 24.5 -26.625 -11.906 1 98.06 224 GLU B O 1
ATOM 5034 N N . ILE B 1 225 ? 25.766 -26.047 -10.164 1 97.12 225 ILE B N 1
ATOM 5035 C CA . ILE B 1 225 ? 26.156 -24.75 -10.711 1 97.12 225 ILE B CA 1
ATOM 5036 C C . ILE B 1 225 ? 27.672 -24.734 -10.945 1 97.12 225 ILE B C 1
ATOM 50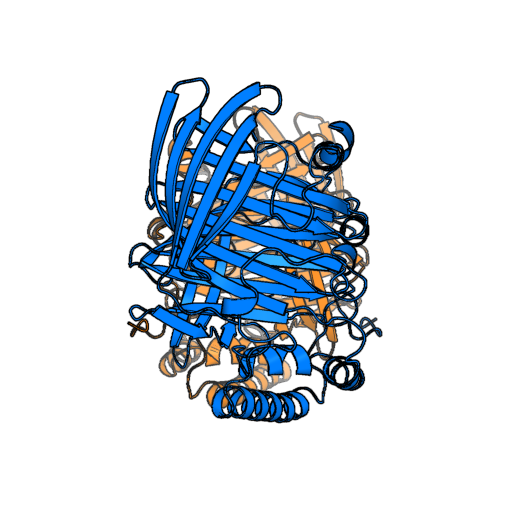38 O O . ILE B 1 225 ? 28.453 -24.688 -9.984 1 97.12 225 ILE B O 1
ATOM 5042 N N . ASP B 1 226 ? 28.078 -24.672 -12.133 1 94.94 226 ASP B N 1
ATOM 5043 C CA . ASP B 1 226 ? 29.484 -24.75 -12.5 1 94.94 226 ASP B CA 1
ATOM 5044 C C . ASP B 1 226 ? 30.188 -25.859 -11.734 1 94.94 226 ASP B C 1
ATOM 5046 O O . ASP B 1 226 ? 31.234 -25.641 -11.109 1 94.94 226 ASP B O 1
ATOM 5050 N N . ARG B 1 227 ? 29.641 -26.938 -11.508 1 90.06 227 ARG B N 1
ATOM 5051 C CA . ARG B 1 227 ? 30.172 -28.188 -10.977 1 90.06 227 ARG B CA 1
ATOM 5052 C C . ARG B 1 227 ? 30.094 -28.219 -9.453 1 90.06 227 ARG B C 1
ATOM 5054 O O . ARG B 1 227 ? 30.625 -29.125 -8.82 1 90.06 227 ARG B O 1
ATOM 5061 N N . ILE B 1 228 ? 29.469 -27.219 -8.969 1 93.88 228 ILE B N 1
ATOM 5062 C CA . ILE B 1 228 ? 29.219 -27.234 -7.535 1 93.88 228 ILE B CA 1
ATOM 5063 C C . ILE B 1 228 ? 27.828 -27.797 -7.273 1 93.88 228 ILE B C 1
ATOM 5065 O O . ILE B 1 228 ? 26.828 -27.234 -7.742 1 93.88 228 ILE B O 1
ATOM 5069 N N . GLY B 1 229 ? 27.734 -28.828 -6.492 1 96.06 229 GLY B N 1
ATOM 5070 C CA . GLY B 1 229 ? 26.469 -29.5 -6.211 1 96.06 229 GLY B CA 1
ATOM 5071 C C . GLY B 1 229 ? 25.719 -28.875 -5.055 1 96.06 229 GLY B C 1
ATOM 5072 O O . GLY B 1 229 ? 26.297 -28.562 -4.016 1 96.06 229 GLY B O 1
ATOM 5073 N N . ILE B 1 230 ? 24.438 -28.656 -5.23 1 96.94 230 ILE B N 1
ATOM 5074 C CA . ILE B 1 230 ? 23.531 -28.125 -4.219 1 96.94 230 ILE B CA 1
ATOM 5075 C C . ILE B 1 230 ? 22.25 -28.969 -4.184 1 96.94 230 ILE B C 1
ATOM 5077 O O . ILE B 1 230 ? 21.688 -29.297 -5.227 1 96.94 230 ILE B O 1
ATOM 5081 N N . GLU B 1 231 ? 21.828 -29.266 -2.998 1 97.69 231 GLU B N 1
ATOM 5082 C CA . GLU B 1 231 ? 20.578 -30.031 -2.85 1 97.69 231 GLU B CA 1
ATOM 5083 C C . GLU B 1 231 ? 19.453 -29.141 -2.361 1 97.69 231 GLU B C 1
ATOM 5085 O O . GLU B 1 231 ? 19.625 -28.328 -1.443 1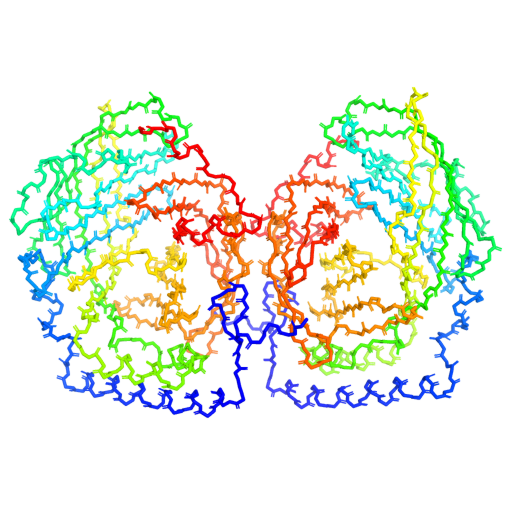 97.69 231 GLU B O 1
ATOM 5090 N N . ILE B 1 232 ? 18.359 -29.266 -2.986 1 98.25 232 ILE B N 1
ATOM 5091 C CA . ILE B 1 232 ? 17.094 -28.703 -2.533 1 98.25 232 ILE B CA 1
ATOM 5092 C C . ILE B 1 232 ? 16.141 -29.828 -2.145 1 98.25 232 ILE B C 1
ATOM 5094 O O . ILE B 1 232 ? 15.781 -30.656 -2.98 1 98.25 232 ILE B O 1
ATOM 5098 N N . ARG B 1 233 ? 15.742 -29.828 -0.867 1 98.31 233 ARG B N 1
ATOM 5099 C CA . ARG B 1 233 ? 14.898 -30.906 -0.382 1 98.31 233 ARG B CA 1
ATOM 5100 C C . ARG B 1 233 ? 13.594 -30.375 0.198 1 98.31 233 ARG B C 1
ATOM 5102 O O . ARG B 1 233 ? 13.594 -29.391 0.927 1 98.31 233 ARG B O 1
ATOM 5109 N N . ASN B 1 234 ? 12.578 -31.047 -0.176 1 98 234 ASN B N 1
ATOM 5110 C CA . ASN B 1 234 ? 11.242 -30.812 0.368 1 98 234 ASN B CA 1
ATOM 5111 C C . ASN B 1 234 ? 10.828 -29.359 0.233 1 98 234 ASN B C 1
ATOM 5113 O O . ASN B 1 234 ? 10.273 -28.766 1.167 1 98 234 ASN B O 1
ATOM 5117 N N . ALA B 1 235 ? 11.203 -28.781 -0.845 1 98.62 235 ALA B N 1
ATOM 5118 C CA . ALA B 1 235 ? 10.773 -27.406 -1.082 1 98.62 235 ALA B CA 1
ATOM 5119 C C . ALA B 1 235 ? 9.258 -27.328 -1.261 1 98.62 235 ALA B C 1
ATOM 5121 O O . ALA B 1 235 ? 8.68 -28.062 -2.059 1 98.62 235 ALA B O 1
ATOM 5122 N N . ALA B 1 236 ? 8.609 -26.469 -0.451 1 98.69 236 ALA B N 1
ATOM 5123 C CA . ALA B 1 236 ? 7.188 -26.219 -0.661 1 98.69 236 ALA B CA 1
ATOM 5124 C C . ALA B 1 236 ? 6.941 -25.5 -1.982 1 98.69 236 ALA B C 1
ATOM 5126 O O . ALA B 1 236 ? 7.641 -24.531 -2.309 1 98.69 236 ALA B O 1
ATOM 5127 N N . THR B 1 237 ? 5.957 -25.969 -2.73 1 98.75 237 THR B N 1
ATOM 5128 C CA . THR B 1 237 ? 5.727 -25.391 -4.051 1 98.75 237 THR B CA 1
ATOM 5129 C C . THR B 1 237 ? 4.234 -25.25 -4.328 1 98.75 237 THR B C 1
ATOM 5131 O O . THR B 1 237 ? 3.408 -25.812 -3.605 1 98.75 237 THR B O 1
ATOM 5134 N N . VAL B 1 238 ? 3.955 -24.422 -5.293 1 98.75 238 VAL B N 1
ATOM 5135 C CA . VAL B 1 238 ? 2.656 -24.406 -5.961 1 98.75 238 VAL B CA 1
ATOM 5136 C C . VAL B 1 238 ? 2.844 -24.625 -7.461 1 98.75 238 VAL B C 1
ATOM 5138 O O . VAL B 1 238 ? 3.814 -24.141 -8.047 1 98.75 238 VAL B O 1
ATOM 5141 N N . ARG B 1 239 ? 2.02 -25.375 -7.992 1 98.5 239 ARG B N 1
ATOM 5142 C CA . ARG B 1 239 ? 1.981 -25.594 -9.438 1 98.5 239 ARG B CA 1
ATOM 5143 C C . ARG B 1 239 ? 0.738 -24.953 -10.047 1 98.5 239 ARG B C 1
ATOM 5145 O O . ARG B 1 239 ? -0.379 -25.188 -9.586 1 98.5 239 ARG B O 1
ATOM 5152 N N . ASP B 1 240 ? 0.939 -24.172 -10.977 1 97.5 240 ASP B N 1
ATOM 5153 C CA . ASP B 1 240 ? -0.114 -23.547 -11.773 1 97.5 240 ASP B CA 1
ATOM 5154 C C . ASP B 1 240 ? -0.245 -24.203 -13.141 1 97.5 240 ASP B C 1
ATOM 5156 O O . ASP B 1 240 ? 0.743 -24.359 -13.859 1 97.5 240 ASP B O 1
ATOM 5160 N N . ARG B 1 241 ? -1.375 -24.672 -13.469 1 96.75 241 ARG B N 1
ATOM 5161 C CA . ARG B 1 241 ? -1.693 -25.312 -14.742 1 96.75 241 ARG B CA 1
ATOM 5162 C C . ARG B 1 241 ? -2.807 -24.578 -15.469 1 96.75 241 ARG B C 1
ATOM 5164 O O . ARG B 1 241 ? -3.875 -24.328 -14.906 1 96.75 241 ARG B O 1
ATOM 5171 N N . SER B 1 242 ? -2.508 -24.219 -16.719 1 94.44 242 SER B N 1
ATOM 5172 C CA . SER B 1 242 ? -3.514 -23.484 -1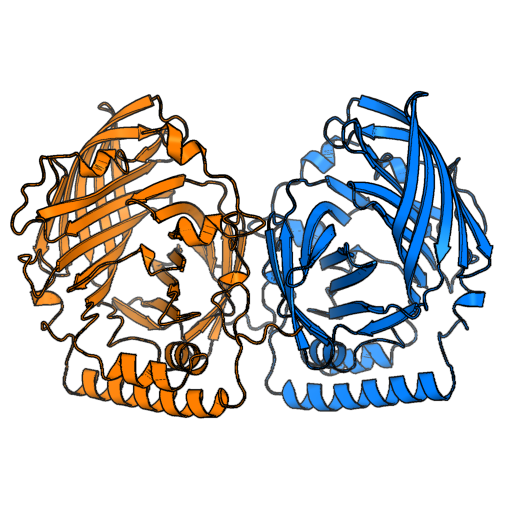7.484 1 94.44 242 SER B CA 1
ATOM 5173 C C . SER B 1 242 ? -3.467 -23.859 -18.953 1 94.44 242 SER B C 1
ATOM 5175 O O . SER B 1 242 ? -2.387 -24.016 -19.531 1 94.44 242 SER B O 1
ATOM 5177 N N . PHE B 1 243 ? -4.582 -24.016 -19.547 1 93.06 243 PHE B N 1
ATOM 5178 C CA . PHE B 1 243 ? -4.688 -24.219 -20.984 1 93.06 243 PHE B CA 1
ATOM 5179 C C . PHE B 1 243 ? -6.035 -23.734 -21.5 1 93.06 243 PHE B C 1
ATOM 5181 O O . PHE B 1 243 ? -7.008 -23.656 -20.75 1 93.06 243 PHE B O 1
ATOM 5188 N N . GLY B 1 244 ? -6.066 -23.375 -22.75 1 90.75 244 GLY B N 1
ATOM 5189 C CA . GLY B 1 244 ? -7.266 -22.844 -23.375 1 90.75 244 GLY B CA 1
ATOM 5190 C C . GLY B 1 244 ? -7.031 -22.375 -24.797 1 90.75 244 GLY B C 1
ATOM 5191 O O . GLY B 1 244 ? -6.004 -22.688 -25.391 1 90.75 244 GLY B O 1
ATOM 5192 N N . LYS B 1 245 ? -7.969 -21.672 -25.297 1 86.75 245 LYS B N 1
ATOM 5193 C CA . LYS B 1 245 ? -7.93 -21.281 -26.703 1 86.75 245 LYS B CA 1
ATOM 5194 C C . LYS B 1 245 ? -6.996 -20.094 -26.922 1 86.75 245 LYS B C 1
ATOM 5196 O O . LYS B 1 245 ? -6.176 -20.109 -27.844 1 86.75 245 LYS B O 1
ATOM 5201 N N . ILE B 1 246 ? -7.195 -19.094 -26.078 1 83 246 ILE B N 1
ATOM 5202 C CA . ILE B 1 246 ? -6.422 -17.875 -26.297 1 83 246 ILE B CA 1
ATOM 5203 C C . ILE B 1 246 ? -5.777 -17.438 -24.969 1 83 246 ILE B C 1
ATOM 5205 O O . ILE B 1 246 ? -6.43 -17.438 -23.922 1 83 246 ILE B O 1
ATOM 5209 N N . ARG B 1 247 ? -4.527 -17.125 -25.078 1 83.5 247 ARG B N 1
ATOM 5210 C CA . ARG B 1 247 ? -3.805 -16.516 -23.969 1 83.5 247 ARG B CA 1
ATOM 5211 C C . ARG B 1 247 ? -3.273 -15.133 -24.375 1 83.5 247 ARG B C 1
ATOM 5213 O O . ARG B 1 247 ? -2.357 -15.031 -25.188 1 83.5 247 ARG B O 1
ATOM 5220 N N . ASP B 1 248 ? -3.896 -14.148 -23.875 1 85.06 248 ASP B N 1
ATOM 5221 C CA . ASP B 1 248 ? -3.48 -12.789 -24.188 1 85.06 248 ASP B CA 1
ATOM 5222 C C . ASP B 1 248 ? -3.176 -11.992 -22.922 1 85.06 248 ASP B C 1
ATOM 5224 O O . ASP B 1 248 ? -4.047 -11.305 -22.391 1 85.06 248 ASP B O 1
ATOM 5228 N N . PHE B 1 249 ? -1.928 -11.992 -22.578 1 88.94 249 PHE B N 1
ATOM 5229 C CA . PHE B 1 249 ? -1.521 -11.273 -21.375 1 88.94 249 PHE B CA 1
ATOM 5230 C C . PHE B 1 249 ? -1.706 -9.773 -21.547 1 88.94 249 PHE B C 1
ATOM 5232 O O . PHE B 1 249 ? -1.781 -9.031 -20.562 1 88.94 249 PHE B O 1
ATOM 5239 N N . THR B 1 250 ? -1.738 -9.289 -22.75 1 89.12 250 THR B N 1
ATOM 5240 C CA . THR B 1 250 ? -1.854 -7.855 -22.984 1 89.12 250 THR B CA 1
ATOM 5241 C C . THR B 1 250 ? -3.252 -7.363 -22.625 1 89.12 250 THR B C 1
ATOM 5243 O O . THR B 1 250 ? -3.469 -6.16 -22.469 1 89.12 250 THR B O 1
ATOM 5246 N N . ALA B 1 251 ? -4.141 -8.289 -22.5 1 90.5 251 ALA B N 1
ATOM 5247 C CA . ALA B 1 251 ? -5.5 -7.945 -22.078 1 90.5 251 ALA B CA 1
ATOM 5248 C C . ALA B 1 251 ? -5.555 -7.621 -20.594 1 90.5 251 ALA B C 1
ATOM 5250 O O . ALA B 1 251 ? -6.52 -7.02 -20.109 1 90.5 251 ALA B O 1
ATOM 5251 N N . ILE B 1 252 ? -4.551 -8.102 -19.922 1 94.19 252 ILE B N 1
ATOM 5252 C CA . ILE B 1 252 ? -4.457 -7.852 -18.484 1 94.19 252 ILE B CA 1
ATOM 5253 C C . ILE B 1 252 ? -3.773 -6.508 -18.25 1 94.19 252 ILE B C 1
ATOM 5255 O O . ILE B 1 252 ? -2.684 -6.254 -18.766 1 94.19 252 ILE B O 1
ATOM 5259 N N . HIS B 1 253 ? -4.426 -5.66 -17.516 1 96 253 HIS B N 1
ATOM 5260 C CA . HIS B 1 253 ? -3.762 -4.43 -17.109 1 96 253 HIS B CA 1
ATOM 5261 C C . HIS B 1 253 ? -2.629 -4.715 -16.125 1 96 253 HIS B C 1
ATOM 5263 O O . HIS B 1 253 ? -1.486 -4.312 -16.359 1 96 253 HIS B O 1
ATOM 5269 N N . ARG B 1 254 ? -2.99 -5.469 -15.188 1 96.31 254 ARG B N 1
ATOM 5270 C CA . ARG B 1 254 ? -1.995 -5.898 -14.211 1 96.31 254 ARG B CA 1
ATOM 5271 C C . ARG B 1 254 ? -2.545 -7.008 -13.32 1 96.31 254 ARG B C 1
ATOM 5273 O O . ARG B 1 254 ? -3.762 -7.195 -13.234 1 96.31 254 ARG B O 1
ATOM 5280 N N . TYR B 1 255 ? -1.655 -7.742 -12.68 1 96.75 255 TYR B N 1
ATOM 5281 C CA . TYR B 1 255 ? -2.076 -8.648 -11.617 1 96.75 255 TYR B CA 1
ATOM 5282 C C . TYR B 1 255 ? -0.99 -8.781 -10.555 1 96.75 255 TYR B C 1
ATOM 5284 O O . TYR B 1 255 ? 0.162 -8.406 -10.789 1 96.75 255 TYR B O 1
ATOM 5292 N N . TYR B 1 256 ? -1.432 -9.188 -9.359 1 96.94 256 TYR B N 1
ATOM 5293 C CA . TYR B 1 256 ? -0.569 -9.703 -8.305 1 96.94 256 TYR B CA 1
ATOM 5294 C C . TYR B 1 256 ? -0.824 -11.188 -8.062 1 96.94 256 TYR B C 1
ATOM 5296 O O . TYR B 1 256 ? -1.973 -11.609 -7.914 1 96.94 256 TYR B O 1
ATOM 5304 N N . TYR B 1 257 ? 0.182 -11.875 -8.188 1 97.88 257 TYR B N 1
ATOM 5305 C CA . TYR B 1 257 ? 0.195 -13.281 -7.805 1 97.88 257 TYR B CA 1
ATOM 5306 C C . TYR B 1 257 ? 1.142 -13.516 -6.633 1 97.88 257 TYR B C 1
ATOM 5308 O O . TYR B 1 257 ? 2.361 -13.406 -6.777 1 97.88 257 TYR B O 1
ATOM 5316 N N . ILE B 1 258 ? 0.577 -13.812 -5.48 1 98.44 258 ILE B N 1
ATOM 5317 C CA . ILE B 1 258 ? 1.354 -13.945 -4.254 1 98.44 258 ILE B CA 1
ATOM 5318 C C . ILE B 1 258 ? 1.312 -15.391 -3.766 1 98.44 258 ILE B C 1
ATOM 5320 O O . ILE B 1 258 ? 0.234 -15.945 -3.539 1 98.44 258 ILE B O 1
ATOM 5324 N N . THR B 1 259 ? 2.428 -15.953 -3.617 1 98.75 259 THR B N 1
ATOM 5325 C CA . THR B 1 259 ? 2.541 -17.281 -3.018 1 98.75 259 THR B CA 1
ATOM 5326 C C . THR B 1 259 ? 3.281 -17.203 -1.684 1 98.75 259 THR B C 1
ATOM 5328 O O . THR B 1 259 ? 4.262 -16.469 -1.551 1 98.75 259 THR B O 1
ATOM 5331 N N . MET B 1 260 ? 2.783 -17.891 -0.782 1 98.75 260 MET B N 1
ATOM 5332 C CA . MET B 1 260 ? 3.381 -17.906 0.551 1 98.75 260 MET B CA 1
ATOM 5333 C C . MET B 1 260 ? 3.521 -19.344 1.063 1 98.75 260 MET B C 1
ATOM 5335 O O . MET B 1 260 ? 2.592 -20.141 0.947 1 98.75 260 MET B O 1
ATOM 5339 N N . PHE B 1 261 ? 4.617 -19.609 1.621 1 98.81 261 PHE B N 1
ATOM 5340 C CA . PHE B 1 261 ? 4.938 -20.906 2.207 1 98.81 261 PHE B CA 1
ATOM 5341 C C . PHE B 1 261 ? 5.34 -20.75 3.67 1 98.81 261 PHE B C 1
ATOM 5343 O O . PHE B 1 261 ? 6.438 -20.281 3.973 1 98.81 261 PHE B O 1
ATOM 5350 N N . MET B 1 262 ? 4.504 -21.219 4.516 1 98.31 262 MET B N 1
ATOM 5351 C CA . MET B 1 262 ? 4.629 -20.938 5.941 1 98.31 262 MET B CA 1
ATOM 5352 C C . MET B 1 262 ? 5.434 -22.031 6.648 1 98.31 262 MET B C 1
ATOM 5354 O O . MET B 1 262 ? 5.441 -23.172 6.211 1 98.31 262 MET B O 1
ATOM 5358 N N . GLU B 1 263 ? 5.961 -21.672 7.789 1 97.12 263 GLU B N 1
ATOM 5359 C CA . GLU B 1 263 ? 6.785 -22.609 8.562 1 97.12 263 GLU B CA 1
ATOM 5360 C C . GLU B 1 263 ? 5.934 -23.703 9.203 1 97.12 263 GLU B C 1
ATOM 5362 O O . GLU B 1 263 ? 6.441 -24.781 9.523 1 97.12 263 GLU B O 1
ATOM 5367 N N . ASN B 1 264 ? 4.719 -23.391 9.398 1 96.25 264 ASN B N 1
ATOM 5368 C CA . ASN B 1 264 ? 3.857 -24.406 10 1 96.25 264 ASN B CA 1
ATOM 5369 C C . ASN B 1 264 ? 3.369 -25.422 8.961 1 96.25 264 ASN B C 1
ATOM 5371 O O . ASN B 1 264 ? 2.516 -26.25 9.258 1 96.25 264 ASN B O 1
ATOM 5375 N N . GLY B 1 265 ? 3.777 -25.234 7.723 1 95.75 265 GLY B N 1
ATOM 5376 C CA . GLY B 1 265 ? 3.484 -26.219 6.695 1 95.75 265 GLY B CA 1
ATOM 5377 C C . GLY B 1 265 ? 2.373 -25.797 5.754 1 95.75 265 GLY B C 1
ATOM 5378 O O . GLY B 1 265 ? 2.154 -26.422 4.715 1 95.75 265 GLY B O 1
ATOM 5379 N N . ARG B 1 266 ? 1.713 -24.766 6.031 1 97 266 ARG B N 1
ATOM 5380 C CA . ARG B 1 266 ? 0.628 -24.297 5.176 1 97 266 ARG B CA 1
ATOM 5381 C C . ARG B 1 266 ? 1.162 -23.422 4.047 1 97 266 ARG B C 1
ATOM 5383 O O . ARG B 1 266 ? 2.223 -22.812 4.176 1 97 266 ARG B O 1
ATOM 5390 N N . SER B 1 267 ? 0.423 -23.438 3.023 1 98.38 267 SER B N 1
ATOM 5391 C CA . SER B 1 267 ? 0.731 -22.609 1.863 1 98.38 267 SER B CA 1
ATOM 5392 C C . SER B 1 267 ? -0.493 -21.828 1.404 1 98.38 267 SER B C 1
ATOM 5394 O O . SER B 1 267 ? -1.626 -22.281 1.558 1 98.38 267 SER B O 1
ATOM 5396 N N . LEU B 1 268 ? -0.243 -20.656 0.937 1 98.56 268 LEU B N 1
ATOM 5397 C CA . LEU B 1 268 ? -1.317 -19.797 0.458 1 98.56 268 LEU B CA 1
ATOM 5398 C C . LEU B 1 268 ? -0.995 -19.234 -0.926 1 98.56 268 LEU B C 1
ATOM 5400 O O . LEU B 1 268 ? 0.172 -19 -1.25 1 98.56 268 LEU B O 1
ATOM 5404 N N . VAL B 1 269 ? -2.031 -19.047 -1.635 1 98.69 269 VAL B N 1
ATOM 5405 C CA . VAL B 1 269 ? -1.964 -18.297 -2.887 1 98.69 269 VAL B CA 1
ATOM 5406 C C . VAL B 1 269 ? -3.021 -17.203 -2.891 1 98.69 269 VAL B C 1
ATOM 5408 O O . VAL B 1 269 ? -4.168 -17.422 -2.494 1 98.69 269 VAL B O 1
ATOM 5411 N N . ILE B 1 270 ? -2.602 -16.047 -3.266 1 98.38 270 ILE B N 1
ATOM 5412 C CA . ILE B 1 270 ? -3.494 -14.898 -3.402 1 98.38 270 ILE B CA 1
ATOM 5413 C C . ILE B 1 270 ? -3.291 -14.242 -4.766 1 98.38 270 ILE B C 1
ATOM 5415 O O . ILE B 1 270 ? -2.16 -13.938 -5.152 1 98.38 270 ILE B O 1
ATOM 5419 N N . THR B 1 271 ? -4.367 -14.016 -5.441 1 97.88 271 THR B N 1
ATOM 5420 C CA . THR B 1 271 ? -4.285 -13.398 -6.762 1 97.88 271 THR B CA 1
ATOM 5421 C C . THR B 1 271 ? -5.301 -12.273 -6.898 1 97.88 271 THR B C 1
ATOM 5423 O O . THR B 1 271 ? -6.461 -12.422 -6.504 1 97.88 271 THR B O 1
ATOM 5426 N N . VAL B 1 272 ? -4.855 -11.195 -7.359 1 97.12 272 VAL B N 1
ATOM 5427 C CA . VAL B 1 272 ? -5.715 -10.086 -7.75 1 97.12 272 VAL B CA 1
ATOM 5428 C C . VAL B 1 272 ? -5.398 -9.672 -9.188 1 97.12 272 VAL B C 1
ATOM 5430 O O . VAL B 1 272 ? -4.238 -9.438 -9.531 1 97.12 272 VAL B O 1
ATOM 5433 N N . VAL B 1 273 ? -6.445 -9.547 -9.984 1 96 273 VAL B N 1
ATOM 5434 C CA . VAL B 1 273 ? -6.219 -9.312 -11.406 1 96 273 VAL B CA 1
ATOM 5435 C C . VAL B 1 273 ? -7.141 -8.203 -11.906 1 96 273 VAL B C 1
ATOM 5437 O O . VAL B 1 273 ? -8.305 -8.125 -11.508 1 96 273 VAL B O 1
ATOM 5440 N N . CYS B 1 274 ? -6.625 -7.375 -12.688 1 96.06 274 CYS B N 1
ATOM 5441 C CA . CYS B 1 274 ? -7.395 -6.402 -13.453 1 96.06 274 CYS B CA 1
ATOM 5442 C C . CYS B 1 274 ? -7.332 -6.707 -14.938 1 96.06 274 CYS B C 1
ATOM 5444 O O . CYS B 1 274 ? -6.285 -6.555 -15.57 1 96.06 274 CYS B O 1
ATOM 5446 N N . HIS B 1 275 ? -8.367 -7.176 -15.414 1 92.25 275 HIS B N 1
ATOM 5447 C CA . HIS B 1 275 ? -8.531 -7.383 -16.844 1 92.25 275 HIS B CA 1
ATOM 5448 C C . HIS B 1 275 ? -9.211 -6.184 -17.5 1 92.25 275 HIS B C 1
ATOM 5450 O O . HIS B 1 275 ? -10.312 -5.801 -17.109 1 92.25 275 HIS B O 1
ATOM 5456 N N . LYS B 1 276 ? -8.641 -5.66 -18.5 1 88.62 276 LYS B N 1
ATOM 5457 C CA . LYS B 1 276 ? -9.023 -4.363 -19.047 1 88.62 276 LYS B CA 1
ATOM 5458 C C . LYS B 1 276 ? -10.492 -4.355 -19.469 1 88.62 276 LYS B C 1
ATOM 5460 O O . LYS B 1 276 ? -11.18 -3.344 -19.312 1 88.62 276 LYS B O 1
ATOM 5465 N N . LYS B 1 277 ? -10.984 -5.48 -19.859 1 83.31 277 LYS B N 1
ATOM 5466 C CA . LYS B 1 277 ? -12.312 -5.465 -20.469 1 83.31 277 LYS B CA 1
ATOM 5467 C C . LYS B 1 277 ? -13.312 -6.223 -19.609 1 83.31 277 LYS B C 1
ATOM 5469 O O . LYS B 1 277 ? -14.508 -5.934 -19.641 1 83.31 277 LYS B O 1
ATOM 5474 N N . THR B 1 278 ? -12.828 -7.16 -18.828 1 82.81 278 THR B N 1
ATOM 5475 C CA . THR B 1 278 ? -13.789 -8.07 -18.219 1 82.81 278 THR B CA 1
ATOM 5476 C C . THR B 1 278 ? -13.961 -7.742 -16.734 1 82.81 278 THR B C 1
ATOM 5478 O O . THR B 1 278 ? -15.086 -7.68 -16.234 1 82.81 278 THR B O 1
ATOM 5481 N N . PHE B 1 279 ? -12.836 -7.645 -16.016 1 89.12 279 PHE B N 1
ATOM 5482 C CA . PHE B 1 279 ? -12.906 -7.426 -14.578 1 89.12 279 PHE B CA 1
ATOM 5483 C C . PHE B 1 279 ? -11.977 -6.297 -14.156 1 89.12 279 PHE B C 1
ATOM 5485 O O . PHE B 1 279 ? -10.773 -6.352 -14.414 1 89.12 279 PHE B O 1
ATOM 5492 N N . SER B 1 280 ? -12.617 -5.367 -13.484 1 92.44 280 SER B N 1
ATOM 5493 C CA . SER B 1 280 ? -11.789 -4.301 -12.938 1 92.44 280 SER B CA 1
ATOM 5494 C C . SER B 1 280 ? -10.922 -4.809 -11.789 1 92.44 280 SER B C 1
ATOM 5496 O O . SER B 1 280 ? -9.797 -4.344 -11.602 1 92.44 280 SER B O 1
ATOM 5498 N N . ARG B 1 281 ? -11.477 -5.699 -11.047 1 93.94 281 ARG B N 1
ATOM 5499 C CA . ARG B 1 281 ? -10.742 -6.324 -9.945 1 93.94 281 ARG B CA 1
ATOM 5500 C C . ARG B 1 281 ? -11.297 -7.711 -9.641 1 93.94 281 ARG B C 1
ATOM 5502 O O . ARG B 1 281 ? -12.422 -7.844 -9.148 1 93.94 281 ARG B O 1
ATOM 5509 N N . LEU B 1 282 ? -10.57 -8.703 -9.953 1 93.94 282 LEU B N 1
ATOM 5510 C CA . LEU B 1 282 ? -10.914 -10.078 -9.602 1 93.94 282 LEU B CA 1
ATOM 5511 C C . LEU B 1 282 ? -9.969 -10.617 -8.531 1 93.94 282 LEU B C 1
ATOM 5513 O O . LEU B 1 282 ? -8.75 -10.609 -8.719 1 93.94 282 LEU B O 1
ATOM 5517 N N . PHE B 1 283 ? -10.602 -11.008 -7.441 1 96.44 283 PHE B N 1
ATOM 5518 C CA . PHE B 1 283 ? -9.812 -11.555 -6.34 1 96.44 283 PHE B CA 1
ATOM 5519 C C . PHE B 1 283 ? -10.141 -13.023 -6.121 1 96.44 283 PHE B C 1
ATOM 5521 O O . PHE B 1 283 ? -11.312 -13.414 -6.098 1 96.44 283 PHE B O 1
ATOM 5528 N N . PHE B 1 284 ? -9.07 -13.789 -5.922 1 97.12 284 PHE B N 1
ATOM 5529 C CA . PHE B 1 284 ? -9.242 -15.148 -5.426 1 97.12 284 PHE B CA 1
ATOM 5530 C C . PHE B 1 284 ? -7.988 -15.625 -4.711 1 97.12 284 PHE B C 1
ATOM 5532 O O . PHE B 1 284 ? -6.902 -15.094 -4.93 1 97.12 284 PHE B O 1
ATOM 5539 N N . GLY B 1 285 ? -8.141 -16.531 -3.885 1 97.94 285 GLY B N 1
ATOM 5540 C CA . GLY B 1 285 ? -7.055 -17.156 -3.141 1 97.94 285 GLY B CA 1
ATOM 5541 C C . GLY B 1 285 ? -7.496 -18.359 -2.326 1 97.94 285 GLY B C 1
ATOM 5542 O O . GLY B 1 285 ? -8.695 -18.562 -2.119 1 97.94 285 GLY B O 1
ATOM 5543 N N . PHE B 1 286 ? -6.539 -19.109 -1.951 1 98.5 286 PHE B N 1
ATOM 5544 C CA . PHE B 1 286 ? -6.832 -20.297 -1.147 1 98.5 286 PHE B CA 1
ATOM 5545 C C . PHE B 1 286 ? -5.629 -20.688 -0.3 1 98.5 286 PHE B C 1
ATOM 5547 O O . PHE B 1 286 ? -4.527 -20.172 -0.502 1 98.5 286 PHE B O 1
ATOM 5554 N N . ILE B 1 287 ? -5.891 -21.5 0.662 1 98.44 287 ILE B N 1
ATOM 5555 C CA . ILE B 1 287 ? -4.891 -21.969 1.617 1 98.44 287 ILE B CA 1
ATOM 5556 C C . ILE B 1 287 ? -4.969 -23.484 1.735 1 98.44 287 ILE B C 1
ATOM 5558 O O . ILE B 1 287 ? -6.051 -24.062 1.63 1 98.44 287 ILE B O 1
ATOM 5562 N N . SER B 1 288 ? -3.832 -24.078 1.964 1 97.94 288 SER B N 1
ATOM 5563 C CA . SER B 1 288 ? -3.781 -25.531 2.119 1 97.94 288 SER B CA 1
ATOM 5564 C C . SER B 1 288 ? -4.203 -25.953 3.523 1 97.94 288 SER B C 1
ATOM 5566 O O . SER B 1 288 ? -3.895 -25.266 4.5 1 97.94 288 SER B O 1
ATOM 5568 N N . ASN B 1 289 ? -4.832 -27.062 3.537 1 95.81 289 ASN B N 1
ATOM 5569 C CA . ASN B 1 289 ? -5.125 -27.719 4.809 1 95.81 289 ASN B CA 1
ATOM 5570 C C . ASN B 1 289 ? -4.211 -28.922 5.047 1 95.81 289 ASN B C 1
ATOM 5572 O O . ASN B 1 289 ? -3.629 -29.453 4.102 1 95.81 289 ASN B O 1
ATOM 5576 N N . ASP B 1 290 ? -4.172 -29.344 6.262 1 92.56 290 ASP B N 1
ATOM 5577 C CA . ASP B 1 290 ? -3.283 -30.438 6.637 1 92.56 290 ASP B CA 1
ATOM 5578 C C . ASP B 1 290 ? -3.703 -31.734 5.957 1 92.56 290 ASP B C 1
ATOM 5580 O O . ASP B 1 290 ? -2.863 -32.594 5.68 1 92.56 290 ASP B O 1
ATOM 5584 N N . ASP B 1 291 ? -4.953 -31.844 5.625 1 94.69 291 ASP B N 1
ATOM 5585 C CA . ASP B 1 291 ? -5.453 -33.094 5.086 1 94.69 291 ASP B CA 1
ATOM 5586 C C . ASP B 1 291 ? -5.348 -33.125 3.561 1 94.69 291 ASP B C 1
ATOM 5588 O O . ASP B 1 291 ? -5.863 -34.031 2.912 1 94.69 291 ASP B O 1
ATOM 5592 N N . GLY B 1 292 ? -4.789 -32.125 3.02 1 95.75 292 GLY B N 1
ATOM 5593 C CA . GLY B 1 292 ? -4.578 -32.125 1.582 1 95.75 292 GLY B CA 1
ATOM 5594 C C . GLY B 1 292 ? -5.648 -31.359 0.828 1 95.75 292 GLY B C 1
ATOM 5595 O O . GLY B 1 292 ? -5.52 -31.125 -0.374 1 95.75 292 GLY B O 1
ATOM 5596 N N . THR B 1 293 ? -6.68 -31.016 1.536 1 96.88 293 THR B N 1
ATOM 5597 C CA . THR B 1 293 ? -7.719 -30.188 0.926 1 96.88 293 THR B CA 1
ATOM 5598 C C . THR B 1 293 ? -7.344 -28.719 0.981 1 96.88 293 THR B C 1
ATOM 5600 O O . THR B 1 293 ? -6.277 -28.359 1.485 1 96.88 293 THR B O 1
ATOM 5603 N N . ASN B 1 294 ? -8.18 -27.906 0.341 1 97.62 294 ASN B N 1
ATOM 5604 C CA . ASN B 1 294 ? -7.953 -26.469 0.33 1 97.62 294 ASN B CA 1
ATOM 5605 C C . ASN B 1 294 ? -9.148 -25.719 0.903 1 97.62 294 ASN B C 1
ATOM 5607 O O . ASN B 1 294 ? -10.273 -26.203 0.881 1 97.62 294 ASN B O 1
ATOM 5611 N N . SER B 1 295 ? -8.852 -24.562 1.446 1 98 295 SER B N 1
ATOM 5612 C CA . SER B 1 295 ? -9.883 -23.625 1.865 1 98 295 SER B CA 1
ATOM 5613 C C . SER B 1 295 ? -9.75 -22.297 1.128 1 98 295 SER B C 1
ATOM 5615 O O . SER B 1 295 ? -8.641 -21.812 0.906 1 98 295 SER B O 1
ATOM 5617 N N . ASN B 1 296 ? -10.867 -21.766 0.84 1 98.31 296 ASN B N 1
ATOM 5618 C CA . ASN B 1 296 ? -10.867 -20.484 0.129 1 98.31 296 ASN B CA 1
ATOM 5619 C C . ASN B 1 296 ? -10.523 -19.328 1.06 1 98.31 296 ASN B C 1
ATOM 5621 O O . ASN B 1 296 ? -10.906 -19.328 2.23 1 98.31 296 ASN B O 1
ATOM 5625 N N . ILE B 1 297 ? -9.82 -18.406 0.539 1 98.44 297 ILE B N 1
ATOM 5626 C CA . ILE B 1 297 ? -9.766 -17.062 1.098 1 98.44 297 ILE B CA 1
ATOM 5627 C C . ILE B 1 297 ? -10.914 -16.219 0.532 1 98.44 297 ILE B C 1
ATOM 5629 O O . ILE B 1 297 ? -10.898 -15.859 -0.649 1 98.44 297 ILE B O 1
ATOM 5633 N N . ASP B 1 298 ? -11.773 -15.766 1.36 1 98.06 298 ASP B N 1
ATOM 5634 C CA . ASP B 1 298 ? -13.07 -15.273 0.895 1 98.06 298 ASP B CA 1
ATOM 5635 C C . ASP B 1 298 ? -13.039 -13.75 0.729 1 98.06 298 ASP B C 1
ATOM 5637 O O . ASP B 1 298 ? -13.906 -13.18 0.056 1 98.06 298 ASP B O 1
ATOM 5641 N N . TRP B 1 299 ? -12.117 -13.203 1.385 1 96.94 299 TRP B N 1
ATOM 5642 C CA . TRP B 1 299 ? -12.094 -11.742 1.381 1 96.94 299 TRP B CA 1
ATOM 5643 C C . TRP B 1 299 ? -10.688 -11.219 1.664 1 96.94 299 TRP B C 1
ATOM 5645 O O . TRP B 1 299 ? -9.906 -11.867 2.369 1 96.94 299 TRP B O 1
ATOM 5655 N N . THR B 1 300 ? -10.391 -10.055 1.122 1 97.19 300 THR B N 1
ATOM 5656 C CA . THR B 1 300 ? -9.172 -9.32 1.431 1 97.19 300 THR B CA 1
ATOM 5657 C C . THR B 1 300 ? -9.398 -7.816 1.299 1 97.19 300 THR B C 1
ATOM 5659 O O . THR B 1 300 ? -10.289 -7.379 0.573 1 97.19 300 THR B O 1
ATOM 5662 N N . ASP B 1 301 ? -8.688 -7.035 2.031 1 95.31 301 ASP B N 1
ATOM 5663 C CA . ASP B 1 301 ? -8.727 -5.59 1.826 1 95.31 301 ASP B CA 1
ATOM 5664 C C . ASP B 1 301 ? -7.578 -5.133 0.932 1 95.31 301 ASP B C 1
ATOM 5666 O O . ASP B 1 301 ? -7.281 -3.938 0.86 1 95.31 301 ASP B O 1
ATOM 5670 N N . LEU B 1 302 ? -6.93 -6.098 0.31 1 95.38 302 LEU B N 1
ATOM 5671 C CA . LEU B 1 302 ? -5.887 -5.801 -0.667 1 95.38 302 LEU B CA 1
ATOM 5672 C C . LEU B 1 302 ? -6.492 -5.27 -1.963 1 95.38 302 LEU B C 1
ATOM 5674 O O . LEU B 1 302 ? -7.133 -6.016 -2.705 1 95.38 302 LEU B O 1
ATOM 5678 N N . ASN B 1 303 ? -6.281 -3.992 -2.193 1 94.31 303 ASN B N 1
ATOM 5679 C CA . ASN B 1 303 ? -6.719 -3.381 -3.443 1 94.31 303 ASN B CA 1
ATOM 5680 C C . ASN B 1 303 ? -5.555 -3.184 -4.41 1 94.31 303 ASN B C 1
ATOM 5682 O O . ASN B 1 303 ? -4.586 -2.49 -4.09 1 94.31 303 ASN B O 1
ATOM 5686 N N . ILE B 1 304 ? -5.711 -3.637 -5.551 1 94.5 304 ILE B N 1
ATOM 5687 C CA . ILE B 1 304 ? -4.613 -3.729 -6.508 1 94.5 304 ILE B CA 1
ATOM 5688 C C . ILE B 1 304 ? -4.152 -2.328 -6.902 1 94.5 304 ILE B C 1
ATOM 5690 O O . ILE B 1 304 ? -2.977 -2.113 -7.199 1 94.5 304 ILE B O 1
ATOM 5694 N N . TYR B 1 305 ? -5.02 -1.363 -6.891 1 95.06 305 TYR B N 1
ATOM 5695 C CA . TYR B 1 305 ? -4.668 -0.037 -7.387 1 95.06 305 TYR B CA 1
ATOM 5696 C C . TYR B 1 305 ? -3.852 0.733 -6.352 1 95.06 305 TYR B C 1
ATOM 5698 O O . TYR B 1 305 ? -3.254 1.765 -6.668 1 95.06 305 TYR B O 1
ATOM 5706 N N . GLN B 1 306 ? -3.801 0.222 -5.168 1 94.5 306 GLN B N 1
ATOM 5707 C CA . GLN B 1 306 ? -3.141 0.978 -4.109 1 94.5 306 GLN B CA 1
ATOM 5708 C C . GLN B 1 306 ? -1.634 0.733 -4.117 1 94.5 306 GLN B C 1
ATOM 5710 O O . GLN B 1 306 ? -0.876 1.477 -3.49 1 94.5 306 GLN B O 1
ATOM 5715 N N . PHE B 1 307 ? -1.251 -0.289 -4.926 1 90.5 307 PHE B N 1
ATOM 5716 C CA . PHE B 1 307 ? 0.155 -0.674 -4.895 1 90.5 307 PHE B CA 1
ATOM 5717 C C . PHE B 1 307 ? 0.689 -0.889 -6.305 1 90.5 307 PHE B C 1
ATOM 5719 O O . PHE B 1 307 ? 0.075 -1.598 -7.105 1 90.5 307 PHE B O 1
ATOM 5726 N N . GLY B 1 308 ? 1.717 -0.28 -6.566 1 92.62 308 GLY B N 1
ATOM 5727 C CA . GLY B 1 308 ? 2.449 -0.561 -7.793 1 92.62 308 GLY B CA 1
ATOM 5728 C C . GLY B 1 308 ? 1.713 -0.114 -9.039 1 92.62 308 GLY B C 1
ATOM 5729 O O . GLY B 1 308 ? 1.99 -0.602 -10.141 1 92.62 308 GLY B O 1
ATOM 5730 N N . GLU B 1 309 ? 0.768 0.741 -8.914 1 94.19 309 GLU B N 1
ATOM 5731 C CA . GLU B 1 309 ? -0.038 1.168 -10.055 1 94.19 309 GLU B CA 1
ATOM 5732 C C . GLU B 1 309 ? 0.835 1.747 -11.156 1 94.19 309 GLU B C 1
ATOM 5734 O O . GLU B 1 309 ? 0.557 1.55 -12.344 1 94.19 309 GLU B O 1
ATOM 5739 N N . ASN B 1 310 ? 1.935 2.359 -10.789 1 94.38 310 ASN B N 1
ATOM 5740 C CA . ASN B 1 310 ? 2.793 3.049 -11.75 1 94.38 310 ASN B CA 1
ATOM 5741 C C . ASN B 1 310 ? 4.102 2.295 -11.977 1 94.38 310 ASN B C 1
ATOM 5743 O O . ASN B 1 310 ? 5.082 2.875 -12.438 1 94.38 310 ASN B O 1
ATOM 5747 N N . GLY B 1 311 ? 4.148 1.102 -11.586 1 94.19 311 GLY B N 1
ATOM 5748 C CA . GLY B 1 311 ? 5.328 0.283 -11.812 1 94.19 311 GLY B CA 1
ATOM 5749 C C . GLY B 1 311 ? 6.336 0.361 -10.68 1 94.19 311 GLY B C 1
ATOM 5750 O O . GLY B 1 311 ? 7.48 -0.073 -10.836 1 94.19 311 GLY B O 1
ATOM 5751 N N . ARG B 1 312 ? 5.996 0.969 -9.625 1 93.56 312 ARG B N 1
ATOM 5752 C CA . ARG B 1 312 ? 6.848 1.012 -8.438 1 93.56 312 ARG B CA 1
ATOM 5753 C C . ARG B 1 312 ? 6.418 -0.033 -7.414 1 93.56 312 ARG B C 1
ATOM 5755 O O . ARG B 1 312 ? 5.531 0.221 -6.598 1 93.56 312 ARG B O 1
ATOM 5762 N N . VAL B 1 313 ? 7.113 -1.104 -7.484 1 91.56 313 VAL B N 1
ATOM 5763 C CA . VAL B 1 313 ? 6.711 -2.227 -6.645 1 91.56 313 VAL B CA 1
ATOM 5764 C C . VAL B 1 313 ? 7.098 -1.948 -5.191 1 91.56 313 VAL B C 1
ATOM 5766 O O . VAL B 1 313 ? 7.926 -1.078 -4.922 1 91.56 313 VAL B O 1
ATOM 5769 N N . ILE B 1 314 ? 6.488 -2.678 -4.336 1 88.81 314 ILE B N 1
ATOM 5770 C CA . ILE B 1 314 ? 6.539 -2.355 -2.914 1 88.81 314 ILE B CA 1
ATOM 5771 C C . ILE B 1 314 ? 7.586 -3.227 -2.225 1 88.81 314 ILE B C 1
ATOM 5773 O O . ILE B 1 314 ? 7.824 -4.367 -2.633 1 88.81 314 ILE B O 1
ATOM 5777 N N . GLU B 1 315 ? 8.148 -2.621 -1.184 1 92.62 315 GLU B N 1
ATOM 5778 C CA . GLU B 1 315 ? 9.062 -3.379 -0.335 1 92.62 315 GLU B CA 1
ATOM 5779 C C . GLU B 1 315 ? 8.32 -4.043 0.821 1 92.62 315 GLU B C 1
ATOM 5781 O O . GLU B 1 315 ? 8.805 -5.02 1.397 1 92.62 315 GLU B O 1
ATOM 5786 N N . GLU B 1 316 ? 7.223 -3.447 1.107 1 94.81 316 GLU B N 1
ATOM 5787 C CA . GLU B 1 316 ? 6.398 -3.973 2.191 1 94.81 316 GLU B CA 1
ATOM 5788 C C . GLU B 1 316 ? 4.918 -3.939 1.826 1 94.81 316 GLU B C 1
ATOM 5790 O O . GLU B 1 316 ? 4.441 -2.969 1.236 1 94.81 316 GLU B O 1
ATOM 5795 N N . LEU B 1 317 ? 4.297 -5.02 2.143 1 94.69 317 LEU B N 1
ATOM 5796 C CA . LEU B 1 317 ? 2.861 -5.148 1.92 1 94.69 317 LEU B CA 1
ATOM 5797 C C . LEU B 1 317 ? 2.168 -5.715 3.152 1 94.69 317 LEU B C 1
ATOM 5799 O O . LEU B 1 317 ? 2.547 -6.781 3.646 1 94.69 317 LEU B O 1
ATOM 5803 N N . CYS B 1 318 ? 1.221 -4.984 3.709 1 96.38 318 CYS B N 1
ATOM 5804 C CA . CYS B 1 318 ? 0.404 -5.441 4.828 1 96.38 318 CYS B CA 1
ATOM 5805 C C . CYS B 1 318 ? -1.077 -5.406 4.473 1 96.38 318 CYS B C 1
ATOM 5807 O O . CYS B 1 318 ? -1.566 -4.41 3.932 1 96.38 318 CYS B O 1
ATOM 5809 N N . PHE B 1 319 ? -1.786 -6.457 4.727 1 97.12 319 PHE B N 1
ATOM 5810 C CA . PHE B 1 319 ? -3.211 -6.512 4.426 1 97.12 319 PHE B CA 1
ATOM 5811 C C . PHE B 1 319 ? -3.891 -7.617 5.227 1 97.12 319 PHE B C 1
ATOM 5813 O O . PHE B 1 319 ? -3.238 -8.32 6 1 97.12 319 PHE B O 1
ATOM 5820 N N . LEU B 1 320 ? -5.172 -7.68 5.078 1 97.44 320 LEU B N 1
ATOM 5821 C CA . LEU B 1 320 ? -5.977 -8.672 5.785 1 97.44 320 LEU B CA 1
ATOM 5822 C C . LEU B 1 320 ? -6.582 -9.672 4.809 1 97.44 320 LEU B C 1
ATOM 5824 O O . LEU B 1 320 ? -6.859 -9.336 3.658 1 97.44 320 LEU B O 1
ATOM 5828 N N . ILE B 1 321 ? -6.77 -10.836 5.281 1 98.06 321 ILE B N 1
ATOM 5829 C CA . ILE B 1 321 ? -7.539 -11.844 4.555 1 98.06 321 ILE B CA 1
ATOM 5830 C C . ILE B 1 321 ? -8.539 -12.508 5.5 1 98.06 321 ILE B C 1
ATOM 5832 O O . ILE B 1 321 ? -8.352 -12.5 6.719 1 98.06 321 ILE B O 1
ATOM 5836 N N . ARG B 1 322 ? -9.539 -13.016 4.918 1 97.56 322 ARG B N 1
ATOM 5837 C CA . ARG B 1 322 ? -10.516 -13.742 5.723 1 97.56 322 ARG B CA 1
ATOM 5838 C C . ARG B 1 322 ? -10.703 -15.164 5.199 1 97.56 322 ARG B C 1
ATOM 5840 O O . ARG B 1 322 ? -10.891 -15.367 4 1 97.56 322 ARG B O 1
ATOM 5847 N N . ILE B 1 323 ? -10.586 -16.094 6.023 1 97.19 323 ILE B N 1
ATOM 5848 C CA . ILE B 1 323 ? -10.859 -17.5 5.777 1 97.19 323 ILE B CA 1
ATOM 5849 C C . ILE B 1 323 ? -12.023 -17.969 6.648 1 97.19 323 ILE B C 1
ATOM 5851 O O . ILE B 1 323 ? -11.891 -18.047 7.875 1 97.19 323 ILE B O 1
ATOM 5855 N N . GLY B 1 324 ? -13.102 -18.312 6.004 1 94.38 324 GLY B N 1
ATOM 5856 C CA . GLY B 1 324 ? -14.305 -18.547 6.789 1 94.38 324 GLY B CA 1
ATOM 5857 C C . GLY B 1 324 ? -14.734 -17.344 7.598 1 94.38 324 GLY B C 1
ATOM 5858 O O . GLY B 1 324 ? -14.938 -16.266 7.043 1 94.38 324 GLY B O 1
ATOM 5859 N N . LYS B 1 325 ? -14.805 -17.516 8.891 1 92.25 325 LYS B N 1
ATOM 5860 C CA . LYS B 1 325 ? -15.266 -16.438 9.758 1 92.25 325 LYS B CA 1
ATOM 5861 C C . LYS B 1 325 ? -14.086 -15.695 10.383 1 92.25 325 LYS B C 1
ATOM 5863 O O . LYS B 1 325 ? -14.273 -14.688 11.07 1 92.25 325 LYS B O 1
ATOM 5868 N N . PHE B 1 326 ? -12.883 -16.109 10.047 1 93.44 326 PHE B N 1
ATOM 5869 C CA . PHE B 1 326 ? -11.727 -15.578 10.766 1 93.44 326 PHE B CA 1
ATOM 5870 C C . PHE B 1 326 ? -10.898 -14.664 9.867 1 93.44 326 PHE B C 1
ATOM 5872 O O . PHE B 1 326 ? -10.609 -15.008 8.719 1 93.44 326 PHE B O 1
ATOM 5879 N N . VAL B 1 327 ? -10.594 -13.531 10.438 1 95.75 327 VAL B N 1
ATOM 5880 C CA . VAL B 1 327 ? -9.742 -12.578 9.742 1 95.75 327 VAL B CA 1
ATOM 5881 C C . VAL B 1 327 ? -8.289 -12.773 10.18 1 95.75 327 VAL B C 1
ATOM 5883 O O . VAL B 1 327 ? -8.008 -12.906 11.375 1 95.75 327 VAL B O 1
ATOM 5886 N N . HIS B 1 328 ? -7.371 -12.789 9.234 1 96.88 328 HIS B N 1
ATOM 5887 C CA . HIS B 1 328 ? -5.941 -12.969 9.461 1 96.88 328 HIS B CA 1
ATOM 5888 C C . HIS B 1 328 ? -5.145 -11.789 8.914 1 96.88 328 HIS B C 1
ATOM 5890 O O . HIS B 1 328 ? -5.582 -11.125 7.969 1 96.88 328 HIS B O 1
ATOM 5896 N N . THR B 1 329 ? -4.008 -11.516 9.539 1 97.19 329 THR B N 1
ATOM 5897 C CA . THR B 1 329 ? -3.102 -10.469 9.078 1 97.19 329 THR B CA 1
ATOM 5898 C C . THR B 1 329 ? -2.002 -11.047 8.195 1 97.19 329 THR B C 1
ATOM 5900 O O . THR B 1 329 ? -1.503 -12.148 8.461 1 97.19 329 THR B O 1
ATOM 5903 N N . VAL B 1 330 ? -1.677 -10.344 7.207 1 98.12 330 VAL B N 1
ATOM 5904 C CA . VAL B 1 330 ? -0.579 -10.734 6.328 1 98.12 330 VAL B CA 1
ATOM 5905 C C . VAL B 1 330 ? 0.427 -9.586 6.219 1 98.12 330 VAL B C 1
ATOM 5907 O O . VAL B 1 330 ? 0.048 -8.438 5.969 1 98.12 330 VAL B O 1
ATOM 5910 N N . GLN B 1 331 ? 1.646 -9.891 6.438 1 97.25 331 GLN B N 1
ATOM 5911 C CA . GLN B 1 331 ? 2.756 -8.969 6.227 1 97.25 331 GLN B CA 1
ATOM 5912 C C . GLN B 1 331 ? 3.809 -9.578 5.305 1 97.25 331 GLN B C 1
ATOM 5914 O O . GLN B 1 331 ? 4.23 -10.719 5.504 1 97.25 331 GLN B O 1
ATOM 5919 N N . ILE B 1 332 ? 4.191 -8.797 4.336 1 97.06 332 ILE B N 1
ATOM 5920 C CA . ILE B 1 332 ? 5.215 -9.25 3.396 1 97.06 332 ILE B CA 1
ATOM 5921 C C . ILE B 1 332 ? 6.316 -8.203 3.287 1 97.06 332 ILE B C 1
ATOM 5923 O O . ILE B 1 332 ? 6.035 -7 3.223 1 97.06 332 ILE B O 1
ATOM 5927 N N . VAL B 1 333 ? 7.539 -8.625 3.295 1 96.44 333 VAL B N 1
ATOM 5928 C CA . VAL B 1 333 ? 8.688 -7.758 3.066 1 96.44 333 VAL B CA 1
ATOM 5929 C C . VAL B 1 333 ? 9.578 -8.352 1.975 1 96.44 333 VAL B C 1
ATOM 5931 O O . VAL B 1 333 ? 9.992 -9.508 2.066 1 96.44 333 VAL B O 1
ATOM 5934 N N . CYS B 1 334 ? 9.766 -7.512 0.933 1 93.88 334 CYS B N 1
ATOM 5935 C CA . CYS B 1 334 ? 10.633 -7.902 -0.176 1 93.88 334 CYS B CA 1
ATOM 5936 C C . CYS B 1 334 ? 11.68 -6.832 -0.453 1 93.88 334 CYS B C 1
ATOM 5938 O O . CYS B 1 334 ? 11.359 -5.645 -0.51 1 93.88 334 CYS B O 1
ATOM 5940 N N . ASP B 1 335 ? 12.906 -7.18 -0.59 1 83.06 335 ASP B N 1
ATOM 5941 C CA . ASP B 1 335 ? 13.938 -6.172 -0.837 1 83.06 335 ASP B CA 1
ATOM 5942 C C . ASP B 1 335 ? 14.609 -6.398 -2.188 1 83.06 335 ASP B C 1
ATOM 5944 O O . ASP B 1 335 ? 15.703 -5.887 -2.434 1 83.06 335 ASP B O 1
ATOM 5948 N N . ASN B 1 336 ? 14.07 -7.184 -3.004 1 90.75 336 ASN B N 1
ATOM 5949 C CA . ASN B 1 336 ? 14.625 -7.434 -4.328 1 90.75 336 ASN B CA 1
ATOM 5950 C C . ASN B 1 336 ? 13.57 -7.266 -5.422 1 90.75 336 ASN B C 1
ATOM 5952 O O . ASN B 1 336 ? 12.375 -7.332 -5.148 1 90.75 336 ASN B O 1
ATOM 5956 N N . GLN B 1 337 ? 14.039 -6.969 -6.586 1 91.94 337 GLN B N 1
ATOM 5957 C CA . GLN B 1 337 ? 13.188 -6.852 -7.766 1 91.94 337 GLN B CA 1
ATOM 5958 C C . GLN B 1 337 ? 13.852 -7.477 -8.992 1 91.94 337 GLN B C 1
ATOM 5960 O O . GLN B 1 337 ? 15 -7.172 -9.305 1 91.94 337 GLN B O 1
ATOM 5965 N N . HIS B 1 338 ? 13.195 -8.383 -9.57 1 93.31 338 HIS B N 1
ATOM 5966 C CA . HIS B 1 338 ? 13.625 -8.953 -10.844 1 93.31 338 HIS B CA 1
ATOM 5967 C C . HIS B 1 338 ? 12.625 -8.641 -11.953 1 93.31 338 HIS B C 1
ATOM 5969 O O . HIS B 1 338 ? 11.586 -9.305 -12.055 1 93.31 338 HIS B O 1
ATOM 5975 N N . TRP B 1 339 ? 12.984 -7.637 -12.758 1 93 339 TRP B N 1
ATOM 5976 C CA . TRP B 1 339 ? 12.125 -7.234 -13.867 1 93 339 TRP B CA 1
ATOM 5977 C C . TRP B 1 339 ? 12.547 -7.934 -15.156 1 93 339 TRP B C 1
ATOM 5979 O O . TRP B 1 339 ? 13.742 -8.07 -15.438 1 93 339 TRP B O 1
ATOM 5989 N N . TYR B 1 340 ? 11.609 -8.352 -15.898 1 90.69 340 TYR B N 1
ATOM 5990 C CA . TYR B 1 340 ? 11.875 -8.922 -17.219 1 90.69 340 TYR B CA 1
ATOM 5991 C C . TYR B 1 340 ? 10.648 -8.828 -18.109 1 90.69 340 TYR B C 1
ATOM 5993 O O . TYR B 1 340 ? 9.531 -8.625 -17.625 1 90.69 340 TYR B O 1
ATOM 6001 N N . ARG B 1 341 ? 10.844 -8.898 -19.359 1 90.56 341 ARG B N 1
ATOM 6002 C CA . ARG B 1 341 ? 9.75 -9.008 -20.312 1 90.56 341 ARG B CA 1
ATOM 6003 C C . ARG B 1 341 ? 9.336 -10.461 -20.516 1 90.56 341 ARG B C 1
ATOM 6005 O O . ARG B 1 341 ? 10.125 -11.273 -21 1 90.56 341 ARG B O 1
ATOM 6012 N N . LEU B 1 342 ? 8.18 -10.703 -20.062 1 88.31 342 LEU B N 1
ATOM 6013 C CA . LEU B 1 342 ? 7.66 -12.055 -20.203 1 88.31 342 LEU B CA 1
ATOM 6014 C C . LEU B 1 342 ? 7.418 -12.398 -21.672 1 88.31 342 LEU B C 1
ATOM 6016 O O . LEU B 1 342 ? 7.766 -13.492 -22.125 1 88.31 342 LEU B O 1
ATOM 6020 N N . GLU B 1 343 ? 6.855 -11.547 -22.344 1 86 343 GLU B N 1
ATOM 6021 C CA . GLU B 1 343 ? 6.637 -11.547 -23.797 1 86 343 GLU B CA 1
ATOM 6022 C C . GLU B 1 343 ? 6.52 -10.133 -24.328 1 86 343 GLU B C 1
ATOM 6024 O O . GLU B 1 343 ? 6.562 -9.164 -23.578 1 86 343 GLU B O 1
ATOM 6029 N N . LYS B 1 344 ? 6.375 -10.07 -25.609 1 84.94 344 LYS B N 1
ATOM 6030 C CA . LYS B 1 344 ? 6.285 -8.742 -26.203 1 84.94 344 LYS B CA 1
ATOM 6031 C C . LYS B 1 344 ? 5.113 -7.957 -25.625 1 84.94 344 LYS B C 1
ATOM 6033 O O . LYS B 1 344 ? 3.975 -8.438 -25.625 1 84.94 344 LYS B O 1
ATOM 6038 N N . GLY B 1 345 ? 5.441 -6.859 -25.031 1 89.75 345 GLY B N 1
ATOM 6039 C CA . GLY B 1 345 ? 4.414 -5.949 -24.547 1 89.75 345 GLY B CA 1
ATOM 6040 C C . GLY B 1 345 ? 3.986 -6.246 -23.125 1 89.75 345 GLY B C 1
ATOM 6041 O O . GLY B 1 345 ? 3.092 -5.586 -22.578 1 89.75 345 GLY B O 1
ATOM 6042 N N . VAL B 1 346 ? 4.57 -7.188 -22.484 1 93.25 346 VAL B N 1
ATOM 6043 C CA . VAL B 1 346 ? 4.203 -7.578 -21.125 1 93.25 346 VAL B CA 1
ATOM 6044 C C . VAL B 1 346 ? 5.453 -7.641 -20.25 1 93.25 346 VAL B C 1
ATOM 6046 O O . VAL B 1 346 ? 6.41 -8.352 -20.578 1 93.25 346 VAL B O 1
ATOM 6049 N N . VAL B 1 347 ? 5.426 -6.91 -19.188 1 94.56 347 VAL B N 1
ATOM 6050 C CA . VAL B 1 347 ? 6.555 -6.938 -18.266 1 94.56 347 VAL B CA 1
ATOM 6051 C C . VAL B 1 347 ? 6.105 -7.504 -16.922 1 94.56 347 VAL B C 1
ATOM 6053 O O . VAL B 1 347 ? 4.953 -7.328 -16.516 1 94.56 347 VAL B O 1
ATOM 6056 N N . ARG B 1 348 ? 7.012 -8.172 -16.312 1 95.56 348 ARG B N 1
ATOM 6057 C CA . ARG B 1 348 ? 6.742 -8.805 -15.016 1 95.56 348 ARG B CA 1
ATOM 6058 C C . ARG B 1 348 ? 7.871 -8.523 -14.023 1 95.56 348 ARG B C 1
ATOM 6060 O O . ARG B 1 348 ? 9.031 -8.406 -14.422 1 95.56 348 ARG B O 1
ATOM 6067 N N . CYS B 1 349 ? 7.516 -8.32 -12.836 1 95.75 349 CYS B N 1
ATOM 6068 C CA . CYS B 1 349 ? 8.469 -8.203 -11.734 1 95.75 349 CYS B CA 1
ATOM 6069 C C . CYS B 1 349 ? 8.25 -9.312 -10.711 1 95.75 349 CYS B C 1
ATOM 6071 O O . CYS B 1 349 ? 7.133 -9.531 -10.242 1 95.75 349 CYS B O 1
ATOM 6073 N N . GLU B 1 350 ? 9.273 -10 -10.414 1 96.12 350 GLU B N 1
ATOM 6074 C CA . GLU B 1 350 ? 9.227 -11.008 -9.359 1 96.12 350 GLU B CA 1
ATOM 6075 C C . GLU B 1 350 ? 10.039 -10.562 -8.141 1 96.12 350 GLU B C 1
ATOM 6077 O O . GLU B 1 350 ? 11.188 -10.148 -8.273 1 96.12 350 GLU B O 1
ATOM 6082 N N . GLN B 1 351 ? 9.359 -10.633 -7.047 1 96.69 351 GLN B N 1
ATOM 6083 C CA . GLN B 1 351 ? 10 -10.312 -5.773 1 96.69 351 GLN B CA 1
ATOM 6084 C C . GLN B 1 351 ? 9.914 -11.492 -4.809 1 96.69 351 GLN B C 1
ATOM 6086 O O . GLN B 1 351 ? 8.883 -12.164 -4.73 1 96.69 351 GLN B O 1
ATOM 6091 N N . ILE B 1 352 ? 10.992 -11.758 -4.18 1 96.62 352 ILE B N 1
ATOM 6092 C CA . ILE B 1 352 ? 11.062 -12.82 -3.184 1 96.62 352 ILE B CA 1
ATOM 6093 C C . ILE B 1 352 ? 11.398 -12.234 -1.817 1 96.62 352 ILE B C 1
ATOM 6095 O O . ILE B 1 352 ? 12.203 -11.305 -1.718 1 96.62 352 ILE B O 1
ATOM 6099 N N . GLY B 1 353 ? 10.742 -12.742 -0.796 1 95.94 353 GLY B N 1
ATOM 6100 C CA . GLY B 1 353 ? 11.016 -12.219 0.532 1 95.94 353 GLY B CA 1
ATOM 6101 C C . GLY B 1 353 ? 10.406 -13.055 1.641 1 95.94 353 GLY B C 1
ATOM 6102 O O . GLY B 1 353 ? 10.266 -14.273 1.505 1 95.94 353 GLY B O 1
ATOM 6103 N N . ASP B 1 354 ? 10.172 -12.422 2.748 1 97.44 354 ASP B N 1
ATOM 6104 C CA . ASP B 1 354 ? 9.617 -13.055 3.941 1 97.44 354 ASP B CA 1
ATOM 6105 C C . ASP B 1 354 ? 8.203 -12.562 4.219 1 97.44 354 ASP B C 1
ATOM 6107 O O . ASP B 1 354 ? 7.812 -11.484 3.773 1 97.44 354 ASP B O 1
ATOM 6111 N N . CYS B 1 355 ? 7.5 -13.414 4.891 1 98.06 355 CYS B N 1
ATOM 6112 C CA . CYS B 1 355 ? 6.133 -13.023 5.211 1 98.06 355 CYS B CA 1
ATOM 6113 C C . CYS B 1 355 ? 5.738 -13.508 6.602 1 98.06 355 CYS B C 1
ATOM 6115 O O . CYS B 1 355 ? 6.43 -14.344 7.191 1 98.06 355 CYS B O 1
ATOM 6117 N N . LEU B 1 356 ? 4.75 -12.883 7.113 1 97.69 356 LEU B N 1
ATOM 6118 C CA . LEU B 1 356 ? 4.066 -13.258 8.352 1 97.69 356 LEU B CA 1
ATOM 6119 C C . LEU B 1 356 ? 2.562 -13.352 8.125 1 97.69 356 LEU B C 1
ATOM 6121 O O . LEU B 1 356 ? 1.947 -12.422 7.598 1 97.69 356 LEU B O 1
ATOM 6125 N N . VAL B 1 357 ? 2.027 -14.453 8.367 1 97.62 357 VAL B N 1
ATOM 6126 C CA . VAL B 1 357 ? 0.579 -14.586 8.5 1 97.62 357 VAL B CA 1
ATOM 6127 C C . VAL B 1 357 ? 0.202 -14.758 9.969 1 97.62 357 VAL B C 1
ATOM 6129 O O . VAL B 1 357 ? 0.521 -15.773 10.578 1 97.62 357 VAL B O 1
ATOM 6132 N N . ASP B 1 358 ? -0.454 -13.695 10.414 1 94.56 358 ASP B N 1
ATOM 6133 C CA . ASP B 1 358 ? -0.583 -13.57 11.859 1 94.56 358 ASP B CA 1
ATOM 6134 C C . ASP B 1 358 ? 0.784 -13.617 12.539 1 94.56 358 ASP B C 1
ATOM 6136 O O . ASP B 1 358 ? 1.615 -12.734 12.336 1 94.56 358 ASP B O 1
ATOM 6140 N N . HIS B 1 359 ? 1.162 -14.641 13.164 1 93.06 359 HIS B N 1
ATOM 6141 C CA . HIS B 1 359 ? 2.443 -14.711 13.859 1 93.06 359 HIS B CA 1
ATOM 6142 C C . HIS B 1 359 ? 3.322 -15.812 13.273 1 93.06 359 HIS B C 1
ATOM 6144 O O . HIS B 1 359 ? 4.434 -16.047 13.758 1 93.06 359 HIS B O 1
ATOM 6150 N N . VAL B 1 360 ? 2.879 -16.391 12.219 1 97 360 VAL B N 1
ATOM 6151 C CA . VAL B 1 360 ? 3.611 -17.516 11.648 1 97 360 VAL B CA 1
ATOM 6152 C C . VAL B 1 360 ? 4.512 -17.031 10.516 1 97 360 VAL B C 1
ATOM 6154 O O . VAL B 1 360 ? 4.023 -16.516 9.508 1 97 360 VAL B O 1
ATOM 6157 N N . PRO B 1 361 ? 5.785 -17.203 10.656 1 97.69 361 PRO B N 1
ATOM 6158 C CA . PRO B 1 361 ? 6.703 -16.766 9.602 1 97.69 361 PRO B CA 1
ATOM 6159 C C . PRO B 1 361 ? 6.695 -17.688 8.383 1 97.69 361 PRO B C 1
ATOM 6161 O O . PRO B 1 361 ? 6.312 -18.859 8.492 1 97.69 361 PRO B O 1
ATOM 6164 N N . GLY B 1 362 ? 7.055 -17.156 7.23 1 98.31 362 GLY B N 1
ATOM 6165 C CA . GLY B 1 362 ? 7.199 -17.922 5.992 1 98.31 362 GLY B CA 1
ATOM 6166 C C . GLY B 1 362 ? 7.98 -17.172 4.93 1 98.31 362 GLY B C 1
ATOM 6167 O O . GLY B 1 362 ? 8.602 -16.141 5.211 1 98.31 362 GLY B O 1
ATOM 6168 N N . LYS B 1 363 ? 8.047 -17.812 3.795 1 98.31 363 LYS B N 1
ATOM 6169 C CA . LYS B 1 363 ? 8.641 -17.219 2.598 1 98.31 363 LYS B CA 1
ATOM 6170 C C . LYS B 1 363 ? 7.562 -16.875 1.573 1 98.31 363 LYS B C 1
ATOM 6172 O O . LYS B 1 363 ? 6.492 -17.484 1.556 1 98.31 363 LYS B O 1
ATOM 6177 N N . CYS B 1 364 ? 7.891 -15.844 0.815 1 98.06 364 CYS B N 1
ATOM 6178 C CA . CYS B 1 364 ? 6.863 -15.438 -0.136 1 98.06 364 CYS B CA 1
ATOM 6179 C C . CYS B 1 364 ? 7.484 -15 -1.456 1 98.06 364 CYS B C 1
ATOM 6181 O O . CYS B 1 364 ? 8.68 -14.688 -1.513 1 98.06 364 CYS B O 1
ATOM 6183 N N . MET B 1 365 ? 6.715 -15.062 -2.453 1 97.81 365 MET B N 1
ATOM 6184 C CA . MET B 1 365 ? 7.012 -14.484 -3.76 1 97.81 365 MET B CA 1
ATOM 6185 C C . MET B 1 365 ? 5.828 -13.672 -4.277 1 97.81 365 MET B C 1
ATOM 6187 O O . MET B 1 365 ? 4.676 -14.078 -4.129 1 97.81 365 MET B O 1
ATOM 6191 N N . ILE B 1 366 ? 6.137 -12.5 -4.77 1 97.69 366 ILE B N 1
ATOM 6192 C CA . ILE B 1 366 ? 5.137 -11.68 -5.445 1 97.69 366 ILE B CA 1
ATOM 6193 C C . ILE B 1 366 ? 5.488 -11.555 -6.926 1 97.69 366 ILE B C 1
ATOM 6195 O O . ILE B 1 366 ? 6.586 -11.117 -7.277 1 97.69 366 ILE B O 1
ATOM 6199 N N . GLN B 1 367 ? 4.59 -11.984 -7.734 1 97.5 367 GLN B N 1
ATOM 6200 C CA . GLN B 1 367 ? 4.664 -11.719 -9.164 1 97.5 367 GLN B CA 1
ATOM 6201 C C . GLN B 1 367 ? 3.729 -10.578 -9.562 1 97.5 367 GLN B C 1
ATOM 6203 O O . GLN B 1 367 ? 2.52 -10.656 -9.344 1 97.5 367 GLN B O 1
ATOM 6208 N N . SER B 1 368 ? 4.293 -9.539 -10.086 1 97 368 SER B N 1
ATOM 6209 C CA . SER B 1 368 ? 3.521 -8.406 -10.586 1 97 368 SER B CA 1
ATOM 6210 C C . SER B 1 368 ? 3.623 -8.297 -12.102 1 97 368 SER B C 1
ATOM 6212 O O . SER B 1 368 ? 4.723 -8.164 -12.648 1 97 368 SER B O 1
ATOM 6214 N N . LEU B 1 369 ? 2.531 -8.352 -12.742 1 97.31 369 LEU B N 1
ATOM 6215 C CA . LEU B 1 369 ? 2.498 -8.25 -14.195 1 97.31 369 LEU B CA 1
ATOM 6216 C C . LEU B 1 369 ? 1.873 -6.934 -14.633 1 97.31 369 LEU B C 1
ATOM 6218 O O . LEU B 1 369 ? 0.894 -6.477 -14.039 1 97.31 369 LEU B O 1
ATOM 6222 N N . TYR B 1 370 ? 2.445 -6.383 -15.727 1 96.31 370 TYR B N 1
ATOM 6223 C CA . TYR B 1 370 ? 1.934 -5.152 -16.312 1 96.31 370 TYR B CA 1
ATOM 6224 C C . TYR B 1 370 ? 1.853 -5.273 -17.844 1 96.31 370 TYR B C 1
ATOM 6226 O O . TYR B 1 370 ? 2.771 -5.793 -18.469 1 96.31 370 TYR B O 1
ATOM 6234 N N . SER B 1 371 ? 0.763 -4.797 -18.375 1 95.25 371 SER B N 1
ATOM 6235 C CA . SER B 1 371 ? 0.803 -4.434 -19.781 1 95.25 371 SER B CA 1
ATOM 6236 C C . SER B 1 371 ? 1.66 -3.193 -20.016 1 95.25 371 SER B C 1
ATOM 6238 O O . SER B 1 371 ? 1.424 -2.148 -19.406 1 95.25 371 SER B O 1
ATOM 6240 N N . GLU B 1 372 ? 2.549 -3.275 -20.906 1 92.69 372 GLU B N 1
ATOM 6241 C CA . GLU B 1 372 ? 3.455 -2.154 -21.141 1 92.69 372 GLU B CA 1
ATOM 6242 C C . GLU B 1 372 ? 2.697 -0.927 -21.641 1 92.69 372 GLU B C 1
ATOM 6244 O O . GLU B 1 372 ? 2.998 0.199 -21.234 1 92.69 372 GLU B O 1
ATOM 6249 N N . THR B 1 373 ? 1.8 -1.21 -22.422 1 91.69 373 THR B N 1
ATOM 6250 C CA . THR B 1 373 ? 1.023 -0.114 -23 1 91.69 373 THR B CA 1
ATOM 6251 C C . THR B 1 373 ? 0.283 0.65 -21.906 1 91.69 373 THR B C 1
ATOM 6253 O O . THR B 1 373 ? 0.351 1.879 -21.844 1 91.69 373 THR B O 1
ATOM 6256 N N . SER B 1 374 ? -0.318 -0.049 -21.047 1 91.25 374 SER B N 1
ATOM 6257 C CA . SER B 1 374 ? -1.092 0.6 -20 1 91.25 374 SER B CA 1
ATOM 6258 C C . SER B 1 374 ? -0.18 1.246 -18.953 1 91.25 374 SER B C 1
ATOM 6260 O O . SER B 1 374 ? -0.498 2.311 -18.422 1 91.25 374 SER B O 1
ATOM 6262 N N . LEU B 1 375 ? 0.922 0.617 -18.703 1 93.19 375 LEU B N 1
ATOM 6263 C CA . LEU B 1 375 ? 1.867 1.158 -17.734 1 93.19 375 LEU B CA 1
ATOM 6264 C C . LEU B 1 375 ? 2.486 2.457 -18.25 1 93.19 375 LEU B C 1
ATOM 6266 O O . LEU B 1 375 ? 2.525 3.455 -17.531 1 93.19 375 LEU B O 1
ATOM 6270 N N . ARG B 1 376 ? 2.842 2.496 -19.516 1 92.19 376 ARG B N 1
ATOM 6271 C CA . ARG B 1 376 ? 3.508 3.652 -20.109 1 92.19 376 ARG B CA 1
ATOM 6272 C C . ARG B 1 376 ? 2.541 4.82 -20.266 1 92.19 376 ARG B C 1
ATOM 6274 O O . ARG B 1 376 ? 2.965 5.973 -20.375 1 92.19 376 ARG B O 1
ATOM 6281 N N . ALA B 1 377 ? 1.304 4.504 -20.25 1 91.62 377 ALA B N 1
ATOM 6282 C CA . ALA B 1 377 ? 0.293 5.547 -20.391 1 91.62 377 ALA B CA 1
ATOM 6283 C C . ALA B 1 377 ? 0.106 6.316 -19.094 1 91.62 377 ALA B C 1
ATOM 6285 O O . ALA B 1 377 ? -0.505 7.387 -19.078 1 91.62 377 ALA B O 1
ATOM 6286 N N . LYS B 1 378 ? 0.646 5.785 -18.016 1 93.5 378 LYS B N 1
ATOM 6287 C CA . LYS B 1 378 ? 0.49 6.43 -16.719 1 93.5 378 LYS B CA 1
ATOM 6288 C C . LYS B 1 378 ? 1.41 7.641 -16.594 1 93.5 378 LYS B C 1
ATOM 6290 O O . LYS B 1 378 ? 2.564 7.598 -17.031 1 93.5 378 LYS B O 1
ATOM 6295 N N . THR B 1 379 ? 0.916 8.641 -15.938 1 91.88 379 THR B N 1
ATOM 6296 C CA . THR B 1 379 ? 1.669 9.875 -15.75 1 91.88 379 THR B CA 1
ATOM 6297 C C . THR B 1 379 ? 2.922 9.625 -14.914 1 91.88 379 THR B C 1
ATOM 6299 O O . THR B 1 379 ? 3.992 10.156 -15.219 1 91.88 379 THR B O 1
ATOM 6302 N N . PHE B 1 380 ? 2.85 8.781 -13.945 1 93.31 380 PHE B N 1
ATOM 6303 C CA . PHE B 1 380 ? 3.957 8.539 -13.023 1 93.31 380 PHE B CA 1
ATOM 6304 C C . PHE B 1 380 ? 4.637 7.211 -13.336 1 93.31 380 PHE B C 1
ATOM 6306 O O . PHE B 1 380 ? 5.227 6.586 -12.453 1 93.31 380 PHE B O 1
ATOM 6313 N N . CYS B 1 381 ? 4.531 6.852 -14.492 1 93.31 381 CYS B N 1
ATOM 6314 C CA . CYS B 1 381 ? 5.113 5.57 -14.883 1 93.31 381 CYS B CA 1
ATOM 6315 C C . CYS B 1 381 ? 6.598 5.516 -14.539 1 93.31 381 CYS B C 1
ATOM 6317 O O . CYS B 1 381 ? 7.348 6.434 -14.875 1 93.31 381 CYS B O 1
ATOM 6319 N N . LYS B 1 382 ? 6.934 4.453 -13.891 1 90.81 382 LYS B N 1
ATOM 6320 C CA . LYS B 1 382 ? 8.352 4.207 -13.641 1 90.81 382 LYS B CA 1
ATOM 6321 C C . LYS B 1 382 ? 9.086 3.865 -14.938 1 90.81 382 LYS B C 1
ATOM 6323 O O . LYS B 1 382 ? 8.562 3.131 -15.773 1 90.81 382 LYS B O 1
ATOM 6328 N N . SER B 1 383 ? 10.266 4.363 -15.008 1 87.5 383 SER B N 1
ATOM 6329 C CA . SER B 1 383 ? 11.047 4.059 -16.203 1 87.5 383 SER B CA 1
ATOM 6330 C C . SER B 1 383 ? 11.578 2.627 -16.172 1 87.5 383 SER B C 1
ATOM 6332 O O . SER B 1 383 ? 12.203 2.215 -15.188 1 87.5 383 SER B O 1
ATOM 6334 N N . LEU B 1 384 ? 11.258 1.93 -17.188 1 85.5 384 LEU B N 1
ATOM 6335 C CA . LEU B 1 384 ? 11.758 0.571 -17.359 1 85.5 384 LEU B CA 1
ATOM 6336 C C . LEU B 1 384 ? 12.508 0.434 -18.672 1 85.5 384 LEU B C 1
ATOM 6338 O O . LEU B 1 384 ? 12.516 -0.64 -19.281 1 85.5 384 LEU B O 1
ATOM 6342 N N . ASN B 1 385 ? 13.07 1.477 -19.016 1 79.75 385 ASN B N 1
ATOM 6343 C CA . ASN B 1 385 ? 13.727 1.538 -20.328 1 79.75 385 ASN B CA 1
ATOM 6344 C C . ASN B 1 385 ? 14.93 0.601 -20.375 1 79.75 385 ASN B C 1
ATOM 6346 O O . ASN B 1 385 ? 15.367 0.214 -21.469 1 79.75 385 ASN B O 1
ATOM 6350 N N . TYR B 1 386 ? 15.469 0.25 -19.266 1 79.25 386 TYR B N 1
ATOM 6351 C CA . TYR B 1 386 ? 16.625 -0.645 -19.266 1 79.25 386 TYR B CA 1
ATOM 6352 C C . TYR B 1 386 ? 16.234 -2.027 -19.781 1 79.25 386 TYR B C 1
ATOM 6354 O O . TYR B 1 386 ? 17.109 -2.812 -20.156 1 79.25 386 TYR B O 1
ATOM 6362 N N . LEU B 1 387 ? 14.969 -2.242 -19.828 1 82.12 387 LEU B N 1
ATOM 6363 C CA . LEU B 1 387 ? 14.508 -3.525 -20.359 1 82.12 387 LEU B CA 1
ATOM 6364 C C . LEU B 1 387 ? 14.516 -3.523 -21.891 1 82.12 387 LEU B C 1
ATOM 6366 O O . LEU B 1 387 ? 14.445 -4.582 -22.516 1 82.12 387 LEU B O 1
ATOM 6370 N N . ASP B 1 388 ? 14.617 -2.299 -22.438 1 74.44 388 ASP B N 1
ATOM 6371 C CA . ASP B 1 388 ? 14.633 -2.188 -23.891 1 74.44 388 ASP B CA 1
ATOM 6372 C C . ASP B 1 388 ? 16.016 -2.531 -24.453 1 74.44 388 ASP B C 1
ATOM 6374 O O . ASP B 1 388 ? 16.141 -2.924 -25.609 1 74.44 388 ASP B O 1
ATOM 6378 N N . LYS B 1 389 ? 17.203 -2.117 -23.75 1 61 389 LYS B N 1
ATOM 6379 C CA . LYS B 1 389 ? 18.578 -2.295 -24.25 1 61 389 LYS B CA 1
ATOM 6380 C C . LYS B 1 389 ? 18.953 -3.771 -24.266 1 61 389 LYS B C 1
ATOM 6382 O O . LYS B 1 389 ? 19.922 -4.156 -24.922 1 61 389 LYS B O 1
ATOM 6387 N N . ASN B 1 390 ? 18.672 -4.348 -23.312 1 49.12 390 ASN B N 1
ATOM 6388 C CA . ASN B 1 390 ? 19.25 -5.684 -23.203 1 49.12 390 ASN B CA 1
ATOM 6389 C C . ASN B 1 390 ? 18.938 -6.531 -24.438 1 49.12 390 ASN B C 1
ATOM 6391 O O . ASN B 1 390 ? 19.266 -7.719 -24.484 1 49.12 390 ASN B O 1
ATOM 6395 N N . TYR B 1 391 ? 18 -6.176 -25.375 1 41.28 391 TYR B N 1
ATOM 6396 C CA . TYR B 1 391 ? 17.906 -7.164 -26.438 1 41.28 391 TYR B CA 1
ATOM 6397 C C . TYR B 1 391 ? 18.531 -6.641 -27.719 1 41.28 391 TYR B C 1
ATOM 6399 O O . TYR B 1 391 ? 18.438 -5.453 -28.031 1 41.28 391 TYR B O 1
#

Radius of gyration: 28.8 Å; Cα contacts (8 Å, |Δi|>4): 1885; chains: 2; bounding box: 58×80×68 Å

Organism: Aphis gossypii (NCBI:txid80765)

Nearest PDB structures (foldseek):
  2ich-assembly2_B  TM=6.630E-01  e=7.620E-12  Nitrosomonas europaea
  2ich-assembly1_A  TM=6.647E-01  e=3.202E-11  Nitrosomonas europaea
  7a0q-assembly1_A  TM=6.043E-01  e=7.652E-09  Fusarium vanettenii 77-13-4
  7e5t-assembly2_B  TM=5.644E-01  e=5.562E-09  Fusarium sp. FN080326
  7e5t-assembly5_E  TM=5.452E-01  e=4.264E-09  Fusarium sp. FN080326

Foldseek 3Di:
DPPPVQADLQFAHDFDPCLVVLLVVLLVVLVVQLVVCVVVVPAAPVGDQQVVQFFDADDQWWFKWKKKKWFFDQVGWIKIWIWMAGVVRWGQFTKIWIADPPPAIKMADAPPVQRPQVPPSPRRFRDRPQWGWADPGGPAKIWTWDWDKIAGLVGRVDIWTKTKTKMKGAPADKAWCSRNWASQLQSNFPSRDDPVLVCCVVPVPPDWSKTKIKFKIFMWMWMATNNDIDTDGGTIMMMIIMITNDDDCLQWAKKKWKWKAFPVGKIKIWMWTGGRPRTNIHIWMWMADPNRYIFTFNDKPDDPCVACVQPDHDQKDWIWIDTVHDIKIKIWGFDDWRWAARGVQKIKIKTKGWMDIRNIIIIMIIIMMHRNVSNVPDPNHDDPCVNVPPD/DPPVVQADLQFAHDQDPCLVVLLVVLLVVLVVQLVVCVVVVPAAPVGDQQVVQFFDADDQWWFKWKKKKWFFDQVGWIKIWIWMAGNVRWTQFTKIWIADPPPAIKMADAPPVQRPQPPCNPRRFRDRPQWGWADPGGPAKIWTWDWDKIAGLVGRVDIWTKTKTKMKGAPADKAWCSRNWASQLQSNFPSRDDPVLVCCVVPVCPDWSKTKIKFKIFMWMWMATNNDIDTDGGTIMMMIIMITNDDDCLQWAKKKWKWWAFPVGKIKIWMWTGGRPRTNIHIWMWMADPNRYIFTFNDKPDDPCVACVQPDHDQKDWIWIDTVHDIKIKIWGFDDWRWAARGVQKIKIKTKGWMDIRNIIIIMIIIMMHRNVSNVPDPNHDDPCVNVPVD

pLDDT: mean 89.86, std 12.74, range [30.91, 98.81]

Sequence (782 aa):
MPNRSGTFFDYYKLPGPWYNVKYTIYYWVFTVIKTILHLFNIHTKHGKPEDNDGPHKLNEIIGYDATWIGGTTPDGKWIIFALDRRNDNKMSIGYVCLKIPGIGHLSTPMYPNSMDNALGNSVNSFALDKFTLSVIEPLRKWKLNFEGKMMFVNGPEVSAHVKITAEWTSHHDVWLLNRDLSSESFADSFALENWSKFSSAFFDRSKDNVVHWEQFGRVDANVEIDRIGIEIRNAATVRDRSFGKIRDFTAIHRYYYITMFMENGRSLVITVVCHKKTFSRLFFGFISNDDGTNSNIDWTDLNIYQFGENGRVIEELCFLIRIGKFVHTVQIVCDNQHWYRLEKGVVRCEQIGDCLVDHVPGKCMIQSLYSETSLRAKTFCKSLNYLDKNYMPNRSGTFFDYYKLPGPWYNVKYTIYYWVFTVIKTILHLFNIHTKHGKPEDNDGPHKLNEIIGYDATWIGGTTPDGKWIIFALDRRNDNKMSIGYVCLKIPGIGHLSTPMYPNSMDNALGNSVNSFALDKFTLSVIEPLRKWKLNFEGKMMFVNGPEVSAHVKITAEWTSHHDVWLLNRDLSSESFADSFALENWSKFSSAFFDRSKDNVVHWEQFGRVDANVEIDRIGIEIRNAATVRDRSFGKIRDFTAIHRYYYITMFMENGRSLVITVVCHKKTFSRLFFGFISNDDGTNSNIDWTDLNIYQFGENGRVIEELCFLIRIGKFVHTVQIVCDNQHWYRLEKGVVRCEQIGDCLVDHVPGKCMIQSLYSETSLRAKTFCKSLNYLDKNY